Protein AF-0000000080794462 (afdb_homodimer)

Nearest PDB structures (foldseek):
  2qb8-assembly2_B  TM=7.669E-01  e=1.957E-18  Saccharomyces cerevisiae
  2haw-assembly1_B  TM=7.782E-01  e=5.430E-13  Bacillus subtilis
  4rpa-assembly1_A  TM=7.513E-01  e=1.114E-12  Staphylococcus aureus
  1k20-assembly1_B  TM=7.346E-01  e=1.681E-12  Streptococcus gordonii
  2iw4-assembly1_A  TM=7.352E-01  e=3.450E-12  Bacillus subtilis

Sequence (800 aa):
MTLLEERLKSFFQLNKEIILHGELRIAMGNEACDLDSFISSLVVAYAEDAVHVVNMRKEVFMAKGEMMWICSRFGINVDDLIFLVKPTLHFSPKARKVGAYFDVEGKECPISGKKIKLLLTDHNRPVEVFDDCEIELIIDHHTLSDHVFPAKRIYIDLDVGSATTLVSRYLGEDLTRKNHRTAPRSRPPKDEEREALCSAFARLLLVPILIDTGFLRKRTSIFDVVEYKKLKDLAGVRRKELKKVVRALKSARRNDSEHETDLILQKDFKAFHYKKFFFGGSTVKYPFEDWADREGKSISGLPESRTGMALMLQIEAFRKAMGLDFFFVATKNRGVRSIIFASFPFVKQLVRKSKMKSIEYKGLEYYSANKKLTRKILVPEIVKIIDKHTGDPKRDKKGSMTLLEERLKSFFQLNKEIILHGELRIAMGNEACDLDSFISSLVVAYAEDAVHVVNMRKEVFMAKGEMMWICSRFGINVDDLIFLVKPTLHFSPKARKVGAYFDVEGKECPISGKKIKLLLTDHNRPVEVFDDCEIELIIDHHTLSDHVFPAKRIYIDLDVGSATTLVSRYLGEDLTRKNHRTAPRSRPPKDEEREALCSAFARLLLVPILIDTGFLRKRTSIFDVVEYKKLKDLAGVRRKELKKVVRALKSARRNDSEHETDLILQKDFKAFHYKKFFFGGSTVKYPFEDWADREGKSISGLPESRTGMALMLQIEAFRKAMGLDFFFVATKNRGVRSIIFASFPFVKQLVRKSKMKSIEYKGLEYYSANKKLTRKILVPEIVKIIDKHTGDPKRDKKGS

Solvent-accessible surface area (backbone atoms only — not comparable to full-atom values): 41594 Å² total; per-residue (Å²): 127,54,71,57,27,52,52,47,50,53,50,33,54,49,32,66,56,47,68,73,47,54,67,43,47,35,13,25,30,28,69,42,52,46,66,39,16,47,51,34,12,45,53,47,7,63,30,58,73,30,33,51,39,40,44,38,47,64,69,47,52,67,62,33,31,35,53,47,49,50,25,60,75,58,56,48,58,73,66,56,48,32,21,38,41,66,57,59,57,92,54,54,72,69,55,30,32,64,60,17,25,36,35,50,71,84,38,82,41,69,50,63,89,46,48,49,34,35,31,30,18,50,32,72,70,67,56,77,76,45,62,85,45,49,39,48,32,30,32,21,32,68,82,70,89,51,62,39,66,63,46,49,23,35,41,34,36,51,59,39,40,28,33,24,39,54,49,48,58,73,47,50,91,48,63,73,50,57,72,66,65,80,62,80,73,70,78,76,65,55,68,66,57,46,49,51,43,27,15,50,51,23,52,58,41,46,46,32,37,34,63,56,5,61,68,68,71,37,63,54,28,63,61,40,54,53,46,47,54,52,28,36,60,53,36,68,59,55,70,70,59,50,50,52,52,51,51,51,38,57,53,34,50,58,42,41,87,80,50,55,69,74,50,41,50,56,46,39,33,48,76,46,80,55,91,93,43,37,31,38,39,23,52,42,65,52,60,66,67,63,50,13,51,55,42,21,71,73,41,83,88,58,55,78,68,42,13,13,40,43,36,51,49,52,53,48,49,48,32,57,59,56,56,34,64,24,32,36,41,33,30,70,55,97,76,33,19,36,38,34,69,43,72,49,89,57,49,68,60,49,34,61,73,62,64,40,42,80,43,77,50,36,68,26,65,34,28,40,34,60,55,80,66,37,67,85,51,45,51,56,53,51,50,52,52,50,47,71,74,57,57,69,77,72,70,65,58,75,79,104,127,54,69,57,28,51,53,49,53,53,50,33,54,49,31,66,56,48,69,73,47,54,67,41,47,36,13,26,29,28,68,44,51,45,67,39,15,48,50,34,10,44,52,47,7,63,30,60,73,30,33,50,38,41,44,38,45,64,71,46,51,67,62,33,31,37,55,47,49,50,26,60,76,56,56,47,59,74,67,58,46,32,20,37,40,67,57,59,55,87,53,53,71,68,56,29,30,66,60,16,25,36,35,51,71,84,38,82,41,70,50,64,89,45,49,48,35,34,31,29,18,49,34,73,67,68,56,76,77,45,62,86,44,50,39,48,32,30,33,22,31,68,82,70,90,50,62,38,66,62,48,50,25,35,41,34,35,51,57,40,41,28,35,25,38,54,48,47,58,74,47,50,91,51,62,72,50,58,72,67,65,81,63,80,72,69,78,74,66,54,70,65,56,46,48,53,43,27,16,50,50,21,52,59,42,45,49,34,35,34,63,55,5,60,68,67,72,36,63,56,26,63,60,38,53,54,45,49,55,52,28,36,61,53,36,69,59,55,71,70,58,51,51,51,53,52,52,51,38,59,55,33,50,58,42,41,86,79,50,55,68,72,52,42,50,54,47,39,34,48,76,45,79,54,90,93,42,36,31,38,38,22,53,41,66,52,61,66,68,62,49,13,51,55,43,21,71,74,40,85,88,57,54,78,68,41,15,13,40,44,36,49,51,51,53,48,49,49,32,56,57,57,55,34,64,24,32,36,40,33,31,70,56,96,75,33,22,37,36,35,70,42,71,49,90,58,48,68,61,50,32,60,74,63,64,42,42,82,44,77,50,36,68,26,66,33,29,38,34,60,56,79,64,36,67,86,52,46,50,57,53,50,51,51,52,49,47,70,74,61,57,70,76,72,68,66,59,71,77,104

Organism: Encephalitozoon cuniculi (strain GB-M1) (NCBI:txid284813)

pLDDT: mean 89.99, std 12.87, range [20.66, 98.75]

Radius of gyration: 30.21 Å; Cα contacts (8 Å, |Δi|>4): 1453; chains: 2; bounding box: 65×103×69 Å

Foldseek 3Di:
DALLLVLVLVLLVVLLVCLQDQEFEEFFEDQLQDLLGVLLSSLCCQLQVGRYEYNYDLVLQVLQQLSVVLCVVRVNDSLSHKYKDFDLAPDDLVVRLQPIFIQRSNDTHHPPNGQYEYAYFQDQADDSSCNPHAYAYYQHQDDDPDDGDDYVYYHYHVLAQGSLLVSLVVCDLQSNHNVDDPDDDDDDDDPVSSLSNLLSSLLSSLLSLCQRCVHVPRSHDPSSVVSNVSSCVSNVDDPVVSVVSNVVSVVSRQCLVVDDPLSQQSNRKDWDDADPFIEMEGEGADPLQRVLQVQQVVDPPRDSLASQVSSLVVVQVNCVRSVGCKYKYWYDDPQKIKMAIGNLPCVVVLCVVQVWDWDDGSNHIMTIGGSPCDPVNSVVSSNVVCCVVVPDPPVVPVVD/DALLLVLVLVLLVVLLVCLQDQEFEEFFEDQLQDLLGVLLSSLCCQLQVGRYEYNYDLVLQVLQQLSVVLCVVRVNDSLSHKYKDFDLAPDDLVVRLQPIFIQRSNDTHHPPNHQYEYAYFQDQADDSSCNPHAYAYYQHQDDDPDDGDDYVYYHYHVLAQGSLLVSLVVCDLQSNHNVDDPDDDDPDDDPVSSLSNLLSSLLSSLQSLCQRCVHVPRSHDPSSVVSNVSSCVSNVDDPVVSVVSNVVSVVSRQCLVVDDPLSQQSNRKDWDDDDPFIEMEGEGADDLQVVLQVQLVVDPPRDSLASQVSSLVVVQVNCVRSVGCKYKYWYDDPQKIKMAIGNLPCVVVLCVVQVWDWDDGSNHIMTIGGSPCDPVNSVVSSNVVCCVVVPDPPPVPVVD

InterPro domains:
  IPR001667 DDH domain [PF01368] (28-177)
  IPR004097 DHHA2 domain [PF02833] (248-383)
  IPR038763 DHH phosphoesterase superfamily [SSF64182] (23-384)

Structure (mmCIF, N/CA/C/O backbone):
data_AF-0000000080794462-model_v1
#
loop_
_entity.id
_entity.type
_entity.pdbx_description
1 polymer 'DDH domain-containing protein'
#
loop_
_atom_site.group_PDB
_atom_site.id
_atom_site.type_symbol
_atom_site.label_atom_id
_atom_site.label_alt_id
_atom_site.label_comp_id
_atom_site.label_asym_id
_atom_site.label_entity_id
_atom_site.label_seq_id
_atom_site.pdbx_PDB_ins_code
_atom_site.Cartn_x
_atom_site.Cartn_y
_atom_site.Cartn_z
_atom_site.occupancy
_atom_site.B_iso_or_equiv
_atom_site.auth_seq_id
_atom_site.auth_comp_id
_atom_site.auth_asym_id
_atom_site.auth_atom_id
_atom_site.pdbx_PDB_model_num
ATOM 1 N N . MET A 1 1 ? 8.656 -11.586 -35.844 1 71.56 1 MET A N 1
ATOM 2 C CA . MET A 1 1 ? 8.672 -11.25 -34.438 1 71.56 1 MET A CA 1
ATOM 3 C C . MET A 1 1 ? 7.844 -10 -34.156 1 71.56 1 MET A C 1
ATOM 5 O O . MET A 1 1 ? 7.926 -9.016 -34.875 1 71.56 1 MET A O 1
ATOM 9 N N . THR A 1 2 ? 6.898 -10.164 -33.312 1 85.19 2 THR A N 1
ATOM 10 C CA . THR A 1 2 ? 6.102 -9.008 -32.906 1 85.19 2 THR A CA 1
ATOM 11 C C . THR A 1 2 ? 6.957 -7.984 -32.156 1 85.19 2 THR A C 1
ATOM 13 O O . THR A 1 2 ? 8.086 -8.289 -31.766 1 85.19 2 THR A O 1
ATOM 16 N N . LEU A 1 3 ? 6.551 -6.867 -32.125 1 88.19 3 LEU A N 1
ATOM 17 C CA . LEU A 1 3 ? 7.262 -5.812 -31.406 1 88.19 3 LEU A CA 1
ATOM 18 C C . LEU A 1 3 ? 7.523 -6.223 -29.969 1 88.19 3 LEU A C 1
ATOM 20 O O . LEU A 1 3 ? 8.617 -5.984 -29.438 1 88.19 3 LEU A O 1
ATOM 24 N N . LEU A 1 4 ? 6.551 -6.789 -29.328 1 90.38 4 LEU A N 1
ATOM 25 C CA . LEU A 1 4 ? 6.727 -7.234 -27.938 1 90.38 4 LEU A CA 1
ATOM 26 C C . LEU A 1 4 ? 7.844 -8.266 -27.844 1 90.38 4 LEU A C 1
ATOM 28 O O . LEU A 1 4 ? 8.672 -8.203 -26.922 1 90.38 4 LEU A O 1
ATOM 32 N N . GLU A 1 5 ? 7.855 -9.188 -28.797 1 93 5 GLU A N 1
ATOM 33 C CA . GLU A 1 5 ? 8.883 -10.227 -28.812 1 93 5 GLU A CA 1
ATOM 34 C C . GLU A 1 5 ? 10.281 -9.617 -28.891 1 93 5 GLU A C 1
ATOM 36 O O . GLU A 1 5 ? 11.188 -10.031 -28.156 1 93 5 GLU A O 1
ATOM 41 N N . GLU A 1 6 ? 10.328 -8.695 -29.734 1 92.81 6 GLU A N 1
ATOM 42 C CA . GLU A 1 6 ? 11.617 -8.031 -29.906 1 92.81 6 GLU A CA 1
ATOM 43 C C . GLU A 1 6 ? 12.039 -7.293 -28.641 1 92.81 6 GLU A C 1
ATOM 45 O O . GLU A 1 6 ? 13.195 -7.371 -28.219 1 92.81 6 GLU A O 1
ATOM 50 N N . ARG A 1 7 ? 11.148 -6.602 -28.047 1 91.94 7 ARG A N 1
ATOM 51 C CA . ARG A 1 7 ? 11.438 -5.824 -26.844 1 91.94 7 ARG A CA 1
ATOM 52 C C . ARG A 1 7 ? 11.766 -6.73 -25.672 1 91.94 7 ARG A C 1
ATOM 54 O O . ARG A 1 7 ? 12.68 -6.445 -24.891 1 91.94 7 ARG A O 1
ATOM 61 N N . LEU A 1 8 ? 11.047 -7.82 -25.562 1 94.75 8 LEU A N 1
ATOM 62 C CA . LEU A 1 8 ? 11.297 -8.75 -24.469 1 94.75 8 LEU A CA 1
ATOM 63 C C . LEU A 1 8 ? 12.633 -9.461 -24.656 1 94.75 8 LEU A C 1
ATOM 65 O O . LEU A 1 8 ? 13.352 -9.688 -23.672 1 94.75 8 LEU A O 1
ATOM 69 N N . LYS A 1 9 ? 12.914 -9.781 -25.875 1 95.44 9 LYS A N 1
ATOM 70 C CA . LYS A 1 9 ? 14.203 -10.414 -26.141 1 95.44 9 LYS A CA 1
ATOM 71 C C . LYS A 1 9 ? 15.359 -9.516 -25.719 1 95.44 9 LYS A C 1
ATOM 73 O O . LYS A 1 9 ? 16.312 -9.977 -25.078 1 95.44 9 LYS A O 1
ATOM 78 N N . SER A 1 10 ? 15.242 -8.25 -26.125 1 95.81 10 SER A N 1
ATOM 79 C CA . SER A 1 10 ? 16.266 -7.285 -25.734 1 95.81 10 SER A CA 1
ATOM 80 C C . SER A 1 10 ? 16.297 -7.105 -24.219 1 95.81 10 SER A C 1
ATOM 82 O O . SER A 1 10 ? 17.375 -7 -23.625 1 95.81 10 SER A O 1
ATOM 84 N N . PHE A 1 11 ? 15.195 -7.035 -23.656 1 96.5 11 PHE A N 1
ATOM 85 C CA . PHE A 1 11 ? 15.07 -6.887 -22.219 1 96.5 11 PHE A CA 1
ATOM 86 C C . PHE A 1 11 ? 15.727 -8.055 -21.5 1 96.5 11 PHE A C 1
ATOM 88 O O . PHE A 1 11 ? 16.5 -7.855 -20.547 1 96.5 11 PHE A O 1
ATOM 95 N N . PHE A 1 12 ? 15.438 -9.289 -21.938 1 98.06 12 PHE A N 1
ATOM 96 C CA . PHE A 1 12 ? 15.984 -10.477 -21.297 1 98.06 12 PHE A CA 1
ATOM 97 C C . PHE A 1 12 ? 17.5 -10.547 -21.484 1 98.06 12 PHE A C 1
ATOM 99 O O . PHE A 1 12 ? 18.219 -10.992 -20.594 1 98.06 12 PHE A O 1
ATOM 106 N N . GLN A 1 13 ? 17.938 -10.164 -22.641 1 97.25 13 GLN A N 1
ATOM 107 C CA . GLN A 1 13 ? 19.375 -10.141 -22.891 1 97.25 13 GLN A CA 1
ATOM 108 C C . GLN A 1 13 ? 20.078 -9.188 -21.922 1 97.25 13 GLN A C 1
ATOM 110 O O . GLN A 1 13 ? 21.141 -9.523 -21.375 1 97.25 13 GLN A O 1
ATOM 115 N N . LEU A 1 14 ? 19.516 -8.078 -21.766 1 96.94 14 LEU A N 1
ATOM 116 C CA . LEU A 1 14 ? 20.062 -7.125 -20.797 1 96.94 14 LEU A CA 1
ATOM 117 C C . LEU A 1 14 ? 20.031 -7.691 -19.391 1 96.94 14 LEU A C 1
ATOM 119 O O . LEU A 1 14 ? 20.969 -7.48 -18.609 1 96.94 14 LEU A O 1
ATOM 123 N N . ASN A 1 15 ? 18.953 -8.375 -19.016 1 98.12 15 ASN A N 1
ATOM 124 C CA . ASN A 1 15 ? 18.844 -9.008 -17.703 1 98.12 15 ASN A CA 1
ATOM 125 C C . ASN A 1 15 ? 20 -9.969 -17.438 1 98.12 15 ASN A C 1
ATOM 127 O O . ASN A 1 15 ? 20.562 -10.008 -16.344 1 98.12 15 ASN A O 1
ATOM 131 N N . LYS A 1 16 ? 20.344 -10.719 -18.453 1 97.44 16 LYS A N 1
ATOM 132 C CA . LYS A 1 16 ? 21.422 -11.711 -18.312 1 97.44 16 LYS A CA 1
ATOM 133 C C . LYS A 1 16 ? 22.766 -11.031 -18.078 1 97.44 16 LYS A C 1
ATOM 135 O O . LYS A 1 16 ? 23.641 -11.586 -17.406 1 97.44 16 LYS A O 1
ATOM 140 N N . GLU A 1 17 ? 22.875 -9.836 -18.547 1 96.81 17 GLU A N 1
ATOM 141 C CA . GLU A 1 17 ? 24.094 -9.062 -18.328 1 96.81 17 GLU A CA 1
ATOM 142 C C . GLU A 1 17 ? 24.109 -8.453 -16.922 1 96.81 17 GLU A C 1
ATOM 144 O O . GLU A 1 17 ? 25.109 -8.531 -16.219 1 96.81 17 GLU A O 1
ATOM 149 N N . ILE A 1 18 ? 23.031 -7.93 -16.547 1 97.19 18 ILE A N 1
ATOM 150 C CA . ILE A 1 18 ? 22.938 -7.184 -15.297 1 97.19 18 ILE A CA 1
ATOM 151 C C . ILE A 1 18 ? 23.016 -8.148 -14.117 1 97.19 18 ILE A C 1
ATOM 153 O O . ILE A 1 18 ? 23.594 -7.82 -13.078 1 97.19 18 ILE A O 1
ATOM 157 N N . ILE A 1 19 ? 22.5 -9.352 -14.297 1 97.31 19 ILE A N 1
ATOM 158 C CA . ILE A 1 19 ? 22.406 -10.328 -13.211 1 97.31 19 ILE A CA 1
ATOM 159 C C . ILE A 1 19 ? 23.797 -10.68 -12.711 1 97.31 19 ILE A C 1
ATOM 161 O O . ILE A 1 19 ? 23.953 -11.188 -11.594 1 97.31 19 ILE A O 1
ATOM 165 N N . LEU A 1 20 ? 24.812 -10.406 -13.492 1 95.06 20 LEU A N 1
ATOM 166 C CA . LEU A 1 20 ? 26.203 -10.727 -13.148 1 95.06 20 LEU A CA 1
ATOM 167 C C . LEU A 1 20 ? 26.812 -9.633 -12.281 1 95.06 20 LEU A C 1
ATOM 169 O O . LEU A 1 20 ? 27.859 -9.828 -11.672 1 95.06 20 LEU A O 1
ATOM 173 N N . HIS A 1 21 ? 26.141 -8.539 -12.164 1 94.38 21 HIS A N 1
ATOM 174 C CA . HIS A 1 21 ? 26.656 -7.41 -11.391 1 94.38 21 HIS A CA 1
ATOM 175 C C . HIS A 1 21 ? 26.469 -7.641 -9.898 1 94.38 21 HIS A C 1
ATOM 177 O O . HIS A 1 21 ? 25.781 -8.57 -9.484 1 94.38 21 HIS A O 1
ATOM 183 N N . GLY A 1 22 ? 27.141 -6.816 -9.094 1 93.06 22 GLY A N 1
ATOM 184 C CA . GLY A 1 22 ? 27.094 -6.914 -7.645 1 93.06 22 GLY A CA 1
ATOM 185 C C . GLY A 1 22 ? 25.859 -6.27 -7.043 1 93.06 22 GLY A C 1
ATOM 186 O O . GLY A 1 22 ? 25.406 -6.668 -5.969 1 93.06 22 GLY A O 1
ATOM 187 N N . GLU A 1 23 ? 25.438 -5.242 -7.648 1 95.12 23 GLU A N 1
ATOM 188 C CA . GLU A 1 23 ? 24.234 -4.559 -7.207 1 95.12 23 GLU A CA 1
ATOM 189 C C . GLU A 1 23 ? 23.078 -4.793 -8.18 1 95.12 23 GLU A C 1
ATOM 191 O O . GLU A 1 23 ? 23.203 -4.523 -9.375 1 95.12 23 GLU A O 1
ATOM 196 N N . LEU A 1 24 ? 21.953 -5.32 -7.629 1 96.25 24 LEU A N 1
ATOM 197 C CA . LEU A 1 24 ? 20.844 -5.75 -8.477 1 96.25 24 LEU A CA 1
ATOM 198 C C . LEU A 1 24 ? 19.516 -5.223 -7.953 1 96.25 24 LEU A C 1
ATOM 200 O O . LEU A 1 24 ? 19.328 -5.117 -6.742 1 96.25 24 LEU A O 1
ATOM 204 N N . ARG A 1 25 ? 18.672 -4.824 -8.859 1 97.19 25 ARG A N 1
ATOM 205 C CA . ARG A 1 25 ? 17.25 -4.711 -8.617 1 97.19 25 ARG A CA 1
ATOM 206 C C . ARG A 1 25 ? 16.484 -5.852 -9.289 1 97.19 25 ARG A C 1
ATOM 208 O O . ARG A 1 25 ? 16.562 -6.027 -10.508 1 97.19 25 ARG A O 1
ATOM 215 N N . ILE A 1 26 ? 15.766 -6.613 -8.5 1 98.31 26 ILE A N 1
ATOM 216 C CA . ILE A 1 26 ? 15.125 -7.82 -9.016 1 98.31 26 ILE A CA 1
ATOM 217 C C . ILE A 1 26 ? 13.609 -7.73 -8.805 1 98.31 26 ILE A C 1
ATOM 219 O O . ILE A 1 26 ? 13.148 -7.367 -7.723 1 98.31 26 ILE A O 1
ATOM 223 N N . ALA A 1 27 ? 12.898 -7.973 -9.836 1 98.38 27 ALA A N 1
ATOM 224 C CA . ALA A 1 27 ? 11.453 -8.18 -9.727 1 98.38 27 ALA A CA 1
ATOM 225 C C . ALA A 1 27 ? 11.109 -9.664 -9.719 1 98.38 27 ALA A C 1
ATOM 227 O O . ALA A 1 27 ? 11.602 -10.43 -10.547 1 98.38 27 ALA A O 1
ATOM 228 N N . MET A 1 28 ? 10.25 -10.047 -8.758 1 97.81 28 MET A N 1
ATOM 229 C CA . MET A 1 28 ? 9.969 -11.469 -8.594 1 97.81 28 MET A CA 1
ATOM 230 C C . MET A 1 28 ? 8.555 -11.688 -8.086 1 97.81 28 MET A C 1
ATOM 232 O O . MET A 1 28 ? 8.047 -10.898 -7.277 1 97.81 28 MET A O 1
ATOM 236 N N . GLY A 1 29 ? 7.926 -12.742 -8.57 1 96.62 29 GLY A N 1
ATOM 237 C CA . GLY A 1 29 ? 6.641 -13.18 -8.047 1 96.62 29 GLY A CA 1
ATOM 238 C C . GLY A 1 29 ? 6.77 -14.172 -6.906 1 96.62 29 GLY A C 1
ATOM 239 O O . GLY A 1 29 ? 7.816 -14.25 -6.258 1 96.62 29 GLY A O 1
ATOM 240 N N . ASN A 1 30 ? 5.703 -14.852 -6.586 1 91.44 30 ASN A N 1
ATOM 241 C CA . ASN A 1 30 ? 5.707 -15.797 -5.473 1 91.44 30 ASN A CA 1
ATOM 242 C C . ASN A 1 30 ? 6.297 -17.141 -5.883 1 91.44 30 ASN A C 1
ATOM 244 O O . ASN A 1 30 ? 6.633 -17.344 -7.051 1 91.44 30 ASN A O 1
ATOM 248 N N . GLU A 1 31 ? 6.418 -18.047 -5.023 1 88.12 31 GLU A N 1
ATOM 249 C CA . GLU A 1 31 ? 7.121 -19.312 -5.223 1 88.12 31 GLU A CA 1
ATOM 250 C C . GLU A 1 31 ? 6.281 -20.281 -6.043 1 88.12 31 GLU A C 1
ATOM 252 O O . GLU A 1 31 ? 6.816 -21.219 -6.633 1 88.12 31 GLU A O 1
ATOM 257 N N . ALA A 1 32 ? 5.027 -20.078 -6.051 1 87.5 32 ALA A N 1
ATOM 258 C CA . ALA A 1 32 ? 4.16 -20.938 -6.852 1 87.5 32 ALA A CA 1
ATOM 259 C C . ALA A 1 32 ? 4.246 -20.578 -8.336 1 87.5 32 ALA A C 1
ATOM 261 O O . ALA A 1 32 ? 3.941 -21.406 -9.195 1 87.5 32 ALA A O 1
ATOM 262 N N . CYS A 1 33 ? 4.637 -19.312 -8.641 1 93.94 33 CYS A N 1
ATOM 263 C CA . CYS A 1 33 ? 4.824 -18.812 -9.992 1 93.94 33 CYS A CA 1
ATOM 264 C C . CYS A 1 33 ? 3.631 -19.156 -10.875 1 93.94 33 CYS A C 1
ATOM 266 O O . CYS A 1 33 ? 3.791 -19.766 -11.938 1 93.94 33 CYS A O 1
ATOM 268 N N . ASP A 1 34 ? 2.467 -18.875 -10.445 1 93.06 34 ASP A N 1
ATOM 269 C CA . ASP A 1 34 ? 1.302 -19.031 -11.312 1 93.06 34 ASP A CA 1
ATOM 270 C C . ASP A 1 34 ? 1.222 -17.906 -12.336 1 93.06 34 ASP A C 1
ATOM 272 O O . ASP A 1 34 ? 2.141 -17.094 -12.438 1 93.06 34 ASP A O 1
ATOM 276 N N . LEU A 1 35 ? 0.269 -17.922 -13.156 1 96.44 35 LEU A N 1
ATOM 277 C CA . LEU A 1 35 ? 0.152 -16.953 -14.234 1 96.44 35 LEU A CA 1
ATOM 278 C C . LEU A 1 35 ? 0.189 -15.523 -13.695 1 96.44 35 LEU A C 1
ATOM 280 O O . LEU A 1 35 ? 0.878 -14.664 -14.25 1 96.44 35 LEU A O 1
ATOM 284 N N . ASP A 1 36 ? -0.557 -15.297 -12.648 1 96.94 36 ASP A N 1
ATOM 285 C CA . ASP A 1 36 ? -0.611 -13.984 -12.023 1 96.94 36 ASP A CA 1
ATOM 286 C C . ASP A 1 36 ? 0.772 -13.539 -11.547 1 96.94 36 ASP A C 1
ATOM 288 O O . ASP A 1 36 ? 1.208 -12.422 -11.836 1 96.94 36 ASP A O 1
ATOM 292 N N . SER A 1 37 ? 1.452 -14.438 -10.93 1 96.56 37 SER A N 1
ATOM 293 C CA . SER A 1 37 ? 2.787 -14.18 -10.406 1 96.56 37 SER A CA 1
ATOM 294 C C . SER A 1 37 ? 3.789 -13.93 -11.531 1 96.56 37 SER A C 1
ATOM 296 O O . SER A 1 37 ? 4.574 -12.984 -11.469 1 96.56 37 SER A O 1
ATOM 298 N N . PHE A 1 38 ? 3.795 -14.789 -12.531 1 98.31 38 PHE A N 1
ATOM 299 C CA . PHE A 1 38 ? 4.758 -14.703 -13.617 1 98.31 38 PHE A CA 1
ATOM 300 C C . PHE A 1 38 ? 4.559 -13.422 -14.422 1 98.31 38 PHE A C 1
ATOM 302 O O . PHE A 1 38 ? 5.504 -12.664 -14.633 1 98.31 38 PHE A O 1
ATOM 309 N N . ILE A 1 39 ? 3.361 -13.102 -14.812 1 98.38 39 ILE A N 1
ATOM 310 C CA . ILE A 1 39 ? 3.066 -11.984 -15.695 1 98.38 39 ILE A CA 1
ATOM 311 C C . ILE A 1 39 ? 3.225 -10.672 -14.93 1 98.38 39 ILE A C 1
ATOM 313 O O . ILE A 1 39 ? 3.812 -9.711 -15.445 1 98.38 39 ILE A O 1
ATOM 317 N N . SER A 1 40 ? 2.699 -10.594 -13.703 1 98.38 40 SER A N 1
ATOM 318 C CA . SER A 1 40 ? 2.824 -9.359 -12.938 1 98.38 40 SER A CA 1
ATOM 319 C C . SER A 1 40 ? 4.285 -9 -12.695 1 98.38 40 SER A C 1
ATOM 321 O O . SER A 1 40 ? 4.691 -7.852 -12.883 1 98.38 40 SER A O 1
ATOM 323 N N . SER A 1 41 ? 5.102 -9.992 -12.289 1 98.5 41 SER A N 1
ATOM 324 C CA . SER A 1 41 ? 6.508 -9.719 -12.016 1 98.5 41 SER A CA 1
ATOM 325 C C . SER A 1 41 ? 7.258 -9.352 -13.297 1 98.5 41 SER A C 1
ATOM 327 O O . SER A 1 41 ? 8.133 -8.484 -13.273 1 98.5 41 SER A O 1
ATOM 329 N N . LEU A 1 42 ? 6.938 -9.992 -14.414 1 98.06 42 LEU A N 1
ATOM 330 C CA . LEU A 1 42 ? 7.582 -9.688 -15.695 1 98.06 42 LEU A CA 1
ATOM 331 C C . LEU A 1 42 ? 7.289 -8.258 -16.125 1 98.06 42 LEU A C 1
ATOM 333 O O . LEU A 1 42 ? 8.203 -7.516 -16.484 1 98.06 42 LEU A O 1
ATOM 337 N N . VAL A 1 43 ? 6.016 -7.898 -16.078 1 97.38 43 VAL A N 1
ATOM 338 C CA . VAL A 1 43 ? 5.609 -6.574 -16.531 1 97.38 43 VAL A CA 1
ATOM 339 C C . VAL A 1 43 ? 6.207 -5.508 -15.625 1 97.38 43 VAL A C 1
ATOM 341 O O . VAL A 1 43 ? 6.684 -4.473 -16.094 1 97.38 43 VAL A O 1
ATOM 344 N N . VAL A 1 44 ? 6.203 -5.754 -14.32 1 97.25 44 VAL A N 1
ATOM 345 C CA . VAL A 1 44 ? 6.797 -4.812 -13.375 1 97.25 44 VAL A CA 1
ATOM 346 C C . VAL A 1 44 ? 8.297 -4.703 -13.625 1 97.25 44 VAL A C 1
ATOM 348 O O . VAL A 1 44 ? 8.859 -3.607 -13.602 1 97.25 44 VAL A O 1
ATOM 351 N N . ALA A 1 45 ? 8.945 -5.84 -13.82 1 97.31 45 ALA A N 1
ATOM 352 C CA . ALA A 1 45 ? 10.375 -5.82 -14.125 1 97.31 45 ALA A CA 1
ATOM 353 C C . ALA A 1 45 ? 10.664 -4.949 -15.336 1 97.31 45 ALA A C 1
ATOM 355 O O . ALA A 1 45 ? 11.586 -4.125 -15.312 1 97.31 45 ALA A O 1
ATOM 356 N N . TYR A 1 46 ? 9.898 -5.16 -16.375 1 95.5 46 TYR A N 1
ATOM 357 C CA . TYR A 1 46 ? 10.078 -4.395 -17.594 1 95.5 46 TYR A CA 1
ATOM 358 C C . TYR A 1 46 ? 9.852 -2.906 -17.359 1 95.5 46 TYR A C 1
ATOM 360 O O . TYR A 1 46 ? 10.656 -2.074 -17.781 1 95.5 46 TYR A O 1
ATOM 368 N N . ALA A 1 47 ? 8.789 -2.564 -16.672 1 93.31 47 ALA A N 1
ATOM 369 C CA . ALA A 1 47 ? 8.398 -1.175 -16.453 1 93.31 47 ALA A CA 1
ATOM 370 C C . ALA A 1 47 ? 9.406 -0.463 -15.555 1 93.31 47 ALA A C 1
ATOM 372 O O . ALA A 1 47 ? 9.648 0.738 -15.703 1 93.31 47 ALA A O 1
ATOM 373 N N . GLU A 1 48 ? 10.016 -1.19 -14.617 1 94.56 48 GLU A N 1
ATOM 374 C CA . GLU A 1 48 ? 10.891 -0.591 -13.609 1 94.56 48 GLU A CA 1
ATOM 375 C C . GLU A 1 48 ? 12.359 -0.786 -13.969 1 94.56 48 GLU A C 1
ATOM 377 O O . GLU A 1 48 ? 13.25 -0.426 -13.195 1 94.56 48 GLU A O 1
ATOM 382 N N . ASP A 1 49 ? 12.625 -1.426 -15.078 1 93.5 49 ASP A N 1
ATOM 383 C CA . ASP A 1 49 ? 13.984 -1.737 -15.523 1 93.5 49 ASP A CA 1
ATOM 384 C C . ASP A 1 49 ? 14.727 -2.555 -14.469 1 93.5 49 ASP A C 1
ATOM 386 O O . ASP A 1 49 ? 15.859 -2.223 -14.102 1 93.5 49 ASP A O 1
ATOM 390 N N . ALA A 1 50 ? 14.102 -3.473 -13.859 1 97 50 ALA A N 1
ATOM 391 C CA . ALA A 1 50 ? 14.68 -4.445 -12.93 1 97 50 ALA A CA 1
ATOM 392 C C . ALA A 1 50 ? 14.891 -5.793 -13.617 1 97 50 ALA A C 1
ATOM 394 O O . ALA A 1 50 ? 14.305 -6.062 -14.664 1 97 50 ALA A O 1
ATOM 395 N N . VAL A 1 51 ? 15.719 -6.59 -13.078 1 98.44 51 VAL A N 1
ATOM 396 C CA . VAL A 1 51 ? 15.938 -7.934 -13.594 1 98.44 51 VAL A CA 1
ATOM 397 C C . VAL A 1 51 ? 14.773 -8.836 -13.195 1 98.44 51 VAL A C 1
ATOM 399 O O . VAL A 1 51 ? 14.398 -8.906 -12.023 1 98.44 51 VAL A O 1
ATOM 402 N N . HIS A 1 52 ? 14.195 -9.469 -14.203 1 98.62 52 HIS A N 1
ATOM 403 C CA . HIS A 1 52 ? 13.125 -10.422 -13.906 1 98.62 52 HIS A CA 1
ATOM 404 C C . HIS A 1 52 ? 13.695 -11.781 -13.508 1 98.62 52 HIS A C 1
ATOM 406 O O . HIS A 1 52 ? 14.5 -12.359 -14.242 1 98.62 52 HIS A O 1
ATOM 412 N N . VAL A 1 53 ? 13.328 -12.266 -12.383 1 98.69 53 VAL A N 1
ATOM 413 C CA . VAL A 1 53 ? 13.75 -13.578 -11.914 1 98.69 53 VAL A CA 1
ATOM 414 C C . VAL A 1 53 ? 12.523 -14.43 -11.594 1 98.69 53 VAL A C 1
ATOM 416 O O . VAL A 1 53 ? 11.641 -14.008 -10.844 1 98.69 53 VAL A O 1
ATOM 419 N N . VAL A 1 54 ? 12.5 -15.578 -12.203 1 98.25 54 VAL A N 1
ATOM 420 C CA . VAL A 1 54 ? 11.43 -16.531 -11.953 1 98.25 54 VAL A CA 1
ATOM 421 C C . VAL A 1 54 ? 11.719 -17.312 -10.664 1 98.25 54 VAL A C 1
ATOM 423 O O . VAL A 1 54 ? 12.75 -17.984 -10.562 1 98.25 54 VAL A O 1
ATOM 426 N N . ASN A 1 55 ? 10.836 -17.219 -9.719 1 95.25 55 ASN A N 1
ATOM 427 C CA . ASN A 1 55 ? 11.008 -17.812 -8.398 1 95.25 55 ASN A CA 1
ATOM 428 C C . ASN A 1 55 ? 10.648 -19.297 -8.406 1 95.25 55 ASN A C 1
ATOM 430 O O . ASN A 1 55 ? 9.82 -19.75 -7.609 1 95.25 55 ASN A O 1
ATOM 434 N N . MET A 1 56 ? 11.281 -20 -9.289 1 94.62 56 MET A N 1
ATOM 435 C CA . MET A 1 56 ? 11.047 -21.438 -9.492 1 94.62 56 MET A CA 1
ATOM 436 C C . MET A 1 56 ? 12.141 -22.047 -10.352 1 94.62 56 MET A C 1
ATOM 438 O O . MET A 1 56 ? 12.789 -21.359 -11.141 1 94.62 56 MET A O 1
ATOM 442 N N . ARG A 1 57 ? 12.312 -23.359 -10.195 1 94.62 57 ARG A N 1
ATOM 443 C CA . ARG A 1 57 ? 13.25 -24.047 -11.07 1 94.62 57 ARG A CA 1
ATOM 444 C C . ARG A 1 57 ? 12.711 -24.125 -12.492 1 94.62 57 ARG A C 1
ATOM 446 O O . ARG A 1 57 ? 11.5 -24.281 -12.695 1 94.62 57 ARG A O 1
ATOM 453 N N . LYS A 1 58 ? 13.633 -24.125 -13.414 1 97.06 58 LYS A N 1
ATOM 454 C CA . LYS A 1 58 ? 13.281 -24.125 -14.836 1 97.06 58 LYS A CA 1
ATOM 455 C C . LYS A 1 58 ? 12.461 -25.359 -15.188 1 97.06 58 LYS A C 1
ATOM 457 O O . LYS A 1 58 ? 11.469 -25.266 -15.914 1 97.06 58 LYS A O 1
ATOM 462 N N . GLU A 1 59 ? 12.812 -26.469 -14.625 1 95.81 59 GLU A N 1
ATOM 463 C CA . GLU A 1 59 ? 12.133 -27.734 -14.953 1 95.81 59 GLU A CA 1
ATOM 464 C C . GLU A 1 59 ? 10.68 -27.703 -14.5 1 95.81 59 GLU A C 1
ATOM 466 O O . GLU A 1 59 ? 9.797 -28.203 -15.203 1 95.81 59 GLU A O 1
ATOM 471 N N . VAL A 1 60 ? 10.484 -27.188 -13.328 1 95.88 60 VAL A N 1
ATOM 472 C CA . VAL A 1 60 ? 9.125 -27.109 -12.805 1 95.88 60 VAL A CA 1
ATOM 473 C C . VAL A 1 60 ? 8.305 -26.109 -13.625 1 95.88 60 VAL A C 1
ATOM 475 O O . VAL A 1 60 ? 7.148 -26.375 -13.953 1 95.88 60 VAL A O 1
ATOM 478 N N . PHE A 1 61 ? 8.906 -24.984 -13.992 1 97.25 61 PHE A N 1
ATOM 479 C CA . PHE A 1 61 ? 8.273 -23.969 -14.82 1 97.25 61 PHE A CA 1
ATOM 480 C C . PHE A 1 61 ? 7.805 -24.578 -16.141 1 97.25 61 PHE A C 1
ATOM 482 O O . PHE A 1 61 ? 6.668 -24.344 -16.562 1 97.25 61 PHE A O 1
ATOM 489 N N . MET A 1 62 ? 8.672 -25.359 -16.734 1 97.31 62 MET A N 1
ATOM 490 C CA . MET A 1 62 ? 8.391 -25.938 -18.047 1 97.31 62 MET A CA 1
ATOM 491 C C . MET A 1 62 ? 7.305 -27 -17.953 1 97.31 62 MET A C 1
ATOM 493 O O . MET A 1 62 ? 6.66 -27.328 -18.953 1 97.31 62 MET A O 1
ATOM 497 N N . ALA A 1 63 ? 7.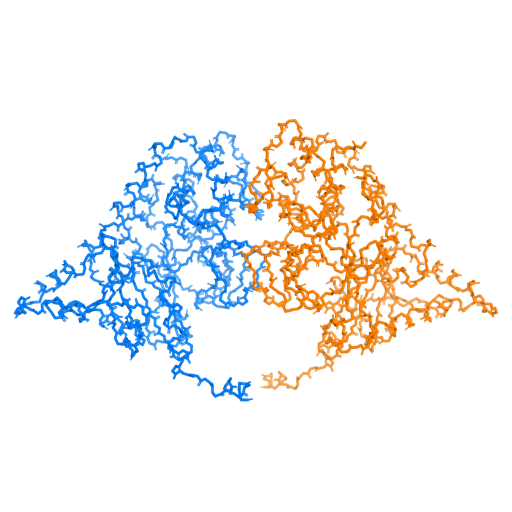09 -27.516 -16.766 1 97.12 63 ALA A N 1
ATOM 498 C CA . ALA A 1 63 ? 6.051 -28.531 -16.562 1 97.12 63 ALA A CA 1
ATOM 499 C C . ALA A 1 63 ? 4.672 -27.891 -16.469 1 97.12 63 ALA A C 1
ATOM 501 O O . ALA A 1 63 ? 3.648 -28.562 -16.578 1 97.12 63 ALA A O 1
ATOM 502 N N . LYS A 1 64 ? 4.625 -26.641 -16.281 1 97 64 LYS A N 1
ATOM 503 C CA . LYS A 1 64 ? 3.354 -25.922 -16.203 1 97 64 LYS A CA 1
ATOM 504 C C . LYS A 1 64 ? 2.846 -25.578 -17.609 1 97 64 LYS A C 1
ATOM 506 O O . LYS A 1 64 ? 3.324 -24.625 -18.219 1 97 64 LYS A O 1
ATOM 511 N N . GLY A 1 65 ? 1.828 -26.281 -18 1 97.25 65 GLY A N 1
ATOM 512 C CA . GLY A 1 65 ? 1.316 -26.125 -19.344 1 97.25 65 GLY A CA 1
ATOM 513 C C . GLY A 1 65 ? 0.845 -24.719 -19.656 1 97.25 65 GLY A C 1
ATOM 514 O O . GLY A 1 65 ? 1.022 -24.234 -20.781 1 97.25 65 GLY A O 1
ATOM 515 N N . GLU A 1 66 ? 0.228 -24.094 -18.703 1 96.56 66 GLU A N 1
ATOM 516 C CA . GLU A 1 66 ? -0.277 -22.734 -18.922 1 96.56 66 GLU A CA 1
ATOM 517 C C . GLU A 1 66 ? 0.867 -21.75 -19.141 1 96.56 66 GLU A C 1
ATOM 519 O O . GLU A 1 66 ? 0.742 -20.797 -19.922 1 96.56 66 GLU A O 1
ATOM 524 N N . MET A 1 67 ? 1.975 -21.969 -18.422 1 97.38 67 MET A N 1
ATOM 525 C CA . MET A 1 67 ? 3.139 -21.109 -18.594 1 97.38 67 MET A CA 1
ATOM 526 C C . MET A 1 67 ? 3.748 -21.281 -19.984 1 97.38 67 MET A C 1
ATOM 528 O O . MET A 1 67 ? 4.109 -20.297 -20.641 1 97.38 67 MET A O 1
ATOM 532 N N . MET A 1 68 ? 3.838 -22.5 -20.359 1 97.5 68 MET A N 1
ATOM 533 C CA . MET A 1 68 ? 4.391 -22.797 -21.688 1 97.5 68 MET A CA 1
ATOM 534 C C . MET A 1 68 ? 3.492 -22.234 -22.781 1 97.5 68 MET A C 1
ATOM 536 O O . MET A 1 68 ? 3.98 -21.766 -23.812 1 97.5 68 MET A O 1
ATOM 540 N N . TRP A 1 69 ? 2.229 -22.328 -22.547 1 97.44 69 TRP A N 1
ATOM 541 C CA . TRP A 1 69 ? 1.29 -21.766 -23.516 1 97.44 69 TRP A CA 1
ATOM 542 C C . TRP A 1 69 ? 1.501 -20.25 -23.641 1 97.44 69 TRP A C 1
ATOM 544 O O . TRP A 1 69 ? 1.561 -19.734 -24.766 1 97.44 69 TRP A O 1
ATOM 554 N N . ILE A 1 70 ? 1.605 -19.531 -22.547 1 97.06 70 ILE A N 1
ATOM 555 C CA . ILE A 1 70 ? 1.799 -18.094 -22.531 1 97.06 70 ILE A CA 1
ATOM 556 C C . ILE A 1 70 ? 3.123 -17.734 -23.219 1 97.06 70 ILE A C 1
ATOM 558 O O . ILE A 1 70 ? 3.193 -16.797 -24 1 97.06 70 ILE A O 1
ATOM 562 N N . CYS A 1 71 ? 4.195 -18.484 -22.844 1 97.44 71 CYS A N 1
ATOM 563 C CA . CYS A 1 71 ? 5.5 -18.234 -23.453 1 97.44 71 CYS A CA 1
ATOM 564 C C . CYS A 1 71 ? 5.438 -18.375 -24.969 1 97.44 71 CYS A C 1
ATOM 566 O O . CYS A 1 71 ? 5.957 -17.531 -25.703 1 97.44 71 CYS A O 1
ATOM 568 N N . SER A 1 72 ? 4.77 -19.375 -25.375 1 96.5 72 SER A N 1
ATOM 569 C CA . SER A 1 72 ? 4.637 -19.594 -26.812 1 96.5 72 SER A CA 1
ATOM 570 C C . SER A 1 72 ? 3.812 -18.5 -27.469 1 96.5 72 SER A C 1
ATOM 572 O O . SER A 1 72 ? 4.203 -17.953 -28.516 1 96.5 72 SER A O 1
ATOM 574 N N . ARG A 1 73 ? 2.74 -18.156 -26.906 1 94.38 73 ARG A N 1
ATOM 575 C CA . ARG A 1 73 ? 1.805 -17.188 -27.469 1 94.38 73 ARG A CA 1
ATOM 576 C C . ARG A 1 73 ? 2.449 -15.805 -27.594 1 94.38 73 ARG A C 1
ATOM 578 O O . ARG A 1 73 ? 2.16 -15.055 -28.516 1 94.38 73 ARG A O 1
ATOM 585 N N . PHE A 1 74 ? 3.309 -15.461 -26.656 1 94.38 74 PHE A N 1
ATOM 586 C CA . PHE A 1 74 ? 3.869 -14.117 -26.625 1 94.38 74 PHE A CA 1
ATOM 587 C C . PHE A 1 74 ? 5.336 -14.125 -27.047 1 94.38 74 PHE A C 1
ATOM 589 O O . PHE A 1 74 ? 6.043 -13.133 -26.875 1 94.38 74 PHE A O 1
ATOM 596 N N . GLY A 1 75 ? 5.773 -15.242 -27.516 1 94.94 75 GLY A N 1
ATOM 597 C CA . GLY A 1 75 ? 7.109 -15.336 -28.078 1 94.94 75 GLY A CA 1
ATOM 598 C C . GLY A 1 75 ? 8.211 -15.234 -27.047 1 94.94 75 GLY A C 1
ATOM 599 O O . GLY A 1 75 ? 9.242 -14.609 -27.297 1 94.94 75 GLY A O 1
ATOM 600 N N . ILE A 1 76 ? 7.996 -15.734 -25.906 1 96.94 76 ILE A N 1
ATOM 601 C CA . ILE A 1 76 ? 9 -15.742 -24.844 1 96.94 76 ILE A CA 1
ATOM 602 C C . ILE A 1 76 ? 9.766 -17.062 -24.875 1 96.94 76 ILE A C 1
ATOM 604 O O . ILE A 1 76 ? 9.18 -18.125 -24.734 1 96.94 76 ILE A O 1
ATOM 608 N N . ASN A 1 77 ? 11.016 -16.938 -25.125 1 96.94 77 ASN A N 1
ATOM 609 C CA . ASN A 1 77 ? 11.867 -18.125 -25.031 1 96.94 77 ASN A CA 1
ATOM 610 C C . ASN A 1 77 ? 12.242 -18.422 -23.578 1 96.94 77 ASN A C 1
ATOM 612 O O . ASN A 1 77 ? 12.867 -17.609 -22.922 1 96.94 77 ASN A O 1
ATOM 616 N N . VAL A 1 78 ? 11.914 -19.609 -23.078 1 97.75 78 VAL A N 1
ATOM 617 C CA . VAL A 1 78 ? 12.133 -20 -21.688 1 97.75 78 VAL A CA 1
ATOM 618 C C . VAL A 1 78 ? 13.625 -19.922 -21.359 1 97.75 78 VAL A C 1
ATOM 620 O O . VAL A 1 78 ? 13.992 -19.562 -20.234 1 97.75 78 VAL A O 1
ATOM 623 N N . ASP A 1 79 ? 14.445 -20.109 -22.359 1 96.75 79 ASP A N 1
ATOM 624 C CA . ASP A 1 79 ? 15.891 -20.078 -22.141 1 96.75 79 ASP A CA 1
ATOM 625 C C . ASP A 1 79 ? 16.375 -18.656 -21.859 1 96.75 79 ASP A C 1
ATOM 627 O O . ASP A 1 79 ? 17.484 -18.469 -21.375 1 96.75 79 ASP A O 1
ATOM 631 N N . ASP A 1 80 ? 15.602 -17.703 -22.203 1 97.44 80 ASP A N 1
ATOM 632 C CA . ASP A 1 80 ? 15.977 -16.312 -21.969 1 97.44 80 ASP A CA 1
ATOM 633 C C . ASP A 1 80 ? 15.656 -15.898 -20.531 1 97.44 80 ASP A C 1
ATOM 635 O O . ASP A 1 80 ? 16.125 -14.859 -20.062 1 97.44 80 ASP A O 1
ATOM 639 N N . LEU A 1 81 ? 14.875 -16.688 -19.844 1 98.44 81 LEU A N 1
ATOM 640 C CA . LEU A 1 81 ? 14.438 -16.344 -18.484 1 98.44 81 LEU A CA 1
ATOM 641 C C . LEU A 1 81 ? 15.5 -16.719 -17.469 1 98.44 81 LEU A C 1
ATOM 643 O O . LEU A 1 81 ? 16.344 -17.578 -17.719 1 98.44 81 LEU A O 1
ATOM 647 N N . ILE A 1 82 ? 15.523 -16.047 -16.391 1 98.75 82 ILE A N 1
ATOM 648 C CA . ILE A 1 82 ? 16.422 -16.328 -15.273 1 98.75 82 ILE A CA 1
ATOM 649 C C . ILE A 1 82 ? 15.625 -16.984 -14.141 1 98.75 82 ILE A C 1
ATOM 651 O O . ILE A 1 82 ? 14.578 -16.469 -13.734 1 98.75 82 ILE A O 1
ATOM 655 N N . PHE A 1 83 ? 16.141 -18.094 -13.641 1 98.31 83 PHE A N 1
ATOM 656 C CA . PHE A 1 83 ? 15.422 -18.875 -12.633 1 98.31 83 PHE A CA 1
ATOM 657 C C . PHE A 1 83 ? 16.188 -18.875 -11.312 1 98.31 83 PHE A C 1
ATOM 659 O O . PHE A 1 83 ? 17.422 -18.875 -11.305 1 98.31 83 PHE A O 1
ATOM 666 N N . LEU A 1 84 ? 15.453 -18.766 -10.242 1 96.88 84 LEU A N 1
ATOM 667 C CA . LEU A 1 84 ? 16.047 -18.891 -8.914 1 96.88 84 LEU A CA 1
ATOM 668 C C . LEU A 1 84 ? 16.078 -20.344 -8.469 1 96.88 84 LEU A C 1
ATOM 670 O O . LEU A 1 84 ? 15.047 -21.031 -8.492 1 96.88 84 LEU A O 1
ATOM 674 N N . VAL A 1 85 ? 17.188 -20.797 -8.102 1 93.88 85 VAL A N 1
ATOM 675 C CA . VAL A 1 85 ? 17.344 -22.156 -7.602 1 93.88 85 VAL A CA 1
ATOM 676 C C . VAL A 1 85 ? 17.75 -22.125 -6.129 1 93.88 85 VAL A C 1
ATOM 678 O O . VAL A 1 85 ? 18.75 -21.5 -5.766 1 93.88 85 VAL A O 1
ATOM 681 N N . LYS A 1 86 ? 16.859 -22.734 -5.316 1 87.44 86 LYS A N 1
ATOM 682 C CA . LYS A 1 86 ? 17.094 -22.844 -3.879 1 87.44 86 LYS A CA 1
ATOM 683 C C . LYS A 1 86 ? 17.391 -24.281 -3.471 1 87.44 86 LYS A C 1
ATOM 685 O O . LYS A 1 86 ? 16.734 -25.219 -3.947 1 87.44 86 LYS A O 1
ATOM 690 N N . PRO A 1 87 ? 18.359 -24.359 -2.635 1 76.06 87 PRO A N 1
ATOM 691 C CA . PRO A 1 87 ? 18.609 -25.734 -2.17 1 76.06 87 PRO A CA 1
ATOM 692 C C . PRO A 1 87 ? 17.484 -26.281 -1.294 1 76.06 87 PRO A C 1
ATOM 694 O O . PRO A 1 87 ? 16.875 -25.531 -0.533 1 76.06 87 PRO A O 1
ATOM 697 N N . THR A 1 88 ? 16.641 -27.172 -1.495 1 63.19 88 THR A N 1
ATOM 698 C CA . THR A 1 88 ? 15.5 -27.766 -0.802 1 63.19 88 THR A CA 1
ATOM 699 C C . THR A 1 88 ? 15.93 -28.359 0.533 1 63.19 88 THR A C 1
ATOM 701 O O . THR A 1 88 ? 15.102 -28.547 1.432 1 63.19 88 THR A O 1
ATOM 704 N N . LEU A 1 89 ? 17.188 -28.719 0.803 1 58.72 89 LEU A N 1
ATOM 705 C CA . LEU A 1 89 ? 17.594 -29.75 1.767 1 58.72 89 LEU A CA 1
ATOM 706 C C . LEU A 1 89 ? 17.422 -29.234 3.195 1 58.72 89 LEU A C 1
ATOM 708 O O . LEU A 1 89 ? 17.172 -28.047 3.412 1 58.72 89 LEU A O 1
ATOM 712 N N . HIS A 1 90 ? 17.469 -30.234 4.121 1 59.5 90 HIS A N 1
ATOM 713 C CA . HIS A 1 90 ? 17.594 -30.25 5.574 1 59.5 90 HIS A CA 1
ATOM 714 C C . HIS A 1 90 ? 18.656 -29.25 6.039 1 59.5 90 HIS A C 1
ATOM 716 O O . HIS A 1 90 ? 19.125 -29.328 7.18 1 59.5 90 HIS A O 1
ATOM 722 N N . PHE A 1 91 ? 18.766 -28.281 5.211 1 61.69 91 PHE A N 1
ATOM 723 C CA . PHE A 1 91 ? 19.859 -27.375 5.559 1 61.69 91 PHE A CA 1
ATOM 724 C C . PHE A 1 91 ? 19.344 -26.188 6.379 1 61.69 91 PHE A C 1
ATOM 726 O O . PHE A 1 91 ? 18.156 -25.859 6.316 1 61.69 91 PHE A O 1
ATOM 733 N N . SER A 1 92 ? 20.297 -25.688 7.168 1 67.81 92 SER A N 1
ATOM 734 C CA . SER A 1 92 ? 20.031 -24.453 7.914 1 67.81 92 SER A CA 1
ATOM 735 C C . SER A 1 92 ? 19.688 -23.312 6.973 1 67.81 92 SER A C 1
ATOM 737 O O . SER A 1 92 ? 20.047 -23.344 5.793 1 67.81 92 SER A O 1
ATOM 739 N N . PRO A 1 93 ? 18.922 -22.422 7.367 1 69.75 93 PRO A N 1
ATOM 740 C CA . PRO A 1 93 ? 18.609 -21.25 6.555 1 69.75 93 PRO A CA 1
ATOM 741 C C . PRO A 1 93 ? 19.859 -20.594 5.961 1 69.75 93 PRO A C 1
ATOM 743 O O . PRO A 1 93 ? 19.844 -20.188 4.793 1 69.75 93 PRO A O 1
ATOM 746 N N . LYS A 1 94 ? 20.875 -20.484 6.758 1 73.31 94 LYS A N 1
ATOM 747 C CA . LYS A 1 94 ? 22.125 -19.891 6.289 1 73.31 94 LYS A CA 1
ATOM 748 C C . LYS A 1 94 ? 22.719 -20.688 5.137 1 73.31 94 LYS A C 1
ATOM 750 O O . LYS A 1 94 ? 23.188 -20.125 4.148 1 73.31 94 LYS A O 1
ATOM 755 N N . ALA A 1 95 ? 22.719 -22 5.297 1 75.06 95 ALA A N 1
ATOM 756 C CA . ALA A 1 95 ? 23.266 -22.875 4.27 1 75.06 95 ALA A CA 1
ATOM 757 C C . ALA A 1 95 ? 22.453 -22.781 2.98 1 75.06 95 ALA A C 1
ATOM 759 O O . ALA A 1 95 ? 23.016 -22.844 1.884 1 75.06 95 ALA A O 1
ATOM 760 N N . ARG A 1 96 ? 21.219 -22.609 3.092 1 76.81 96 ARG A N 1
ATOM 761 C CA . ARG A 1 96 ? 20.359 -22.484 1.921 1 76.81 96 ARG A CA 1
ATOM 762 C C . ARG A 1 96 ? 20.656 -21.188 1.167 1 76.81 96 ARG A C 1
ATOM 764 O O . ARG A 1 96 ? 20.641 -21.172 -0.066 1 76.81 96 ARG A O 1
ATOM 771 N N . LYS A 1 97 ? 20.938 -20.219 1.905 1 80 97 LYS A N 1
ATOM 772 C CA . LYS A 1 97 ? 21.266 -18.938 1.285 1 80 97 LYS A CA 1
ATOM 773 C C . LYS A 1 97 ? 22.578 -19.016 0.503 1 80 97 LYS A C 1
ATOM 775 O O . LYS A 1 97 ? 22.672 -18.5 -0.613 1 80 97 LYS A O 1
ATOM 780 N N . VAL A 1 98 ? 23.547 -19.719 1.078 1 82.75 98 VAL A N 1
ATOM 781 C CA . VAL A 1 98 ? 24.859 -19.844 0.45 1 82.75 98 VAL A CA 1
ATOM 782 C C . VAL A 1 98 ? 24.75 -20.703 -0.803 1 82.75 98 VAL A C 1
ATOM 784 O O . VAL A 1 98 ? 25.438 -20.453 -1.796 1 82.75 98 VAL A O 1
ATOM 787 N N . GLY A 1 99 ? 23.844 -21.594 -0.752 1 87.44 99 GLY A N 1
ATOM 788 C CA . GLY A 1 99 ? 23.75 -22.531 -1.852 1 87.44 99 GLY A CA 1
ATOM 789 C C . GLY A 1 99 ? 22.781 -22.094 -2.932 1 87.44 99 GLY A C 1
ATOM 790 O O . GLY A 1 99 ? 22.703 -22.703 -3.996 1 87.44 99 GLY A O 1
ATOM 791 N N . ALA A 1 100 ? 22.109 -20.984 -2.742 1 92.56 100 ALA A N 1
ATOM 792 C CA . ALA A 1 100 ? 21.141 -20.5 -3.717 1 92.56 100 ALA A CA 1
ATOM 793 C C . ALA A 1 100 ? 21.828 -19.766 -4.867 1 92.56 100 ALA A C 1
ATOM 795 O O . ALA A 1 100 ? 22.859 -19.109 -4.664 1 92.56 100 ALA A O 1
ATOM 796 N N . TYR A 1 101 ? 21.312 -19.922 -6.086 1 95.94 101 TYR A N 1
ATOM 797 C CA . TYR A 1 101 ? 21.922 -19.266 -7.242 1 95.94 101 TYR A CA 1
ATOM 798 C C . TYR A 1 101 ? 20.859 -18.953 -8.297 1 95.94 101 TYR A C 1
ATOM 800 O O . TYR A 1 101 ? 19.766 -19.5 -8.266 1 95.94 101 TYR A O 1
ATOM 808 N N . PHE A 1 102 ? 21.188 -18.031 -9.164 1 97.44 102 PHE A N 1
ATOM 809 C CA . PHE A 1 102 ? 20.406 -17.781 -10.375 1 97.44 102 PHE A CA 1
ATOM 810 C C . PHE A 1 102 ? 20.828 -18.703 -11.5 1 97.44 102 PHE A C 1
ATOM 812 O O . PHE A 1 102 ? 22.016 -18.844 -11.781 1 97.44 102 PHE A O 1
ATOM 819 N N . ASP A 1 103 ? 19.891 -19.391 -12.039 1 97.94 103 ASP A N 1
ATOM 820 C CA . ASP A 1 103 ? 20.141 -20.188 -13.242 1 97.94 103 ASP A CA 1
ATOM 821 C C . ASP A 1 103 ? 19.984 -19.344 -14.5 1 97.94 103 ASP A C 1
ATOM 823 O O . ASP A 1 103 ? 18.875 -18.984 -14.883 1 97.94 103 ASP A O 1
ATOM 827 N N . VAL A 1 104 ? 21.078 -19.031 -15.117 1 97.44 104 VAL A N 1
ATOM 828 C CA . VAL A 1 104 ? 21.125 -18.203 -16.328 1 97.44 104 VAL A CA 1
ATOM 829 C C . VAL A 1 104 ? 21.578 -19.062 -17.5 1 97.44 104 VAL A C 1
ATOM 831 O O . VAL A 1 104 ? 22.781 -19.188 -17.766 1 97.44 104 VAL A O 1
ATOM 834 N N . GLU A 1 105 ? 20.656 -19.531 -18.297 1 94.62 105 GLU A N 1
ATOM 835 C CA . GLU A 1 105 ? 20.938 -20.391 -19.438 1 94.62 105 GLU A CA 1
ATOM 836 C C . GLU A 1 105 ? 21.828 -21.578 -19.047 1 94.62 105 GLU A C 1
ATOM 838 O O . GLU A 1 105 ? 22.828 -21.859 -19.703 1 94.62 105 GLU A O 1
ATOM 843 N N . GLY A 1 106 ? 21.516 -22.094 -17.906 1 94 106 GLY A N 1
ATOM 844 C CA . GLY A 1 106 ? 22.234 -23.281 -17.453 1 94 106 GLY A CA 1
ATOM 845 C C . GLY A 1 106 ? 23.484 -22.953 -16.656 1 94 106 GLY A C 1
ATOM 846 O O . GLY A 1 106 ? 24.141 -23.859 -16.141 1 94 106 GLY A O 1
ATOM 847 N N . LYS A 1 107 ? 23.766 -21.719 -16.562 1 95.94 107 LYS A N 1
ATOM 848 C CA . LYS A 1 107 ? 24.922 -21.297 -15.766 1 95.94 107 LYS A CA 1
ATOM 849 C C . LYS A 1 107 ? 24.484 -20.828 -14.383 1 95.94 107 LYS A C 1
ATOM 851 O O . LYS A 1 107 ? 23.484 -20.109 -14.25 1 95.94 107 LYS A O 1
ATOM 856 N N . GLU A 1 108 ? 25.297 -21.234 -13.398 1 95.81 108 GLU A N 1
ATOM 857 C CA . GLU A 1 108 ? 24.984 -20.875 -12.023 1 95.81 108 GLU A CA 1
ATOM 858 C C . GLU A 1 108 ? 25.609 -19.531 -11.656 1 95.81 108 GLU A C 1
ATOM 860 O O . GLU A 1 108 ? 26.828 -19.359 -11.742 1 95.81 108 GLU A O 1
ATOM 865 N N . CYS A 1 109 ? 24.797 -18.594 -11.305 1 95.75 109 CYS A N 1
ATOM 866 C CA . CYS A 1 109 ? 25.234 -17.297 -10.781 1 95.75 109 CYS A CA 1
ATOM 867 C C . CYS A 1 109 ? 24.906 -17.172 -9.297 1 95.75 109 CYS A C 1
ATOM 869 O O . CYS A 1 109 ? 23.734 -16.984 -8.938 1 95.75 109 CYS A O 1
ATOM 871 N N . PRO A 1 110 ? 25.891 -17.188 -8.484 1 94 110 PRO A N 1
ATOM 872 C CA . PRO A 1 110 ? 25.625 -17.172 -7.047 1 94 110 PRO A CA 1
ATOM 873 C C . PRO A 1 110 ? 24.953 -15.883 -6.586 1 94 110 PRO A C 1
ATOM 875 O O . PRO A 1 110 ? 25.25 -14.805 -7.098 1 94 110 PRO A O 1
ATOM 878 N N . ILE A 1 111 ? 24.109 -15.977 -5.594 1 93.81 111 ILE A N 1
ATOM 879 C CA . ILE A 1 111 ? 23.406 -14.844 -5.012 1 93.81 111 ILE A CA 1
ATOM 880 C C . ILE A 1 111 ? 24.266 -14.203 -3.918 1 93.81 111 ILE A C 1
ATOM 882 O O . ILE A 1 111 ? 24.188 -12.992 -3.691 1 93.81 111 ILE A O 1
ATOM 886 N N . SER A 1 112 ? 25.047 -15.094 -3.25 1 89 112 SER A N 1
ATOM 887 C CA . SER A 1 112 ? 25.875 -14.648 -2.135 1 89 112 SER A CA 1
ATOM 888 C C . SER A 1 112 ? 26.797 -13.492 -2.547 1 89 112 SER A C 1
ATOM 890 O O . SER A 1 112 ? 27.406 -13.539 -3.611 1 89 112 SER A O 1
ATOM 892 N N . GLY A 1 113 ? 26.844 -12.461 -1.688 1 88.88 113 GLY A N 1
ATOM 893 C CA . GLY A 1 113 ? 27.734 -11.336 -1.927 1 88.88 113 GLY A CA 1
ATOM 894 C C . GLY A 1 113 ? 27.094 -10.211 -2.713 1 88.88 113 GLY A C 1
ATOM 895 O O . GLY A 1 113 ? 27.656 -9.133 -2.85 1 88.88 113 GLY A O 1
ATOM 896 N N . LYS A 1 114 ? 25.969 -10.445 -3.289 1 93.81 114 LYS A N 1
ATOM 897 C CA . LYS A 1 114 ? 25.297 -9.414 -4.07 1 93.81 114 LYS A CA 1
ATOM 898 C C . LYS A 1 114 ? 24.422 -8.539 -3.184 1 93.81 114 LYS A C 1
ATOM 900 O O . LYS A 1 114 ? 23.859 -9.008 -2.189 1 93.81 114 LYS A O 1
ATOM 905 N N . LYS A 1 115 ? 24.391 -7.281 -3.486 1 96.38 115 LYS A N 1
ATOM 906 C CA . LYS A 1 115 ? 23.422 -6.359 -2.893 1 96.38 115 LYS A CA 1
ATOM 907 C C . LYS A 1 115 ? 22.156 -6.277 -3.732 1 96.38 115 LYS A C 1
ATOM 909 O O . LYS A 1 115 ? 22.172 -5.734 -4.84 1 96.38 115 LYS A O 1
ATOM 914 N N . ILE A 1 116 ? 21.094 -6.785 -3.188 1 96.88 116 ILE A N 1
ATOM 915 C CA . ILE A 1 116 ? 19.891 -6.957 -3.992 1 96.88 116 ILE A CA 1
ATOM 916 C C . ILE A 1 116 ? 18.75 -6.129 -3.402 1 96.88 116 ILE A C 1
ATOM 918 O O . ILE A 1 116 ? 18.516 -6.145 -2.189 1 96.88 116 ILE A O 1
ATOM 922 N N . LYS A 1 117 ? 18.062 -5.367 -4.242 1 97.5 117 LYS A N 1
ATOM 923 C CA . LYS A 1 117 ? 16.781 -4.734 -3.938 1 97.5 117 LYS A CA 1
ATOM 924 C C . LYS A 1 117 ? 15.633 -5.465 -4.625 1 97.5 117 LYS A C 1
ATOM 926 O O . LYS A 1 117 ? 15.742 -5.852 -5.789 1 97.5 117 LYS A O 1
ATOM 931 N N . LEU A 1 118 ? 14.523 -5.645 -3.891 1 97.75 118 LEU A N 1
ATOM 932 C CA . LEU A 1 118 ? 13.461 -6.512 -4.391 1 97.75 118 LEU A CA 1
ATOM 933 C C . LEU A 1 118 ? 12.227 -5.703 -4.758 1 97.75 118 LEU A C 1
ATOM 935 O O . LEU A 1 118 ? 11.867 -4.754 -4.059 1 97.75 118 LEU A O 1
ATOM 939 N N . LEU A 1 119 ? 11.664 -6.012 -5.879 1 98 119 LEU A N 1
ATOM 940 C CA . LEU A 1 119 ? 10.305 -5.652 -6.262 1 98 119 LEU A CA 1
ATOM 941 C C . LEU A 1 119 ? 9.398 -6.879 -6.273 1 98 119 LEU A C 1
ATOM 943 O O . LEU A 1 119 ? 9.539 -7.75 -7.133 1 98 119 LEU A O 1
ATOM 947 N N . LEU A 1 120 ? 8.469 -6.922 -5.367 1 97.25 120 LEU A N 1
ATOM 948 C CA . LEU A 1 120 ? 7.664 -8.125 -5.172 1 97.25 120 LEU A CA 1
ATOM 949 C C . LEU A 1 120 ? 6.266 -7.934 -5.746 1 97.25 120 LEU A C 1
ATOM 951 O O . LEU A 1 120 ? 5.637 -6.895 -5.535 1 97.25 120 LEU A O 1
ATOM 955 N N . THR A 1 121 ? 5.801 -8.898 -6.469 1 97.56 121 THR A N 1
ATOM 956 C CA . THR A 1 121 ? 4.426 -8.906 -6.961 1 97.56 121 THR A CA 1
ATOM 957 C C . THR A 1 121 ? 3.727 -10.211 -6.59 1 97.56 121 THR A C 1
ATOM 959 O O . THR A 1 121 ? 4.355 -11.273 -6.555 1 97.56 121 THR A O 1
ATOM 962 N N . ASP A 1 122 ? 2.5 -10.117 -6.262 1 95.56 122 ASP A N 1
ATOM 963 C CA . ASP A 1 122 ? 1.651 -11.258 -5.93 1 95.56 122 ASP A CA 1
ATOM 964 C C . ASP A 1 122 ? 2.127 -11.938 -4.645 1 95.56 122 ASP A C 1
ATOM 966 O O . ASP A 1 122 ? 1.828 -13.109 -4.414 1 95.56 122 ASP A O 1
ATOM 970 N N . HIS A 1 123 ? 2.938 -11.312 -3.934 1 91.19 123 HIS A N 1
ATOM 971 C CA . HIS A 1 123 ? 3.34 -11.695 -2.586 1 91.19 123 HIS A CA 1
ATOM 972 C C . HIS A 1 123 ? 3.988 -10.531 -1.848 1 91.19 123 HIS A C 1
ATOM 974 O O . HIS A 1 123 ? 4.418 -9.562 -2.471 1 91.19 123 HIS A O 1
ATOM 980 N N . ASN A 1 124 ? 3.998 -10.586 -0.579 1 90.69 124 ASN A N 1
ATOM 981 C CA . ASN A 1 124 ? 4.41 -9.406 0.169 1 90.69 124 ASN A CA 1
ATOM 982 C C . ASN A 1 124 ? 5.535 -9.719 1.147 1 90.69 124 ASN A C 1
ATOM 984 O O . ASN A 1 124 ? 5.871 -8.898 2 1 90.69 124 ASN A O 1
ATOM 988 N N . ARG A 1 125 ? 6.113 -10.859 1.048 1 87.06 125 ARG A N 1
ATOM 989 C CA . ARG A 1 125 ? 7.258 -11.242 1.864 1 87.06 125 ARG A CA 1
ATOM 990 C C . ARG A 1 125 ? 8.352 -11.883 1.011 1 87.06 125 ARG A C 1
ATOM 992 O O . ARG A 1 125 ? 8.062 -12.734 0.165 1 87.06 125 ARG A O 1
ATOM 999 N N . PRO A 1 126 ? 9.547 -11.445 1.321 1 89 126 PRO A N 1
ATOM 1000 C CA . PRO A 1 126 ? 10.625 -12.102 0.577 1 89 126 PRO A CA 1
ATOM 1001 C C . PRO A 1 126 ? 10.805 -13.57 0.96 1 89 126 PRO A C 1
ATOM 1003 O O . PRO A 1 126 ? 10.516 -13.953 2.096 1 89 126 PRO A O 1
ATOM 1006 N N . VAL A 1 127 ? 11.242 -14.359 0.03 1 86.62 127 VAL A N 1
ATOM 1007 C CA . VAL A 1 127 ? 11.625 -15.734 0.351 1 86.62 127 VAL A CA 1
ATOM 1008 C C . VAL A 1 127 ? 12.844 -15.727 1.272 1 86.62 127 VAL A C 1
ATOM 1010 O O . VAL A 1 127 ? 13.562 -14.719 1.359 1 86.62 127 VAL A O 1
ATOM 1013 N N . GLU A 1 128 ? 13.117 -16.766 1.832 1 82.81 128 GLU A N 1
ATOM 1014 C CA . GLU A 1 128 ? 14.125 -16.875 2.883 1 82.81 128 GLU A CA 1
ATOM 1015 C C . GLU A 1 128 ? 15.492 -16.406 2.391 1 82.81 128 GLU A C 1
ATOM 1017 O O . GLU A 1 128 ? 16.219 -15.719 3.113 1 82.81 128 GLU A O 1
ATOM 1022 N N . VAL A 1 129 ? 15.867 -16.766 1.233 1 88 129 VAL A N 1
ATOM 1023 C CA . VAL A 1 129 ? 17.188 -16.469 0.707 1 88 129 VAL A CA 1
ATOM 1024 C C . VAL A 1 129 ? 17.359 -14.953 0.555 1 88 129 VAL A C 1
ATOM 1026 O O . VAL A 1 129 ? 18.484 -14.453 0.508 1 88 129 VAL A O 1
ATOM 1029 N N . PHE A 1 130 ? 16.188 -14.211 0.493 1 91.94 130 PHE A N 1
ATOM 1030 C CA . PHE A 1 130 ? 16.234 -12.766 0.298 1 91.94 130 PHE A CA 1
ATOM 1031 C C . PHE A 1 130 ? 15.711 -12.039 1.533 1 91.94 130 PHE A C 1
ATOM 1033 O O . PHE A 1 130 ? 15.297 -10.883 1.45 1 91.94 130 PHE A O 1
ATOM 1040 N N . ASP A 1 131 ? 15.703 -12.625 2.699 1 86.25 131 ASP A N 1
ATOM 1041 C CA . ASP A 1 131 ? 15.078 -12.094 3.908 1 86.25 131 ASP A CA 1
ATOM 1042 C C . ASP A 1 131 ? 15.781 -10.82 4.371 1 86.25 131 ASP A C 1
ATOM 1044 O O . ASP A 1 131 ? 15.18 -9.984 5.047 1 86.25 131 ASP A O 1
ATOM 1048 N N . ASP A 1 132 ? 17.031 -10.594 3.994 1 89 132 ASP A N 1
ATOM 1049 C CA . ASP A 1 132 ? 17.781 -9.422 4.445 1 89 132 ASP A CA 1
ATOM 1050 C C . ASP A 1 132 ? 17.828 -8.344 3.367 1 89 132 ASP A C 1
ATOM 1052 O O . ASP A 1 132 ? 18.469 -7.305 3.543 1 89 132 ASP A O 1
ATOM 1056 N N . CYS A 1 133 ? 17.188 -8.578 2.287 1 93 133 CYS A N 1
ATOM 1057 C CA . CYS A 1 133 ? 17.234 -7.633 1.177 1 93 133 CYS A CA 1
ATOM 1058 C C . CYS A 1 133 ? 16.234 -6.492 1.393 1 93 133 CYS A C 1
ATOM 1060 O O . CYS A 1 133 ? 15.219 -6.668 2.061 1 93 133 CYS A O 1
ATOM 1062 N N . GLU A 1 134 ? 16.641 -5.391 0.912 1 93.88 134 GLU A N 1
ATOM 1063 C CA . GLU A 1 134 ? 15.734 -4.246 0.907 1 93.88 134 GLU A CA 1
ATOM 1064 C C . GLU A 1 134 ? 14.609 -4.441 -0.101 1 93.88 134 GLU A C 1
ATOM 1066 O O . GLU A 1 134 ? 14.828 -4.969 -1.193 1 93.88 134 GLU A O 1
ATOM 1071 N N . ILE A 1 135 ? 13.43 -4.055 0.298 1 94.81 135 ILE A N 1
ATOM 1072 C CA . ILE A 1 135 ? 12.281 -4.152 -0.596 1 94.81 135 ILE A CA 1
ATOM 1073 C C . ILE A 1 135 ? 11.922 -2.766 -1.127 1 94.81 135 ILE A C 1
ATOM 1075 O O . ILE A 1 135 ? 11.688 -1.836 -0.35 1 94.81 135 ILE A O 1
ATOM 1079 N N . GLU A 1 136 ? 11.859 -2.641 -2.408 1 95.62 136 GLU A N 1
ATOM 1080 C CA . GLU A 1 136 ? 11.562 -1.364 -3.053 1 95.62 136 GLU A CA 1
ATOM 1081 C C . GLU A 1 136 ? 10.07 -1.242 -3.373 1 95.62 136 GLU A C 1
ATOM 1083 O O . GLU A 1 136 ? 9.516 -0.143 -3.346 1 95.62 136 GLU A O 1
ATOM 1088 N N . LEU A 1 137 ? 9.516 -2.354 -3.711 1 96.38 137 LEU A N 1
ATOM 1089 C CA . LEU A 1 137 ? 8.133 -2.334 -4.18 1 96.38 137 LEU A CA 1
ATOM 1090 C C . LEU A 1 137 ? 7.406 -3.617 -3.787 1 96.38 137 LEU A C 1
ATOM 1092 O O . LEU A 1 137 ? 7.973 -4.711 -3.887 1 96.38 137 LEU A O 1
ATOM 1096 N N . ILE A 1 138 ? 6.211 -3.461 -3.336 1 96.06 138 ILE A N 1
ATOM 1097 C CA . ILE A 1 138 ? 5.305 -4.582 -3.102 1 96.06 138 ILE A CA 1
ATOM 1098 C C . ILE A 1 138 ? 3.969 -4.32 -3.791 1 96.06 138 ILE A C 1
ATOM 1100 O O . ILE A 1 138 ? 3.318 -3.307 -3.533 1 96.06 138 ILE A O 1
ATOM 1104 N N . ILE A 1 139 ? 3.576 -5.148 -4.668 1 97.56 139 ILE A N 1
ATOM 1105 C CA . ILE A 1 139 ? 2.232 -5.176 -5.234 1 97.56 139 ILE A CA 1
ATOM 1106 C C . ILE A 1 139 ? 1.583 -6.527 -4.953 1 97.56 139 ILE A C 1
ATOM 1108 O O . ILE A 1 139 ? 2.047 -7.559 -5.445 1 97.56 139 ILE A O 1
ATOM 1112 N N . ASP A 1 140 ? 0.579 -6.559 -4.207 1 96.12 140 ASP A N 1
ATOM 1113 C CA . ASP A 1 140 ? 0.051 -7.848 -3.764 1 96.12 140 ASP A CA 1
ATOM 1114 C C . ASP A 1 140 ? -1.441 -7.75 -3.453 1 96.12 140 ASP A C 1
ATOM 1116 O O . ASP A 1 140 ? -1.991 -6.652 -3.357 1 96.12 140 ASP A O 1
ATOM 1120 N N . HIS A 1 141 ? -2.105 -8.883 -3.414 1 94.5 141 HIS A N 1
ATOM 1121 C CA . HIS A 1 141 ? -3.527 -8.914 -3.092 1 94.5 141 HIS A CA 1
ATOM 1122 C C . HIS A 1 141 ? -3.836 -10.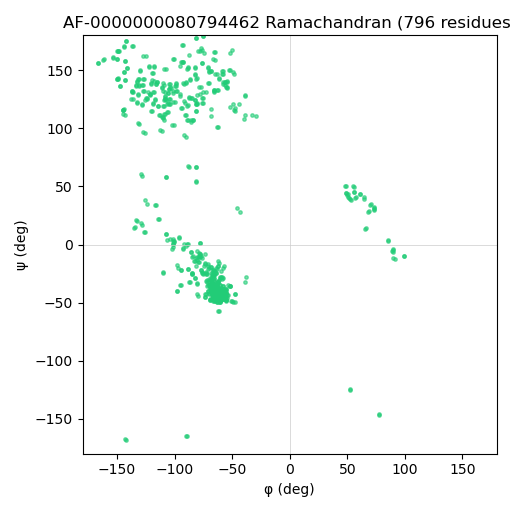023 -2.092 1 94.5 141 HIS A C 1
ATOM 1124 O O . HIS A 1 141 ? -5 -10.391 -1.908 1 94.5 141 HIS A O 1
ATOM 1130 N N . HIS A 1 142 ? -2.773 -10.516 -1.501 1 86 142 HIS A N 1
ATOM 1131 C CA . HIS A 1 142 ? -2.953 -11.578 -0.519 1 86 142 HIS A CA 1
ATOM 1132 C C . HIS A 1 142 ? -3.082 -11.008 0.891 1 86 142 HIS A C 1
ATOM 1134 O O . HIS A 1 142 ? -2.607 -9.906 1.165 1 86 142 HIS A O 1
ATOM 1140 N N . THR A 1 143 ? -3.688 -11.773 1.711 1 77.62 143 THR A N 1
ATOM 1141 C CA . THR A 1 143 ? -3.871 -11.383 3.105 1 77.62 143 THR A CA 1
ATOM 1142 C C . THR A 1 143 ? -2.523 -11.203 3.799 1 77.62 143 THR A C 1
ATOM 1144 O O . THR A 1 143 ? -1.586 -11.961 3.551 1 77.62 143 THR A O 1
ATOM 1147 N N . LEU A 1 144 ? -2.531 -10.203 4.633 1 74.38 144 LEU A N 1
ATOM 1148 C CA . LEU A 1 144 ? -1.331 -9.906 5.406 1 74.38 144 LEU A CA 1
ATOM 1149 C C . LEU A 1 144 ? -1.312 -10.695 6.711 1 74.38 144 LEU A C 1
ATOM 1151 O O . LEU A 1 144 ? -2.305 -10.719 7.441 1 74.38 144 LEU A O 1
ATOM 1155 N N . SER A 1 145 ? -0.465 -11.727 6.852 1 64.75 145 SER A N 1
ATOM 1156 C CA . SER A 1 145 ? -0.378 -12.5 8.086 1 64.75 145 SER A CA 1
ATOM 1157 C C . SER A 1 145 ? 0.167 -11.656 9.234 1 64.75 145 SER A C 1
ATOM 1159 O O . SER A 1 145 ? -0.173 -11.883 10.398 1 64.75 145 SER A O 1
ATOM 1161 N N . ASP A 1 146 ? 0.988 -10.867 8.938 1 72.19 146 ASP A N 1
ATOM 1162 C CA . ASP A 1 146 ? 1.64 -10 9.914 1 72.19 146 ASP A CA 1
ATOM 1163 C C . ASP A 1 146 ? 1.871 -8.602 9.344 1 72.19 146 ASP A C 1
ATOM 1165 O O . ASP A 1 146 ? 1.261 -8.227 8.344 1 72.19 146 ASP A O 1
ATOM 1169 N N . HIS A 1 147 ? 2.627 -7.863 10.031 1 76.19 147 HIS A N 1
ATOM 1170 C CA . HIS A 1 147 ? 3.014 -6.535 9.57 1 76.19 147 HIS A CA 1
ATOM 1171 C C . HIS A 1 147 ? 3.707 -6.602 8.219 1 76.19 147 HIS A C 1
ATOM 1173 O O . HIS A 1 147 ? 4.316 -7.617 7.875 1 76.19 147 HIS A O 1
ATOM 1179 N N . VAL A 1 148 ? 3.322 -5.637 7.406 1 79.44 148 VAL A N 1
ATOM 1180 C CA . VAL A 1 148 ? 3.941 -5.543 6.09 1 79.44 148 VAL A CA 1
ATOM 1181 C C . VAL A 1 148 ? 5.371 -5.027 6.223 1 79.44 148 VAL A C 1
ATOM 1183 O O . VAL A 1 148 ? 5.625 -4.078 6.973 1 79.44 148 VAL A O 1
ATOM 1186 N N . PHE A 1 149 ? 6.25 -5.723 5.57 1 83 149 PHE A N 1
ATOM 1187 C CA . PHE A 1 149 ? 7.633 -5.266 5.512 1 83 149 PHE A CA 1
ATOM 1188 C C . PHE A 1 149 ? 7.711 -3.838 4.984 1 83 149 PHE A C 1
ATOM 1190 O O . PHE A 1 149 ? 6.945 -3.457 4.098 1 83 149 PHE A O 1
ATOM 1197 N N . PRO A 1 150 ? 8.586 -3.084 5.605 1 86.06 150 PRO A N 1
ATOM 1198 C CA . PRO A 1 150 ? 8.766 -1.735 5.059 1 86.06 150 PRO A CA 1
ATOM 1199 C C . PRO A 1 150 ? 9.289 -1.742 3.627 1 86.06 150 PRO A C 1
ATOM 1201 O O . PRO A 1 150 ? 10.141 -2.562 3.283 1 86.06 150 PRO A O 1
ATOM 1204 N N . ALA A 1 151 ? 8.711 -0.991 2.795 1 91.06 151 ALA A N 1
ATOM 1205 C CA . ALA A 1 151 ? 9.109 -0.807 1.401 1 91.06 151 ALA A CA 1
ATOM 1206 C C . ALA A 1 151 ? 8.898 0.638 0.957 1 91.06 151 ALA A C 1
ATOM 1208 O O . ALA A 1 151 ? 8.141 1.381 1.578 1 91.06 151 ALA A O 1
ATOM 1209 N N . LYS A 1 152 ? 9.586 1.014 -0.037 1 92.12 152 LYS A N 1
ATOM 1210 C CA . LYS A 1 152 ? 9.453 2.371 -0.56 1 92.12 152 LYS A CA 1
ATOM 1211 C C . LYS A 1 152 ? 8.07 2.598 -1.156 1 92.12 152 LYS A C 1
ATOM 1213 O O . LYS A 1 152 ? 7.508 3.688 -1.033 1 92.12 152 LYS A O 1
ATOM 1218 N N . ARG A 1 153 ? 7.613 1.579 -1.847 1 94.88 153 ARG A N 1
ATOM 1219 C CA . ARG A 1 153 ? 6.293 1.622 -2.467 1 94.88 153 ARG A CA 1
ATOM 1220 C C . ARG A 1 153 ? 5.5 0.358 -2.15 1 94.88 153 ARG A C 1
ATOM 1222 O O . ARG A 1 153 ? 6 -0.755 -2.32 1 94.88 153 ARG A O 1
ATOM 1229 N N . ILE A 1 154 ? 4.309 0.511 -1.7 1 95.19 154 ILE A N 1
ATOM 1230 C CA . ILE A 1 154 ? 3.445 -0.604 -1.327 1 95.19 154 ILE A CA 1
ATOM 1231 C C . ILE A 1 154 ? 2.057 -0.402 -1.929 1 95.19 154 ILE A C 1
ATOM 1233 O O . ILE A 1 154 ? 1.412 0.622 -1.692 1 95.19 154 ILE A O 1
ATOM 1237 N N . TYR A 1 155 ? 1.608 -1.319 -2.699 1 96.25 155 TYR A N 1
ATOM 1238 C CA . TYR A 1 155 ? 0.265 -1.362 -3.266 1 96.25 155 TYR A CA 1
ATOM 1239 C C . TYR A 1 155 ? -0.406 -2.699 -2.977 1 96.25 155 TYR A C 1
ATOM 1241 O O . TYR A 1 155 ? -0.209 -3.672 -3.709 1 96.25 155 TYR A O 1
ATOM 1249 N N . ILE A 1 156 ? -1.184 -2.709 -1.971 1 95.75 156 ILE A N 1
ATOM 1250 C CA . ILE A 1 156 ? -1.868 -3.926 -1.548 1 95.75 156 ILE A CA 1
ATOM 1251 C C . ILE A 1 156 ? -3.377 -3.691 -1.532 1 95.75 156 ILE A C 1
ATOM 1253 O O . ILE A 1 156 ? -3.846 -2.662 -1.04 1 95.75 156 ILE A O 1
ATOM 1257 N N . ASP A 1 157 ? -4.113 -4.547 -2.107 1 95.56 157 ASP A N 1
ATOM 1258 C CA . ASP A 1 157 ? -5.574 -4.531 -2.113 1 95.56 157 ASP A CA 1
ATOM 1259 C C . ASP A 1 157 ? -6.137 -5.949 -2.072 1 95.56 157 ASP A C 1
ATOM 1261 O O . ASP A 1 157 ? -6.082 -6.676 -3.068 1 95.56 157 ASP A O 1
ATOM 1265 N N . LEU A 1 158 ? -6.758 -6.324 -1.017 1 92.5 158 LEU A N 1
ATOM 1266 C CA . LEU A 1 158 ? -7.195 -7.695 -0.788 1 92.5 158 LEU A CA 1
ATOM 1267 C C . LEU A 1 158 ? -8.469 -7.996 -1.572 1 92.5 158 LEU A C 1
ATOM 1269 O O . LEU A 1 158 ? -8.844 -9.156 -1.73 1 92.5 158 LEU A O 1
ATOM 1273 N N . ASP A 1 159 ? -9.078 -6.98 -2.125 1 90.88 159 ASP A N 1
ATOM 1274 C CA . ASP A 1 159 ? -10.375 -7.164 -2.775 1 90.88 159 ASP A CA 1
ATOM 1275 C C . ASP A 1 159 ? -10.203 -7.555 -4.242 1 90.88 159 ASP A C 1
ATOM 1277 O O . ASP A 1 159 ? -11.117 -8.102 -4.855 1 90.88 159 ASP A O 1
ATOM 1281 N N . VAL A 1 160 ? -9.039 -7.238 -4.777 1 95.25 160 VAL A N 1
ATOM 1282 C CA . VAL A 1 160 ? -8.875 -7.5 -6.207 1 95.25 160 VAL A CA 1
ATOM 1283 C C . VAL A 1 160 ? -8.648 -8.992 -6.438 1 95.25 160 VAL A C 1
ATOM 1285 O O . VAL A 1 160 ? -8.141 -9.695 -5.559 1 95.25 160 VAL A O 1
ATOM 1288 N N . GLY A 1 161 ? -8.961 -9.406 -7.605 1 95 161 GLY A N 1
ATOM 1289 C CA . GLY A 1 161 ? -8.852 -10.82 -7.945 1 95 161 GLY A CA 1
ATOM 1290 C C . GLY A 1 161 ? -7.461 -11.227 -8.391 1 95 161 GLY A C 1
ATOM 1291 O O . GLY A 1 161 ? -7.09 -12.398 -8.289 1 95 161 GLY A O 1
ATOM 1292 N N . SER A 1 162 ? -6.766 -10.297 -8.859 1 96.5 162 SER A N 1
ATOM 1293 C CA . SER A 1 162 ? -5.449 -10.609 -9.414 1 96.5 162 SER A CA 1
ATOM 1294 C C . SER A 1 162 ? -4.449 -9.492 -9.117 1 96.5 162 SER A C 1
ATOM 1296 O O . SER A 1 162 ? -4.82 -8.32 -9.062 1 96.5 162 SER A O 1
ATOM 1298 N N . ALA A 1 163 ? -3.209 -9.828 -8.961 1 97.69 163 ALA A N 1
ATOM 1299 C CA . ALA A 1 163 ? -2.148 -8.836 -8.797 1 97.69 163 ALA A CA 1
ATOM 1300 C C . ALA A 1 163 ? -1.972 -8 -10.062 1 97.69 163 ALA A C 1
ATOM 1302 O O . ALA A 1 163 ? -1.596 -6.828 -9.992 1 97.69 163 ALA A O 1
ATOM 1303 N N . THR A 1 164 ? -2.277 -8.602 -11.242 1 98.25 164 THR A N 1
ATOM 1304 C CA . THR A 1 164 ? -2.113 -7.875 -12.492 1 98.25 164 THR A CA 1
ATOM 1305 C C . THR A 1 164 ? -3.117 -6.73 -12.586 1 98.25 164 THR A C 1
ATOM 1307 O O . THR A 1 164 ? -2.891 -5.754 -13.305 1 98.25 164 THR A O 1
ATOM 1310 N N . THR A 1 165 ? -4.262 -6.871 -11.859 1 97.94 165 THR A N 1
ATOM 1311 C CA . THR A 1 165 ? -5.156 -5.723 -11.75 1 97.94 165 THR A CA 1
ATOM 1312 C C . THR A 1 165 ? -4.43 -4.527 -11.141 1 97.94 165 THR A C 1
ATOM 1314 O O . THR A 1 165 ? -4.508 -3.414 -11.664 1 97.94 165 THR A O 1
ATOM 1317 N N . LEU A 1 166 ? -3.727 -4.762 -10.086 1 97.69 166 LEU A N 1
ATOM 1318 C CA . LEU A 1 166 ? -2.998 -3.711 -9.383 1 97.69 166 LEU A CA 1
ATOM 1319 C C . LEU A 1 166 ? -1.825 -3.211 -10.219 1 97.69 166 LEU A C 1
ATOM 1321 O O . LEU A 1 166 ? -1.491 -2.025 -10.188 1 97.69 166 LEU A O 1
ATOM 1325 N N . VAL A 1 167 ? -1.173 -4.137 -10.945 1 97.81 167 VAL A N 1
ATOM 1326 C CA . VAL A 1 167 ? -0.081 -3.736 -11.828 1 97.81 167 VAL A CA 1
ATOM 1327 C C . VAL A 1 167 ? -0.607 -2.793 -12.906 1 97.81 167 VAL A C 1
ATOM 1329 O O . VAL A 1 167 ? 0.024 -1.779 -13.219 1 97.81 167 VAL A O 1
ATOM 1332 N N . SER A 1 168 ? -1.734 -3.172 -13.492 1 96.69 168 SER A N 1
ATOM 1333 C CA . SER A 1 168 ? -2.369 -2.311 -14.484 1 96.69 168 SER A CA 1
ATOM 1334 C C . SER A 1 168 ? -2.648 -0.923 -13.914 1 96.69 168 SER A C 1
ATOM 1336 O O . SER A 1 168 ? -2.367 0.087 -14.562 1 96.69 168 SER A O 1
ATOM 1338 N N . ARG A 1 169 ? -3.164 -0.908 -12.742 1 93.69 169 ARG A N 1
ATOM 1339 C CA . ARG A 1 169 ? -3.449 0.362 -12.086 1 93.69 169 ARG A CA 1
ATOM 1340 C C . ARG A 1 169 ? -2.164 1.135 -11.805 1 93.69 169 ARG A C 1
ATOM 1342 O O . ARG A 1 169 ? -2.109 2.35 -12.008 1 93.69 169 ARG A O 1
ATOM 1349 N N . TYR A 1 170 ? -1.215 0.482 -11.305 1 93.44 170 TYR A N 1
ATOM 1350 C CA . TYR A 1 170 ? 0.084 1.069 -10.992 1 93.44 170 TYR A CA 1
ATOM 1351 C C . TYR A 1 170 ? 0.689 1.74 -12.219 1 93.44 170 TYR A C 1
ATOM 1353 O O . TYR A 1 170 ? 1.244 2.838 -12.125 1 93.44 170 TYR A O 1
ATOM 1361 N N . LEU A 1 171 ? 0.528 1.147 -13.391 1 92.44 171 LEU A N 1
ATOM 1362 C CA . LEU A 1 171 ? 1.159 1.629 -14.617 1 92.44 171 LEU A CA 1
ATOM 1363 C C . LEU A 1 171 ? 0.319 2.723 -15.266 1 92.44 171 LEU A C 1
ATOM 1365 O O . LEU A 1 171 ? 0.83 3.512 -16.062 1 92.44 171 LEU A O 1
ATOM 1369 N N . GLY A 1 172 ? -0.975 2.715 -15.008 1 88.38 172 GLY A N 1
ATOM 1370 C CA . GLY A 1 172 ? -1.838 3.738 -15.578 1 88.38 172 GLY A CA 1
ATOM 1371 C C . GLY A 1 172 ? -2.17 3.496 -17.031 1 88.38 172 GLY A C 1
ATOM 1372 O O . GLY A 1 172 ? -2.307 2.35 -17.469 1 88.38 172 GLY A O 1
ATOM 1373 N N . GLU A 1 173 ? -2.311 4.562 -17.781 1 83.5 173 GLU A N 1
ATOM 1374 C CA . GLU A 1 173 ? -2.797 4.477 -19.156 1 83.5 173 GLU A CA 1
ATOM 1375 C C . GLU A 1 173 ? -1.67 4.113 -20.125 1 83.5 173 GLU A C 1
ATOM 1377 O O . GLU A 1 173 ? -1.916 3.549 -21.188 1 83.5 173 GLU A O 1
ATOM 1382 N N . ASP A 1 174 ? -0.517 4.492 -19.766 1 85.44 174 ASP A N 1
ATOM 1383 C CA . ASP A 1 174 ? 0.641 4.125 -20.578 1 85.44 174 ASP A CA 1
ATOM 1384 C C . ASP A 1 174 ? 1.406 2.961 -19.953 1 85.44 174 ASP A C 1
ATOM 1386 O O . ASP A 1 174 ? 2.293 3.174 -19.125 1 85.44 174 ASP A O 1
ATOM 1390 N N . LEU A 1 175 ? 1.219 1.812 -20.484 1 89.5 175 LEU A N 1
ATOM 1391 C CA . LEU A 1 175 ? 1.771 0.587 -19.922 1 89.5 175 LEU A CA 1
ATOM 1392 C C . LEU A 1 175 ? 3.254 0.456 -20.25 1 89.5 175 LEU A C 1
ATOM 1394 O O . LEU A 1 175 ? 3.938 -0.421 -19.719 1 89.5 175 LEU A O 1
ATOM 1398 N N . THR A 1 176 ? 3.703 1.358 -21.094 1 82.62 176 THR A N 1
ATOM 1399 C CA . THR A 1 176 ? 5.082 1.251 -21.562 1 82.62 176 THR A CA 1
ATOM 1400 C C . THR A 1 176 ? 5.977 2.252 -20.828 1 82.62 176 THR A C 1
ATOM 1402 O O . THR A 1 176 ? 7.188 2.283 -21.047 1 82.62 176 THR A O 1
ATOM 1405 N N . ARG A 1 177 ? 5.305 3.037 -20.016 1 75.88 177 ARG A N 1
ATOM 1406 C CA . ARG A 1 177 ? 6.055 4.09 -19.328 1 75.88 177 ARG A CA 1
ATOM 1407 C C . ARG A 1 177 ? 7.066 3.504 -18.359 1 75.88 177 ARG A C 1
ATOM 1409 O O . ARG A 1 177 ? 6.762 2.545 -17.641 1 75.88 177 ARG A O 1
ATOM 1416 N N . LYS A 1 178 ? 8.219 4.027 -18.484 1 77.44 178 LYS A N 1
ATOM 1417 C CA . LYS A 1 178 ? 9.258 3.654 -17.531 1 77.44 178 LYS A CA 1
ATOM 1418 C C . LYS A 1 178 ? 9.258 4.582 -16.328 1 77.44 178 LYS A C 1
ATOM 1420 O O . LYS A 1 178 ? 9.414 5.797 -16.469 1 77.44 178 LYS A O 1
ATOM 1425 N N . ASN A 1 179 ? 8.578 4.277 -15.266 1 61.53 179 ASN A N 1
ATOM 1426 C CA . ASN A 1 179 ? 8.266 5.105 -14.109 1 61.53 179 ASN A CA 1
ATOM 1427 C C . ASN A 1 179 ? 9.531 5.602 -13.414 1 61.53 179 ASN A C 1
ATOM 1429 O O . ASN A 1 179 ? 9.516 6.652 -12.773 1 61.53 179 ASN A O 1
ATOM 1433 N N . HIS A 1 180 ? 10.578 4.871 -13.281 1 57.09 180 HIS A N 1
ATOM 1434 C CA . HIS A 1 180 ? 11.688 5.352 -12.469 1 57.09 180 HIS A CA 1
ATOM 1435 C C . HIS A 1 180 ? 12.992 5.34 -13.258 1 57.09 180 HIS A C 1
ATOM 1437 O O . HIS A 1 180 ? 14.023 4.887 -12.75 1 57.09 180 HIS A O 1
ATOM 1443 N N . ARG A 1 181 ? 12.836 5.711 -14.539 1 49.25 181 ARG A N 1
ATOM 1444 C CA . ARG A 1 181 ? 14.062 5.602 -15.32 1 49.25 181 ARG A CA 1
ATOM 1445 C C . ARG A 1 181 ? 15.141 6.527 -14.773 1 49.25 181 ARG A C 1
ATOM 1447 O O . ARG A 1 181 ? 14.891 7.711 -14.539 1 49.25 181 ARG A O 1
ATOM 1454 N N . THR A 1 182 ? 16.047 5.961 -14.047 1 43.06 182 THR A N 1
ATOM 1455 C CA . THR A 1 182 ? 17.328 6.617 -13.836 1 43.06 182 THR A CA 1
ATOM 1456 C C . THR A 1 182 ? 17.922 7.082 -15.164 1 43.06 182 THR A C 1
ATOM 1458 O O . THR A 1 182 ? 18.766 7.977 -15.195 1 43.06 182 THR A O 1
ATOM 1461 N N . ALA A 1 183 ? 17.922 6.082 -16.156 1 41.16 183 ALA A N 1
ATOM 1462 C CA . ALA A 1 183 ? 18.734 6.344 -17.328 1 41.16 183 ALA A CA 1
ATOM 1463 C C . ALA A 1 183 ? 18.016 7.27 -18.297 1 41.16 183 ALA A C 1
ATOM 1465 O O . ALA A 1 183 ? 16.797 7.238 -18.406 1 41.16 183 ALA A O 1
ATOM 1466 N N . PRO A 1 184 ? 18.719 8.305 -18.688 1 42 184 PRO A N 1
ATOM 1467 C CA . PRO A 1 184 ? 18.219 9.203 -19.75 1 42 184 PRO A CA 1
ATOM 1468 C C . PRO A 1 184 ? 17.531 8.461 -20.875 1 42 184 PRO A C 1
ATOM 1470 O O . PRO A 1 184 ? 18 7.41 -21.312 1 42 184 PRO A O 1
ATOM 1473 N N . ARG A 1 185 ? 16.344 8.531 -20.984 1 44.34 185 ARG A N 1
ATOM 1474 C CA . ARG A 1 185 ? 15.531 7.871 -22.016 1 44.34 185 ARG A CA 1
ATOM 1475 C C . ARG A 1 185 ? 16.109 8.109 -23.406 1 44.34 185 ARG A C 1
ATOM 1477 O O . ARG A 1 185 ? 16.547 9.219 -23.719 1 44.34 185 ARG A O 1
ATOM 1484 N N . SER A 1 186 ? 16.406 6.969 -24 1 45.75 186 SER A N 1
ATOM 1485 C CA . SER A 1 186 ? 16.328 7.109 -25.438 1 45.75 186 SER A CA 1
ATOM 1486 C C . SER A 1 186 ? 15.016 7.746 -25.875 1 45.75 186 SER A C 1
ATOM 1488 O O . SER A 1 186 ? 14.055 7.773 -25.109 1 45.75 186 SER A O 1
ATOM 1490 N N . ARG A 1 187 ? 14.859 8.172 -27.062 1 51.72 187 ARG A N 1
ATOM 1491 C CA . ARG A 1 187 ? 13.719 8.828 -27.703 1 51.72 187 ARG A CA 1
ATOM 1492 C C . ARG A 1 187 ? 12.43 8.062 -27.422 1 51.72 187 ARG A C 1
ATOM 1494 O O . ARG A 1 187 ? 12.375 6.844 -27.578 1 51.72 187 ARG A O 1
ATOM 1501 N N . PRO A 1 188 ? 11.523 8.781 -26.672 1 59.69 188 PRO A N 1
ATOM 1502 C CA . PRO A 1 188 ? 10.219 8.133 -26.547 1 59.69 188 PRO A CA 1
ATOM 1503 C C . PRO A 1 188 ? 9.773 7.445 -27.844 1 59.69 188 PRO A C 1
ATOM 1505 O O . PRO A 1 188 ? 10.023 7.965 -28.938 1 59.69 188 PRO A O 1
ATOM 1508 N N . PRO A 1 189 ? 9.406 6.172 -27.734 1 61.47 189 PRO A N 1
ATOM 1509 C CA . PRO A 1 189 ? 8.945 5.535 -28.969 1 61.47 189 PRO A CA 1
ATOM 1510 C C . PRO A 1 189 ? 7.914 6.375 -29.719 1 61.47 189 PRO A C 1
ATOM 1512 O O . PRO A 1 189 ? 7.211 7.188 -29.109 1 61.47 189 PRO A O 1
ATOM 1515 N N . LYS A 1 190 ? 8.016 6.223 -31 1 70.12 190 LYS A N 1
ATOM 1516 C CA . LYS A 1 190 ? 6.973 6.828 -31.828 1 70.12 190 LYS A CA 1
ATOM 1517 C C . LYS A 1 190 ? 5.586 6.406 -31.344 1 70.12 190 LYS A C 1
ATOM 1519 O O . LYS A 1 190 ? 5.418 5.32 -30.781 1 70.12 190 LYS A O 1
ATOM 1524 N N . ASP A 1 191 ? 4.629 7.094 -31.469 1 79.5 191 ASP A N 1
ATOM 1525 C CA . ASP A 1 191 ? 3.26 6.914 -31 1 79.5 191 ASP A CA 1
ATOM 1526 C C . ASP A 1 191 ? 2.717 5.543 -31.406 1 79.5 191 ASP A C 1
ATOM 1528 O O . ASP A 1 191 ? 2.109 4.848 -30.594 1 79.5 191 ASP A O 1
ATOM 1532 N N . GLU A 1 192 ? 3.129 5.16 -32.562 1 84 192 GLU A N 1
ATOM 1533 C CA . GLU A 1 192 ? 2.609 3.887 -33.062 1 84 192 GLU A CA 1
ATOM 1534 C C . GLU A 1 192 ? 3.238 2.713 -32.312 1 84 192 GLU A C 1
ATOM 1536 O O . GLU A 1 192 ? 2.555 1.741 -31.984 1 84 192 GLU A O 1
ATOM 1541 N N . GLU A 1 193 ? 4.461 2.775 -32.094 1 86.62 193 GLU A N 1
ATOM 1542 C CA . GLU A 1 193 ? 5.164 1.729 -31.359 1 86.62 193 GLU A CA 1
ATOM 1543 C C . GLU A 1 193 ? 4.676 1.645 -29.922 1 86.62 193 GLU A C 1
ATOM 1545 O O . GLU A 1 193 ? 4.508 0.55 -29.375 1 86.62 193 GLU A O 1
ATOM 1550 N N . ARG A 1 194 ? 4.484 2.766 -29.422 1 88.5 194 ARG A N 1
ATOM 1551 C CA . ARG A 1 194 ? 3.965 2.828 -28.062 1 88.5 194 ARG A CA 1
ATOM 1552 C C . ARG A 1 194 ? 2.598 2.16 -27.969 1 88.5 194 ARG A C 1
ATOM 1554 O O . ARG A 1 194 ? 2.344 1.385 -27.031 1 88.5 194 ARG A O 1
ATOM 1561 N N . GLU A 1 195 ? 1.807 2.467 -28.906 1 90.69 195 GLU A N 1
ATOM 1562 C CA . GLU A 1 195 ? 0.46 1.904 -28.922 1 90.69 195 GLU A CA 1
ATOM 1563 C C . GLU A 1 195 ? 0.498 0.387 -29.078 1 90.69 195 GLU A C 1
ATOM 1565 O O . GLU A 1 195 ? -0.267 -0.33 -28.438 1 90.69 195 GLU A O 1
ATOM 1570 N N . ALA A 1 196 ? 1.381 -0.045 -29.938 1 91.69 196 ALA A N 1
ATOM 1571 C CA . ALA A 1 196 ? 1.505 -1.481 -30.172 1 91.69 196 ALA A CA 1
ATOM 1572 C C . ALA A 1 196 ? 2.01 -2.201 -28.922 1 91.69 196 ALA A C 1
ATOM 1574 O O . ALA A 1 196 ? 1.529 -3.285 -28.578 1 91.69 196 ALA A O 1
ATOM 1575 N N . LEU A 1 197 ? 2.951 -1.646 -28.328 1 92.44 197 LEU A N 1
ATOM 1576 C CA . LEU A 1 197 ? 3.506 -2.246 -27.125 1 92.44 197 LEU A CA 1
ATOM 1577 C C . LEU A 1 197 ? 2.488 -2.227 -25.984 1 92.44 197 LEU A C 1
ATOM 1579 O O . LEU A 1 197 ? 2.389 -3.186 -25.219 1 92.44 197 LEU A O 1
ATOM 1583 N N . CYS A 1 198 ? 1.758 -1.131 -25.891 1 93.75 198 CYS A N 1
ATOM 1584 C CA . CYS A 1 198 ? 0.689 -1.045 -24.906 1 93.75 198 CYS A CA 1
ATOM 1585 C C . CYS A 1 198 ? -0.356 -2.129 -25.141 1 93.75 198 CYS A C 1
ATOM 1587 O O . CYS A 1 198 ? -0.831 -2.752 -24.188 1 93.75 198 CYS A O 1
ATOM 1589 N N . SER A 1 199 ? -0.647 -2.287 -26.375 1 95.25 199 SER A N 1
ATOM 1590 C CA . SER A 1 199 ? -1.628 -3.309 -26.719 1 95.25 199 SER A CA 1
ATOM 1591 C C . SER A 1 199 ? -1.153 -4.699 -26.312 1 95.25 199 SER A C 1
ATOM 1593 O O . SER A 1 199 ? -1.928 -5.488 -25.766 1 95.25 199 SER A O 1
ATOM 1595 N N . ALA A 1 200 ? 0.071 -4.973 -26.547 1 94.81 200 ALA A N 1
ATOM 1596 C CA . ALA A 1 200 ? 0.636 -6.281 -26.234 1 94.81 200 ALA A CA 1
ATOM 1597 C C . ALA A 1 200 ? 0.666 -6.512 -24.719 1 94.81 200 ALA A C 1
ATOM 1599 O O . ALA A 1 200 ? 0.294 -7.59 -24.25 1 94.81 200 ALA A O 1
ATOM 1600 N N . PHE A 1 201 ? 1.095 -5.516 -24 1 96.44 201 PHE A N 1
ATOM 1601 C CA . PHE A 1 201 ? 1.121 -5.625 -22.547 1 96.44 201 PHE A CA 1
ATOM 1602 C C . PHE A 1 201 ? -0.291 -5.758 -21.984 1 96.44 201 PHE A C 1
ATOM 1604 O O . PHE A 1 201 ? -0.511 -6.473 -21 1 96.44 201 PHE A O 1
ATOM 1611 N N . ALA A 1 202 ? -1.197 -5.035 -22.594 1 97.69 202 ALA A N 1
ATOM 1612 C CA . ALA A 1 202 ? -2.59 -5.129 -22.156 1 97.69 202 ALA A CA 1
ATOM 1613 C C . ALA A 1 202 ? -3.115 -6.555 -22.297 1 97.69 202 ALA A C 1
ATOM 1615 O O . ALA A 1 202 ? -3.785 -7.066 -21.406 1 97.69 202 ALA A O 1
ATOM 1616 N N . ARG A 1 203 ? -2.824 -7.176 -23.406 1 96.62 203 ARG A N 1
ATOM 1617 C CA . ARG A 1 203 ? -3.234 -8.555 -23.641 1 96.62 203 ARG A CA 1
ATOM 1618 C C . ARG A 1 203 ? -2.641 -9.484 -22.578 1 96.62 203 ARG A C 1
ATOM 1620 O O . ARG A 1 203 ? -3.316 -10.391 -22.094 1 96.62 203 ARG A O 1
ATOM 1627 N N . LEU A 1 204 ? -1.429 -9.242 -22.281 1 96.56 204 LEU A N 1
ATOM 1628 C CA . LEU A 1 204 ? -0.729 -10.047 -21.297 1 96.56 204 LEU A CA 1
ATOM 1629 C C . LEU A 1 204 ? -1.363 -9.891 -19.922 1 96.56 204 LEU A C 1
ATOM 1631 O O . LEU A 1 204 ? -1.6 -10.875 -19.219 1 96.56 204 LEU A O 1
ATOM 1635 N N . LEU A 1 205 ? -1.68 -8.656 -19.531 1 98 205 LEU A N 1
ATOM 1636 C CA . LEU A 1 205 ? -2.199 -8.344 -18.203 1 98 205 LEU A CA 1
ATOM 1637 C C . LEU A 1 205 ? -3.635 -8.836 -18.047 1 98 205 LEU A C 1
ATOM 1639 O O . LEU A 1 205 ? -4.074 -9.148 -16.938 1 98 205 LEU A O 1
ATOM 1643 N N . LEU A 1 206 ? -4.355 -8.969 -19.156 1 98.19 206 LEU A N 1
ATOM 1644 C CA . LEU A 1 206 ? -5.75 -9.391 -19.141 1 98.19 206 LEU A CA 1
ATOM 1645 C C . LEU A 1 206 ? -5.867 -10.852 -18.703 1 98.19 206 LEU A C 1
ATOM 1647 O O . LEU A 1 206 ? -6.852 -11.242 -18.078 1 98.19 206 LEU A O 1
ATOM 1651 N N . VAL A 1 207 ? -4.879 -11.586 -19.016 1 97.31 207 VAL A N 1
ATOM 1652 C CA . VAL A 1 207 ? -4.949 -13.039 -18.891 1 97.31 207 VAL A CA 1
ATOM 1653 C C . VAL A 1 207 ? -5.176 -13.438 -17.438 1 97.31 207 VAL A C 1
ATOM 1655 O O . VAL A 1 207 ? -6.184 -14.062 -17.109 1 97.31 207 VAL A O 1
ATOM 1658 N N . PRO A 1 208 ? -4.281 -13.023 -16.5 1 97.44 208 PRO A N 1
ATOM 1659 C CA . PRO A 1 208 ? -4.508 -13.43 -15.117 1 97.44 208 PRO A CA 1
ATOM 1660 C C . PRO A 1 208 ? -5.793 -12.844 -14.531 1 97.44 208 PRO A C 1
ATOM 1662 O O . PRO A 1 208 ? -6.457 -13.492 -13.727 1 97.44 208 PRO A O 1
ATOM 1665 N N . ILE A 1 209 ? -6.172 -11.602 -14.906 1 97.88 209 ILE A N 1
ATOM 1666 C CA . ILE A 1 209 ? -7.398 -10.992 -14.398 1 97.88 209 ILE A CA 1
ATOM 1667 C C . ILE A 1 209 ? -8.586 -11.898 -14.719 1 97.88 209 ILE A C 1
ATOM 1669 O O . ILE A 1 209 ? -9.391 -12.211 -13.836 1 97.88 209 ILE A O 1
ATOM 1673 N N . LEU A 1 210 ? -8.641 -12.367 -15.953 1 97.31 210 LEU A N 1
ATOM 1674 C CA . LEU A 1 210 ? -9.766 -13.172 -16.406 1 97.31 210 LEU A CA 1
ATOM 1675 C C . LEU A 1 210 ? -9.742 -14.555 -15.758 1 97.31 210 LEU A C 1
ATOM 1677 O O . LEU A 1 210 ? -10.781 -15.07 -15.352 1 97.31 210 LEU A O 1
ATOM 1681 N N . ILE A 1 211 ? -8.57 -15.109 -15.648 1 95.25 211 ILE A N 1
ATOM 1682 C CA . ILE A 1 211 ? -8.438 -16.453 -15.094 1 95.25 211 ILE A CA 1
ATOM 1683 C C . ILE A 1 211 ? -8.773 -16.422 -13.602 1 95.25 211 ILE A C 1
ATOM 1685 O O . ILE A 1 211 ? -9.562 -17.25 -13.125 1 95.25 211 ILE A O 1
ATOM 1689 N N . ASP A 1 212 ? -8.266 -15.539 -12.867 1 93.12 212 ASP A N 1
ATOM 1690 C CA . ASP A 1 212 ? -8.391 -15.508 -11.414 1 93.12 212 ASP A CA 1
ATOM 1691 C C . ASP A 1 212 ? -9.781 -15.047 -10.992 1 93.12 212 ASP A C 1
ATOM 1693 O O . ASP A 1 212 ? -10.258 -15.414 -9.914 1 93.12 212 ASP A O 1
ATOM 1697 N N . THR A 1 213 ? -10.477 -14.281 -11.852 1 95.25 213 THR A N 1
ATOM 1698 C CA . THR A 1 213 ? -11.805 -13.781 -11.5 1 95.25 213 THR A CA 1
ATOM 1699 C C . THR A 1 213 ? -12.883 -14.617 -12.172 1 95.25 213 THR A C 1
ATOM 1701 O O . THR A 1 213 ? -14.07 -14.273 -12.125 1 95.25 213 THR A O 1
ATOM 1704 N N . GLY A 1 214 ? -12.5 -15.672 -12.859 1 92.38 214 GLY A N 1
ATOM 1705 C CA . GLY A 1 214 ? -13.492 -16.422 -13.617 1 92.38 214 GLY A CA 1
ATOM 1706 C C . GLY A 1 214 ? -14.258 -15.562 -14.602 1 92.38 214 GLY A C 1
ATOM 1707 O O . GLY A 1 214 ? -15.492 -15.594 -14.633 1 92.38 214 GLY A O 1
ATOM 1708 N N . PHE A 1 215 ? -13.508 -14.758 -15.305 1 94.44 215 PHE A N 1
ATOM 1709 C CA . PHE A 1 215 ? -14.086 -13.82 -16.266 1 94.44 215 PHE A CA 1
ATOM 1710 C C . PHE A 1 215 ? -15.016 -12.844 -15.555 1 94.44 215 PHE A C 1
ATOM 1712 O O . PHE A 1 215 ? -16.156 -12.633 -15.984 1 94.44 215 PHE A O 1
ATOM 1719 N N . LEU A 1 216 ? -14.578 -12.312 -14.375 1 93.81 216 LEU A N 1
ATOM 1720 C CA . LEU A 1 216 ? -15.18 -11.242 -13.586 1 93.81 216 LEU A CA 1
ATOM 1721 C C . LEU A 1 216 ? -16.438 -11.727 -12.883 1 93.81 216 LEU A C 1
ATOM 1723 O O . LEU A 1 216 ? -17.359 -10.93 -12.617 1 93.81 216 LEU A O 1
ATOM 1727 N N . ARG A 1 217 ? -16.469 -12.984 -12.57 1 90.38 217 ARG A N 1
ATOM 1728 C CA . ARG A 1 217 ? -17.641 -13.555 -11.938 1 90.38 217 ARG A CA 1
ATOM 1729 C C . ARG A 1 217 ? -17.359 -13.914 -10.477 1 90.38 217 ARG A C 1
ATOM 1731 O O . ARG A 1 217 ? -18.281 -14.008 -9.664 1 90.38 217 ARG A O 1
ATOM 1738 N N . LYS A 1 218 ? -16.141 -14.148 -10.148 1 86.81 218 LYS A N 1
ATOM 1739 C CA . LYS A 1 218 ? -15.75 -14.547 -8.797 1 86.81 218 LYS A CA 1
ATOM 1740 C C . LYS A 1 218 ? -14.586 -13.711 -8.281 1 86.81 218 LYS A C 1
ATOM 1742 O O . LYS A 1 218 ? -13.664 -13.383 -9.039 1 86.81 218 LYS A O 1
ATOM 1747 N N . ARG A 1 219 ? -14.664 -13.406 -6.965 1 84.31 219 ARG A N 1
ATOM 1748 C CA . ARG A 1 219 ? -13.586 -12.648 -6.34 1 84.31 219 ARG A CA 1
ATOM 1749 C C . ARG A 1 219 ? -13.234 -11.414 -7.168 1 84.31 219 ARG A C 1
ATOM 1751 O O . ARG A 1 219 ? -12.07 -11.211 -7.516 1 84.31 219 ARG A O 1
ATOM 1758 N N . THR A 1 220 ? -14.227 -10.711 -7.629 1 91.31 220 THR A N 1
ATOM 1759 C CA . THR A 1 220 ? -14.07 -9.578 -8.531 1 91.31 220 THR A CA 1
ATOM 1760 C C . THR A 1 220 ? -14.375 -8.266 -7.816 1 91.31 220 THR A C 1
ATOM 1762 O O . THR A 1 220 ? -15.469 -8.078 -7.289 1 91.31 220 THR A O 1
ATOM 1765 N N . SER A 1 221 ? -13.43 -7.445 -7.773 1 91.19 221 SER A N 1
ATOM 1766 C CA . SER A 1 221 ? -13.664 -6.102 -7.262 1 91.19 221 SER A CA 1
ATOM 1767 C C . SER A 1 221 ? -14.008 -5.129 -8.383 1 91.19 221 SER A C 1
ATOM 1769 O O . SER A 1 221 ? -13.898 -5.477 -9.562 1 91.19 221 SER A O 1
ATOM 1771 N N . ILE A 1 222 ? -14.391 -3.947 -8.016 1 88.81 222 ILE A N 1
ATOM 1772 C CA . ILE A 1 222 ? -14.695 -2.904 -8.992 1 88.81 222 ILE A CA 1
ATOM 1773 C C . ILE A 1 222 ? -13.445 -2.57 -9.797 1 88.81 222 ILE A C 1
ATOM 1775 O O . ILE A 1 222 ? -13.523 -2.27 -10.992 1 88.81 222 ILE A O 1
ATOM 1779 N N . PHE A 1 223 ? -12.297 -2.691 -9.156 1 92.69 223 PHE A N 1
ATOM 1780 C CA . PHE A 1 223 ? -11.047 -2.367 -9.844 1 92.69 223 PHE A CA 1
ATOM 1781 C C . PHE A 1 223 ? -10.742 -3.4 -10.914 1 92.69 223 PHE A C 1
ATOM 1783 O O . PHE A 1 223 ? -10.18 -3.068 -11.961 1 92.69 223 PHE A O 1
ATOM 1790 N N . ASP A 1 224 ? -11.094 -4.688 -10.656 1 96 224 ASP A N 1
ATOM 1791 C CA . ASP A 1 224 ? -10.93 -5.707 -11.688 1 96 224 ASP A CA 1
ATOM 1792 C C . ASP A 1 224 ? -11.758 -5.371 -12.93 1 96 224 ASP A C 1
ATOM 1794 O O . ASP A 1 224 ? -11.289 -5.52 -14.055 1 96 224 ASP A O 1
ATOM 1798 N N . VAL A 1 225 ? -12.953 -4.859 -12.672 1 94.31 225 VAL A N 1
ATOM 1799 C CA . VAL A 1 225 ? -13.875 -4.543 -13.758 1 94.31 225 VAL A CA 1
ATOM 1800 C C . VAL A 1 225 ? -13.352 -3.346 -14.555 1 94.31 225 VAL A C 1
ATOM 1802 O O . VAL A 1 225 ? -13.312 -3.377 -15.781 1 94.31 225 VAL A O 1
ATOM 1805 N N . VAL A 1 226 ? -12.945 -2.299 -13.844 1 92.75 226 VAL A N 1
ATOM 1806 C CA . VAL A 1 226 ? -12.477 -1.063 -14.469 1 92.75 226 VAL A CA 1
ATOM 1807 C C . VAL A 1 226 ? -11.203 -1.339 -15.273 1 92.75 226 VAL A C 1
ATOM 1809 O O . VAL A 1 226 ? -11.078 -0.895 -16.422 1 92.75 226 VAL A O 1
ATOM 1812 N N . GLU A 1 227 ? -10.273 -2.053 -14.656 1 95.81 227 GLU A N 1
ATOM 1813 C CA . GLU A 1 227 ? -9.023 -2.342 -15.344 1 95.81 227 GLU A CA 1
ATOM 1814 C C . GLU A 1 227 ? -9.234 -3.301 -16.516 1 95.81 227 GLU A C 1
ATOM 1816 O O . GLU A 1 227 ? -8.555 -3.209 -17.531 1 95.81 227 GLU A O 1
ATOM 1821 N N . TYR A 1 228 ? -10.188 -4.289 -16.375 1 97.19 228 TYR A N 1
ATOM 1822 C CA . TYR A 1 228 ? -10.547 -5.152 -17.5 1 97.19 228 TYR A CA 1
ATOM 1823 C C . TYR A 1 228 ? -10.992 -4.332 -18.703 1 97.19 228 TYR A C 1
ATOM 1825 O O . TYR A 1 228 ? -10.531 -4.555 -19.828 1 97.19 228 TYR A O 1
ATOM 1833 N N . LYS A 1 229 ? -11.883 -3.375 -18.484 1 96 229 LYS A N 1
ATOM 1834 C CA . LYS A 1 229 ? -12.398 -2.545 -19.562 1 96 229 LYS A CA 1
ATOM 1835 C C . LYS A 1 229 ? -11.281 -1.73 -20.219 1 96 229 LYS A C 1
ATOM 1837 O O . LYS A 1 229 ? -11.18 -1.678 -21.438 1 96 229 LYS A O 1
ATOM 1842 N N . LYS A 1 230 ? -10.453 -1.142 -19.375 1 95 230 LYS A N 1
ATOM 1843 C CA . LYS A 1 230 ? -9.328 -0.347 -19.859 1 95 230 LYS A CA 1
ATOM 1844 C C . LYS A 1 230 ? -8.375 -1.195 -20.703 1 95 230 LYS A C 1
ATOM 1846 O O . LYS A 1 230 ? -8.031 -0.822 -21.828 1 95 230 LYS A O 1
ATOM 1851 N N . LEU A 1 231 ? -7.996 -2.33 -20.188 1 97.75 231 LEU A N 1
ATOM 1852 C CA . LEU A 1 231 ? -7.027 -3.195 -20.859 1 97.75 231 LEU A CA 1
ATOM 1853 C C . LEU A 1 231 ? -7.605 -3.779 -22.141 1 97.75 231 LEU A C 1
ATOM 1855 O O . LEU A 1 231 ? -6.891 -3.934 -23.125 1 97.75 231 LEU A O 1
ATOM 1859 N N . LYS A 1 232 ? -8.852 -4.141 -22.078 1 97.62 232 LYS A N 1
ATOM 1860 C CA . LYS A 1 232 ? -9.508 -4.656 -23.281 1 97.62 232 LYS A CA 1
ATOM 1861 C C . LYS A 1 232 ? -9.492 -3.627 -24.406 1 97.62 232 LYS A C 1
ATOM 1863 O O . LYS A 1 232 ? -9.219 -3.965 -25.547 1 97.62 232 LYS A O 1
ATOM 1868 N N . ASP A 1 233 ? -9.781 -2.422 -24.047 1 96.62 233 ASP A N 1
ATOM 1869 C CA . ASP A 1 233 ? -9.766 -1.337 -25.016 1 96.62 233 ASP A CA 1
ATOM 1870 C C . ASP A 1 233 ? -8.359 -1.114 -25.562 1 96.62 233 ASP A C 1
ATOM 1872 O O . ASP A 1 233 ? -8.172 -0.954 -26.781 1 96.62 233 ASP A O 1
ATOM 1876 N N . LEU A 1 234 ? -7.336 -1.077 -24.719 1 95.81 234 LEU A N 1
ATOM 1877 C CA . LEU A 1 234 ? -5.949 -0.9 -25.125 1 95.81 234 LEU A CA 1
ATOM 1878 C C . LEU A 1 234 ? -5.496 -2.047 -26.016 1 95.81 234 LEU A C 1
ATOM 1880 O O . LEU A 1 234 ? -4.746 -1.835 -26.984 1 95.81 234 LEU A O 1
ATOM 1884 N N . ALA A 1 235 ? -5.922 -3.266 -25.672 1 96.44 235 ALA A N 1
ATOM 1885 C CA . ALA A 1 235 ? -5.523 -4.465 -26.422 1 96.44 235 ALA A CA 1
ATOM 1886 C C . ALA A 1 235 ? -6.227 -4.535 -27.766 1 96.44 235 ALA A C 1
ATOM 1888 O O . ALA A 1 235 ? -5.738 -5.191 -28.688 1 96.44 235 ALA A O 1
ATOM 1889 N N . GLY A 1 236 ? -7.387 -3.865 -27.891 1 96.06 236 GLY A N 1
ATOM 1890 C CA . GLY A 1 236 ? -8.18 -3.938 -29.109 1 96.06 236 GLY A CA 1
ATOM 1891 C C . GLY A 1 236 ? -8.719 -5.332 -29.375 1 96.06 236 GLY A C 1
ATOM 1892 O O . GLY A 1 236 ? -8.664 -5.801 -30.516 1 96.06 236 GLY A O 1
ATOM 1893 N N . VAL A 1 237 ? -9.117 -5.977 -28.375 1 96.19 237 VAL A N 1
ATOM 1894 C CA . VAL A 1 237 ? -9.586 -7.352 -28.531 1 96.19 237 VAL A CA 1
ATOM 1895 C C . VAL A 1 237 ? -11.055 -7.438 -28.125 1 96.19 237 VAL A C 1
ATOM 1897 O O . VAL A 1 237 ? -11.531 -6.633 -27.312 1 96.19 237 VAL A O 1
ATOM 1900 N N . ARG A 1 238 ? -11.758 -8.414 -28.703 1 94.31 238 ARG A N 1
ATOM 1901 C CA . ARG A 1 238 ? -13.164 -8.656 -28.375 1 94.31 238 ARG A CA 1
ATOM 1902 C C . ARG A 1 238 ? -13.297 -9.711 -27.281 1 94.31 238 ARG A C 1
ATOM 1904 O O . ARG A 1 238 ? -12.398 -10.539 -27.109 1 94.31 238 ARG A O 1
ATOM 1911 N N . ARG A 1 239 ? -14.352 -9.695 -26.609 1 94.94 239 ARG A N 1
ATOM 1912 C CA . ARG A 1 239 ? -14.641 -10.609 -25.516 1 94.94 239 ARG A CA 1
ATOM 1913 C C . ARG A 1 239 ? -14.531 -12.062 -25.953 1 94.94 239 ARG A C 1
ATOM 1915 O O . ARG A 1 239 ? -14.039 -12.906 -25.203 1 94.94 239 ARG A O 1
ATOM 1922 N N . LYS A 1 240 ? -15 -12.352 -27.125 1 95.25 240 LYS A N 1
ATOM 1923 C CA . LYS A 1 240 ? -14.992 -13.711 -27.656 1 95.25 240 LYS A CA 1
ATOM 1924 C C . LYS A 1 240 ? -13.562 -14.242 -27.781 1 95.25 240 LYS A C 1
ATOM 1926 O O . LYS A 1 240 ? -13.312 -15.422 -27.531 1 95.25 240 LYS A O 1
ATOM 1931 N N . GLU A 1 241 ? -12.695 -13.438 -28.203 1 95.94 241 GLU A N 1
ATOM 1932 C CA . GLU A 1 241 ? -11.297 -13.82 -28.328 1 95.94 241 GLU A CA 1
ATOM 1933 C C . GLU A 1 241 ? -10.68 -14.125 -26.969 1 95.94 241 GLU A C 1
ATOM 1935 O O . GLU A 1 241 ? -9.891 -15.062 -26.828 1 95.94 241 GLU A O 1
ATOM 1940 N N . LEU A 1 242 ? -11.008 -13.375 -26.031 1 96.31 242 LEU A N 1
ATOM 1941 C CA . LEU A 1 242 ? -10.5 -13.57 -24.672 1 96.31 242 LEU A CA 1
ATOM 1942 C C . LEU A 1 242 ? -11.008 -14.883 -24.094 1 96.31 242 LEU A C 1
ATOM 1944 O O . LEU A 1 242 ? -10.273 -15.57 -23.375 1 96.31 242 LEU A O 1
ATOM 1948 N N . LYS A 1 243 ? -12.211 -15.195 -24.375 1 95.56 243 LYS A N 1
ATOM 1949 C CA . LYS A 1 243 ? -12.781 -16.469 -23.922 1 95.56 243 LYS A CA 1
ATOM 1950 C C . LYS A 1 243 ? -12.008 -17.656 -24.484 1 95.56 243 LYS A C 1
ATOM 1952 O O . LYS A 1 243 ? -11.797 -18.641 -23.781 1 95.56 243 LYS A O 1
ATOM 1957 N N . LYS A 1 244 ? -11.656 -17.531 -25.672 1 95.88 244 LYS A N 1
ATOM 1958 C CA . LYS A 1 244 ? -10.859 -18.578 -26.312 1 95.88 244 LYS A CA 1
ATOM 1959 C C . LYS A 1 244 ? -9.508 -18.75 -25.609 1 95.88 244 LYS A C 1
ATOM 1961 O O . LYS A 1 244 ? -9.039 -19.875 -25.422 1 95.88 244 LYS A O 1
ATOM 1966 N N . VAL A 1 245 ? -8.906 -17.656 -25.328 1 95.38 245 VAL A N 1
ATOM 1967 C CA . VAL A 1 245 ? -7.617 -17.672 -24.656 1 95.38 245 VAL A CA 1
ATOM 1968 C C . VAL A 1 245 ? -7.758 -18.359 -23.297 1 95.38 245 VAL A C 1
ATOM 1970 O O . VAL A 1 245 ? -6.949 -19.219 -22.938 1 95.38 245 VAL A O 1
ATOM 1973 N N . VAL A 1 246 ? -8.75 -18.031 -22.562 1 95.06 246 VAL A N 1
ATOM 1974 C CA . VAL A 1 246 ? -8.984 -18.578 -21.234 1 95.06 246 VAL A CA 1
ATOM 1975 C C . VAL A 1 246 ? -9.211 -20.094 -21.328 1 95.06 246 VAL A C 1
ATOM 1977 O O . VAL A 1 246 ? -8.672 -20.859 -20.531 1 95.06 246 VAL A O 1
ATOM 1980 N N . ARG A 1 247 ? -9.953 -20.484 -22.312 1 95.19 247 ARG A N 1
ATOM 1981 C CA . ARG A 1 247 ? -10.219 -21.906 -22.5 1 95.19 247 ARG A CA 1
ATOM 1982 C C . ARG A 1 247 ? -8.938 -22.656 -22.844 1 95.19 247 ARG A C 1
ATOM 1984 O O . ARG A 1 247 ? -8.703 -23.75 -22.328 1 95.19 247 ARG A O 1
ATOM 1991 N N . ALA A 1 248 ? -8.188 -22.078 -23.672 1 96.19 248 ALA A N 1
ATOM 1992 C CA . ALA A 1 248 ? -6.922 -22.703 -24.062 1 96.19 248 ALA A CA 1
ATOM 1993 C C . ALA A 1 248 ? -5.992 -22.844 -22.859 1 96.19 248 ALA A C 1
ATOM 1995 O O . ALA A 1 248 ? -5.32 -23.859 -22.719 1 96.19 248 ALA A O 1
ATOM 1996 N N . LEU A 1 249 ? -5.949 -21.859 -22.078 1 95.88 249 LEU A N 1
ATOM 1997 C CA . LEU A 1 249 ? -5.082 -21.875 -20.906 1 95.88 249 LEU A CA 1
ATOM 1998 C C . LEU A 1 249 ? -5.562 -22.922 -19.891 1 95.88 249 LEU A C 1
ATOM 2000 O O . LEU A 1 249 ? -4.75 -23.625 -19.297 1 95.88 249 LEU A O 1
ATOM 2004 N N . LYS A 1 250 ? -6.84 -22.984 -19.688 1 92 250 LYS A N 1
ATOM 2005 C CA . LYS A 1 250 ? -7.402 -23.969 -18.781 1 92 250 LYS A CA 1
ATOM 2006 C C . LYS A 1 250 ? -7.07 -25.391 -19.234 1 92 250 LYS A C 1
ATOM 2008 O O . LYS A 1 250 ? -6.773 -26.266 -18.422 1 92 250 LYS A O 1
ATOM 2013 N N . SER A 1 251 ? -7.164 -25.578 -20.484 1 94.56 251 SER A N 1
ATOM 2014 C CA . SER A 1 251 ? -6.824 -26.875 -21.047 1 94.56 251 SER A CA 1
ATOM 2015 C C . SER A 1 251 ? -5.34 -27.172 -20.906 1 94.56 251 SER A C 1
ATOM 2017 O O . SER A 1 251 ? -4.961 -28.281 -20.516 1 94.56 251 SER A O 1
ATOM 2019 N N . ALA A 1 252 ? -4.527 -26.203 -21.141 1 95.88 252 ALA A N 1
ATOM 2020 C CA . ALA A 1 252 ? -3.078 -26.359 -21.078 1 95.88 252 ALA A CA 1
ATOM 2021 C C . ALA A 1 252 ? -2.629 -26.688 -19.656 1 95.88 252 ALA A C 1
ATOM 2023 O O . ALA A 1 252 ? -1.649 -27.406 -19.453 1 95.88 252 ALA A O 1
ATOM 2024 N N . ARG A 1 253 ? -3.301 -26.172 -18.734 1 93.31 253 ARG A N 1
ATOM 2025 C CA . ARG A 1 253 ? -2.963 -26.359 -17.328 1 93.31 253 ARG A CA 1
ATOM 2026 C C . ARG A 1 253 ? -3.152 -27.812 -16.906 1 93.31 253 ARG A C 1
ATOM 2028 O O . ARG A 1 253 ? -2.543 -28.266 -15.938 1 93.31 253 ARG A O 1
ATOM 2035 N N . ARG A 1 254 ? -4.027 -28.531 -17.594 1 93.19 254 ARG A N 1
ATOM 2036 C CA . ARG A 1 254 ? -4.352 -29.922 -17.25 1 93.19 254 ARG A CA 1
ATOM 2037 C C . ARG A 1 254 ? -3.408 -30.891 -17.953 1 93.19 254 ARG A C 1
ATOM 2039 O O . ARG A 1 254 ? -3.838 -31.688 -18.781 1 93.19 254 ARG A O 1
ATOM 2046 N N . ASN A 1 255 ? -2.184 -30.859 -17.562 1 96.25 255 ASN A N 1
ATOM 2047 C CA . ASN A 1 255 ? -1.206 -31.719 -18.234 1 96.25 255 ASN A CA 1
ATOM 2048 C C . ASN A 1 255 ? -0.397 -32.531 -17.219 1 96.25 255 ASN A C 1
ATOM 2050 O O . ASN A 1 255 ? 0.712 -32.969 -17.516 1 96.25 255 ASN A O 1
ATOM 2054 N N . ASP A 1 256 ? -0.941 -32.625 -15.984 1 96.19 256 ASP A N 1
ATOM 2055 C CA . ASP A 1 256 ? -0.198 -33.312 -14.93 1 96.19 256 ASP A CA 1
ATOM 2056 C C . ASP A 1 256 ? 0.127 -34.75 -15.32 1 96.19 256 ASP A C 1
ATOM 2058 O O . ASP A 1 256 ? 1.196 -35.25 -14.984 1 96.19 256 ASP A O 1
ATOM 2062 N N . SER A 1 257 ? -0.759 -35.406 -16.016 1 94.81 257 SER A N 1
ATOM 2063 C CA . SER A 1 257 ? -0.576 -36.781 -16.375 1 94.81 257 SER A CA 1
ATOM 2064 C C . SER A 1 257 ? 0.65 -36.969 -17.266 1 94.81 257 SER A C 1
ATOM 2066 O O . SER A 1 257 ? 1.14 -38.094 -17.438 1 94.81 257 SER A O 1
ATOM 2068 N N . GLU A 1 258 ? 1.154 -35.875 -17.797 1 96 258 GLU A N 1
ATOM 2069 C CA . GLU A 1 258 ? 2.277 -35.938 -18.719 1 96 258 GLU A CA 1
ATOM 2070 C C . GLU A 1 258 ? 3.609 -35.812 -17.984 1 96 258 GLU A C 1
ATOM 2072 O O . GLU A 1 258 ? 4.676 -35.938 -18.594 1 96 258 GLU A O 1
ATOM 2077 N N . HIS A 1 259 ? 3.561 -35.688 -16.719 1 97 259 HIS A N 1
ATOM 2078 C CA . HIS A 1 259 ? 4.781 -35.406 -15.969 1 97 259 HIS A CA 1
ATOM 2079 C C . HIS A 1 259 ? 4.98 -36.406 -14.844 1 97 259 HIS A C 1
ATOM 2081 O O . HIS A 1 259 ? 4.035 -37.094 -14.438 1 97 259 HIS A O 1
ATOM 2087 N N . GLU A 1 260 ? 6.234 -36.438 -14.375 1 95.62 260 GLU A N 1
ATOM 2088 C CA . GLU A 1 260 ? 6.543 -37.281 -13.234 1 95.62 260 GLU A CA 1
ATOM 2089 C C . GLU A 1 260 ? 5.934 -36.719 -11.953 1 95.62 260 GLU A C 1
ATOM 2091 O O . GLU A 1 260 ? 5.758 -35.531 -11.812 1 95.62 260 GLU A O 1
ATOM 2096 N N . THR A 1 261 ? 5.668 -37.688 -11.047 1 96.44 261 THR A N 1
ATOM 2097 C CA . THR A 1 261 ? 4.957 -37.344 -9.82 1 96.44 261 THR A CA 1
ATOM 2098 C C . THR A 1 261 ? 5.684 -36.219 -9.062 1 96.44 261 THR A C 1
ATOM 2100 O O . THR A 1 261 ? 5.055 -35.312 -8.547 1 96.44 261 THR A O 1
ATOM 2103 N N . ASP A 1 262 ? 6.949 -36.312 -9.016 1 94.81 262 ASP A N 1
ATOM 2104 C CA . ASP A 1 262 ? 7.727 -35.312 -8.305 1 94.81 262 ASP A CA 1
ATOM 2105 C C . ASP A 1 262 ? 7.473 -33.906 -8.875 1 94.81 262 ASP A C 1
ATOM 2107 O O . ASP A 1 262 ? 7.297 -32.938 -8.125 1 94.81 262 ASP A O 1
ATOM 2111 N N . LEU A 1 263 ? 7.449 -33.812 -10.148 1 94.81 263 LEU A N 1
ATOM 2112 C CA . LEU A 1 263 ? 7.203 -32.531 -10.82 1 94.81 263 LEU A CA 1
ATOM 2113 C C . LEU A 1 263 ? 5.77 -32.094 -10.594 1 94.81 263 LEU A C 1
ATOM 2115 O O . LEU A 1 263 ? 5.523 -30.891 -10.383 1 94.81 263 LEU A O 1
ATOM 2119 N N . ILE A 1 264 ? 4.852 -33.031 -10.617 1 96.75 264 ILE A N 1
ATOM 2120 C CA . ILE A 1 264 ? 3.445 -32.719 -10.391 1 96.75 264 ILE A CA 1
ATOM 2121 C C . ILE A 1 264 ? 3.275 -32.031 -9.031 1 96.75 264 ILE A C 1
ATOM 2123 O O . ILE A 1 264 ? 2.594 -31.016 -8.914 1 96.75 264 ILE A O 1
ATOM 2127 N N . LEU A 1 265 ? 3.953 -32.562 -8.086 1 96.38 265 LEU A N 1
ATOM 2128 C CA . LEU A 1 265 ? 3.793 -32.094 -6.703 1 96.38 265 LEU A CA 1
ATOM 2129 C C . LEU A 1 265 ? 4.445 -30.734 -6.492 1 96.38 265 LEU A C 1
ATOM 2131 O O . LEU A 1 265 ? 4.113 -30.031 -5.543 1 96.38 265 LEU A O 1
ATOM 2135 N N . GLN A 1 266 ? 5.273 -30.359 -7.379 1 94.12 266 GLN A N 1
ATOM 2136 C CA . GLN A 1 266 ? 6.016 -29.109 -7.227 1 94.12 266 GLN A CA 1
ATOM 2137 C C . GLN A 1 266 ? 5.316 -27.953 -7.941 1 94.12 266 GLN A C 1
ATOM 2139 O O . GLN A 1 266 ? 5.539 -26.781 -7.613 1 94.12 266 GLN A O 1
ATOM 2144 N N . LYS A 1 267 ? 4.48 -28.25 -8.898 1 94.25 267 LYS A N 1
ATOM 2145 C CA . LYS A 1 267 ? 3.902 -27.25 -9.797 1 94.25 267 LYS A CA 1
ATOM 2146 C C . LYS A 1 267 ? 3.123 -26.203 -9.008 1 94.25 267 LYS A C 1
ATOM 2148 O O . LYS A 1 267 ? 3.234 -25 -9.281 1 94.25 267 LYS A O 1
ATOM 2153 N N . ASP A 1 268 ? 2.314 -26.641 -8.078 1 91.19 268 ASP A N 1
ATOM 2154 C CA . ASP A 1 268 ? 1.54 -25.75 -7.211 1 91.19 268 ASP A CA 1
ATOM 2155 C C . ASP A 1 268 ? 1.74 -26.125 -5.742 1 91.19 268 ASP A C 1
ATOM 2157 O O . ASP A 1 268 ? 0.773 -26.391 -5.023 1 91.19 268 ASP A O 1
ATOM 2161 N N . PHE A 1 269 ? 2.949 -26.031 -5.352 1 91.69 269 PHE A N 1
ATOM 2162 C CA . PHE A 1 269 ? 3.367 -26.344 -3.992 1 91.69 269 PHE A CA 1
ATOM 2163 C C . PHE A 1 269 ? 3.523 -25.078 -3.162 1 91.69 269 PHE A C 1
ATOM 2165 O O . PHE A 1 269 ? 4.027 -24.078 -3.652 1 91.69 269 PHE A O 1
ATOM 2172 N N . LYS A 1 270 ? 3.074 -25.031 -1.976 1 85.19 270 LYS A N 1
ATOM 2173 C CA . LYS A 1 270 ? 3.281 -23.969 -0.998 1 85.19 270 LYS A CA 1
ATOM 2174 C C . LYS A 1 270 ? 3.725 -24.531 0.347 1 85.19 270 LYS A C 1
ATOM 2176 O O . LYS A 1 270 ? 3.23 -25.578 0.781 1 85.19 270 LYS A O 1
ATOM 2181 N N . ALA A 1 271 ? 4.641 -23.891 0.898 1 86.12 271 ALA A N 1
ATOM 2182 C CA . ALA A 1 271 ? 5.129 -24.312 2.213 1 86.12 271 ALA A CA 1
ATOM 2183 C C . ALA A 1 271 ? 4.699 -23.312 3.289 1 86.12 271 ALA A C 1
ATOM 2185 O O . ALA A 1 271 ? 4.559 -22.125 3.021 1 86.12 271 ALA A O 1
ATOM 2186 N N . PHE A 1 272 ? 4.531 -23.797 4.484 1 84.81 272 PHE A N 1
ATOM 2187 C CA . PHE A 1 272 ? 4.066 -23 5.613 1 84.81 272 PHE A CA 1
ATOM 2188 C C . PHE A 1 272 ? 4.863 -23.312 6.871 1 84.81 272 PHE A C 1
ATOM 2190 O O . PHE A 1 272 ? 5.188 -24.484 7.125 1 84.81 272 PHE A O 1
ATOM 2197 N N . HIS A 1 273 ? 5.277 -22.266 7.5 1 83.12 273 HIS A N 1
ATOM 2198 C CA . HIS A 1 273 ? 5.848 -22.391 8.836 1 83.12 273 HIS A CA 1
ATOM 2199 C C . HIS A 1 273 ? 4.879 -21.891 9.898 1 83.12 273 HIS A C 1
ATOM 2201 O O . HIS A 1 273 ? 4.43 -20.734 9.844 1 83.12 273 HIS A O 1
ATOM 2207 N N . TYR A 1 274 ? 4.547 -22.734 10.789 1 87.38 274 TYR A N 1
ATOM 2208 C CA . TYR A 1 274 ? 3.664 -22.344 11.883 1 87.38 274 TYR A CA 1
ATOM 2209 C C . TYR A 1 274 ? 4.043 -23.047 13.172 1 87.38 274 TYR A C 1
ATOM 2211 O O . TYR A 1 274 ? 3.971 -24.281 13.25 1 87.38 274 TYR A O 1
ATOM 2219 N N . LYS A 1 275 ? 4.473 -22.203 14.195 1 89.38 275 LYS A N 1
ATOM 2220 C CA . LYS A 1 275 ? 4.984 -22.75 15.445 1 89.38 275 LYS A CA 1
ATOM 2221 C C . LYS A 1 275 ? 6.086 -23.766 15.188 1 89.38 275 LYS A C 1
ATOM 2223 O O . LYS A 1 275 ? 7.062 -23.484 14.5 1 89.38 275 LYS A O 1
ATOM 2228 N N . LYS A 1 276 ? 6.02 -24.984 15.648 1 89.62 276 LYS A N 1
ATOM 2229 C CA . LYS A 1 276 ? 7.102 -25.953 15.484 1 89.62 276 LYS A CA 1
ATOM 2230 C C . LYS A 1 276 ? 6.945 -26.75 14.188 1 89.62 276 LYS A C 1
ATOM 2232 O O . LYS A 1 276 ? 7.805 -27.562 13.844 1 89.62 276 LYS A O 1
ATOM 2237 N N . PHE A 1 277 ? 5.961 -26.469 13.469 1 92.06 277 PHE A N 1
ATOM 2238 C CA . PHE A 1 277 ? 5.672 -27.281 12.305 1 92.06 277 PHE A CA 1
ATOM 2239 C C . PHE A 1 277 ? 6.102 -26.578 11.023 1 92.06 277 PHE A C 1
ATOM 2241 O O . PHE A 1 277 ? 5.914 -25.375 10.883 1 92.06 277 PHE A O 1
ATOM 2248 N N . PHE A 1 278 ? 6.742 -27.344 10.18 1 89.88 278 PHE A N 1
ATOM 2249 C CA . PHE A 1 278 ? 6.988 -27.016 8.789 1 89.88 278 PHE A CA 1
ATOM 2250 C C . PHE A 1 278 ? 6.215 -27.938 7.859 1 89.88 278 PHE A C 1
ATOM 2252 O O . PHE A 1 278 ? 6.48 -29.141 7.809 1 89.88 278 PHE A O 1
ATOM 2259 N N . PHE A 1 279 ? 5.258 -27.375 7.191 1 93.81 279 PHE A N 1
ATOM 2260 C CA . PHE A 1 279 ? 4.41 -28.234 6.383 1 93.81 279 PHE A CA 1
ATOM 2261 C C . PHE A 1 279 ? 4.137 -27.609 5.02 1 93.81 279 PHE A C 1
ATOM 2263 O O . PHE A 1 279 ? 4.555 -26.484 4.754 1 93.81 279 PHE A O 1
ATOM 2270 N N . GLY A 1 280 ? 3.5 -28.422 4.074 1 93.94 280 GLY A N 1
ATOM 2271 C CA . GLY A 1 280 ? 3.246 -27.938 2.732 1 93.94 280 GLY A CA 1
ATOM 2272 C C . GLY A 1 280 ? 1.994 -28.516 2.107 1 93.94 280 GLY A C 1
ATOM 2273 O O . GLY A 1 280 ? 1.366 -29.406 2.686 1 93.94 280 GLY A O 1
ATOM 2274 N N . GLY A 1 281 ? 1.636 -27.953 1.13 1 95.5 281 GLY A N 1
ATOM 2275 C CA . GLY A 1 281 ? 0.489 -28.422 0.362 1 95.5 281 GLY A CA 1
ATOM 2276 C C . GLY A 1 281 ? 0.667 -28.25 -1.136 1 95.5 281 GLY A C 1
ATOM 2277 O O . GLY A 1 281 ? 1.255 -27.266 -1.588 1 95.5 281 GLY A O 1
ATOM 2278 N N . SER A 1 282 ? 0.182 -29.25 -1.871 1 96.12 282 SER A N 1
ATOM 2279 C CA . SER A 1 282 ? 0.173 -29.188 -3.328 1 96.12 282 SER A CA 1
ATOM 2280 C C . SER A 1 282 ? -1.246 -29.312 -3.877 1 96.12 282 SER A C 1
ATOM 2282 O O . SER A 1 282 ? -2.068 -30.047 -3.338 1 96.12 282 SER A O 1
ATOM 2284 N N . THR A 1 283 ? -1.498 -28.562 -4.816 1 94.56 283 THR A N 1
ATOM 2285 C CA . THR A 1 283 ? -2.736 -28.719 -5.57 1 94.56 283 THR A CA 1
ATOM 2286 C C . THR A 1 283 ? -2.457 -29.281 -6.961 1 94.56 283 THR A C 1
ATOM 2288 O O . THR A 1 283 ? -1.663 -28.703 -7.715 1 94.56 283 THR A O 1
ATOM 2291 N N . VAL A 1 284 ? -3.146 -30.391 -7.258 1 96.19 284 VAL A N 1
ATOM 2292 C CA . VAL A 1 284 ? -2.848 -31.078 -8.516 1 96.19 284 VAL A CA 1
ATOM 2293 C C . VAL A 1 284 ? -4.113 -31.172 -9.367 1 96.19 284 VAL A C 1
ATOM 2295 O O . VAL A 1 284 ? -5.227 -31.047 -8.844 1 96.19 284 VAL A O 1
ATOM 2298 N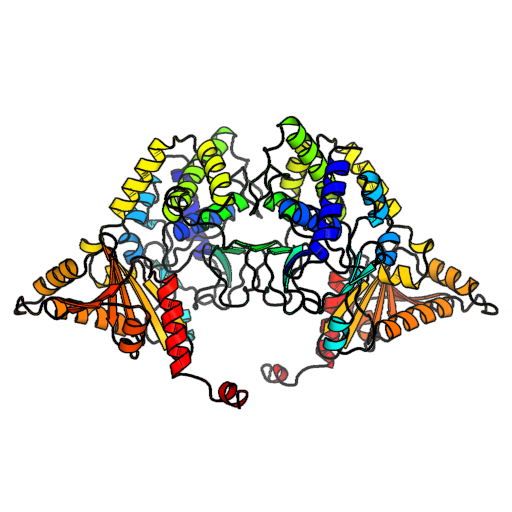 N . LYS A 1 285 ? -3.871 -31.234 -10.656 1 93.38 285 LYS A N 1
ATOM 2299 C CA . LYS A 1 285 ? -4.953 -31.469 -11.609 1 93.38 285 LYS A CA 1
ATOM 2300 C C . LYS A 1 285 ? -4.891 -32.875 -12.195 1 93.38 285 LYS A C 1
ATOM 2302 O O . LYS A 1 285 ? -4.785 -33.031 -13.414 1 93.38 285 LYS A O 1
ATOM 2307 N N . TYR A 1 286 ? -4.941 -33.75 -11.359 1 94.56 286 TYR A N 1
ATOM 2308 C CA . TYR A 1 286 ? -4.859 -35.156 -11.672 1 94.56 286 TYR A CA 1
ATOM 2309 C C . TYR A 1 286 ? -5.754 -35.969 -10.742 1 94.56 286 TYR A C 1
ATOM 2311 O O . TYR A 1 286 ? -5.52 -36.031 -9.531 1 94.56 286 TYR A O 1
ATOM 2319 N N . PRO A 1 287 ? -6.785 -36.625 -11.328 1 95.12 287 PRO A N 1
ATOM 2320 C CA . PRO A 1 287 ? -7.602 -37.438 -10.438 1 95.12 287 PRO A CA 1
ATOM 2321 C C . PRO A 1 287 ? -6.777 -38.469 -9.688 1 95.12 287 PRO A C 1
ATOM 2323 O O . PRO A 1 287 ? -5.945 -39.156 -10.289 1 95.12 287 PRO A O 1
ATOM 2326 N N . PHE A 1 288 ? -7.055 -38.625 -8.422 1 96.62 288 PHE A N 1
ATOM 2327 C CA . PHE A 1 288 ? -6.215 -39.438 -7.543 1 96.62 288 PHE A CA 1
ATOM 2328 C C . PHE A 1 288 ? -6.203 -40.906 -7.996 1 96.62 288 PHE A C 1
ATOM 2330 O O . PHE A 1 288 ? -5.16 -41.562 -7.965 1 96.62 288 PHE A O 1
ATOM 2337 N N . GLU A 1 289 ? -7.305 -41.406 -8.453 1 95.75 289 GLU A N 1
ATOM 2338 C CA . GLU A 1 289 ? -7.395 -42.812 -8.836 1 95.75 289 GLU A CA 1
ATOM 2339 C C . GLU A 1 289 ? -6.594 -43.094 -10.102 1 95.75 289 GLU A C 1
ATOM 2341 O O . GLU A 1 289 ? -5.867 -44.062 -10.172 1 95.75 289 GLU A O 1
ATOM 2346 N N . ASP A 1 290 ? -6.734 -42.156 -11.008 1 95.5 290 ASP A N 1
ATOM 2347 C CA . ASP A 1 290 ? -5.934 -42.281 -12.227 1 95.5 290 ASP A CA 1
ATOM 2348 C C . ASP A 1 290 ? -4.445 -42.188 -11.914 1 95.5 290 ASP A C 1
ATOM 2350 O O . ASP A 1 290 ? -3.633 -42.906 -12.5 1 95.5 290 ASP A O 1
ATOM 2354 N N . TRP A 1 291 ? -4.121 -41.281 -11.047 1 96.69 291 TRP A N 1
ATOM 2355 C CA . TRP A 1 291 ? -2.738 -41.062 -10.633 1 96.69 291 TRP A CA 1
ATOM 2356 C C . TRP A 1 291 ? -2.17 -42.281 -9.945 1 96.69 291 TRP A C 1
ATOM 2358 O O . TRP A 1 291 ? -1.054 -42.719 -10.25 1 96.69 291 TRP A O 1
ATOM 2368 N N . ALA A 1 292 ? -2.953 -42.906 -9.094 1 96.06 292 ALA A N 1
ATOM 2369 C CA . ALA A 1 292 ? -2.564 -44.125 -8.391 1 96.06 292 ALA A CA 1
ATOM 2370 C C . ALA A 1 292 ? -2.324 -45.25 -9.375 1 96.06 292 ALA A C 1
ATOM 2372 O O . ALA A 1 292 ? -1.326 -45.969 -9.266 1 96.06 292 ALA A O 1
ATOM 2373 N N . ASP A 1 293 ? -3.238 -45.375 -10.258 1 95.38 293 ASP A N 1
ATOM 2374 C CA . ASP A 1 293 ? -3.123 -46.469 -11.242 1 95.38 293 ASP A CA 1
ATOM 2375 C C . ASP A 1 293 ? -1.861 -46.312 -12.086 1 95.38 293 ASP A C 1
ATOM 2377 O O . ASP A 1 293 ? -1.181 -47.281 -12.391 1 95.38 293 ASP A O 1
ATOM 2381 N N . ARG A 1 294 ? -1.581 -45.094 -12.422 1 94.88 294 ARG A N 1
ATOM 2382 C CA . ARG A 1 294 ? -0.382 -44.844 -13.203 1 94.88 294 ARG A CA 1
ATOM 2383 C C . ARG A 1 294 ? 0.876 -45.219 -12.43 1 94.88 294 ARG A C 1
ATOM 2385 O O . ARG A 1 294 ? 1.758 -45.875 -12.961 1 94.88 294 ARG A O 1
ATOM 2392 N N . GLU A 1 295 ? 0.948 -44.812 -11.195 1 94.12 295 GLU A N 1
ATOM 2393 C CA . GLU A 1 295 ? 2.135 -45.062 -10.383 1 94.12 295 GLU A CA 1
ATOM 2394 C C . GLU A 1 295 ? 2.279 -46.562 -10.078 1 94.12 295 GLU A C 1
ATOM 2396 O O . GLU A 1 295 ? 3.395 -47.062 -9.945 1 94.12 295 GLU A O 1
ATOM 2401 N N . GLY A 1 296 ? 1.18 -47.188 -9.953 1 91.62 296 GLY A N 1
ATOM 2402 C CA . GLY A 1 296 ? 1.197 -48.625 -9.719 1 91.62 296 GLY A CA 1
ATOM 2403 C C . GLY A 1 296 ? 1.803 -49.406 -10.867 1 91.62 296 GLY A C 1
ATOM 2404 O O . GLY A 1 296 ? 2.49 -50.406 -10.648 1 91.62 296 GLY A O 1
ATOM 2405 N N . LYS A 1 297 ? 1.567 -49 -12.039 1 89.38 297 LYS A N 1
ATOM 2406 C CA . LYS A 1 297 ? 2.064 -49.688 -13.234 1 89.38 297 LYS A CA 1
ATOM 2407 C C . LYS A 1 297 ? 3.586 -49.594 -13.32 1 89.38 297 LYS A C 1
ATOM 2409 O O . LYS A 1 297 ? 4.227 -50.438 -13.961 1 89.38 297 LYS A O 1
ATOM 2414 N N . SER A 1 298 ? 4.125 -48.625 -12.664 1 83.75 298 SER A N 1
ATOM 2415 C CA . SER A 1 298 ? 5.566 -48.406 -12.75 1 83.75 298 SER A CA 1
ATOM 2416 C C . SER A 1 298 ? 6.328 -49.344 -11.812 1 83.75 298 SER A C 1
ATOM 2418 O O . SER A 1 298 ? 7.547 -49.469 -11.922 1 83.75 298 SER A O 1
ATOM 2420 N N . ILE A 1 299 ? 5.598 -50 -10.922 1 86.75 299 ILE A N 1
ATOM 2421 C CA . ILE A 1 299 ? 6.246 -50.906 -9.969 1 86.75 299 ILE A CA 1
ATOM 2422 C C . ILE A 1 299 ? 5.977 -52.344 -10.352 1 86.75 299 ILE A C 1
ATOM 2424 O O . ILE A 1 299 ? 4.844 -52.844 -10.242 1 86.75 299 ILE A O 1
ATOM 2428 N N . SER A 1 300 ? 7.055 -53 -10.719 1 85.38 300 SER A N 1
ATOM 2429 C CA . SER A 1 300 ? 6.926 -54.375 -11.109 1 85.38 300 SER A CA 1
ATOM 2430 C C . SER A 1 300 ? 6.504 -55.25 -9.922 1 85.38 300 SER A C 1
ATOM 2432 O O . SER A 1 300 ? 7.059 -55.125 -8.828 1 85.38 300 SER A O 1
ATOM 2434 N N . GLY A 1 301 ? 5.523 -56.094 -10.133 1 85.69 301 GLY A N 1
ATOM 2435 C CA . GLY A 1 301 ? 5.137 -57.062 -9.141 1 85.69 301 GLY A CA 1
ATOM 2436 C C . GLY A 1 301 ? 4.098 -56.562 -8.164 1 85.69 301 GLY A C 1
ATOM 2437 O O . GLY A 1 301 ? 3.602 -57.312 -7.316 1 85.69 301 GLY A O 1
ATOM 2438 N N . LEU A 1 302 ? 3.762 -55.344 -8.25 1 85.88 302 LEU A N 1
ATOM 2439 C CA . LEU A 1 302 ? 2.76 -54.781 -7.34 1 85.88 302 LEU A CA 1
ATOM 2440 C C . LEU A 1 302 ? 1.357 -55.219 -7.758 1 85.88 302 LEU A C 1
ATOM 2442 O O . LEU A 1 302 ? 0.958 -55.031 -8.906 1 85.88 302 LEU A O 1
ATOM 2446 N N . PRO A 1 303 ? 0.68 -55.875 -6.82 1 89.62 303 PRO A N 1
ATOM 2447 C CA . PRO A 1 303 ? -0.694 -56.281 -7.145 1 89.62 303 PRO A CA 1
ATOM 2448 C C . PRO A 1 303 ? -1.579 -55.094 -7.492 1 89.62 303 PRO A C 1
ATOM 2450 O O . PRO A 1 303 ? -1.427 -54 -6.91 1 89.62 303 PRO A O 1
ATOM 2453 N N . GLU A 1 304 ? -2.439 -55.312 -8.328 1 87.81 304 GLU A N 1
ATOM 2454 C CA . GLU A 1 304 ? -3.342 -54.25 -8.797 1 87.81 304 GLU A CA 1
ATOM 2455 C C . GLU A 1 304 ? -4.133 -53.656 -7.641 1 87.81 304 GLU A C 1
ATOM 2457 O O . GLU A 1 304 ? -4.461 -52.469 -7.656 1 87.81 304 GLU A O 1
ATOM 2462 N N . SER A 1 305 ? -4.352 -54.406 -6.676 1 89.94 305 SER A N 1
ATOM 2463 C CA . SER A 1 305 ? -5.16 -54 -5.535 1 89.94 305 SER A CA 1
ATOM 2464 C C . SER A 1 305 ? -4.363 -53.094 -4.598 1 89.94 305 SER A C 1
ATOM 2466 O O . SER A 1 305 ? -4.926 -52.5 -3.672 1 89.94 305 SER A O 1
ATOM 2468 N N . ARG A 1 306 ? -3.141 -52.812 -4.949 1 91.06 306 ARG A N 1
ATOM 2469 C CA . ARG A 1 306 ? -2.299 -52.062 -4.02 1 91.06 306 ARG A CA 1
ATOM 2470 C C . ARG A 1 306 ? -1.587 -50.906 -4.727 1 91.06 306 ARG A C 1
ATOM 2472 O O . ARG A 1 306 ? -0.555 -50.438 -4.254 1 91.06 306 ARG A O 1
ATOM 2479 N N . THR A 1 307 ? -2.121 -50.5 -5.863 1 90.5 307 THR A N 1
ATOM 2480 C CA . THR A 1 307 ? -1.466 -49.469 -6.656 1 90.5 307 THR A CA 1
ATOM 2481 C C . THR A 1 307 ? -1.499 -48.125 -5.926 1 90.5 307 THR A C 1
ATOM 2483 O O . THR A 1 307 ? -0.634 -47.281 -6.141 1 90.5 307 THR A O 1
ATOM 2486 N N . GLY A 1 308 ? -2.471 -47.938 -5.125 1 94.25 308 GLY A N 1
ATOM 2487 C CA . GLY A 1 308 ? -2.564 -46.719 -4.328 1 94.25 308 GLY A CA 1
ATOM 2488 C C . GLY A 1 308 ? -1.386 -46.531 -3.396 1 94.25 308 GLY A C 1
ATOM 2489 O O . GLY A 1 308 ? -0.994 -45.406 -3.111 1 94.25 308 GLY A O 1
ATOM 2490 N N . MET A 1 309 ? -0.838 -47.594 -3.018 1 92.12 309 MET A N 1
ATOM 2491 C CA . MET A 1 309 ? 0.313 -47.562 -2.121 1 92.12 309 MET A CA 1
ATOM 2492 C C . MET A 1 309 ? 1.529 -46.969 -2.824 1 92.12 309 MET A C 1
ATOM 2494 O O . MET A 1 309 ? 2.357 -46.312 -2.191 1 92.12 309 MET A O 1
ATOM 2498 N N . ALA A 1 310 ? 1.574 -47.25 -4.07 1 94.5 310 ALA A N 1
ATOM 2499 C CA . ALA A 1 310 ? 2.682 -46.688 -4.852 1 94.5 310 ALA A CA 1
ATOM 2500 C C . ALA A 1 310 ? 2.654 -45.156 -4.852 1 94.5 310 ALA A C 1
ATOM 2502 O O . ALA A 1 310 ? 3.691 -44.531 -4.691 1 94.5 310 ALA A O 1
ATOM 2503 N N . LEU A 1 311 ? 1.512 -44.656 -5.047 1 96.06 311 LEU A N 1
ATOM 2504 C CA . LEU A 1 311 ? 1.368 -43.219 -5.043 1 96.06 311 LEU A CA 1
ATOM 2505 C C . LEU A 1 311 ? 1.692 -42.625 -3.668 1 96.06 311 LEU A C 1
ATOM 2507 O O . LEU A 1 311 ? 2.387 -41.625 -3.562 1 96.06 311 LEU A O 1
ATOM 2511 N N . MET A 1 312 ? 1.241 -43.25 -2.656 1 95.94 312 MET A N 1
ATOM 2512 C CA . MET A 1 312 ? 1.487 -42.781 -1.296 1 95.94 312 MET A CA 1
ATOM 2513 C C . MET A 1 312 ? 2.98 -42.781 -0.983 1 95.94 312 MET A C 1
ATOM 2515 O O . MET A 1 312 ? 3.473 -41.875 -0.292 1 95.94 312 MET A O 1
ATOM 2519 N N . LEU A 1 313 ? 3.604 -43.75 -1.482 1 94.75 313 LEU A N 1
ATOM 2520 C CA . LEU A 1 313 ? 5.047 -43.812 -1.278 1 94.75 313 LEU A CA 1
ATOM 2521 C C . LEU A 1 313 ? 5.75 -42.625 -1.913 1 94.75 313 LEU A C 1
ATOM 2523 O O . LEU A 1 313 ? 6.688 -42.062 -1.332 1 94.75 313 LEU A O 1
ATOM 2527 N N . GLN A 1 314 ? 5.348 -42.281 -3.053 1 95.75 314 GLN A N 1
ATOM 2528 C CA . GLN A 1 314 ? 5.938 -41.156 -3.746 1 95.75 314 GLN A CA 1
ATOM 2529 C C . GLN A 1 314 ? 5.629 -39.844 -3.016 1 95.75 314 GLN A C 1
ATOM 2531 O O . GLN A 1 314 ? 6.492 -38.969 -2.912 1 95.75 314 GLN A O 1
ATOM 2536 N N . ILE A 1 315 ? 4.453 -39.688 -2.535 1 97.44 315 ILE A N 1
ATOM 2537 C CA . ILE A 1 315 ? 4.039 -38.5 -1.799 1 97.44 315 ILE A CA 1
ATOM 2538 C C . ILE A 1 315 ? 4.855 -38.406 -0.514 1 97.44 315 ILE A C 1
ATOM 2540 O O . ILE A 1 315 ? 5.348 -37.312 -0.181 1 97.44 315 ILE A O 1
ATOM 2544 N N . GLU A 1 316 ? 5.066 -39.469 0.116 1 96.44 316 GLU A N 1
ATOM 2545 C CA . GLU A 1 316 ? 5.875 -39.5 1.333 1 96.44 316 GLU A CA 1
ATOM 2546 C C . GLU A 1 316 ? 7.336 -39.156 1.032 1 96.44 316 GLU A C 1
ATOM 2548 O O . GLU A 1 316 ? 8 -38.5 1.817 1 96.44 316 GLU A O 1
ATOM 2553 N N . ALA A 1 317 ? 7.754 -39.75 -0.022 1 95.25 317 ALA A N 1
ATOM 2554 C CA . ALA A 1 317 ? 9.125 -39.438 -0.43 1 95.25 317 ALA A CA 1
ATOM 2555 C C . ALA A 1 317 ? 9.312 -37.969 -0.683 1 95.25 317 ALA A C 1
ATOM 2557 O O . ALA A 1 317 ? 10.336 -37.375 -0.311 1 95.25 317 ALA A O 1
ATOM 2558 N N . PHE A 1 318 ? 8.375 -37.375 -1.341 1 94.62 318 PHE A N 1
ATOM 2559 C CA . PHE A 1 318 ? 8.406 -35.938 -1.6 1 94.62 318 PHE A CA 1
ATOM 2560 C C . PHE A 1 318 ? 8.406 -35.156 -0.294 1 94.62 318 PHE A C 1
ATOM 2562 O O . PHE A 1 318 ? 9.195 -34.219 -0.121 1 94.62 318 PHE A O 1
ATOM 2569 N N . ARG A 1 319 ? 7.555 -35.469 0.559 1 95.06 319 ARG A N 1
ATOM 2570 C CA . ARG A 1 319 ? 7.469 -34.844 1.869 1 95.06 319 ARG A CA 1
ATOM 2571 C C . ARG A 1 319 ? 8.82 -34.844 2.572 1 95.06 319 ARG A C 1
ATOM 2573 O O . ARG A 1 319 ? 9.273 -33.812 3.076 1 95.06 319 ARG A O 1
ATOM 2580 N N . LYS A 1 320 ? 9.438 -36 2.574 1 93.19 320 LYS A N 1
ATOM 2581 C CA . LYS A 1 320 ? 10.727 -36.156 3.238 1 93.19 320 LYS A CA 1
ATOM 2582 C C . LYS A 1 320 ? 11.812 -35.344 2.547 1 93.19 320 LYS A C 1
ATOM 2584 O O . LYS A 1 320 ? 12.641 -34.719 3.209 1 93.19 320 LYS A O 1
ATOM 2589 N N . ALA A 1 321 ? 11.766 -35.438 1.3 1 88.44 321 ALA A N 1
ATOM 2590 C CA . ALA A 1 321 ? 12.766 -34.688 0.522 1 88.44 321 ALA A CA 1
ATOM 2591 C C . ALA A 1 321 ? 12.664 -33.188 0.773 1 88.44 321 ALA A C 1
ATOM 2593 O O . ALA A 1 321 ? 13.68 -32.5 0.772 1 88.44 321 ALA A O 1
ATOM 2594 N N . MET A 1 322 ? 11.445 -32.719 0.965 1 87.75 322 MET A N 1
ATOM 2595 C CA . MET A 1 322 ? 11.219 -31.281 1.172 1 87.75 322 MET A CA 1
ATOM 2596 C C . MET A 1 322 ? 11.398 -30.906 2.639 1 87.75 322 MET A C 1
ATOM 2598 O O . MET A 1 322 ? 11.336 -29.734 2.996 1 87.75 322 MET A O 1
ATOM 2602 N N . GLY A 1 323 ? 11.586 -31.859 3.459 1 86.56 323 GLY A N 1
ATOM 2603 C CA . GLY A 1 323 ? 11.805 -31.609 4.875 1 86.56 323 GLY A CA 1
ATOM 2604 C C . GLY A 1 323 ? 10.539 -31.188 5.602 1 86.56 323 GLY A C 1
ATOM 2605 O O . GLY A 1 323 ? 10.602 -30.391 6.551 1 86.56 323 GLY A O 1
ATOM 2606 N N . LEU A 1 324 ? 9.43 -31.672 5.16 1 92.69 324 LEU A N 1
ATOM 2607 C CA . LEU A 1 324 ? 8.156 -31.25 5.734 1 92.69 324 LEU A CA 1
ATOM 2608 C C . LEU A 1 324 ? 7.73 -32.188 6.859 1 92.69 324 LEU A C 1
ATOM 2610 O O . LEU A 1 324 ? 7.906 -33.406 6.758 1 92.69 324 LEU A O 1
ATOM 2614 N N . ASP A 1 325 ? 7.219 -31.609 7.91 1 94.62 325 ASP A N 1
ATOM 2615 C CA . ASP A 1 325 ? 6.645 -32.406 8.977 1 94.62 325 ASP A CA 1
ATOM 2616 C C . ASP A 1 325 ? 5.402 -33.156 8.5 1 94.62 325 ASP A C 1
ATOM 2618 O O . ASP A 1 325 ? 5.188 -34.312 8.859 1 94.62 325 ASP A O 1
ATOM 2622 N N . PHE A 1 326 ? 4.625 -32.562 7.805 1 97 326 PHE A N 1
ATOM 2623 C CA . PHE A 1 326 ? 3.479 -33.188 7.148 1 97 326 PHE A CA 1
ATOM 2624 C C . PHE A 1 326 ? 3.154 -32.469 5.84 1 97 326 PHE A C 1
ATOM 2626 O O . PHE A 1 326 ? 3.693 -31.391 5.562 1 97 326 PHE A O 1
ATOM 2633 N N . PHE A 1 327 ? 2.295 -33.156 5.043 1 97.31 327 PHE A N 1
ATOM 2634 C CA . PHE A 1 327 ? 2.049 -32.719 3.676 1 97.31 327 PHE A CA 1
ATOM 2635 C C . PHE A 1 327 ? 0.64 -33.094 3.23 1 97.31 327 PHE A C 1
ATOM 2637 O O . PHE A 1 327 ? 0.088 -34.094 3.684 1 97.31 327 PHE A O 1
ATOM 2644 N N . PHE A 1 328 ? 0.067 -32.25 2.51 1 98.12 328 PHE A N 1
ATOM 2645 C CA . PHE A 1 328 ? -1.221 -32.594 1.937 1 98.12 328 PHE A CA 1
ATOM 2646 C C . PHE A 1 328 ? -1.249 -32.312 0.438 1 98.12 328 PHE A C 1
ATOM 2648 O O . PHE A 1 328 ? -0.551 -31.438 -0.044 1 98.12 328 PHE A O 1
ATOM 2655 N N . VAL A 1 329 ? -2.037 -33.125 -0.262 1 98.12 329 VAL A N 1
ATOM 2656 C CA . VAL A 1 329 ? -2.248 -33 -1.699 1 98.12 329 VAL A CA 1
ATOM 2657 C C . VAL A 1 329 ? -3.744 -32.906 -1.993 1 98.12 329 VAL A C 1
ATOM 2659 O O . VAL A 1 329 ? -4.527 -33.75 -1.574 1 98.12 329 VAL A O 1
ATOM 2662 N N . ALA A 1 330 ? -4.055 -31.859 -2.664 1 97.25 330 ALA A N 1
ATOM 2663 C CA . ALA A 1 330 ? -5.473 -31.641 -2.953 1 97.25 330 ALA A CA 1
ATOM 2664 C C . ALA A 1 330 ? -5.73 -31.625 -4.457 1 97.25 330 ALA A C 1
ATOM 2666 O O . ALA A 1 330 ? -4.859 -31.234 -5.238 1 97.25 330 ALA A O 1
ATOM 2667 N N . THR A 1 331 ? -6.891 -32.094 -4.848 1 95.75 331 THR A N 1
ATOM 2668 C CA . THR A 1 331 ? -7.355 -32 -6.227 1 95.75 331 THR A CA 1
ATOM 2669 C C . THR A 1 331 ? -8.852 -31.703 -6.277 1 95.75 331 THR A C 1
ATOM 2671 O O . THR A 1 331 ? -9.555 -31.859 -5.273 1 95.75 331 THR A O 1
ATOM 2674 N N . LYS A 1 332 ? -9.227 -31.078 -7.297 1 90.5 332 LYS A N 1
ATOM 2675 C CA . LYS A 1 332 ? -10.641 -30.828 -7.547 1 90.5 332 LYS A CA 1
ATOM 2676 C C . LYS A 1 332 ? -11.094 -31.484 -8.844 1 90.5 332 LYS A C 1
ATOM 2678 O O . LYS A 1 332 ? -10.492 -31.281 -9.898 1 90.5 332 LYS A O 1
ATOM 2683 N N . ASN A 1 333 ? -12.031 -32.312 -8.766 1 83.69 333 ASN A N 1
ATOM 2684 C CA . ASN A 1 333 ? -12.602 -33 -9.922 1 83.69 333 ASN A CA 1
ATOM 2685 C C . ASN A 1 333 ? -14.125 -33.062 -9.844 1 83.69 333 ASN A C 1
ATOM 2687 O O . ASN A 1 333 ? -14.688 -33.562 -8.875 1 83.69 333 ASN A O 1
ATOM 2691 N N . ARG A 1 334 ? -14.75 -32.562 -10.898 1 81.94 334 ARG A N 1
ATOM 2692 C CA . ARG A 1 334 ? -16.203 -32.625 -11.062 1 81.94 334 ARG A CA 1
ATOM 2693 C C . ARG A 1 334 ? -16.906 -32.125 -9.812 1 81.94 334 ARG A C 1
ATOM 2695 O O . ARG A 1 334 ? -17.781 -32.781 -9.266 1 81.94 334 ARG A O 1
ATOM 2702 N N . GLY A 1 335 ? -16.438 -31.016 -9.227 1 82.94 335 GLY A N 1
ATOM 2703 C CA . GLY A 1 335 ? -17.125 -30.344 -8.141 1 82.94 335 GLY A CA 1
ATOM 2704 C C . GLY A 1 335 ? -16.812 -30.922 -6.773 1 82.94 335 GLY A C 1
ATOM 2705 O O . GLY A 1 335 ? -17.453 -30.547 -5.781 1 82.94 335 GLY A O 1
ATOM 2706 N N . VAL A 1 336 ? -15.953 -31.875 -6.762 1 89.81 336 VAL A N 1
ATOM 2707 C CA . VAL A 1 336 ? -15.586 -32.469 -5.488 1 89.81 336 VAL A CA 1
ATOM 2708 C C . VAL A 1 336 ? -14.109 -32.219 -5.199 1 89.81 336 VAL A C 1
ATOM 2710 O O . VAL A 1 336 ? -13.273 -32.312 -6.102 1 89.81 336 VAL A O 1
ATOM 2713 N N . ARG A 1 337 ? -13.852 -31.891 -3.957 1 94.75 337 ARG A N 1
ATOM 2714 C CA . ARG A 1 337 ? -12.477 -31.766 -3.488 1 94.75 337 ARG A CA 1
ATOM 2715 C C . ARG A 1 337 ? -12 -33.062 -2.832 1 94.75 337 ARG A C 1
ATOM 2717 O O . ARG A 1 337 ? -12.75 -33.688 -2.09 1 94.75 337 ARG A O 1
ATOM 2724 N N . SER A 1 338 ? -10.883 -33.5 -3.248 1 96.56 338 SER A N 1
ATOM 2725 C CA . SER A 1 338 ? -10.242 -34.656 -2.623 1 96.56 338 SER A CA 1
ATOM 2726 C C . SER A 1 338 ? -8.875 -34.281 -2.045 1 96.56 338 SER A C 1
ATOM 2728 O O . SER A 1 338 ? -8.141 -33.5 -2.637 1 96.56 338 SER A O 1
ATOM 2730 N N . ILE A 1 339 ? -8.547 -34.844 -0.882 1 97.88 339 ILE A N 1
ATOM 2731 C CA . ILE A 1 339 ? -7.316 -34.469 -0.207 1 97.88 339 ILE A CA 1
ATOM 2732 C C . ILE A 1 339 ? -6.613 -35.719 0.332 1 97.88 339 ILE A C 1
ATOM 2734 O O . ILE A 1 339 ? -7.246 -36.562 0.963 1 97.88 339 ILE A O 1
ATOM 2738 N N . ILE A 1 340 ? -5.359 -35.844 0.064 1 98 340 ILE A N 1
ATOM 2739 C CA . ILE A 1 340 ? -4.477 -36.844 0.676 1 98 340 ILE A CA 1
ATOM 2740 C C . ILE A 1 340 ? -3.648 -36.156 1.776 1 98 340 ILE A C 1
ATOM 2742 O O . ILE A 1 340 ? -3.105 -35.094 1.584 1 98 340 ILE A O 1
ATOM 2746 N N . PHE A 1 341 ? -3.613 -36.781 2.939 1 97.56 341 PHE A N 1
ATOM 2747 C CA . PHE A 1 341 ? -2.746 -36.312 4.012 1 97.56 341 PHE A CA 1
ATOM 2748 C C . PHE A 1 341 ? -1.585 -37.25 4.234 1 97.56 341 PHE A C 1
ATOM 2750 O O . PHE A 1 341 ? -1.787 -38.469 4.332 1 97.56 341 PHE A O 1
ATOM 2757 N N . ALA A 1 342 ? -0.451 -36.719 4.219 1 97.25 342 ALA A N 1
ATOM 2758 C CA . ALA A 1 342 ? 0.75 -37.469 4.523 1 97.25 342 ALA A CA 1
ATOM 2759 C C . ALA A 1 342 ? 1.341 -37.062 5.871 1 97.25 342 ALA A C 1
ATOM 2761 O O . ALA A 1 342 ? 1.845 -35.938 6.016 1 97.25 342 ALA A O 1
ATOM 2762 N N . SER A 1 343 ? 1.226 -37.875 6.871 1 95.94 343 SER A N 1
ATOM 2763 C CA . SER A 1 343 ? 1.85 -37.781 8.188 1 95.94 343 SER A CA 1
ATOM 2764 C C . SER A 1 343 ? 1.266 -36.594 8.977 1 95.94 343 SER A C 1
ATOM 2766 O O . SER A 1 343 ? 1.985 -35.906 9.703 1 95.94 343 SER A O 1
ATOM 2768 N N . PHE A 1 344 ? 0.017 -36.25 8.703 1 95.44 344 PHE A N 1
ATOM 2769 C CA . PHE A 1 344 ? -0.628 -35.219 9.492 1 95.44 344 PHE A CA 1
ATOM 2770 C C . PHE A 1 344 ? -1.156 -35.781 10.805 1 95.44 344 PHE A C 1
ATOM 2772 O O . PHE A 1 344 ? -2.086 -36.594 10.812 1 95.44 344 PHE A O 1
ATOM 2779 N N . PRO A 1 345 ? -0.595 -35.312 11.883 1 93.5 345 PRO A N 1
ATOM 2780 C CA . PRO A 1 345 ? -0.905 -35.969 13.156 1 93.5 345 PRO A CA 1
ATOM 2781 C C . PRO A 1 345 ? -2.346 -35.75 13.602 1 93.5 345 PRO A C 1
ATOM 2783 O O . PRO A 1 345 ? -2.879 -36.5 14.406 1 93.5 345 PRO A O 1
ATOM 2786 N N . PHE A 1 346 ? -2.98 -34.812 13.109 1 94.5 346 PHE A N 1
ATOM 2787 C CA . PHE A 1 346 ? -4.309 -34.469 13.602 1 94.5 346 PHE A CA 1
ATOM 2788 C C . PHE A 1 346 ? -5.359 -34.656 12.523 1 94.5 346 PHE A C 1
ATOM 2790 O O . PHE A 1 346 ? -6.32 -33.875 12.438 1 94.5 346 PHE A O 1
ATOM 2797 N N . VAL A 1 347 ? -5.172 -35.625 11.688 1 94.94 347 VAL A N 1
ATOM 2798 C CA . VAL A 1 347 ? -6.016 -35.812 10.516 1 94.94 347 VAL A CA 1
ATOM 2799 C C . VAL A 1 347 ? -7.445 -36.125 10.945 1 94.94 347 VAL A C 1
ATOM 2801 O O . VAL A 1 347 ? -8.406 -35.625 10.359 1 94.94 347 VAL A O 1
ATOM 2804 N N . LYS A 1 348 ? -7.617 -36.906 11.953 1 93.75 348 LYS A N 1
ATOM 2805 C CA . LYS A 1 348 ? -8.945 -37.312 12.406 1 93.75 348 LYS A CA 1
ATOM 2806 C C . LYS A 1 348 ? -9.766 -36.125 12.852 1 93.75 348 LYS A C 1
ATOM 2808 O O . LYS A 1 348 ? -10.953 -36.031 12.531 1 93.75 348 LYS A O 1
ATOM 2813 N N . GLN A 1 349 ? -9.133 -35.312 13.547 1 94.69 349 GLN A N 1
ATOM 2814 C CA . GLN A 1 349 ? -9.812 -34.094 14.023 1 94.69 349 GLN A CA 1
ATOM 2815 C C . GLN A 1 349 ? -10.203 -33.188 12.859 1 94.69 349 GLN A C 1
ATOM 2817 O O . GLN A 1 349 ? -11.297 -32.625 12.844 1 94.69 349 GLN A O 1
ATOM 2822 N N . LEU A 1 350 ? -9.289 -33.031 11.938 1 94.38 350 LEU A N 1
ATOM 2823 C CA . LEU A 1 350 ? -9.555 -32.188 10.789 1 94.38 350 LEU A CA 1
ATOM 2824 C C . LEU A 1 350 ? -10.695 -32.75 9.945 1 94.38 350 LEU A C 1
ATOM 2826 O O . LEU A 1 350 ? -11.547 -31.984 9.469 1 94.38 350 LEU A O 1
ATOM 2830 N N . VAL A 1 351 ? -10.719 -34.031 9.758 1 94 351 VAL A N 1
ATOM 2831 C CA . VAL A 1 351 ? -11.719 -34.719 8.945 1 94 351 VAL A CA 1
ATOM 2832 C C . VAL A 1 351 ? -13.102 -34.531 9.57 1 94 351 VAL A C 1
ATOM 2834 O O . VAL A 1 351 ? -14.086 -34.281 8.867 1 94 351 VAL A O 1
ATOM 2837 N N . ARG A 1 352 ? -13.156 -34.656 10.844 1 93.19 352 ARG A N 1
ATOM 2838 C CA . ARG A 1 352 ? -14.414 -34.469 11.562 1 93.19 352 ARG A CA 1
ATOM 2839 C C . ARG A 1 352 ? -14.898 -33.031 11.461 1 93.19 352 ARG A C 1
ATOM 2841 O O . ARG A 1 352 ? -16.062 -32.781 11.141 1 93.19 352 ARG A O 1
ATOM 2848 N N . LYS A 1 353 ? -14.031 -32.156 11.664 1 92.12 353 LYS A N 1
ATOM 2849 C CA . LYS A 1 353 ? -14.367 -30.734 11.688 1 92.12 353 LYS A CA 1
ATOM 2850 C C . LYS A 1 353 ? -14.828 -30.25 10.312 1 92.12 353 LYS A C 1
ATOM 2852 O O . LYS A 1 353 ? -15.734 -29.438 10.203 1 92.12 353 LYS A O 1
ATOM 2857 N N . SER A 1 354 ? -14.156 -30.75 9.328 1 92.31 354 SER A N 1
ATOM 2858 C CA . SER A 1 354 ? -14.43 -30.266 7.98 1 92.31 354 SER A CA 1
ATOM 2859 C C . SER A 1 354 ? -15.406 -31.188 7.258 1 92.31 354 SER A C 1
ATOM 2861 O O . SER A 1 354 ? -15.617 -31.047 6.051 1 92.31 354 SER A O 1
ATOM 2863 N N . LYS A 1 355 ? -15.953 -32.188 7.953 1 91.94 355 LYS A N 1
ATOM 2864 C CA . LYS A 1 355 ? -16.969 -33.125 7.449 1 91.94 355 LYS A CA 1
ATOM 2865 C C . LYS A 1 355 ? -16.5 -33.812 6.18 1 91.94 355 LYS A C 1
ATOM 2867 O O . LYS A 1 355 ? -17.188 -33.812 5.16 1 91.94 355 LYS A O 1
ATOM 2872 N N . MET A 1 356 ? -15.289 -34.344 6.262 1 95.12 356 MET A N 1
ATOM 2873 C CA . MET A 1 356 ? -14.727 -35.062 5.129 1 95.12 356 MET A CA 1
ATOM 2874 C C . MET A 1 356 ? -15.125 -36.531 5.176 1 95.12 356 MET A C 1
ATOM 2876 O O . MET A 1 356 ? -15.469 -37.062 6.242 1 95.12 356 MET A O 1
ATOM 2880 N N . LYS A 1 357 ? -15.188 -37.094 4.016 1 95.81 357 LYS A N 1
ATOM 2881 C CA . LYS A 1 357 ? -15.469 -38.531 3.916 1 95.81 357 LYS A CA 1
ATOM 2882 C C . LYS A 1 357 ? -14.234 -39.281 3.457 1 95.81 357 LYS A C 1
ATOM 2884 O O . LYS A 1 357 ? -13.594 -38.906 2.475 1 95.81 357 LYS A O 1
ATOM 2889 N N . SER A 1 358 ? -13.961 -40.312 4.16 1 95.81 358 SER A N 1
ATOM 2890 C CA . SER A 1 358 ? -12.805 -41.125 3.822 1 95.81 358 SER A CA 1
ATOM 2891 C C . SER A 1 358 ? -13.094 -42.062 2.635 1 95.81 358 SER A C 1
ATOM 2893 O O . SER A 1 358 ? -14.188 -42.625 2.533 1 95.81 358 SER A O 1
ATOM 2895 N N . ILE A 1 359 ? -12.148 -42.094 1.755 1 96.12 359 ILE A N 1
ATOM 2896 C CA . ILE A 1 359 ? -12.227 -42.969 0.587 1 96.12 359 ILE A CA 1
ATOM 2897 C C . ILE A 1 359 ? -10.953 -43.812 0.492 1 96.12 359 ILE A C 1
ATOM 2899 O O . ILE A 1 359 ? -9.852 -43.312 0.752 1 96.12 359 ILE A O 1
ATOM 2903 N N . GLU A 1 360 ? -11.125 -45.031 0.195 1 95.5 360 GLU A N 1
ATOM 2904 C CA . GLU A 1 360 ? -10 -45.938 -0.025 1 95.5 360 GLU A CA 1
ATOM 2905 C C . GLU A 1 360 ? -9.992 -46.469 -1.454 1 95.5 360 GLU A C 1
ATOM 2907 O O . GLU A 1 360 ? -11.008 -46.969 -1.941 1 95.5 360 GLU A O 1
ATOM 2912 N N . TYR A 1 361 ? -8.93 -46.281 -2.119 1 96.31 361 TYR A N 1
ATOM 2913 C CA . TYR A 1 361 ? -8.773 -46.781 -3.48 1 96.31 361 TYR A CA 1
ATOM 2914 C C . TYR A 1 361 ? -7.449 -47.531 -3.637 1 96.31 361 TYR A C 1
ATOM 2916 O O . TYR A 1 361 ? -6.391 -46.906 -3.771 1 96.31 361 TYR A O 1
ATOM 2924 N N . LYS A 1 362 ? -7.477 -48.875 -3.678 1 95.69 362 LYS A N 1
ATOM 2925 C CA . LYS A 1 362 ? -6.336 -49.75 -3.947 1 95.69 362 LYS A CA 1
ATOM 2926 C C . LYS A 1 362 ? -5.164 -49.406 -3.025 1 95.69 362 LYS A C 1
ATOM 2928 O O . LYS A 1 362 ? -4.027 -49.281 -3.482 1 95.69 362 LYS A O 1
ATOM 2933 N N . GLY A 1 363 ? -5.484 -49.094 -1.748 1 93.12 363 GLY A N 1
ATOM 2934 C CA . GLY A 1 363 ? -4.457 -48.844 -0.748 1 93.12 363 GLY A CA 1
ATOM 2935 C C . GLY A 1 363 ? -4.199 -47.375 -0.503 1 93.12 363 GLY A C 1
ATOM 2936 O O . GLY A 1 363 ? -3.453 -47.031 0.409 1 93.12 363 GLY A O 1
ATOM 2937 N N . LEU A 1 364 ? -4.75 -46.562 -1.319 1 95.5 364 LEU A N 1
ATOM 2938 C CA . LEU A 1 364 ? -4.648 -45.094 -1.123 1 95.5 364 LEU A CA 1
ATOM 2939 C C . LEU A 1 364 ? -5.824 -44.594 -0.305 1 95.5 364 LEU A C 1
ATOM 2941 O O . LEU A 1 364 ? -6.984 -44.812 -0.666 1 95.5 364 LEU A O 1
ATOM 2945 N N . GLU A 1 365 ? -5.477 -43.969 0.768 1 95.38 365 GLU A N 1
ATOM 2946 C CA . GLU A 1 365 ? -6.508 -43.312 1.563 1 95.38 365 GLU A CA 1
ATOM 2947 C C . GLU A 1 365 ? -6.523 -41.812 1.308 1 95.38 365 GLU A C 1
ATOM 2949 O O . GLU A 1 365 ? -5.48 -41.156 1.369 1 95.38 365 GLU A O 1
ATOM 2954 N N . TYR A 1 366 ? -7.656 -41.375 0.904 1 96.94 366 TYR A N 1
ATOM 2955 C CA . TYR A 1 366 ? -7.828 -39.938 0.753 1 96.94 366 TYR A CA 1
ATOM 2956 C C . TYR A 1 366 ? -9.227 -39.5 1.19 1 96.94 366 TYR A C 1
ATOM 2958 O O . TYR A 1 366 ? -10.016 -40.312 1.656 1 96.94 366 TYR A O 1
ATOM 2966 N N . TYR A 1 367 ? -9.477 -38.188 1.188 1 97.31 367 TYR A N 1
ATOM 2967 C CA . TYR A 1 367 ? -10.719 -37.656 1.758 1 97.31 367 TYR A CA 1
ATOM 2968 C C . TYR A 1 367 ? -11.438 -36.781 0.76 1 97.31 367 TYR A C 1
ATOM 2970 O O . TYR A 1 367 ? -10.805 -35.969 0.052 1 97.31 367 TYR A O 1
ATOM 2978 N N . SER A 1 368 ? -12.703 -37.062 0.651 1 95.88 368 SER A N 1
ATOM 2979 C CA . SER A 1 368 ? -13.539 -36.156 -0.146 1 95.88 368 SER A CA 1
ATOM 2980 C C . SER A 1 368 ? -14.133 -35.031 0.711 1 95.88 368 SER A C 1
ATOM 2982 O O . SER A 1 368 ? -14.516 -35.281 1.859 1 95.88 368 SER A O 1
ATOM 2984 N N . ALA A 1 369 ? -14.148 -33.844 0.164 1 94.44 369 ALA A N 1
ATOM 2985 C CA . ALA A 1 369 ? -14.664 -32.688 0.875 1 94.44 369 ALA A CA 1
ATOM 2986 C C . ALA A 1 369 ? -15.391 -31.734 -0.076 1 94.44 369 ALA A C 1
ATOM 2988 O O . ALA A 1 369 ? -15.492 -32 -1.274 1 94.44 369 ALA A O 1
ATOM 2989 N N . ASN A 1 370 ? -16.078 -30.734 0.508 1 91.38 370 ASN A N 1
ATOM 2990 C CA . ASN A 1 370 ? -16.719 -29.688 -0.279 1 91.38 370 ASN A CA 1
ATOM 2991 C C . ASN A 1 370 ? -15.719 -28.984 -1.192 1 91.38 370 ASN A C 1
ATOM 2993 O O . ASN A 1 370 ? -14.578 -28.734 -0.797 1 91.38 370 ASN A O 1
ATOM 2997 N N . LYS A 1 371 ? -16.203 -28.719 -2.357 1 88.69 371 LYS A N 1
ATOM 2998 C CA . LYS A 1 371 ? -15.359 -28.062 -3.35 1 88.69 371 LYS A CA 1
ATOM 2999 C C . LYS A 1 371 ? -14.836 -26.734 -2.834 1 88.69 371 LYS A C 1
ATOM 3001 O O . LYS A 1 371 ? -13.781 -26.25 -3.271 1 88.69 371 LYS A O 1
ATOM 3006 N N . LYS A 1 372 ? -15.406 -26.094 -1.844 1 86.25 372 LYS A N 1
ATOM 3007 C CA . LYS A 1 372 ? -15.047 -24.797 -1.31 1 86.25 372 LYS A CA 1
ATOM 3008 C C . LYS A 1 372 ? -13.836 -24.891 -0.386 1 86.25 372 LYS A C 1
ATOM 3010 O O . LYS A 1 372 ? -13.203 -23.875 -0.067 1 86.25 372 LYS A O 1
ATOM 3015 N N . LEU A 1 373 ? -13.445 -26.062 -0.059 1 91 373 LEU A N 1
ATOM 3016 C CA . LEU A 1 373 ? -12.336 -26.266 0.867 1 91 373 LEU A CA 1
ATOM 3017 C C . LEU A 1 373 ? -11 -26.125 0.147 1 91 373 LEU A C 1
ATOM 3019 O O . LEU A 1 373 ? -10.234 -27.094 0.054 1 91 373 LEU A O 1
ATOM 3023 N N . THR A 1 374 ? -10.766 -24.922 -0.267 1 87.69 374 THR A N 1
ATOM 3024 C CA . THR A 1 374 ? -9.492 -24.594 -0.914 1 87.69 374 THR A CA 1
ATOM 3025 C C . THR A 1 374 ? -8.375 -24.469 0.118 1 87.69 374 THR A C 1
ATOM 3027 O O . THR A 1 374 ? -8.633 -24.531 1.324 1 87.69 374 THR A O 1
ATOM 3030 N N . ARG A 1 375 ? -7.215 -24.438 -0.383 1 88.44 375 ARG A N 1
ATOM 3031 C CA . ARG A 1 375 ? -6.062 -24.25 0.494 1 88.44 375 ARG A CA 1
ATOM 3032 C C . ARG A 1 375 ? -6.238 -23.047 1.399 1 88.44 375 ARG A C 1
ATOM 3034 O O . ARG A 1 375 ? -5.82 -23.062 2.559 1 88.44 375 ARG A O 1
ATOM 3041 N N . LYS A 1 376 ? -6.863 -22.016 0.898 1 78.88 376 LYS A N 1
ATOM 3042 C CA . LYS A 1 376 ? -7.059 -20.766 1.636 1 78.88 376 LYS A CA 1
ATOM 3043 C C . LYS A 1 376 ? -7.945 -20.984 2.861 1 78.88 376 LYS A C 1
ATOM 3045 O O . LYS A 1 376 ? -7.871 -20.234 3.83 1 78.88 376 LYS A O 1
ATOM 3050 N N . ILE A 1 377 ? -8.75 -22.016 2.787 1 87.06 377 ILE A N 1
ATOM 3051 C CA . ILE A 1 377 ? -9.633 -22.359 3.898 1 87.06 377 ILE A CA 1
ATOM 3052 C C . ILE A 1 377 ? -9.008 -23.469 4.73 1 87.06 377 ILE A C 1
ATOM 3054 O O . ILE A 1 377 ? -9.062 -23.453 5.961 1 87.06 377 ILE A O 1
ATOM 3058 N N . LEU A 1 378 ? -8.422 -24.391 4.078 1 93.38 378 LEU A N 1
ATOM 3059 C CA . LEU A 1 378 ? -7.867 -25.578 4.707 1 93.38 378 LEU A CA 1
ATOM 3060 C C . LEU A 1 378 ? -6.699 -25.219 5.617 1 93.38 378 LEU A C 1
ATOM 3062 O O . LEU A 1 378 ? -6.605 -25.719 6.742 1 93.38 378 LEU A O 1
ATOM 3066 N N . VAL A 1 379 ? -5.785 -24.422 5.168 1 92.69 379 VAL A N 1
ATOM 3067 C CA . VAL A 1 379 ? -4.566 -24.109 5.906 1 92.69 379 VAL A CA 1
ATOM 3068 C C . VAL A 1 379 ? -4.914 -23.422 7.219 1 92.69 379 VAL A C 1
ATOM 3070 O O . VAL A 1 379 ? -4.402 -23.781 8.281 1 92.69 379 VAL A O 1
ATOM 3073 N N . PRO A 1 380 ? -5.812 -22.422 7.172 1 89.44 380 PRO A N 1
ATOM 3074 C CA . PRO A 1 380 ? -6.234 -21.828 8.445 1 89.44 380 PRO A CA 1
ATOM 3075 C C . PRO A 1 380 ? -6.836 -22.859 9.398 1 89.44 380 PRO A C 1
ATOM 3077 O O . PRO A 1 380 ? -6.637 -22.781 10.617 1 89.44 380 PRO A O 1
ATOM 3080 N N . GLU A 1 381 ? -7.586 -23.797 8.883 1 93.31 381 GLU A N 1
ATOM 3081 C CA . GLU A 1 381 ? -8.156 -24.844 9.719 1 93.31 381 GLU A CA 1
ATOM 3082 C C . GLU A 1 381 ? -7.066 -25.719 10.336 1 93.31 381 GLU A C 1
ATOM 3084 O O . GLU A 1 381 ? -7.176 -26.125 11.492 1 93.31 381 GLU A O 1
ATOM 3089 N N . ILE A 1 382 ? -6.062 -25.984 9.586 1 95.12 382 ILE A N 1
ATOM 3090 C CA . ILE A 1 382 ? -4.922 -26.75 10.07 1 95.12 382 ILE A CA 1
ATOM 3091 C C . ILE A 1 382 ? -4.219 -25.969 11.18 1 95.12 382 ILE A C 1
ATOM 3093 O O . ILE A 1 382 ? -3.877 -26.547 12.219 1 95.12 382 ILE A O 1
ATOM 3097 N N . VAL A 1 383 ? -4.016 -24.734 10.938 1 92.31 383 VAL A N 1
ATOM 3098 C CA . VAL A 1 383 ? -3.355 -23.859 11.898 1 92.31 383 VAL A CA 1
ATOM 3099 C C . VAL A 1 383 ? -4.145 -23.844 13.211 1 92.31 383 VAL A C 1
ATOM 3101 O O . VAL A 1 383 ? -3.566 -23.922 14.289 1 92.31 383 VAL A O 1
ATOM 3104 N N . LYS A 1 384 ? -5.43 -23.734 13.148 1 92.5 384 LYS A N 1
ATOM 3105 C CA . LYS A 1 384 ? -6.293 -23.734 14.328 1 92.5 384 LYS A CA 1
ATOM 3106 C C . LYS A 1 384 ? -6.145 -25.031 15.117 1 92.5 384 LYS A C 1
ATOM 3108 O O . LYS A 1 384 ? -6.137 -25.016 16.344 1 92.5 384 LYS A O 1
ATOM 3113 N N . ILE A 1 385 ? -6.086 -26.062 14.438 1 94.19 385 ILE A N 1
ATOM 3114 C CA . ILE A 1 385 ? -5.957 -27.375 15.078 1 94.19 385 ILE A CA 1
ATOM 3115 C C . ILE A 1 385 ? -4.605 -27.469 15.781 1 94.19 385 ILE A C 1
ATOM 3117 O O . ILE A 1 385 ? -4.512 -28 16.891 1 94.19 385 ILE A O 1
ATOM 3121 N N . ILE A 1 386 ? -3.594 -27 15.109 1 93.06 386 ILE A N 1
ATOM 3122 C CA . ILE A 1 386 ? -2.262 -26.984 15.703 1 93.06 386 ILE A CA 1
ATOM 3123 C C . ILE A 1 386 ? -2.271 -26.141 16.984 1 93.06 386 ILE A C 1
ATOM 3125 O O . ILE A 1 386 ? -1.679 -26.516 17.984 1 93.06 386 ILE A O 1
ATOM 3129 N N . ASP A 1 387 ? -2.918 -25 16.891 1 92.19 387 ASP A N 1
ATOM 3130 C CA . ASP A 1 387 ? -3.02 -24.109 18.047 1 92.19 387 ASP A CA 1
ATOM 3131 C C . ASP A 1 387 ? -3.68 -24.812 19.234 1 92.19 387 ASP A C 1
ATOM 3133 O O . ASP A 1 387 ? -3.277 -24.625 20.375 1 92.19 387 ASP A O 1
ATOM 3137 N N . LYS A 1 388 ? -4.711 -25.547 18.984 1 90.5 388 LYS A N 1
ATOM 3138 C CA . LYS A 1 388 ? -5.449 -26.266 20.016 1 90.5 388 LYS A CA 1
ATOM 3139 C C . LYS A 1 388 ? -4.566 -27.312 20.703 1 90.5 388 LYS A C 1
ATOM 3141 O O . LYS A 1 388 ? -4.73 -27.594 21.891 1 90.5 388 LYS A O 1
ATOM 3146 N N . HIS A 1 389 ? -3.732 -27.797 19.969 1 89.56 389 HIS A N 1
ATOM 3147 C CA . HIS A 1 389 ? -2.936 -28.906 20.5 1 89.56 389 HIS A CA 1
ATOM 3148 C C . HIS A 1 389 ? -1.581 -28.422 21 1 89.56 389 HIS A C 1
ATOM 3150 O O . HIS A 1 389 ? -0.836 -29.172 21.625 1 89.56 389 HIS A O 1
ATOM 3156 N N . THR A 1 390 ? -1.21 -27.203 20.547 1 79.94 390 THR A N 1
ATOM 3157 C CA . THR A 1 390 ? 0.064 -26.656 21.016 1 79.94 390 THR A CA 1
ATOM 3158 C C . THR A 1 390 ? -0.158 -25.531 22.031 1 79.94 390 THR A C 1
ATOM 3160 O O . THR A 1 390 ? 0.798 -24.906 22.469 1 79.94 390 THR A O 1
ATOM 3163 N N . GLY A 1 391 ? -1.308 -25.172 22.469 1 59.88 391 GLY A N 1
ATOM 3164 C CA . GLY A 1 391 ? -1.699 -24.094 23.359 1 59.88 391 GLY A CA 1
ATOM 3165 C C . GLY A 1 391 ? -0.622 -23.719 24.359 1 59.88 391 GLY A C 1
ATOM 3166 O O . GLY A 1 391 ? 0.032 -24.609 24.938 1 59.88 391 GLY A O 1
ATOM 3167 N N . ASP A 1 392 ? -0.147 -22.641 24.141 1 49.66 392 ASP A N 1
ATOM 3168 C CA . ASP A 1 392 ? 0.507 -21.906 25.203 1 49.66 392 ASP A CA 1
ATOM 3169 C C . ASP A 1 392 ? -0.4 -21.797 26.438 1 49.66 392 ASP A C 1
ATOM 3171 O O . ASP A 1 392 ? -1.608 -21.594 26.297 1 49.66 392 ASP A O 1
ATOM 3175 N N . PRO A 1 393 ? -0.165 -22.281 27.703 1 40 393 PRO A N 1
ATOM 3176 C CA . PRO A 1 393 ? -0.899 -22.109 28.969 1 40 393 PRO A CA 1
ATOM 3177 C C . PRO A 1 393 ? -1.453 -20.703 29.125 1 40 393 PRO A C 1
ATOM 3179 O O . PRO A 1 393 ? -2.377 -20.484 29.906 1 40 393 PRO A O 1
ATOM 3182 N N . LYS A 1 394 ? -1.041 -19.688 28.672 1 36.25 394 LYS A N 1
ATOM 3183 C CA . LYS A 1 394 ? -1.422 -18.391 29.219 1 36.25 394 LYS A CA 1
ATOM 3184 C C . LYS A 1 394 ? -2.867 -18.047 28.875 1 36.25 394 LYS A C 1
ATOM 3186 O O . LYS A 1 394 ? -3.461 -17.156 29.484 1 36.25 394 LYS A O 1
ATOM 3191 N N . ARG A 1 395 ? -3.529 -18.344 27.734 1 38.91 395 ARG A N 1
ATOM 3192 C CA . ARG A 1 395 ? -4.859 -17.75 27.625 1 38.91 395 ARG A CA 1
ATOM 3193 C C . ARG A 1 395 ? -5.875 -18.531 28.453 1 38.91 395 ARG A C 1
ATOM 3195 O O . ARG A 1 395 ? -7.066 -18.234 28.438 1 38.91 395 ARG A O 1
ATOM 3202 N N . ASP A 1 396 ? -5.625 -19.578 29 1 31.92 396 ASP A N 1
ATOM 3203 C CA . ASP A 1 396 ? -6.715 -20.109 29.797 1 31.92 396 ASP A CA 1
ATOM 3204 C C . ASP A 1 396 ? -7.004 -19.234 31 1 31.92 396 ASP A C 1
ATOM 3206 O O . ASP A 1 396 ? -7.906 -19.531 31.797 1 31.92 396 ASP A O 1
ATOM 3210 N N . LYS A 1 397 ? -6.188 -18.391 31.609 1 31.73 397 LYS A N 1
ATOM 3211 C CA . LYS A 1 397 ? -6.648 -17.797 32.844 1 31.73 397 LYS A CA 1
ATOM 3212 C C . LYS A 1 397 ? -7.742 -16.766 32.594 1 31.73 397 LYS A C 1
ATOM 3214 O O . LYS A 1 397 ? -8.305 -16.188 33.531 1 31.73 397 LYS A O 1
ATOM 3219 N N . LYS A 1 398 ? -7.867 -16.016 31.5 1 29.28 398 LYS A N 1
ATOM 3220 C CA . LYS A 1 398 ? -8.875 -14.977 31.688 1 29.28 398 LYS A CA 1
ATOM 3221 C C . LYS A 1 398 ? -10.281 -15.562 31.641 1 29.28 398 LYS A C 1
ATOM 3223 O O . LYS A 1 398 ? -11.266 -14.828 31.781 1 29.28 398 LYS A O 1
ATOM 3228 N N . GLY A 1 399 ? -10.531 -16.797 31.078 1 23.53 399 GLY A N 1
ATOM 3229 C CA . GLY A 1 399 ? -11.93 -17.109 31.328 1 23.53 399 GLY A CA 1
ATOM 3230 C C . GLY A 1 399 ? -12.188 -17.656 32.719 1 23.53 399 GLY A C 1
ATOM 3231 O O . GLY A 1 399 ? -13.305 -18.078 33.031 1 23.53 399 GLY A O 1
ATOM 3232 N N . SER A 1 400 ? -11.133 -17.938 33.594 1 20.66 400 SER A N 1
ATOM 3233 C CA . SER A 1 400 ? -11.812 -18.141 34.875 1 20.66 400 SER A CA 1
ATOM 3234 C C . SER A 1 400 ? -12.109 -16.828 35.562 1 20.66 400 SER A C 1
ATOM 3236 O O . SER A 1 400 ? -11.344 -15.867 35.469 1 20.66 400 SER A O 1
ATOM 3238 N N . MET B 1 1 ? -25.156 27.984 -5.188 1 71.94 1 MET B N 1
ATOM 3239 C CA . MET B 1 1 ? -24.359 26.859 -4.703 1 71.94 1 MET B CA 1
ATOM 3240 C C . MET B 1 1 ? -23.906 25.984 -5.859 1 71.94 1 MET B C 1
ATOM 3242 O O . MET B 1 1 ? -24.688 25.672 -6.762 1 71.94 1 MET B O 1
ATOM 3246 N N . THR B 1 2 ? -22.641 25.812 -5.934 1 85 2 THR B N 1
ATOM 3247 C CA . THR B 1 2 ? -22.109 24.922 -6.957 1 85 2 THR B CA 1
ATOM 3248 C C . THR B 1 2 ? -22.531 23.484 -6.691 1 85 2 THR B C 1
ATOM 3250 O O . THR B 1 2 ? -23.047 23.172 -5.609 1 85 2 THR B O 1
ATOM 3253 N N . LEU B 1 3 ? -22.5 22.719 -7.605 1 88.25 3 LEU B N 1
ATOM 3254 C CA . LEU B 1 3 ? -22.859 21.312 -7.465 1 88.25 3 LEU B CA 1
ATOM 3255 C C . LEU B 1 3 ? -22.031 20.656 -6.355 1 88.25 3 LEU B C 1
ATOM 3257 O O . LEU B 1 3 ? -22.562 19.875 -5.566 1 88.25 3 LEU B O 1
ATOM 3261 N N . LEU B 1 4 ? -20.781 20.938 -6.309 1 90.25 4 LEU B N 1
ATOM 3262 C CA . LEU B 1 4 ? -19.938 20.375 -5.266 1 90.25 4 LEU B CA 1
ATOM 3263 C C . LEU B 1 4 ? -20.422 20.797 -3.881 1 90.25 4 LEU B C 1
ATOM 3265 O O . LEU B 1 4 ? -20.469 19.969 -2.963 1 90.25 4 LEU B O 1
ATOM 3269 N N . GLU B 1 5 ? -20.797 22.078 -3.766 1 92.75 5 GLU B N 1
ATOM 3270 C CA . GLU B 1 5 ? -21.281 22.594 -2.488 1 92.75 5 GLU B CA 1
ATOM 3271 C C . GLU B 1 5 ? -22.516 21.828 -2.027 1 92.75 5 GLU B C 1
ATOM 3273 O O . GLU B 1 5 ? -22.625 21.453 -0.857 1 92.75 5 GLU B O 1
ATOM 3278 N N . GLU B 1 6 ? -23.312 21.641 -2.971 1 92.81 6 GLU B N 1
ATOM 3279 C CA . GLU B 1 6 ? -24.547 20.922 -2.658 1 92.81 6 GLU B CA 1
ATOM 3280 C C . GLU B 1 6 ? -24.25 19.484 -2.244 1 92.81 6 GLU B C 1
ATOM 3282 O O . GLU B 1 6 ? -24.828 18.984 -1.274 1 92.81 6 GLU B O 1
ATOM 3287 N N . ARG B 1 7 ? -23.406 18.844 -2.93 1 92.06 7 ARG B N 1
ATOM 3288 C CA . ARG B 1 7 ? -23.078 17.438 -2.654 1 92.06 7 ARG B CA 1
ATOM 3289 C C . ARG B 1 7 ? -22.344 17.312 -1.323 1 92.06 7 ARG B C 1
ATOM 3291 O O . ARG B 1 7 ? -22.609 16.375 -0.557 1 92.06 7 ARG B O 1
ATOM 3298 N N . LEU B 1 8 ? -21.453 18.234 -1.059 1 94.69 8 LEU B N 1
ATOM 3299 C CA . LEU B 1 8 ? -20.719 18.188 0.197 1 94.69 8 LEU B CA 1
ATOM 3300 C C . LEU B 1 8 ? -21.641 18.484 1.38 1 94.69 8 LEU B C 1
ATOM 3302 O O 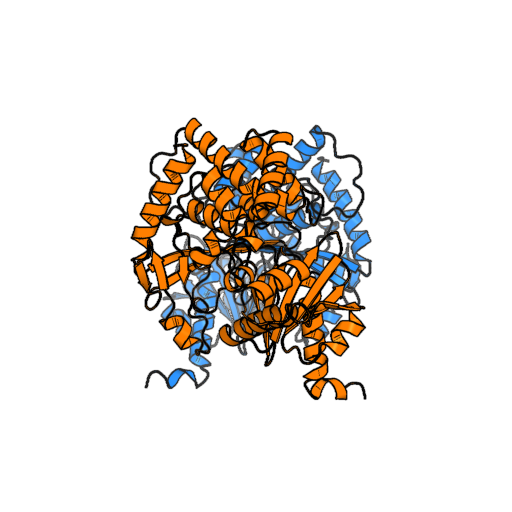. LEU B 1 8 ? -21.5 17.875 2.445 1 94.69 8 LEU B O 1
ATOM 3306 N N . LYS B 1 9 ? -22.531 19.406 1.171 1 95.38 9 LYS B N 1
ATOM 3307 C CA . LYS B 1 9 ? -23.484 19.719 2.238 1 95.38 9 LYS B CA 1
ATOM 3308 C C . LYS B 1 9 ? -24.312 18.484 2.611 1 95.38 9 LYS B C 1
ATOM 3310 O O . LYS B 1 9 ? -24.484 18.188 3.795 1 95.38 9 LYS B O 1
ATOM 3315 N N . SER B 1 10 ? -24.781 17.812 1.566 1 95.88 10 SER B N 1
ATOM 3316 C CA . SER B 1 10 ? -25.547 16.594 1.797 1 95.88 10 SER B CA 1
ATOM 3317 C C . SER B 1 10 ? -24.672 15.516 2.438 1 95.88 10 SER B C 1
ATOM 3319 O O . SER B 1 10 ? -25.125 14.789 3.328 1 95.88 10 SER B O 1
ATOM 3321 N N . PHE B 1 11 ? -23.531 15.422 1.979 1 96.44 11 PHE B N 1
ATOM 3322 C CA . PHE B 1 11 ? -22.562 14.461 2.504 1 96.44 11 PHE B CA 1
ATOM 3323 C C . PHE B 1 11 ? -22.297 14.711 3.98 1 96.44 11 PHE B C 1
ATOM 3325 O O . PHE B 1 11 ? -22.328 13.789 4.793 1 96.44 11 PHE B O 1
ATOM 3332 N N . PHE B 1 12 ? -22.047 15.961 4.332 1 98.06 12 PHE B N 1
ATOM 3333 C CA . PHE B 1 12 ? -21.75 16.312 5.715 1 98.06 12 PHE B CA 1
ATOM 3334 C C . PHE B 1 12 ? -22.969 16.094 6.609 1 98.06 12 PHE B C 1
ATOM 3336 O O . PHE B 1 12 ? -22.828 15.703 7.766 1 98.06 12 PHE B O 1
ATOM 3343 N N . GLN B 1 13 ? -24.125 16.391 6.094 1 97.19 13 GLN B N 1
ATOM 3344 C CA . GLN B 1 13 ? -25.344 16.156 6.855 1 97.19 13 GLN B CA 1
ATOM 3345 C C . GLN B 1 13 ? -25.5 14.672 7.176 1 97.19 13 GLN B C 1
ATOM 3347 O O . GLN B 1 13 ? -25.859 14.312 8.305 1 97.19 13 GLN B O 1
ATOM 3352 N N . LEU B 1 14 ? -25.25 13.891 6.23 1 97 14 LEU B N 1
ATOM 3353 C CA . LEU B 1 14 ? -25.297 12.445 6.438 1 97 14 LEU B CA 1
ATOM 3354 C C . LEU B 1 14 ? -24.25 12 7.449 1 97 14 LEU B C 1
ATOM 3356 O O . LEU B 1 14 ? -24.516 11.125 8.273 1 97 14 LEU B O 1
ATOM 3360 N N . ASN B 1 15 ? -23.031 12.555 7.371 1 98.19 15 ASN B N 1
ATOM 3361 C CA . ASN B 1 15 ? -21.984 12.25 8.328 1 98.19 15 ASN B CA 1
ATOM 3362 C C . ASN B 1 15 ? -22.438 12.508 9.766 1 98.19 15 ASN B C 1
ATOM 3364 O O . ASN B 1 15 ? -22.141 11.711 10.656 1 98.19 15 ASN B O 1
ATOM 3368 N N . LYS B 1 16 ? -23.125 13.602 9.977 1 97.44 16 LYS B N 1
ATOM 3369 C CA . LYS B 1 16 ? -23.578 13.977 11.312 1 97.44 16 LYS B CA 1
ATOM 3370 C C . LYS B 1 16 ? -24.609 12.984 11.844 1 97.44 16 LYS B C 1
ATOM 3372 O O . LYS B 1 16 ? -24.688 12.75 13.047 1 97.44 16 LYS B O 1
ATOM 3377 N N . GLU B 1 17 ? -25.281 12.359 10.945 1 96.81 17 GLU B N 1
ATOM 3378 C CA . GLU B 1 17 ? -26.234 11.328 11.336 1 96.81 17 GLU B CA 1
ATOM 3379 C C . GLU B 1 17 ? -25.531 10.008 11.633 1 96.81 17 GLU B C 1
ATOM 3381 O O . GLU B 1 17 ? -25.812 9.375 12.656 1 96.81 17 GLU B O 1
ATOM 3386 N N . ILE B 1 18 ? -24.625 9.672 10.828 1 97.19 18 ILE B N 1
ATOM 3387 C CA . ILE B 1 18 ? -23.984 8.375 10.914 1 97.19 18 ILE B CA 1
ATOM 3388 C C . ILE B 1 18 ? -23.047 8.336 12.125 1 97.19 18 ILE B C 1
ATOM 3390 O O . ILE B 1 18 ? -22.922 7.301 12.781 1 97.19 18 ILE B O 1
ATOM 3394 N N . ILE B 1 19 ? -22.469 9.477 12.461 1 97.25 19 ILE B N 1
ATOM 3395 C CA . ILE B 1 19 ? -21.469 9.562 13.523 1 97.25 19 ILE B CA 1
ATOM 3396 C C . ILE B 1 19 ? -22.094 9.148 14.852 1 97.25 19 ILE B C 1
ATOM 3398 O O . ILE B 1 19 ? -21.391 8.805 15.797 1 97.25 19 ILE B O 1
ATOM 3402 N N . LEU B 1 20 ? -23.406 9.164 14.945 1 94.94 20 LEU B N 1
ATOM 3403 C CA . LEU B 1 20 ? -24.141 8.828 16.172 1 94.94 20 LEU B CA 1
ATOM 3404 C C . LEU B 1 20 ? -24.328 7.324 16.297 1 94.94 20 LEU B C 1
ATOM 3406 O O . LEU B 1 20 ? -24.672 6.824 17.359 1 94.94 20 LEU B O 1
ATOM 3410 N N . HIS B 1 21 ? -24.016 6.602 15.266 1 94.38 21 HIS B N 1
ATOM 3411 C CA . HIS B 1 21 ? -24.219 5.156 15.266 1 94.38 21 HIS B CA 1
ATOM 3412 C C . HIS B 1 21 ? -23.094 4.449 16.016 1 94.38 21 HIS B C 1
ATOM 3414 O O . HIS B 1 21 ? -22.078 5.066 16.359 1 94.38 21 HIS B O 1
ATOM 3420 N N . GLY B 1 22 ? -23.312 3.172 16.312 1 92.81 22 GLY B N 1
ATOM 3421 C CA . GLY B 1 22 ? -22.344 2.361 17.047 1 92.81 22 GLY B CA 1
ATOM 3422 C C . GLY B 1 22 ? -21.234 1.833 16.172 1 92.81 22 GLY B C 1
ATOM 3423 O O . GLY B 1 22 ? -20.125 1.578 16.656 1 92.81 22 GLY B O 1
ATOM 3424 N N . GLU B 1 23 ? -21.562 1.562 14.977 1 95.19 23 GLU B N 1
ATOM 3425 C CA . GLU B 1 23 ? -20.562 1.1 14.016 1 95.19 23 GLU B CA 1
ATOM 3426 C C . GLU B 1 23 ? -20.266 2.174 12.969 1 95.19 23 GLU B C 1
ATOM 3428 O O . GLU B 1 23 ? -21.172 2.68 12.312 1 95.19 23 GLU B O 1
ATOM 3433 N N . LEU B 1 24 ? -18.953 2.52 12.859 1 96.19 24 LEU B N 1
ATOM 3434 C CA . LEU B 1 24 ? -18.562 3.65 12.031 1 96.19 24 LEU B CA 1
ATOM 3435 C C . LEU B 1 24 ? -17.391 3.277 11.125 1 96.19 24 LEU B C 1
ATOM 3437 O O . LEU B 1 24 ? -16.516 2.506 11.523 1 96.19 24 LEU B O 1
ATOM 3441 N N . ARG B 1 25 ? -17.438 3.744 9.922 1 97.25 25 ARG B N 1
ATOM 3442 C CA . ARG B 1 25 ? -16.266 3.885 9.07 1 97.25 25 ARG B CA 1
ATOM 3443 C C . ARG B 1 25 ? -15.82 5.34 8.977 1 97.25 25 ARG B C 1
ATOM 3445 O O . ARG B 1 25 ? -16.594 6.203 8.555 1 97.25 25 ARG B O 1
ATOM 3452 N N . ILE B 1 26 ? -14.602 5.609 9.367 1 98.31 26 ILE B N 1
ATOM 3453 C CA . ILE B 1 26 ? -14.133 6.988 9.461 1 98.31 26 ILE B CA 1
ATOM 3454 C C . ILE B 1 26 ? -12.914 7.184 8.562 1 98.31 26 ILE B C 1
ATOM 3456 O O . ILE B 1 26 ? -11.992 6.367 8.578 1 98.31 26 ILE B O 1
ATOM 3460 N N . ALA B 1 27 ? -12.961 8.172 7.762 1 98.38 27 ALA B N 1
ATOM 3461 C CA . ALA B 1 27 ? -11.781 8.633 7.039 1 98.38 27 ALA B CA 1
ATOM 3462 C C . ALA B 1 27 ? -11.133 9.82 7.746 1 98.38 27 ALA B C 1
ATOM 3464 O O . ALA B 1 27 ? -11.82 10.766 8.133 1 98.38 27 ALA B O 1
ATOM 3465 N N . MET B 1 28 ? -9.812 9.742 7.91 1 97.81 28 MET B N 1
ATOM 3466 C CA . MET B 1 28 ? -9.133 10.773 8.688 1 97.81 28 MET B CA 1
ATOM 3467 C C . MET B 1 28 ? -7.707 10.992 8.188 1 97.81 28 MET B C 1
ATOM 3469 O O . MET B 1 28 ? -7.039 10.039 7.781 1 97.81 28 MET B O 1
ATOM 3473 N N . GLY B 1 29 ? -7.277 12.242 8.203 1 96.69 29 GLY B N 1
ATOM 3474 C CA . GLY B 1 29 ? -5.891 12.578 7.922 1 96.69 29 GLY B CA 1
ATOM 3475 C C . GLY B 1 29 ? -5.016 12.578 9.164 1 96.69 29 GLY B C 1
ATOM 3476 O O . GLY B 1 29 ? -5.367 11.969 10.18 1 96.69 29 GLY B O 1
ATOM 3477 N N . ASN B 1 30 ? -3.861 13.156 9.062 1 91.56 30 ASN B N 1
ATOM 3478 C CA . ASN B 1 30 ? -2.926 13.172 10.188 1 91.56 30 ASN B CA 1
ATOM 3479 C C . ASN B 1 30 ? -3.27 14.273 11.188 1 91.56 30 ASN B C 1
ATOM 3481 O O . ASN B 1 30 ? -4.191 15.055 10.961 1 91.56 30 ASN B O 1
ATOM 3485 N N . GLU B 1 31 ? -2.586 14.383 12.227 1 88.38 31 GLU B N 1
ATOM 3486 C CA . GLU B 1 31 ? -2.904 15.266 13.344 1 88.38 31 GLU B CA 1
ATOM 3487 C C . GLU B 1 31 ? -2.549 16.719 13.023 1 88.38 31 GLU B C 1
ATOM 3489 O O . GLU B 1 31 ? -3.07 17.641 13.648 1 88.38 31 GLU B O 1
ATOM 3494 N N . ALA B 1 32 ? -1.678 16.891 12.109 1 87.69 32 ALA B N 1
ATOM 3495 C CA . ALA B 1 32 ? -1.316 18.25 11.719 1 87.69 32 ALA B CA 1
ATOM 3496 C C . ALA B 1 32 ? -2.395 18.875 10.836 1 87.69 32 ALA B C 1
ATOM 3498 O O . ALA B 1 32 ? -2.498 20.094 10.742 1 87.69 32 ALA B O 1
ATOM 3499 N N . CYS B 1 33 ? -3.201 18.016 10.156 1 94 33 CYS B N 1
ATOM 3500 C CA . CYS B 1 33 ? -4.316 18.438 9.305 1 94 33 CYS B CA 1
ATOM 3501 C C . CYS B 1 33 ? -3.893 19.547 8.352 1 94 33 CYS B C 1
ATOM 3503 O O . CYS B 1 33 ? -4.523 20.594 8.305 1 94 33 CYS B O 1
ATOM 3505 N N . ASP B 1 34 ? -2.83 19.359 7.668 1 93.06 34 ASP B N 1
ATOM 3506 C CA . ASP B 1 34 ? -2.469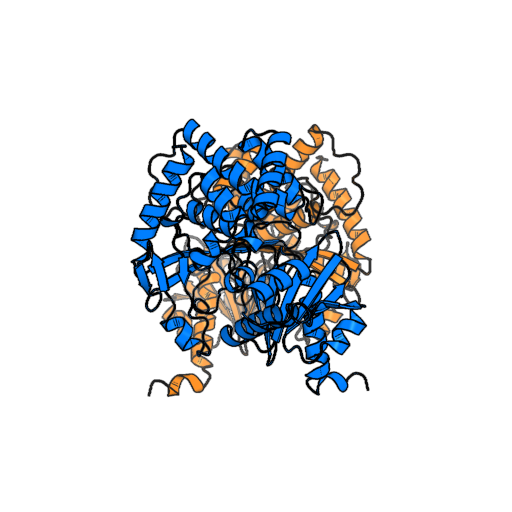 20.312 6.621 1 93.06 34 ASP B CA 1
ATOM 3507 C C . ASP B 1 34 ? -3.342 20.125 5.383 1 93.06 34 ASP B C 1
ATOM 3509 O O . ASP B 1 34 ? -4.293 19.344 5.402 1 93.06 34 ASP B O 1
ATOM 3513 N N . LEU B 1 35 ? -3.145 20.875 4.414 1 96.38 35 LEU B N 1
ATOM 3514 C CA . LEU B 1 35 ? -3.988 20.859 3.223 1 96.38 35 LEU B CA 1
ATOM 3515 C C . LEU B 1 35 ? -4.051 19.453 2.623 1 96.38 35 LEU B C 1
ATOM 3517 O O . LEU B 1 35 ? -5.129 18.984 2.258 1 96.38 35 LEU B O 1
ATOM 3521 N N . ASP B 1 36 ? -2.908 18.844 2.52 1 96.94 36 ASP B N 1
ATOM 3522 C CA . ASP B 1 36 ? -2.824 17.484 1.973 1 96.94 36 ASP B CA 1
ATOM 3523 C C . ASP B 1 36 ? -3.66 16.516 2.795 1 96.94 36 ASP B C 1
ATOM 3525 O O . ASP B 1 36 ? -4.453 15.742 2.24 1 96.94 36 ASP B O 1
ATOM 3529 N N . SER B 1 37 ? -3.539 16.609 4.059 1 96.62 37 SER B N 1
ATOM 3530 C CA . SER B 1 37 ? -4.262 15.75 4.984 1 96.62 37 SER B CA 1
ATOM 3531 C C . SER B 1 37 ? -5.766 16 4.918 1 96.62 37 SER B C 1
ATOM 3533 O O . SER B 1 37 ? -6.555 15.055 4.848 1 96.62 37 SER B O 1
ATOM 3535 N N . PHE B 1 38 ? -6.164 17.25 4.973 1 98.25 38 PHE B N 1
ATOM 3536 C CA . PHE B 1 38 ? -7.578 17.609 4.996 1 98.25 38 PHE B CA 1
ATOM 3537 C C . PHE B 1 38 ? -8.258 17.203 3.697 1 98.25 38 PHE B C 1
ATOM 3539 O O . PHE B 1 38 ? -9.297 16.531 3.719 1 98.25 38 PHE B O 1
ATOM 3546 N N . ILE B 1 39 ? -7.711 17.516 2.578 1 98.44 39 ILE B N 1
ATOM 3547 C CA . ILE B 1 39 ? -8.336 17.312 1.278 1 98.44 39 ILE B CA 1
ATOM 3548 C C . ILE B 1 39 ? -8.32 15.82 0.933 1 98.44 39 ILE B C 1
ATOM 3550 O O . ILE B 1 39 ? -9.328 15.273 0.468 1 98.44 39 ILE B O 1
ATOM 3554 N N . SER B 1 40 ? -7.188 15.141 1.148 1 98.44 40 SER B N 1
ATOM 3555 C CA . SER B 1 40 ? -7.129 13.719 0.829 1 98.44 40 SER B CA 1
ATOM 3556 C C . SER B 1 40 ? -8.148 12.922 1.641 1 98.44 40 SER B C 1
ATOM 3558 O O . SER B 1 40 ? -8.867 12.086 1.094 1 98.44 40 SER B O 1
ATOM 3560 N N . SER B 1 41 ? -8.227 13.203 2.957 1 98.5 41 SER B N 1
ATOM 3561 C CA . SER B 1 41 ? -9.164 12.469 3.799 1 98.5 41 SER B CA 1
ATOM 3562 C C . SER B 1 41 ? -10.609 12.789 3.428 1 98.5 41 SER B C 1
ATOM 3564 O O . SER B 1 41 ? -11.469 11.906 3.447 1 98.5 41 SER B O 1
ATOM 3566 N N . LEU B 1 42 ? -10.914 14.047 3.084 1 98.12 42 LEU B N 1
ATOM 3567 C CA . LEU B 1 42 ? -12.266 14.438 2.686 1 98.12 42 LEU B CA 1
ATOM 3568 C C . LEU B 1 42 ? -12.688 13.711 1.415 1 98.12 42 LEU B C 1
ATOM 3570 O O . LEU B 1 42 ? -13.789 13.148 1.355 1 98.12 42 LEU B O 1
ATOM 3574 N N . VAL B 1 43 ? -11.82 13.75 0.409 1 97.44 43 VAL B N 1
ATOM 3575 C CA . VAL B 1 43 ? -12.141 13.148 -0.88 1 97.44 43 VAL B CA 1
ATOM 3576 C C . VAL B 1 43 ? -12.289 11.633 -0.722 1 97.44 43 VAL B C 1
ATOM 3578 O O . VAL B 1 43 ? -13.203 11.031 -1.291 1 97.44 43 VAL B O 1
ATOM 3581 N N . VAL B 1 44 ? -11.414 11.008 0.052 1 97.31 44 VAL B N 1
ATOM 3582 C CA . VAL B 1 44 ? -11.508 9.57 0.299 1 97.31 44 VAL B CA 1
ATOM 3583 C C . VAL B 1 44 ? -12.797 9.258 1.05 1 97.31 44 VAL B C 1
ATOM 3585 O O . VAL B 1 44 ? -13.484 8.289 0.737 1 97.31 44 VAL B O 1
ATOM 3588 N N . ALA B 1 45 ? -13.102 10.062 2.064 1 97.44 45 ALA B N 1
ATOM 3589 C CA . ALA B 1 45 ? -14.352 9.867 2.799 1 97.44 45 ALA B CA 1
ATOM 3590 C C . ALA B 1 45 ? -15.547 9.891 1.856 1 97.44 45 ALA B C 1
ATOM 3592 O O . ALA B 1 45 ? -16.422 9.031 1.935 1 97.44 45 ALA B O 1
ATOM 3593 N N . TYR B 1 46 ? -15.562 10.875 1.015 1 95.69 46 TYR B N 1
ATOM 3594 C CA . TYR B 1 46 ? -16.656 11.023 0.066 1 95.69 46 TYR B CA 1
ATOM 3595 C C . TYR B 1 46 ? -16.734 9.828 -0.875 1 95.69 46 TYR B C 1
ATOM 3597 O O . TYR B 1 46 ? -17.812 9.266 -1.094 1 95.69 46 TYR B O 1
ATOM 3605 N N . ALA B 1 47 ? -15.617 9.414 -1.42 1 93.56 47 ALA B N 1
ATOM 3606 C CA . ALA B 1 47 ? -15.555 8.344 -2.404 1 93.56 47 ALA B CA 1
ATOM 3607 C C . ALA B 1 47 ? -15.93 7 -1.779 1 93.56 47 ALA B C 1
ATOM 3609 O O . ALA B 1 47 ? -16.516 6.141 -2.443 1 93.56 47 ALA B O 1
ATOM 3610 N N . GLU B 1 48 ? -15.609 6.816 -0.498 1 94.75 48 GLU B N 1
ATOM 3611 C CA . GLU B 1 48 ? -15.789 5.527 0.165 1 94.75 48 GLU B CA 1
ATOM 3612 C C . GLU B 1 48 ? -17.047 5.52 1.031 1 94.75 48 GLU B C 1
ATOM 3614 O O . GLU B 1 48 ? -17.312 4.547 1.741 1 94.75 48 GLU B O 1
ATOM 3619 N N . ASP B 1 49 ? -17.766 6.621 1.054 1 93.56 49 ASP B N 1
ATOM 3620 C CA . ASP B 1 49 ? -18.953 6.781 1.884 1 93.56 49 ASP B CA 1
ATOM 3621 C C . ASP B 1 49 ? -18.641 6.543 3.357 1 93.56 49 ASP B C 1
ATOM 3623 O O . ASP B 1 49 ? -19.328 5.777 4.035 1 93.56 49 ASP B O 1
ATOM 3627 N N . ALA B 1 50 ? -17.547 7.004 3.816 1 97.06 50 ALA B N 1
ATOM 3628 C CA . ALA B 1 50 ? -17.141 7.008 5.219 1 97.06 50 ALA B CA 1
ATOM 3629 C C . ALA B 1 50 ? -17.359 8.375 5.855 1 97.06 50 ALA B C 1
ATOM 3631 O O . ALA B 1 50 ? -17.5 9.375 5.152 1 97.06 50 ALA B O 1
ATOM 3632 N N . VAL B 1 51 ? -17.438 8.422 7.117 1 98.5 51 VAL B N 1
ATOM 3633 C CA . VAL B 1 51 ? -17.562 9.688 7.836 1 98.5 51 VAL B CA 1
ATOM 3634 C C . VAL B 1 51 ? -16.219 10.414 7.855 1 98.5 51 VAL B C 1
ATOM 3636 O O . VAL B 1 51 ? -15.203 9.836 8.227 1 98.5 51 VAL B O 1
ATOM 3639 N N . HIS B 1 52 ? -16.25 11.648 7.398 1 98.62 52 HIS B N 1
ATOM 3640 C CA . HIS B 1 52 ? -15.039 12.453 7.457 1 98.62 52 HIS B CA 1
ATOM 3641 C C . HIS B 1 52 ? -14.852 13.07 8.836 1 98.62 52 HIS B C 1
ATOM 3643 O O . HIS B 1 52 ? -15.75 13.742 9.352 1 98.62 52 HIS B O 1
ATOM 3649 N N . VAL B 1 53 ? -13.758 12.836 9.445 1 98.69 53 VAL B N 1
ATOM 3650 C CA . VAL B 1 53 ? -13.43 13.414 10.742 1 98.69 53 VAL B CA 1
ATOM 3651 C C . VAL B 1 53 ? -12.109 14.172 10.656 1 98.69 53 VAL B C 1
ATOM 3653 O O . VAL B 1 53 ? -11.102 13.625 10.211 1 98.69 53 VAL B O 1
ATOM 3656 N N . VAL B 1 54 ? -12.18 15.398 11.055 1 98.19 54 VAL B N 1
ATOM 3657 C CA . VAL B 1 54 ? -10.977 16.234 11.102 1 98.19 54 VAL B CA 1
ATOM 3658 C C . VAL B 1 54 ? -10.195 15.938 12.375 1 98.19 54 VAL B C 1
ATOM 3660 O O . VAL B 1 54 ? -10.711 16.109 13.484 1 98.19 54 VAL B O 1
ATOM 3663 N N . ASN B 1 55 ? -8.977 15.523 12.227 1 95.44 55 ASN B N 1
ATOM 3664 C CA . ASN B 1 55 ? -8.117 15.109 13.328 1 95.44 55 ASN B CA 1
ATOM 3665 C C . ASN B 1 55 ? -7.477 16.312 14.023 1 95.44 55 ASN B C 1
ATOM 3667 O O . ASN B 1 55 ? -6.254 16.359 14.172 1 95.44 55 ASN B O 1
ATOM 3671 N N . MET B 1 56 ? -8.32 17.219 14.422 1 94.62 56 MET B N 1
ATOM 3672 C CA . MET B 1 56 ? -7.898 18.469 15.055 1 94.62 56 MET B CA 1
ATOM 3673 C C . MET B 1 56 ? -9.078 19.172 15.703 1 94.62 56 MET B C 1
ATOM 3675 O O . MET B 1 56 ? -10.227 18.984 15.305 1 94.62 56 MET B O 1
ATOM 3679 N N . ARG B 1 57 ? -8.781 20.016 16.703 1 94.56 57 ARG B N 1
ATOM 3680 C CA . ARG B 1 57 ? -9.836 20.828 17.281 1 94.56 57 ARG B CA 1
ATOM 3681 C C . ARG B 1 57 ? -10.305 21.906 16.312 1 94.56 57 ARG B C 1
ATOM 3683 O O . ARG B 1 57 ? -9.5 22.453 15.547 1 94.56 57 ARG B O 1
ATOM 3690 N N . LYS B 1 58 ? -11.562 22.219 16.438 1 97 58 LYS B N 1
ATOM 3691 C CA . LYS B 1 58 ? -12.188 23.188 15.547 1 97 58 LYS B CA 1
ATOM 3692 C C . LYS B 1 58 ? -11.484 24.531 15.617 1 97 58 LYS B C 1
ATOM 3694 O O . LYS B 1 58 ? -11.234 25.172 14.594 1 97 58 LYS B O 1
ATOM 3699 N N . GLU B 1 59 ? -11.102 24.938 16.797 1 95.81 59 GLU B N 1
ATOM 3700 C CA . GLU B 1 59 ? -10.477 26.234 17 1 95.81 59 GLU B CA 1
ATOM 3701 C C . GLU B 1 59 ? -9.125 26.312 16.281 1 95.81 59 GLU B C 1
ATOM 3703 O O . GLU B 1 59 ? -8.781 27.359 15.703 1 95.81 59 GLU B O 1
ATOM 3708 N N . VAL B 1 60 ? -8.391 25.25 16.391 1 95.88 60 VAL B N 1
ATOM 3709 C CA . VAL B 1 60 ? -7.078 25.219 15.75 1 95.88 60 VAL B CA 1
ATOM 3710 C C . VAL B 1 60 ? -7.246 25.203 14.234 1 95.88 60 VAL B C 1
ATOM 3712 O O . VAL B 1 60 ? -6.527 25.891 13.508 1 95.88 60 VAL B O 1
ATOM 3715 N N . PHE B 1 61 ? -8.211 24.438 13.75 1 97.25 61 PHE B N 1
ATOM 3716 C CA . PHE B 1 61 ? -8.523 24.359 12.328 1 97.25 61 PHE B CA 1
ATOM 3717 C C . PHE B 1 61 ? -8.844 25.734 11.766 1 97.25 61 PHE B C 1
ATOM 3719 O O . PHE B 1 61 ? -8.328 26.125 10.719 1 97.25 61 PHE B O 1
ATOM 3726 N N . MET B 1 62 ? -9.648 26.469 12.5 1 97.25 62 MET B N 1
ATOM 3727 C CA . MET B 1 62 ? -10.109 27.781 12.047 1 97.25 62 MET B CA 1
ATOM 3728 C C . MET B 1 62 ? -8.969 28.797 12.07 1 97.25 62 MET B C 1
ATOM 3730 O O . MET B 1 62 ? -9.031 29.812 11.391 1 97.25 62 MET B O 1
ATOM 3734 N N . ALA B 1 63 ? -7.934 28.516 12.844 1 97.12 63 ALA B N 1
ATOM 3735 C CA . ALA B 1 63 ? -6.781 29.406 12.906 1 97.12 63 ALA B CA 1
ATOM 3736 C C . ALA B 1 63 ? -5.875 29.219 11.695 1 97.12 63 ALA B C 1
ATOM 3738 O O . ALA B 1 63 ? -5.012 30.062 11.422 1 97.12 63 ALA B O 1
ATOM 3739 N N . LYS B 1 64 ? -6.051 28.188 10.992 1 96.94 64 LYS B N 1
ATOM 3740 C CA . LYS B 1 64 ? -5.254 27.938 9.789 1 96.94 64 LYS B CA 1
ATOM 3741 C C . LYS B 1 64 ? -5.836 28.656 8.586 1 96.94 64 LYS B C 1
ATOM 3743 O O . LYS B 1 64 ? -6.824 28.203 7.996 1 96.94 64 LYS B O 1
ATOM 3748 N N . GLY B 1 65 ? -5.152 29.688 8.188 1 97.19 65 GLY B N 1
ATOM 3749 C CA . GLY B 1 65 ? -5.656 30.547 7.125 1 97.19 65 GLY B CA 1
ATOM 3750 C C . GLY B 1 65 ? -5.867 29.812 5.816 1 97.19 65 GLY B C 1
ATOM 3751 O O . GLY B 1 65 ? -6.82 30.094 5.09 1 97.19 65 GLY B O 1
ATOM 3752 N N . GLU B 1 66 ? -4.973 28.906 5.508 1 96.5 66 GLU B N 1
ATOM 3753 C CA . GLU B 1 66 ? -5.094 28.172 4.254 1 96.5 66 GLU B CA 1
ATOM 3754 C C . GLU B 1 66 ? -6.324 27.266 4.258 1 96.5 66 GLU B C 1
ATOM 3756 O O . GLU B 1 66 ? -6.969 27.078 3.225 1 96.5 66 GLU B O 1
ATOM 3761 N N . MET B 1 67 ? -6.645 26.703 5.422 1 97.38 67 MET B N 1
ATOM 3762 C CA . MET B 1 67 ? -7.836 25.859 5.535 1 97.38 67 MET B CA 1
ATOM 3763 C C . MET B 1 67 ? -9.102 26.688 5.355 1 97.38 67 MET B C 1
ATOM 3765 O O . MET B 1 67 ? -10.031 26.266 4.664 1 97.38 67 MET B O 1
ATOM 3769 N N . MET B 1 68 ? -9.086 27.812 5.984 1 97.44 68 MET B N 1
ATOM 3770 C CA . MET B 1 68 ? -10.242 28.703 5.871 1 97.44 68 MET B CA 1
ATOM 3771 C C . MET B 1 68 ? -10.406 29.188 4.438 1 97.44 68 MET B C 1
ATOM 3773 O O . MET B 1 68 ? -11.531 29.359 3.963 1 97.44 68 MET B O 1
ATOM 3777 N N . TRP B 1 69 ? -9.305 29.453 3.818 1 97.38 69 TRP B N 1
ATOM 3778 C CA . TRP B 1 69 ? -9.359 29.859 2.42 1 97.38 69 TRP B CA 1
ATOM 3779 C C . TRP B 1 69 ? -9.992 28.781 1.558 1 97.38 69 TRP B C 1
ATOM 3781 O O . TRP B 1 69 ? -10.867 29.062 0.735 1 97.38 69 TRP B O 1
ATOM 3791 N N . ILE B 1 70 ? -9.57 27.531 1.716 1 97 70 ILE B N 1
ATOM 3792 C CA . ILE B 1 70 ? -10.086 26.406 0.947 1 97 70 ILE B CA 1
ATOM 3793 C C . ILE B 1 70 ? -11.57 26.219 1.232 1 97 70 ILE B C 1
ATOM 3795 O O . ILE B 1 70 ? -12.359 25.984 0.315 1 97 70 ILE B O 1
ATOM 3799 N N . CYS B 1 71 ? -11.945 26.266 2.525 1 97.44 71 CYS B N 1
ATOM 3800 C CA . CYS B 1 71 ? -13.344 26.109 2.898 1 97.44 71 CYS B CA 1
ATOM 3801 C C . CYS B 1 71 ? -14.211 27.172 2.213 1 97.44 71 CYS B C 1
ATOM 3803 O O . CYS B 1 71 ? -15.266 26.844 1.664 1 97.44 71 CYS B O 1
ATOM 3805 N N . SER B 1 72 ? -13.711 28.344 2.225 1 96.44 72 SER B N 1
ATOM 3806 C CA . SER B 1 72 ? -14.453 29.438 1.588 1 96.44 72 SER B CA 1
ATOM 3807 C C . SER B 1 72 ? -14.539 29.234 0.079 1 96.44 72 SER B C 1
ATOM 3809 O O . SER B 1 72 ? -15.617 29.359 -0.509 1 96.44 72 SER B O 1
ATOM 3811 N N . ARG B 1 73 ? -13.484 28.906 -0.536 1 94.31 73 ARG B N 1
ATOM 3812 C CA . ARG B 1 73 ? -13.391 28.766 -1.985 1 94.31 73 ARG B CA 1
ATOM 3813 C C . ARG B 1 73 ? -14.297 27.656 -2.488 1 94.31 73 ARG B C 1
ATOM 3815 O O . ARG B 1 73 ? -14.859 27.75 -3.582 1 94.31 73 ARG B O 1
ATOM 3822 N N . PHE B 1 74 ? -14.438 26.594 -1.711 1 94.38 74 PHE B N 1
ATOM 3823 C CA . PHE B 1 74 ? -15.18 25.422 -2.17 1 94.38 74 PHE B CA 1
ATOM 3824 C C . PHE B 1 74 ? -16.516 25.312 -1.453 1 94.38 74 PHE B C 1
ATOM 3826 O O . PHE B 1 74 ? -17.203 24.297 -1.545 1 94.38 74 PHE B O 1
ATOM 3833 N N . GLY B 1 75 ? -16.859 26.328 -0.717 1 94.88 75 GLY B N 1
ATOM 3834 C CA . GLY B 1 75 ? -18.172 26.406 -0.098 1 94.88 75 GLY B CA 1
ATOM 3835 C C . GLY B 1 75 ? -18.359 25.406 1.022 1 94.88 75 GLY B C 1
ATOM 3836 O O . GLY B 1 75 ? -19.438 24.828 1.166 1 94.88 75 GLY B O 1
ATOM 3837 N N . ILE B 1 76 ? -17.359 25.125 1.736 1 96.94 76 ILE B N 1
ATOM 3838 C CA . ILE B 1 76 ? -17.438 24.219 2.879 1 96.94 76 ILE B CA 1
ATOM 3839 C C . ILE B 1 76 ? -17.688 25.031 4.156 1 96.94 76 ILE B C 1
ATOM 3841 O O . ILE B 1 76 ? -16.875 25.891 4.52 1 96.94 76 ILE B O 1
ATOM 3845 N N . ASN B 1 77 ? -18.781 24.781 4.754 1 96.88 77 ASN B N 1
ATOM 3846 C CA . ASN B 1 77 ? -19.047 25.375 6.059 1 96.88 77 ASN B CA 1
ATOM 3847 C C . ASN B 1 77 ? -18.344 24.609 7.18 1 96.88 77 ASN B C 1
ATOM 3849 O O . ASN B 1 77 ? -18.609 23.422 7.391 1 96.88 77 ASN B O 1
ATOM 3853 N N . VAL B 1 78 ? -17.484 25.25 7.938 1 97.69 78 VAL B N 1
ATOM 3854 C CA . VAL B 1 78 ? -16.672 24.625 8.977 1 97.69 78 VAL B CA 1
ATOM 3855 C C . VAL B 1 78 ? -17.594 23.969 10.016 1 97.69 78 VAL B C 1
ATOM 3857 O O . VAL B 1 78 ? -17.25 22.922 10.57 1 97.69 78 VAL B O 1
ATOM 3860 N N . ASP B 1 79 ? -18.766 24.531 10.172 1 96.69 79 ASP B N 1
ATOM 3861 C CA . ASP B 1 79 ? -19.703 24 11.156 1 96.69 79 ASP B CA 1
ATOM 3862 C C . ASP B 1 79 ? -20.266 22.656 10.719 1 96.69 79 ASP B C 1
ATOM 3864 O O . ASP B 1 79 ? -20.828 21.922 11.523 1 96.69 79 ASP B O 1
ATOM 3868 N N . ASP B 1 80 ? -20.141 22.344 9.484 1 97.44 80 ASP B N 1
ATOM 3869 C CA . ASP B 1 80 ? -20.625 21.062 8.969 1 97.44 80 ASP B CA 1
ATOM 3870 C C . ASP B 1 80 ? -19.609 19.953 9.211 1 97.44 80 ASP B C 1
ATOM 3872 O O . ASP B 1 80 ? -19.938 18.781 9.094 1 97.44 80 ASP B O 1
ATOM 3876 N N . LEU B 1 81 ? -18.406 20.312 9.539 1 98.44 81 LEU B N 1
ATOM 3877 C CA . LEU B 1 81 ? -17.328 19.359 9.719 1 98.44 81 LEU B CA 1
ATOM 3878 C C . LEU B 1 81 ? -17.375 18.734 11.102 1 98.44 81 LEU B C 1
ATOM 3880 O O . LEU B 1 81 ? -17.938 19.312 12.031 1 98.44 81 LEU B O 1
ATOM 3884 N N . ILE B 1 82 ? -16.891 17.562 11.227 1 98.75 82 ILE B N 1
ATOM 3885 C CA . ILE B 1 82 ? -16.781 16.859 12.492 1 98.75 82 ILE B CA 1
ATOM 3886 C C . ILE B 1 82 ? -15.32 16.844 12.945 1 98.75 82 ILE B C 1
ATOM 3888 O O . ILE B 1 82 ? -14.43 16.469 12.172 1 98.75 82 ILE B O 1
ATOM 3892 N N . PHE B 1 83 ? -15.094 17.219 14.195 1 98.31 83 PHE B N 1
ATOM 3893 C CA . PHE B 1 83 ? -13.734 17.359 14.711 1 98.31 83 PHE B CA 1
ATOM 3894 C C . PHE B 1 83 ? -13.469 16.344 15.82 1 98.31 83 PHE B C 1
ATOM 3896 O O . PHE B 1 83 ? -14.375 16.016 16.594 1 98.31 83 PHE B O 1
ATOM 3903 N N . LEU B 1 84 ? -12.297 15.805 15.805 1 96.88 84 LEU B N 1
ATOM 3904 C CA . LEU B 1 84 ? -11.867 14.922 16.891 1 96.88 84 LEU B CA 1
ATOM 3905 C C . LEU B 1 84 ? -11.234 15.719 18.016 1 96.88 84 LEU B C 1
ATOM 3907 O O . LEU B 1 84 ? -10.305 16.5 17.781 1 96.88 84 LEU B O 1
ATOM 3911 N N . VAL B 1 85 ? -11.695 15.555 19.188 1 93.75 85 VAL B N 1
ATOM 3912 C CA . VAL B 1 85 ? -11.148 16.219 20.359 1 93.75 85 VAL B CA 1
ATOM 3913 C C . VAL B 1 85 ? -10.531 15.18 21.297 1 93.75 85 VAL B C 1
ATOM 3915 O O . VAL B 1 85 ? -11.211 14.234 21.719 1 93.75 85 VAL B O 1
ATOM 3918 N N . LYS B 1 86 ? -9.227 15.375 21.484 1 87.31 86 LYS B N 1
ATOM 3919 C CA . LYS B 1 86 ? -8.477 14.5 22.375 1 87.31 86 LYS B CA 1
ATOM 3920 C C . LYS B 1 86 ? -8.055 15.242 23.641 1 87.31 86 LYS B C 1
ATOM 3922 O O . LYS B 1 86 ? -7.652 16.406 23.578 1 87.31 86 LYS B O 1
ATOM 3927 N N . PRO B 1 87 ? -8.188 14.523 24.719 1 76.62 87 PRO B N 1
ATOM 3928 C CA . PRO B 1 87 ? -7.707 15.18 25.938 1 76.62 87 PRO B CA 1
ATOM 3929 C C . PRO B 1 87 ? -6.191 15.359 25.953 1 76.62 87 PRO B C 1
ATOM 3931 O O . PRO B 1 87 ? -5.457 14.492 25.469 1 76.62 87 PRO B O 1
ATOM 3934 N N . THR B 1 88 ? -5.535 16.391 25.969 1 63.69 88 THR B N 1
ATOM 3935 C CA . THR B 1 88 ? -4.117 16.734 25.891 1 63.69 88 THR B CA 1
ATOM 3936 C C . THR B 1 88 ? -3.4 16.391 27.188 1 63.69 88 THR B C 1
ATOM 3938 O O . THR B 1 88 ? -2.178 16.234 27.219 1 63.69 88 THR B O 1
ATOM 3941 N N . LEU B 1 89 ? -4.074 16 28.297 1 59.78 89 LEU B N 1
ATOM 3942 C CA . LEU B 1 89 ? -3.432 16.062 29.609 1 59.78 89 LEU B CA 1
ATOM 3943 C C . LEU B 1 89 ? -2.66 14.766 29.875 1 59.78 89 LEU B C 1
ATOM 3945 O O . LEU B 1 89 ? -2.719 13.82 29.078 1 59.78 89 LEU B O 1
ATOM 3949 N N . HIS B 1 90 ? -1.806 14.852 30.812 1 60.12 90 HIS B N 1
ATOM 3950 C CA . HIS B 1 90 ? -0.974 13.852 31.453 1 60.12 90 HIS B CA 1
ATOM 3951 C C . HIS B 1 90 ? -1.781 12.602 31.797 1 60.12 90 HIS B C 1
ATOM 3953 O O . HIS B 1 90 ? -1.415 11.852 32.719 1 60.12 90 HIS B O 1
ATOM 3959 N N . PHE B 1 91 ? -2.67 12.43 31 1 63.16 91 PHE B N 1
ATOM 3960 C CA . PHE B 1 91 ? -3.494 11.273 31.328 1 63.16 91 PHE B CA 1
ATOM 3961 C C . PHE B 1 91 ? -2.93 10.008 30.703 1 63.16 91 PHE B C 1
ATOM 3963 O O . PHE B 1 91 ? -2.18 10.078 29.719 1 63.16 91 PHE B O 1
ATOM 3970 N N . SER B 1 92 ? -3.258 8.906 31.406 1 68.12 92 SER B N 1
ATOM 3971 C CA . SER B 1 92 ? -2.926 7.602 30.844 1 68.12 92 SER B CA 1
ATOM 3972 C C . SER B 1 92 ? -3.568 7.41 29.484 1 68.12 92 SER B C 1
ATOM 3974 O O . SER B 1 92 ? -4.555 8.07 29.156 1 68.12 92 SER B O 1
ATOM 3976 N N . PRO B 1 93 ? -2.979 6.703 28.656 1 69.81 93 PRO B N 1
ATOM 3977 C CA . PRO B 1 93 ? -3.566 6.418 27.344 1 69.81 93 PRO B CA 1
ATOM 3978 C C . PRO B 1 93 ? -5.031 5.988 27.438 1 69.81 93 PRO B C 1
ATOM 3980 O O . PRO B 1 93 ? -5.852 6.414 26.625 1 69.81 93 PRO B O 1
ATOM 3983 N N . LYS B 1 94 ? -5.309 5.148 28.406 1 73.81 94 LYS B N 1
ATOM 3984 C CA . LYS B 1 94 ? -6.68 4.684 28.594 1 73.81 94 LYS B CA 1
ATOM 3985 C C . LYS B 1 94 ? -7.617 5.848 28.906 1 73.81 94 LYS B C 1
ATOM 3987 O O . LYS B 1 94 ? -8.727 5.926 28.375 1 73.81 94 LYS B O 1
ATOM 3992 N N . ALA B 1 95 ? -7.184 6.711 29.781 1 75 95 ALA B N 1
ATOM 3993 C CA . ALA B 1 95 ? -7.984 7.867 30.188 1 75 95 ALA B CA 1
ATOM 3994 C C . ALA B 1 95 ? -8.203 8.812 29.016 1 75 95 ALA B C 1
ATOM 3996 O O . ALA B 1 95 ? -9.281 9.391 28.875 1 75 95 ALA B O 1
ATOM 3997 N N . ARG B 1 96 ? -7.266 8.93 28.188 1 76.38 96 ARG B N 1
ATOM 3998 C CA . ARG B 1 96 ? -7.383 9.781 27.016 1 76.38 96 ARG B CA 1
ATOM 3999 C C . ARG B 1 96 ? -8.414 9.227 26.031 1 76.38 96 ARG B C 1
ATOM 4001 O O . ARG B 1 96 ? -9.172 9.984 25.422 1 76.38 96 ARG B O 1
ATOM 4008 N N . LYS B 1 97 ? -8.422 7.961 25.969 1 80.31 97 LYS B N 1
ATOM 4009 C CA . LYS B 1 97 ? -9.383 7.32 25.078 1 80.31 97 LYS B CA 1
ATOM 4010 C C . LYS B 1 97 ? -10.812 7.531 25.578 1 80.31 97 LYS B C 1
ATOM 4012 O O . LYS B 1 97 ? -11.719 7.816 24.781 1 80.31 97 LYS B O 1
ATOM 4017 N N . VAL B 1 98 ? -10.984 7.457 26.875 1 82.94 98 VAL B N 1
ATOM 4018 C CA . VAL B 1 98 ? -12.305 7.598 27.469 1 82.94 98 VAL B CA 1
ATOM 4019 C C . VAL B 1 98 ? -12.781 9.047 27.344 1 82.94 98 VAL B C 1
ATOM 4021 O O . VAL B 1 98 ? -13.969 9.297 27.156 1 82.94 98 VAL B O 1
ATOM 4024 N N . GLY B 1 99 ? -11.852 9.898 27.344 1 87.38 99 GLY B N 1
ATOM 4025 C CA . GLY B 1 99 ? -12.203 11.312 27.344 1 87.38 99 GLY B CA 1
ATOM 4026 C C . GLY B 1 99 ? -12.281 11.898 25.938 1 87.38 99 GLY B C 1
ATOM 4027 O O . GLY B 1 99 ? -12.727 13.031 25.766 1 87.38 99 GLY B O 1
ATOM 4028 N N . ALA B 1 100 ? -11.969 11.133 24.938 1 92.5 100 ALA B N 1
ATOM 4029 C CA . ALA B 1 100 ? -11.984 11.617 23.562 1 92.5 100 ALA B CA 1
ATOM 4030 C C . ALA B 1 100 ? -13.398 11.609 22.984 1 92.5 100 ALA B C 1
ATOM 4032 O O . ALA B 1 100 ? -14.203 10.734 23.328 1 92.5 100 ALA B O 1
ATOM 4033 N N . TYR B 1 101 ? -13.742 12.609 22.172 1 95.88 101 TYR B N 1
ATOM 4034 C CA . TYR B 1 101 ? -15.07 12.68 21.594 1 95.88 101 TYR B CA 1
ATOM 4035 C C . TYR B 1 101 ? -15.039 13.367 20.234 1 95.88 101 TYR B C 1
ATOM 4037 O O . TYR B 1 101 ? -14.062 14.039 19.891 1 95.88 101 TYR B O 1
ATOM 4045 N N . PHE B 1 102 ? -16.047 13.125 19.453 1 97.38 102 PHE B N 1
ATOM 4046 C CA . PHE B 1 102 ? -16.297 13.875 18.219 1 97.38 102 PHE B CA 1
ATOM 4047 C C . PHE B 1 102 ? -17.062 15.156 18.516 1 97.38 102 PHE B C 1
ATOM 4049 O O . PHE B 1 102 ? -18.094 15.125 19.203 1 97.38 102 PHE B O 1
ATOM 4056 N N . ASP B 1 103 ? -16.531 16.25 18.078 1 97.88 103 ASP B N 1
ATOM 4057 C CA . ASP B 1 103 ? -17.25 17.516 18.141 1 97.88 103 ASP B CA 1
ATOM 4058 C C . ASP B 1 103 ? -18.156 17.703 16.922 1 97.88 103 ASP B C 1
ATOM 4060 O O . ASP B 1 103 ? -17.672 17.953 15.82 1 97.88 103 ASP B O 1
ATOM 4064 N N . VAL B 1 104 ? -19.438 17.547 17.125 1 97.38 104 VAL B N 1
ATOM 4065 C CA . VAL B 1 104 ? -20.438 17.672 16.078 1 97.38 104 VAL B CA 1
ATOM 4066 C C . VAL B 1 104 ? -21.281 18.922 16.312 1 97.38 104 VAL B C 1
ATOM 4068 O O . VAL B 1 104 ? -22.297 18.859 17.016 1 97.38 104 VAL B O 1
ATOM 4071 N N . GLU B 1 105 ? -20.969 20 15.648 1 94.5 105 GLU B N 1
ATOM 4072 C CA . GLU B 1 105 ? -21.656 21.266 15.805 1 94.5 105 GLU B CA 1
ATOM 4073 C C . GLU B 1 105 ? -21.75 21.688 17.266 1 94.5 105 GLU B C 1
ATOM 4075 O O . GLU B 1 105 ? -22.812 22.047 17.766 1 94.5 105 GLU B O 1
ATOM 4080 N N . GLY B 1 106 ? -20.688 21.453 17.938 1 93.81 106 GLY B N 1
ATOM 4081 C CA . GLY B 1 106 ? -20.609 21.875 19.328 1 93.81 106 GLY B CA 1
ATOM 4082 C C . GLY B 1 106 ? -21.109 20.812 20.297 1 93.81 106 GLY B C 1
ATOM 4083 O O . GLY B 1 106 ? -21.047 21 21.516 1 93.81 106 GLY B O 1
ATOM 4084 N N . LYS B 1 107 ? -21.594 19.766 19.781 1 95.88 107 LYS B N 1
ATOM 4085 C CA . LYS B 1 107 ? -22.062 18.656 20.625 1 95.88 107 LYS B CA 1
ATOM 4086 C C . LYS B 1 107 ? -21.016 17.562 20.719 1 95.88 107 LYS B C 1
ATOM 4088 O O . LYS B 1 107 ? -20.375 17.203 19.719 1 95.88 107 LYS B O 1
ATOM 4093 N N . GLU B 1 108 ? -20.891 17.062 21.953 1 95.81 108 GLU B N 1
ATOM 4094 C CA . GLU B 1 108 ? -19.891 16.016 22.203 1 95.81 108 GLU B CA 1
ATOM 4095 C C . GLU B 1 108 ? -20.484 14.633 21.938 1 95.81 108 GLU B C 1
ATOM 4097 O O . GLU B 1 108 ? -21.484 14.25 22.547 1 95.81 108 GLU B O 1
ATOM 4102 N N . CYS B 1 109 ? -19.891 13.922 21.016 1 95.69 109 CYS B N 1
ATOM 4103 C CA . CYS B 1 109 ? -20.234 12.531 20.75 1 95.69 109 CYS B CA 1
ATOM 4104 C C . CYS B 1 109 ? -19.094 11.602 21.172 1 95.69 109 CYS B C 1
ATOM 4106 O O . CYS B 1 109 ? -18.062 11.539 20.5 1 95.69 109 CYS B O 1
ATOM 4108 N N . PRO B 1 110 ? -19.312 10.859 22.219 1 93.94 110 PRO B N 1
ATOM 4109 C CA . PRO B 1 110 ? -18.234 10.023 22.734 1 93.94 110 PRO B CA 1
ATOM 4110 C C . PRO B 1 110 ? -17.781 8.953 21.734 1 93.94 110 PRO B C 1
ATOM 4112 O O . PRO B 1 110 ? -18.609 8.391 21.016 1 93.94 110 PRO B O 1
ATOM 4115 N N . ILE B 1 111 ? -16.531 8.625 21.734 1 93.75 111 ILE B N 1
ATOM 4116 C CA . ILE B 1 111 ? -15.938 7.605 20.875 1 93.75 111 ILE B CA 1
ATOM 4117 C C . ILE B 1 111 ? -16.047 6.234 21.547 1 93.75 111 ILE B C 1
ATOM 4119 O O . ILE B 1 111 ? -16.172 5.215 20.859 1 93.75 111 ILE B O 1
ATOM 4123 N N . SER B 1 112 ? -15.984 6.277 22.906 1 89 112 SER B N 1
ATOM 4124 C CA . SER B 1 112 ? -16.016 5.043 23.688 1 89 112 SER B CA 1
ATOM 4125 C C . SER B 1 112 ? -17.25 4.207 23.344 1 89 112 SER B C 1
ATOM 4127 O O . SER B 1 112 ? -18.359 4.734 23.234 1 89 112 SER B O 1
ATOM 4129 N N . GLY B 1 113 ? -17.031 2.889 23.172 1 88.69 113 GLY B N 1
ATOM 4130 C CA . GLY B 1 113 ? -18.125 1.968 22.906 1 88.69 113 GLY B CA 1
ATOM 4131 C C . GLY B 1 113 ? -18.422 1.791 21.438 1 88.69 113 GLY B C 1
ATOM 4132 O O . GLY B 1 113 ? -19.219 0.926 21.047 1 88.69 113 GLY B O 1
ATOM 4133 N N . LYS B 1 114 ? -17.891 2.596 20.594 1 93.75 114 LYS B N 1
ATOM 4134 C CA . LYS B 1 114 ? -18.141 2.494 19.172 1 93.75 114 LYS B CA 1
ATOM 4135 C C . LYS B 1 114 ? -17.172 1.522 18.5 1 93.75 114 LYS B C 1
ATOM 4137 O O . LYS B 1 114 ? -16.016 1.402 18.922 1 93.75 114 LYS B O 1
ATOM 4142 N N . LYS B 1 115 ? -17.656 0.786 17.578 1 96.38 115 LYS B N 1
ATOM 4143 C CA . LYS B 1 115 ? -16.812 -0.019 16.688 1 96.38 115 LYS B CA 1
ATOM 4144 C C . LYS B 1 115 ? -16.422 0.766 15.438 1 96.38 115 LYS B C 1
ATOM 4146 O O . LYS B 1 115 ? -17.266 1.029 14.578 1 96.38 115 LYS B O 1
ATOM 4151 N N . ILE B 1 116 ? -15.164 1.087 15.359 1 96.81 116 ILE B N 1
ATOM 4152 C CA . ILE B 1 116 ? -14.734 2.023 14.328 1 96.81 116 ILE B CA 1
ATOM 4153 C C . ILE B 1 116 ? -13.742 1.34 13.383 1 96.81 116 ILE B C 1
ATOM 4155 O O . ILE B 1 116 ? -12.82 0.662 13.836 1 96.81 116 ILE B O 1
ATOM 4159 N N . LYS B 1 117 ? -13.961 1.459 12.086 1 97.5 117 LYS B N 1
ATOM 4160 C CA . LYS B 1 117 ? -12.992 1.134 11.039 1 97.5 117 LYS B CA 1
ATOM 4161 C C . LYS B 1 117 ? -12.383 2.398 10.445 1 97.5 117 LYS B C 1
ATOM 4163 O O . LYS B 1 117 ? -13.086 3.375 10.188 1 97.5 117 LYS B O 1
ATOM 4168 N N . LEU B 1 118 ? -11.062 2.367 10.219 1 97.81 118 LEU B N 1
ATOM 4169 C CA . LEU B 1 118 ? -10.367 3.596 9.852 1 97.81 118 LEU B CA 1
ATOM 4170 C C . LEU B 1 118 ? -9.891 3.541 8.406 1 97.81 118 LEU B C 1
ATOM 4172 O O . LEU B 1 118 ? -9.438 2.494 7.934 1 97.81 118 LEU B O 1
ATOM 4176 N N . LEU B 1 119 ? -10.109 4.594 7.703 1 98 119 LEU B N 1
ATOM 4177 C CA . LEU B 1 119 ? -9.438 4.914 6.445 1 98 119 LEU B CA 1
ATOM 4178 C C . LEU B 1 119 ? -8.453 6.07 6.629 1 98 119 LEU B C 1
ATOM 4180 O O . LEU B 1 119 ? -8.867 7.211 6.836 1 98 119 LEU B O 1
ATOM 4184 N N . LEU B 1 120 ? -7.195 5.781 6.516 1 97.31 120 LEU B N 1
ATOM 4185 C CA . LEU B 1 120 ? -6.164 6.762 6.848 1 97.31 120 LEU B CA 1
ATOM 4186 C C . LEU B 1 120 ? -5.543 7.34 5.582 1 97.31 120 LEU B C 1
ATOM 4188 O O . LEU B 1 120 ? -5.223 6.602 4.648 1 97.31 120 LEU B O 1
ATOM 4192 N N . THR B 1 121 ? -5.402 8.617 5.527 1 97.62 121 THR B N 1
ATOM 4193 C CA . THR B 1 121 ? -4.695 9.289 4.438 1 97.62 121 THR B CA 1
ATOM 4194 C C . THR B 1 121 ? -3.607 10.211 4.984 1 97.62 121 THR B C 1
ATOM 4196 O O . THR B 1 121 ? -3.773 10.812 6.047 1 97.62 121 THR B O 1
ATOM 4199 N N . ASP B 1 122 ? -2.527 10.266 4.312 1 95.56 122 ASP B N 1
ATOM 4200 C CA . ASP B 1 122 ? -1.397 11.125 4.645 1 95.56 122 ASP B CA 1
ATOM 4201 C C . ASP B 1 122 ? -0.763 10.719 5.973 1 95.56 122 ASP B C 1
ATOM 4203 O O . ASP B 1 122 ? -0.082 11.516 6.613 1 95.56 122 ASP B O 1
ATOM 4207 N N . HIS B 1 123 ? -1.09 9.602 6.453 1 91.31 123 HIS B N 1
ATOM 4208 C CA . HIS B 1 123 ? -0.437 8.945 7.582 1 91.31 123 HIS B CA 1
ATOM 4209 C C . HIS B 1 123 ? -0.763 7.457 7.621 1 91.31 123 HIS B C 1
ATOM 4211 O O . HIS B 1 123 ? -1.725 7.012 6.992 1 91.31 123 HIS B O 1
ATOM 4217 N N . ASN B 1 124 ? 0.036 6.703 8.297 1 90.94 124 ASN B N 1
ATOM 4218 C CA . ASN B 1 124 ? -0.111 5.254 8.18 1 90.94 124 ASN B CA 1
ATOM 4219 C C . ASN B 1 124 ? -0.25 4.594 9.547 1 90.94 124 ASN B C 1
ATOM 4221 O O . ASN B 1 124 ? -0.182 3.367 9.656 1 90.94 124 ASN B O 1
ATOM 4225 N N . ARG B 1 125 ? -0.438 5.363 10.547 1 87.25 125 ARG B N 1
ATOM 4226 C CA . ARG B 1 125 ? -0.675 4.852 11.891 1 87.25 125 ARG B CA 1
ATOM 4227 C C . ARG B 1 125 ? -1.845 5.57 12.555 1 87.25 125 ARG B C 1
ATOM 4229 O O . ARG B 1 125 ? -1.938 6.801 12.5 1 87.25 125 ARG B O 1
ATOM 4236 N N . PRO B 1 126 ? -2.645 4.742 13.195 1 89.19 126 PRO B N 1
ATOM 4237 C CA . PRO B 1 126 ? -3.736 5.406 13.914 1 89.19 126 PRO B CA 1
ATOM 4238 C C . PRO B 1 126 ? -3.248 6.215 15.109 1 89.19 126 PRO B C 1
ATOM 4240 O O . PRO B 1 126 ? -2.225 5.879 15.711 1 89.19 126 PRO B O 1
ATOM 4243 N N . VAL B 1 127 ? -3.941 7.277 15.422 1 86.62 127 VAL B N 1
ATOM 4244 C CA . VAL B 1 127 ? -3.67 7.996 16.656 1 86.62 127 VAL B CA 1
ATOM 4245 C C . VAL B 1 127 ? -3.998 7.105 17.859 1 86.62 127 VAL B C 1
ATOM 4247 O O . VAL B 1 127 ? -4.73 6.125 17.719 1 86.62 127 VAL B O 1
ATOM 4250 N N . GLU B 1 128 ? -3.568 7.461 18.938 1 82.81 128 GLU B N 1
ATOM 4251 C CA . GLU B 1 128 ? -3.629 6.633 20.141 1 82.81 128 GLU B CA 1
ATOM 4252 C C . GLU B 1 128 ? -5.066 6.238 20.453 1 82.81 128 GLU B C 1
ATOM 4254 O O . GLU B 1 128 ? -5.332 5.098 20.844 1 82.81 128 GLU B O 1
ATOM 4259 N N . VAL B 1 129 ? -5.98 7.129 20.359 1 88 129 VAL B N 1
ATOM 4260 C CA . VAL B 1 129 ? -7.367 6.891 20.734 1 88 129 VAL B CA 1
ATOM 4261 C C . VAL B 1 129 ? -7.977 5.816 19.844 1 88 129 VAL B C 1
ATOM 4263 O O . VAL B 1 129 ? -8.961 5.172 20.219 1 88 129 VAL B O 1
ATOM 4266 N N . PHE B 1 130 ? -7.348 5.605 18.625 1 92.06 130 PHE B N 1
ATOM 4267 C CA . PHE B 1 130 ? -7.871 4.641 17.672 1 92.06 130 PHE B CA 1
ATOM 4268 C C . PHE B 1 130 ? -6.902 3.475 17.5 1 92.06 130 PHE B C 1
ATOM 4270 O O . PHE B 1 130 ? -6.945 2.773 16.484 1 92.06 130 PHE B O 1
ATOM 4277 N N . ASP B 1 131 ? -6.012 3.191 18.422 1 86.5 131 ASP B N 1
ATOM 4278 C CA . ASP B 1 131 ? -4.938 2.211 18.297 1 86.5 131 ASP B CA 1
ATOM 4279 C C . ASP B 1 131 ? -5.496 0.796 18.156 1 86.5 131 ASP B C 1
ATOM 4281 O O . ASP B 1 131 ? -4.848 -0.086 17.594 1 86.5 131 ASP B O 1
ATOM 4285 N N . ASP B 1 132 ? -6.715 0.522 18.625 1 89.06 132 ASP B N 1
ATOM 4286 C CA . ASP B 1 132 ? -7.289 -0.819 18.594 1 89.06 132 ASP B CA 1
ATOM 4287 C C . ASP B 1 132 ? -8.273 -0.964 17.422 1 89.06 132 ASP B C 1
ATOM 4289 O O . ASP B 1 132 ? -8.914 -2.008 17.281 1 89.06 132 ASP B O 1
ATOM 4293 N N . CYS B 1 133 ? -8.406 0.037 16.656 1 93.12 133 CYS B N 1
ATOM 4294 C CA . CYS B 1 133 ? -9.375 0.017 15.57 1 93.12 133 CYS B CA 1
ATOM 4295 C C . CYS B 1 133 ? -8.812 -0.703 14.352 1 93.12 133 CYS B C 1
ATOM 4297 O O . CYS B 1 133 ? -7.598 -0.721 14.141 1 93.12 133 CYS B O 1
ATOM 4299 N N . GLU B 1 134 ? -9.695 -1.335 13.703 1 93.94 134 GLU B N 1
ATOM 4300 C CA . GLU B 1 134 ? -9.328 -1.949 12.43 1 93.94 134 GLU B CA 1
ATOM 4301 C C . GLU B 1 134 ? -9.07 -0.891 11.359 1 93.94 134 GLU B C 1
ATOM 4303 O O . GLU B 1 134 ? -9.781 0.116 11.297 1 93.94 134 GLU B O 1
ATOM 4308 N N . ILE B 1 135 ? -8.047 -1.122 10.586 1 94.88 135 ILE B N 1
ATOM 4309 C CA . ILE B 1 135 ? -7.738 -0.203 9.5 1 94.88 135 ILE B CA 1
ATOM 4310 C C . ILE B 1 135 ? -8.164 -0.815 8.164 1 94.88 135 ILE B C 1
ATOM 4312 O O . ILE B 1 135 ? -7.75 -1.925 7.824 1 94.88 135 ILE B O 1
ATOM 4316 N N . GLU B 1 136 ? -8.961 -0.1 7.43 1 95.62 136 GLU B N 1
ATOM 4317 C CA . GLU B 1 136 ? -9.477 -0.575 6.148 1 95.62 136 GLU B CA 1
ATOM 4318 C C . GLU B 1 136 ? -8.609 -0.086 4.992 1 95.62 136 GLU B C 1
ATOM 4320 O O . GLU B 1 136 ? -8.477 -0.777 3.98 1 95.62 136 GLU B O 1
ATOM 4325 N N . LEU B 1 137 ? -8.117 1.081 5.152 1 96.38 137 LEU B N 1
ATOM 4326 C CA . LEU B 1 137 ? -7.395 1.715 4.055 1 96.38 137 LEU B CA 1
ATOM 4327 C C . LEU B 1 137 ? -6.281 2.613 4.582 1 96.38 137 LEU B C 1
ATOM 4329 O O . LEU B 1 137 ? -6.473 3.336 5.562 1 96.38 137 LEU B O 1
ATOM 4333 N N . ILE B 1 138 ? -5.152 2.527 3.953 1 96.12 138 ILE B N 1
ATOM 4334 C CA . ILE B 1 138 ? -4.047 3.451 4.191 1 96.12 138 ILE B CA 1
ATOM 4335 C C . ILE B 1 138 ? -3.564 4.031 2.863 1 96.12 138 ILE B C 1
ATOM 4337 O O . ILE B 1 138 ? -3.191 3.287 1.953 1 96.12 138 ILE B O 1
ATOM 4341 N N . ILE B 1 139 ? -3.615 5.281 2.699 1 97.56 139 ILE B N 1
ATOM 4342 C CA . ILE B 1 139 ? -2.971 6.004 1.607 1 97.56 139 ILE B CA 1
ATOM 4343 C C . ILE B 1 139 ? -1.966 7.004 2.172 1 97.56 139 ILE B C 1
ATOM 4345 O O . ILE B 1 139 ? -2.348 7.953 2.865 1 97.56 139 ILE B O 1
ATOM 4349 N N . ASP B 1 140 ? -0.744 6.832 1.92 1 96.12 140 ASP B N 1
ATOM 4350 C CA . ASP B 1 140 ? 0.255 7.652 2.598 1 96.12 140 ASP B CA 1
ATOM 4351 C C . ASP B 1 140 ? 1.521 7.781 1.753 1 96.12 140 ASP B C 1
ATOM 4353 O O . ASP B 1 140 ? 1.702 7.051 0.778 1 96.12 140 ASP B O 1
ATOM 4357 N N . HIS B 1 141 ? 2.314 8.773 2.053 1 94.5 141 HIS B N 1
ATOM 4358 C CA . HIS B 1 141 ? 3.572 8.977 1.342 1 94.5 141 HIS B CA 1
ATOM 4359 C C . HIS B 1 141 ? 4.711 9.266 2.311 1 94.5 141 HIS B C 1
ATOM 4361 O O . HIS B 1 141 ? 5.773 9.75 1.901 1 94.5 141 HIS B O 1
ATOM 4367 N N . HIS B 1 142 ? 4.445 8.984 3.566 1 85.94 142 HIS B N 1
ATOM 4368 C CA . HIS B 1 142 ? 5.469 9.211 4.582 1 85.94 142 HIS B CA 1
ATOM 4369 C C . HIS B 1 142 ? 6.297 7.953 4.82 1 85.94 142 HIS B C 1
ATOM 4371 O O . HIS B 1 142 ? 5.832 6.84 4.562 1 85.94 142 HIS B O 1
ATOM 4377 N N . THR B 1 143 ? 7.441 8.18 5.305 1 77.75 143 THR B N 1
ATOM 4378 C CA . THR B 1 143 ? 8.352 7.082 5.617 1 77.75 143 THR B CA 1
ATOM 4379 C C . THR B 1 143 ? 7.746 6.164 6.676 1 77.75 143 THR B C 1
ATOM 4381 O O . THR B 1 143 ? 7.098 6.633 7.613 1 77.75 143 THR B O 1
ATOM 4384 N N . LEU B 1 144 ? 8.023 4.914 6.473 1 75.19 144 LEU B N 1
ATOM 4385 C CA . LEU B 1 144 ? 7.551 3.896 7.402 1 75.19 144 LEU B CA 1
ATOM 4386 C C . LEU B 1 144 ? 8.555 3.668 8.523 1 75.19 144 LEU B C 1
ATOM 4388 O O . LEU B 1 144 ? 9.75 3.5 8.266 1 75.19 144 LEU B O 1
ATOM 4392 N N . SER B 1 145 ? 8.281 4.125 9.758 1 64.56 145 SER B N 1
ATOM 4393 C CA . SER B 1 145 ? 9.188 3.912 10.883 1 64.56 145 SER B CA 1
ATOM 4394 C C . SER B 1 145 ? 9.289 2.434 11.242 1 64.56 145 SER B C 1
ATOM 4396 O O . SER B 1 145 ? 10.32 1.975 11.727 1 64.56 145 SER B O 1
ATOM 4398 N N . ASP B 1 146 ? 8.297 1.813 11.117 1 72.75 146 ASP B N 1
ATOM 4399 C CA . ASP B 1 146 ? 8.203 0.396 11.453 1 72.75 146 ASP B CA 1
ATOM 4400 C C . ASP B 1 146 ? 7.301 -0.343 10.469 1 72.75 146 ASP B C 1
ATOM 4402 O O . ASP B 1 146 ? 7.023 0.161 9.375 1 72.75 146 ASP B O 1
ATOM 4406 N N . HIS B 1 147 ? 6.969 -1.516 10.836 1 76.81 147 HIS B N 1
ATOM 4407 C CA . HIS B 1 147 ? 6.047 -2.314 10.039 1 76.81 147 HIS B CA 1
ATOM 4408 C C . HIS B 1 147 ? 4.711 -1.603 9.859 1 76.81 147 HIS B C 1
ATOM 4410 O O . HIS B 1 147 ? 4.32 -0.788 10.703 1 76.81 147 HIS B O 1
ATOM 4416 N N . VAL B 1 148 ? 4.23 -1.746 8.641 1 80.38 148 VAL B N 1
ATOM 4417 C CA . VAL B 1 148 ? 2.928 -1.158 8.344 1 80.38 148 VAL B CA 1
ATOM 4418 C C . VAL B 1 148 ? 1.822 -2.004 8.969 1 80.38 148 VAL B C 1
ATOM 4420 O O . VAL B 1 148 ? 1.855 -3.234 8.898 1 80.38 148 VAL B O 1
ATOM 4423 N N . PHE B 1 149 ? 0.956 -1.311 9.641 1 83.19 149 PHE B N 1
ATOM 4424 C CA . PHE B 1 149 ? -0.217 -1.979 10.188 1 83.19 149 PHE B CA 1
ATOM 4425 C C . PHE B 1 149 ? -0.975 -2.729 9.102 1 83.19 149 PHE B C 1
ATOM 4427 O O . PHE B 1 149 ? -1.06 -2.264 7.965 1 83.19 149 PHE B O 1
ATOM 4434 N N . PRO B 1 150 ? -1.44 -3.891 9.492 1 86.44 150 PRO B N 1
ATOM 4435 C CA . PRO B 1 150 ? -2.266 -4.598 8.508 1 86.44 150 PRO B CA 1
ATOM 4436 C C . PRO B 1 150 ? -3.545 -3.842 8.156 1 86.44 150 PRO B C 1
ATOM 4438 O O . PRO B 1 150 ? -4.176 -3.246 9.039 1 86.44 150 PRO B O 1
ATOM 4441 N N . ALA B 1 151 ? -3.83 -3.736 6.934 1 91.06 151 ALA B N 1
ATOM 4442 C CA . ALA B 1 151 ? -5.043 -3.119 6.402 1 91.06 151 ALA B CA 1
ATOM 4443 C C . ALA B 1 151 ? -5.539 -3.861 5.164 1 91.06 151 ALA B C 1
ATOM 4445 O O . ALA B 1 151 ? -4.773 -4.59 4.523 1 91.06 151 ALA B O 1
ATOM 4446 N N . LYS B 1 152 ? -6.77 -3.707 4.883 1 92 152 LYS B N 1
ATOM 4447 C CA . LYS B 1 152 ? -7.348 -4.355 3.709 1 92 152 LYS B CA 1
ATOM 4448 C C . LYS B 1 152 ? -6.758 -3.791 2.42 1 92 152 LYS B C 1
ATOM 4450 O O . LYS B 1 152 ? -6.551 -4.527 1.452 1 92 152 LYS B O 1
ATOM 4455 N N . ARG B 1 153 ? -6.578 -2.506 2.428 1 94.94 153 ARG B N 1
ATOM 4456 C CA . ARG B 1 153 ? -6.008 -1.805 1.282 1 94.94 153 ARG B CA 1
ATOM 4457 C C . ARG B 1 153 ? -4.895 -0.858 1.721 1 94.94 153 ARG B C 1
ATOM 4459 O O . ARG B 1 153 ? -5.078 -0.058 2.641 1 94.94 153 ARG B O 1
ATOM 4466 N N . ILE B 1 154 ? -3.775 -0.943 1.108 1 95.19 154 ILE B N 1
ATOM 4467 C CA . ILE B 1 154 ? -2.615 -0.122 1.435 1 95.19 154 ILE B CA 1
ATOM 4468 C C . ILE B 1 154 ? -2.02 0.462 0.156 1 95.19 154 ILE B C 1
ATOM 4470 O O . ILE B 1 154 ? -1.664 -0.278 -0.765 1 95.19 154 ILE B O 1
ATOM 4474 N N . TYR B 1 155 ? -1.94 1.732 0.052 1 96.25 155 TYR B N 1
ATOM 4475 C CA . TYR B 1 155 ? -1.292 2.465 -1.029 1 96.25 155 TYR B CA 1
ATOM 4476 C C . TYR B 1 155 ? -0.266 3.451 -0.482 1 96.25 155 TYR B C 1
ATOM 4478 O O . TYR B 1 155 ? -0.612 4.578 -0.117 1 96.25 155 TYR B O 1
ATOM 4486 N N . ILE B 1 156 ? 0.946 3.035 -0.455 1 95.81 156 ILE B N 1
ATOM 4487 C CA . ILE B 1 156 ? 2.029 3.859 0.071 1 95.81 156 ILE B CA 1
ATOM 4488 C C . ILE B 1 156 ? 3.088 4.07 -1.008 1 95.81 156 ILE B C 1
ATOM 4490 O O . ILE B 1 156 ? 3.48 3.123 -1.695 1 95.81 156 ILE B O 1
ATOM 4494 N N . ASP B 1 157 ? 3.486 5.262 -1.241 1 95.56 157 ASP B N 1
ATOM 4495 C CA . ASP B 1 157 ? 4.551 5.633 -2.168 1 95.56 157 ASP B CA 1
ATOM 4496 C C . ASP B 1 157 ? 5.367 6.805 -1.627 1 95.56 157 ASP B C 1
ATOM 4498 O O . ASP B 1 157 ? 4.898 7.945 -1.625 1 95.56 157 ASP B O 1
ATOM 4502 N N . LEU B 1 158 ? 6.574 6.586 -1.274 1 92.5 158 LEU B N 1
ATOM 4503 C CA . LEU B 1 158 ? 7.402 7.578 -0.598 1 92.5 158 LEU B CA 1
ATOM 4504 C C . LEU B 1 158 ? 7.93 8.609 -1.587 1 92.5 158 LEU B C 1
ATOM 4506 O O . LEU B 1 158 ? 8.414 9.672 -1.184 1 92.5 158 LEU B O 1
ATOM 4510 N N . ASP B 1 159 ? 7.762 8.359 -2.854 1 90.88 159 ASP B N 1
ATOM 4511 C CA . ASP B 1 159 ? 8.352 9.227 -3.867 1 90.88 159 ASP B CA 1
ATOM 4512 C C . ASP B 1 159 ? 7.414 10.375 -4.223 1 90.88 159 ASP B C 1
ATOM 4514 O O . ASP B 1 159 ? 7.852 11.398 -4.758 1 90.88 159 ASP B O 1
ATOM 4518 N N . VAL B 1 160 ? 6.145 10.172 -3.943 1 95.25 160 VAL B N 1
ATOM 4519 C CA . VAL B 1 160 ? 5.207 11.203 -4.363 1 95.25 160 VAL B CA 1
ATOM 4520 C C . VAL B 1 160 ? 5.289 12.398 -3.414 1 95.25 160 VAL B C 1
ATOM 4522 O O . VAL B 1 160 ? 5.637 12.242 -2.24 1 95.25 160 VAL B O 1
ATOM 4525 N N . GLY B 1 161 ? 4.898 13.523 -3.92 1 95.06 161 GLY B N 1
ATOM 4526 C CA . GLY B 1 161 ? 4.984 14.75 -3.145 1 95.06 161 GLY B CA 1
ATOM 4527 C C . GLY B 1 161 ? 3.785 14.969 -2.242 1 95.06 161 GLY B C 1
ATOM 4528 O O . GLY B 1 161 ? 3.875 15.688 -1.243 1 95.06 161 GLY B O 1
ATOM 4529 N N . SER B 1 162 ? 2.729 14.391 -2.602 1 96.38 162 SER B N 1
ATOM 4530 C CA . SER B 1 162 ? 1.495 14.625 -1.856 1 96.38 162 SER B CA 1
ATOM 4531 C C . SER B 1 162 ? 0.65 13.359 -1.779 1 96.38 162 SER B C 1
ATOM 4533 O O . SER B 1 162 ? 0.648 12.547 -2.711 1 96.38 162 SER B O 1
ATOM 4535 N N . ALA B 1 163 ? -0.083 13.172 -0.728 1 97.69 163 ALA B N 1
ATOM 4536 C CA . ALA B 1 163 ? -1.018 12.055 -0.597 1 97.69 163 ALA B CA 1
ATOM 4537 C C . ALA B 1 163 ? -2.152 12.172 -1.61 1 97.69 163 ALA B C 1
ATOM 4539 O O . ALA B 1 163 ? -2.693 11.164 -2.064 1 97.69 163 ALA B O 1
ATOM 4540 N N . THR B 1 164 ? -2.504 13.422 -2 1 98.31 164 THR B N 1
ATOM 4541 C CA . THR B 1 164 ? -3.596 13.609 -2.947 1 98.31 164 THR B CA 1
ATOM 4542 C C . THR B 1 164 ? -3.213 13.078 -4.328 1 98.31 164 THR B C 1
ATOM 4544 O O . THR B 1 164 ? -4.086 12.75 -5.133 1 98.31 164 THR B O 1
ATOM 4547 N N . THR B 1 165 ? -1.873 13.031 -4.602 1 97.94 165 THR B N 1
ATOM 4548 C CA . THR B 1 165 ? -1.448 12.344 -5.816 1 97.94 165 THR B CA 1
ATOM 4549 C C . THR B 1 165 ? -1.92 10.891 -5.809 1 97.94 165 THR B C 1
ATOM 4551 O O . THR B 1 165 ? -2.48 10.414 -6.797 1 97.94 165 THR B O 1
ATOM 4554 N N . LEU B 1 166 ? -1.723 10.234 -4.723 1 97.75 166 LEU B N 1
ATOM 4555 C CA . LEU B 1 166 ? -2.102 8.836 -4.582 1 97.75 166 LEU B CA 1
ATOM 4556 C C . LEU B 1 166 ? -3.617 8.68 -4.562 1 97.75 166 LEU B C 1
ATOM 4558 O O . LEU B 1 166 ? -4.152 7.691 -5.07 1 97.75 166 LEU B O 1
ATOM 4562 N N . VAL B 1 167 ? -4.309 9.648 -3.926 1 97.81 167 VAL B N 1
ATOM 4563 C CA . VAL B 1 167 ? -5.766 9.609 -3.916 1 97.81 167 VAL B CA 1
ATOM 4564 C C . VAL B 1 167 ? -6.297 9.711 -5.344 1 97.81 167 VAL B C 1
ATOM 4566 O O . VAL B 1 167 ? -7.219 8.992 -5.727 1 97.81 167 VAL B O 1
ATOM 4569 N N . SER B 1 168 ? -5.727 10.648 -6.094 1 96.81 168 SER B N 1
ATOM 4570 C CA . SER B 1 168 ? -6.102 10.789 -7.496 1 96.81 168 SER B CA 1
ATOM 4571 C C . SER B 1 168 ? -5.902 9.484 -8.258 1 96.81 168 SER B C 1
ATOM 4573 O O . SER B 1 168 ? -6.777 9.062 -9.016 1 96.81 168 SER B O 1
ATOM 4575 N N . ARG B 1 169 ? -4.789 8.875 -8.023 1 93.69 169 ARG B N 1
ATOM 4576 C CA . ARG B 1 169 ? -4.504 7.594 -8.664 1 93.69 169 ARG B CA 1
ATOM 4577 C C . ARG B 1 169 ? -5.484 6.52 -8.211 1 93.69 169 ARG B C 1
ATOM 4579 O O . ARG B 1 169 ? -5.973 5.734 -9.016 1 93.69 169 ARG B O 1
ATOM 4586 N N . TYR B 1 170 ? -5.711 6.449 -6.977 1 93.25 170 TYR B N 1
ATOM 4587 C CA . TYR B 1 170 ? -6.625 5.484 -6.375 1 93.25 170 TYR B CA 1
ATOM 4588 C C . TYR B 1 170 ? -8.016 5.59 -7.004 1 93.25 170 TYR B C 1
ATOM 4590 O O . TYR B 1 170 ? -8.648 4.57 -7.285 1 93.25 170 TYR B O 1
ATOM 4598 N N . LEU B 1 171 ? -8.461 6.801 -7.301 1 92.56 171 LEU B N 1
ATOM 4599 C CA . LEU B 1 171 ? -9.82 7.035 -7.793 1 92.56 171 LEU B CA 1
ATOM 4600 C C . LEU B 1 171 ? -9.891 6.84 -9.305 1 92.56 171 LEU B C 1
ATOM 4602 O O . LEU B 1 171 ? -10.969 6.617 -9.852 1 92.56 171 LEU B O 1
ATOM 4606 N N . GLY B 1 172 ? -8.781 7.023 -9.984 1 88.56 172 GLY B N 1
ATOM 4607 C CA . GLY B 1 172 ? -8.766 6.836 -11.43 1 88.56 172 GLY B CA 1
ATOM 4608 C C . GLY B 1 172 ? -9.367 8 -12.188 1 88.56 172 GLY B C 1
ATOM 4609 O O . GLY B 1 172 ? -9.234 9.156 -11.773 1 88.56 172 GLY B O 1
ATOM 4610 N N . GLU B 1 173 ? -9.992 7.707 -13.289 1 84 173 GLU B N 1
ATOM 4611 C CA . GLU B 1 173 ? -10.469 8.75 -14.195 1 84 173 GLU B CA 1
ATOM 4612 C C . GLU B 1 173 ? -11.805 9.32 -13.727 1 84 173 GLU B C 1
ATOM 4614 O O . GLU B 1 173 ? -12.133 10.469 -14.031 1 84 173 GLU B O 1
ATOM 4619 N N . ASP B 1 174 ? -12.531 8.539 -13.086 1 86.19 174 ASP B N 1
ATOM 4620 C CA . ASP B 1 174 ? -13.789 9.008 -12.516 1 86.19 174 ASP B CA 1
ATOM 4621 C C . ASP B 1 174 ? -13.648 9.289 -11.023 1 86.19 174 ASP B C 1
ATOM 4623 O O . ASP B 1 174 ? -13.844 8.391 -10.203 1 86.19 174 ASP B O 1
ATOM 4627 N N . LEU B 1 175 ? -13.547 10.516 -10.688 1 89.88 175 LEU B N 1
ATOM 4628 C CA . LEU B 1 175 ? -13.273 10.93 -9.312 1 89.88 175 LEU B CA 1
ATOM 4629 C C . LEU B 1 175 ? -14.531 10.844 -8.461 1 89.88 175 LEU B C 1
ATOM 4631 O O . LEU B 1 175 ? -14.477 10.992 -7.238 1 89.88 175 LEU B O 1
ATOM 4635 N N . THR B 1 176 ? -15.633 10.586 -9.148 1 83.62 176 THR B N 1
ATOM 4636 C CA . THR B 1 176 ? -16.906 10.578 -8.43 1 83.62 176 THR B CA 1
ATOM 4637 C C . THR B 1 176 ? -17.359 9.148 -8.141 1 83.62 176 THR B C 1
ATOM 4639 O O . THR B 1 176 ? -18.406 8.938 -7.52 1 83.62 176 THR B O 1
ATOM 4642 N N . ARG B 1 177 ? -16.531 8.234 -8.633 1 76.31 177 ARG B N 1
ATOM 4643 C CA . ARG B 1 177 ? -16.922 6.832 -8.492 1 76.31 177 ARG B CA 1
ATOM 4644 C C . ARG B 1 177 ? -16.938 6.414 -7.023 1 76.31 177 ARG B C 1
ATOM 4646 O O . ARG B 1 177 ? -16.047 6.785 -6.262 1 76.31 177 ARG B O 1
ATOM 4653 N N . LYS B 1 178 ? -18.016 5.77 -6.703 1 77.75 178 LYS B N 1
ATOM 4654 C CA . LYS B 1 178 ? -18.109 5.188 -5.367 1 77.75 178 LYS B CA 1
ATOM 4655 C C . LYS B 1 178 ? -17.609 3.748 -5.355 1 77.75 178 LYS B C 1
ATOM 4657 O O . LYS B 1 178 ? -18.109 2.902 -6.098 1 77.75 178 LYS B O 1
ATOM 4662 N N . ASN B 1 179 ? -16.375 3.484 -5.047 1 61.97 179 ASN B N 1
ATOM 4663 C CA . ASN B 1 179 ? -15.641 2.23 -5.188 1 61.97 179 ASN B CA 1
ATOM 4664 C C . ASN B 1 179 ? -16.297 1.105 -4.391 1 61.97 179 ASN B C 1
ATOM 4666 O O . ASN B 1 179 ? -16.141 -0.07 -4.727 1 61.97 179 ASN B O 1
ATOM 4670 N N . HIS B 1 180 ? -16.812 1.29 -3.23 1 57.31 180 HIS B N 1
ATOM 4671 C CA . HIS B 1 180 ? -17.266 0.146 -2.449 1 57.31 180 HIS B CA 1
ATOM 4672 C C . HIS B 1 180 ? -18.734 0.295 -2.053 1 57.31 180 HIS B C 1
ATOM 4674 O O . HIS B 1 180 ? -19.094 0.03 -0.907 1 57.31 180 HIS B O 1
ATOM 4680 N N . ARG B 1 181 ? -19.469 0.892 -2.967 1 49.38 181 ARG B N 1
ATOM 4681 C CA . ARG B 1 181 ? -20.844 1.125 -2.512 1 49.38 181 ARG B CA 1
ATOM 4682 C C . ARG B 1 181 ? -21.562 -0.192 -2.234 1 49.38 181 ARG B C 1
ATOM 4684 O O . ARG B 1 181 ? -21.516 -1.111 -3.057 1 49.38 181 ARG B O 1
ATOM 4691 N N . THR B 1 182 ? -21.641 -0.52 -0.992 1 42.66 182 THR B N 1
ATOM 4692 C CA . THR B 1 182 ? -22.641 -1.482 -0.546 1 42.66 182 THR B CA 1
ATOM 4693 C C . THR B 1 182 ? -24.016 -1.135 -1.115 1 42.66 182 THR B C 1
ATOM 4695 O O . THR B 1 182 ? -24.891 -1.991 -1.181 1 42.66 182 THR B O 1
ATOM 4698 N N . ALA B 1 183 ? -24.359 0.217 -0.919 1 41.53 183 ALA B N 1
ATOM 4699 C CA . ALA B 1 183 ? -25.766 0.55 -1.132 1 41.53 183 ALA B CA 1
ATOM 4700 C C . ALA B 1 183 ? -26.078 0.66 -2.621 1 41.53 183 ALA B C 1
ATOM 4702 O O . ALA B 1 183 ? -25.219 1.063 -3.416 1 41.53 183 ALA B O 1
ATOM 4703 N N . PRO B 1 184 ? -27.109 -0.039 -2.977 1 42.28 184 PRO B N 1
ATOM 4704 C CA . PRO B 1 184 ? -27.641 0.079 -4.332 1 42.28 184 PRO B CA 1
ATOM 4705 C C . PRO B 1 184 ? -27.609 1.513 -4.859 1 42.28 184 PRO B C 1
ATOM 4707 O O . PRO B 1 184 ? -27.906 2.453 -4.117 1 42.28 184 PRO B O 1
ATOM 4710 N N . ARG B 1 185 ? -26.859 1.779 -5.742 1 44.72 185 ARG B N 1
ATOM 4711 C CA . ARG B 1 185 ? -26.656 3.078 -6.379 1 44.72 185 ARG B CA 1
ATOM 4712 C C . ARG B 1 185 ? -28 3.709 -6.746 1 44.72 185 ARG B C 1
ATOM 4714 O O . ARG B 1 185 ? -28.891 3.031 -7.262 1 44.72 185 ARG B O 1
ATOM 4721 N N . SER B 1 186 ? -28.203 4.844 -6.094 1 45.56 186 SER B N 1
ATOM 4722 C CA . SER B 1 186 ? -29.094 5.699 -6.875 1 45.56 186 SER B CA 1
ATOM 4723 C C . SER B 1 186 ? -28.594 5.855 -8.305 1 45.56 186 SER B C 1
ATOM 4725 O O . SER B 1 186 ? -27.422 5.586 -8.594 1 45.56 186 SER B O 1
ATOM 4727 N N . ARG B 1 187 ? -29.328 6.309 -9.211 1 51.97 187 ARG B N 1
ATOM 4728 C CA . ARG B 1 187 ? -29.062 6.535 -10.633 1 51.97 187 ARG B CA 1
ATOM 4729 C C . ARG B 1 187 ? -27.75 7.262 -10.844 1 51.97 187 ARG B C 1
ATOM 4731 O O . ARG B 1 187 ? -27.469 8.273 -10.195 1 51.97 187 ARG B O 1
ATOM 4738 N N . PRO B 1 188 ? -26.797 6.5 -11.5 1 59.72 188 PRO B N 1
ATOM 4739 C CA . PRO B 1 188 ? -25.594 7.254 -11.867 1 59.72 188 PRO B CA 1
ATOM 4740 C C . PRO B 1 188 ? -25.906 8.672 -12.344 1 59.72 188 PRO B C 1
ATOM 4742 O O . PRO B 1 188 ? -26.922 8.891 -13.023 1 59.72 188 PRO B O 1
ATOM 4745 N N . PRO B 1 189 ? -25.219 9.617 -11.742 1 61.25 189 PRO B N 1
ATOM 4746 C CA . PRO B 1 189 ? -25.484 10.977 -12.234 1 61.25 189 PRO B CA 1
ATOM 4747 C C . PRO B 1 189 ? -25.422 11.07 -13.758 1 61.25 189 PRO B C 1
ATOM 4749 O O . PRO B 1 189 ? -24.734 10.281 -14.398 1 61.25 189 PRO B O 1
ATOM 4752 N N . LYS B 1 190 ? -26.219 11.945 -14.219 1 72.62 190 LYS B N 1
ATOM 4753 C CA . LYS B 1 190 ? -26.125 12.281 -15.633 1 72.62 190 LYS B CA 1
ATOM 4754 C C . LYS B 1 190 ? -24.703 12.656 -16.016 1 72.62 190 LYS B C 1
ATOM 4756 O O . LYS B 1 190 ? -23.938 13.156 -15.188 1 72.62 190 LYS B O 1
ATOM 4761 N N . ASP B 1 191 ? -24.297 12.461 -17.094 1 80.12 191 ASP B N 1
ATOM 4762 C CA . ASP B 1 191 ? -22.938 12.656 -17.609 1 80.12 191 ASP B CA 1
ATOM 4763 C C . ASP B 1 191 ? -22.438 14.062 -17.297 1 80.12 191 ASP B C 1
ATOM 4765 O O . ASP B 1 191 ? -21.297 14.242 -16.875 1 80.12 191 ASP B O 1
ATOM 4769 N N . GLU B 1 192 ? -23.375 14.961 -17.359 1 84.38 192 GLU B N 1
ATOM 4770 C CA . GLU B 1 192 ? -22.969 16.344 -17.125 1 84.38 192 GLU B CA 1
ATOM 4771 C C . GLU B 1 192 ? -22.656 16.594 -15.656 1 84.38 192 GLU B C 1
ATOM 4773 O O . GLU B 1 192 ? -21.688 17.281 -15.32 1 84.38 192 GLU B O 1
ATOM 4778 N N . GLU B 1 193 ? -23.453 16.094 -14.828 1 86.81 193 GLU B N 1
ATOM 4779 C CA . GLU B 1 193 ? -23.234 16.234 -13.391 1 86.81 193 GLU B CA 1
ATOM 4780 C C . GLU B 1 193 ? -21.953 15.539 -12.953 1 86.81 193 GLU B C 1
ATOM 4782 O O . GLU B 1 193 ? -21.203 16.062 -12.117 1 86.81 193 GLU B O 1
ATOM 4787 N N . ARG B 1 194 ? -21.781 14.453 -13.539 1 88.88 194 ARG B N 1
ATOM 4788 C CA . ARG B 1 194 ? -20.562 13.695 -13.242 1 88.88 194 ARG B CA 1
ATOM 4789 C C . ARG B 1 194 ? -19.328 14.492 -13.641 1 88.88 194 ARG B C 1
ATOM 4791 O O . ARG B 1 194 ? -18.359 14.562 -12.875 1 88.88 194 ARG B O 1
ATOM 4798 N N . GLU B 1 195 ? -19.406 15.055 -14.773 1 90.94 195 GLU B N 1
ATOM 4799 C CA . GLU B 1 195 ? -18.281 15.828 -15.273 1 90.94 195 GLU B CA 1
ATOM 4800 C C . GLU B 1 195 ? -18.016 17.047 -14.391 1 90.94 195 GLU B C 1
ATOM 4802 O O . GLU B 1 195 ? -16.859 17.375 -14.109 1 90.94 195 GLU B O 1
ATOM 4807 N N . ALA B 1 196 ? -19.078 17.672 -13.977 1 91.81 196 ALA B N 1
ATOM 4808 C CA . ALA B 1 196 ? -18.953 18.859 -13.125 1 91.81 196 ALA B CA 1
ATOM 4809 C C . ALA B 1 196 ? -18.359 18.484 -11.773 1 91.81 196 ALA B C 1
ATOM 4811 O O . ALA B 1 196 ? -17.516 19.219 -11.242 1 91.81 196 ALA B O 1
ATOM 4812 N N . LEU B 1 197 ? -18.812 17.453 -11.242 1 92.56 197 LEU B N 1
ATOM 4813 C CA . LEU B 1 197 ? -18.312 17.016 -9.945 1 92.56 197 LEU B CA 1
ATOM 4814 C C . LEU B 1 197 ? -16.859 16.562 -10.047 1 92.56 197 LEU B C 1
ATOM 4816 O O . LEU B 1 197 ? -16.062 16.828 -9.148 1 92.56 197 LEU B O 1
ATOM 4820 N N . CYS B 1 198 ? -16.562 15.883 -11.133 1 93.94 198 CYS B N 1
ATOM 4821 C CA . CYS B 1 198 ? -15.172 15.484 -11.383 1 93.94 198 CYS B CA 1
ATOM 4822 C C . CYS B 1 198 ? -14.266 16.703 -11.469 1 93.94 198 CYS B C 1
ATOM 4824 O O . CYS B 1 198 ? -13.164 16.703 -10.922 1 93.94 198 CYS B O 1
ATOM 4826 N N . SER B 1 199 ? -14.773 17.656 -12.156 1 95.44 199 SER B N 1
ATOM 4827 C CA . SER B 1 199 ? -14.008 18.891 -12.312 1 95.44 199 SER B CA 1
ATOM 4828 C C . SER B 1 199 ? -13.742 19.547 -10.961 1 95.44 199 SER B C 1
ATOM 4830 O O . SER B 1 199 ? -12.625 20 -10.695 1 95.44 199 SER B O 1
ATOM 4832 N N . ALA B 1 200 ? -14.727 19.578 -10.133 1 94.81 200 ALA B N 1
ATOM 4833 C CA . ALA B 1 200 ? -14.602 20.219 -8.82 1 94.81 200 ALA B CA 1
ATOM 4834 C C . ALA B 1 200 ? -13.625 19.438 -7.934 1 94.81 200 ALA B C 1
ATOM 4836 O O . ALA B 1 200 ? -12.773 20.047 -7.273 1 94.81 200 ALA B O 1
ATOM 4837 N N . PHE B 1 201 ? -13.742 18.141 -7.945 1 96.5 201 PHE B N 1
ATOM 4838 C CA . PHE B 1 201 ? -12.828 17.312 -7.16 1 96.5 201 PHE B CA 1
ATOM 4839 C C . PHE B 1 201 ? -11.406 17.438 -7.691 1 96.5 201 PHE B C 1
ATOM 4841 O O . PHE B 1 201 ? -10.445 17.406 -6.914 1 96.5 201 PHE B O 1
ATOM 4848 N N . ALA B 1 202 ? -11.297 17.516 -8.984 1 97.75 202 ALA B N 1
ATOM 4849 C CA . ALA B 1 202 ? -9.977 17.672 -9.586 1 97.75 202 ALA B CA 1
ATOM 4850 C C . ALA B 1 202 ? -9.305 18.953 -9.102 1 97.75 202 ALA B C 1
ATOM 4852 O O . ALA B 1 202 ? -8.117 18.953 -8.773 1 97.75 202 ALA B O 1
ATOM 4853 N N . ARG B 1 203 ? -10.055 20.031 -9.07 1 96.62 203 ARG B N 1
ATOM 4854 C CA . ARG B 1 203 ? -9.531 21.312 -8.578 1 96.62 203 ARG B CA 1
ATOM 4855 C C . ARG B 1 203 ? -9.07 21.188 -7.133 1 96.62 203 ARG B C 1
ATOM 4857 O O . ARG B 1 203 ? -8.031 21.734 -6.758 1 96.62 203 ARG B O 1
ATOM 4864 N N . LEU B 1 204 ? -9.836 20.5 -6.375 1 96.5 204 LEU B N 1
ATOM 4865 C CA . LEU B 1 204 ? -9.523 20.312 -4.965 1 96.5 204 LEU B CA 1
ATOM 4866 C C . LEU B 1 204 ? -8.242 19.5 -4.805 1 96.5 204 LEU B C 1
ATOM 4868 O O . LEU B 1 204 ? -7.371 19.859 -4.008 1 96.5 204 LEU B O 1
ATOM 4872 N N . LEU B 1 205 ? -8.086 18.438 -5.578 1 98 205 LEU B N 1
ATOM 4873 C CA . LEU B 1 205 ? -6.957 17.516 -5.457 1 98 205 LEU B CA 1
ATOM 4874 C C . LEU B 1 205 ? -5.676 18.156 -5.98 1 98 205 LEU B C 1
ATOM 4876 O O . LEU B 1 205 ? -4.578 17.828 -5.531 1 98 205 LEU B O 1
ATOM 4880 N N . LEU B 1 206 ? -5.809 19.125 -6.879 1 98.19 206 LEU B N 1
ATOM 4881 C CA . LEU B 1 206 ? -4.652 19.797 -7.477 1 98.19 206 LEU B CA 1
ATOM 4882 C C . LEU B 1 206 ? -3.924 20.641 -6.441 1 98.19 206 LEU B C 1
ATOM 4884 O O . LEU B 1 206 ? -2.703 20.812 -6.516 1 98.19 206 LEU B O 1
ATOM 4888 N N . VAL B 1 207 ? -4.648 21.125 -5.512 1 97.19 207 VAL B N 1
ATOM 4889 C CA . VAL B 1 207 ? -4.145 22.156 -4.605 1 97.19 207 VAL B CA 1
ATOM 4890 C C . VAL B 1 207 ? -2.965 21.594 -3.805 1 97.19 207 VAL B C 1
ATOM 4892 O O . VAL B 1 207 ? -1.854 22.125 -3.877 1 97.19 207 VAL B O 1
ATOM 4895 N N . PRO B 1 208 ? -3.156 20.469 -3.062 1 97.44 208 PRO B N 1
ATOM 4896 C CA . PRO B 1 208 ? -2.016 19.984 -2.287 1 97.44 208 PRO B CA 1
ATOM 4897 C C . PRO B 1 208 ? -0.858 19.516 -3.168 1 97.44 208 PRO B C 1
ATOM 4899 O O . PRO B 1 208 ? 0.308 19.672 -2.795 1 97.44 208 PRO B O 1
ATOM 4902 N N . ILE B 1 209 ? -1.132 18.922 -4.348 1 97.94 209 ILE B N 1
ATOM 4903 C CA . ILE B 1 209 ? -0.069 18.484 -5.246 1 97.94 209 ILE B CA 1
ATOM 4904 C C . ILE B 1 209 ? 0.844 19.656 -5.586 1 97.94 209 ILE B C 1
ATOM 4906 O O . ILE B 1 209 ? 2.068 19.547 -5.473 1 97.94 209 ILE B O 1
ATOM 4910 N N . LEU B 1 210 ? 0.23 20.781 -5.922 1 97.19 210 LEU B N 1
ATOM 4911 C CA . LEU B 1 210 ? 0.987 21.953 -6.344 1 97.19 210 LEU B CA 1
ATOM 4912 C C . LEU B 1 210 ? 1.732 22.578 -5.168 1 97.19 210 LEU B C 1
ATOM 4914 O O . LEU B 1 210 ? 2.893 22.969 -5.301 1 97.19 210 LEU B O 1
ATOM 4918 N N . ILE B 1 211 ? 1.098 22.625 -4.035 1 95.06 211 ILE B N 1
ATOM 4919 C CA . ILE B 1 211 ? 1.696 23.234 -2.857 1 95.06 211 ILE B CA 1
ATOM 4920 C C . ILE B 1 211 ? 2.863 22.391 -2.361 1 95.06 211 ILE B C 1
ATOM 4922 O O . ILE B 1 211 ? 3.957 22.906 -2.115 1 95.06 211 ILE B O 1
ATOM 4926 N N . ASP B 1 212 ? 2.707 21.141 -2.252 1 93.06 212 ASP B N 1
ATOM 4927 C CA . ASP B 1 212 ? 3.691 20.25 -1.649 1 93.06 212 ASP B CA 1
ATOM 4928 C C . ASP B 1 212 ? 4.863 20.016 -2.596 1 93.06 212 ASP B C 1
ATOM 4930 O O . ASP B 1 212 ? 5.98 19.734 -2.15 1 93.06 212 ASP B O 1
ATOM 4934 N N . THR B 1 213 ? 4.641 20.156 -3.912 1 95.19 213 THR B N 1
ATOM 4935 C CA . THR B 1 213 ? 5.703 19.906 -4.883 1 95.19 213 THR B CA 1
ATOM 4936 C C . THR B 1 213 ? 6.309 21.219 -5.363 1 95.19 213 THR B C 1
ATOM 4938 O O . THR B 1 213 ? 7.125 21.234 -6.289 1 95.19 213 THR B O 1
ATOM 4941 N N . GLY B 1 214 ? 5.863 22.328 -4.809 1 92.25 214 GLY B N 1
ATOM 4942 C CA . GLY B 1 214 ? 6.324 23.609 -5.34 1 92.25 214 GLY B CA 1
ATOM 4943 C C . GLY B 1 214 ? 6.055 23.766 -6.82 1 92.25 214 GLY B C 1
ATOM 4944 O O . GLY B 1 214 ? 6.957 24.125 -7.586 1 92.25 214 GLY B O 1
ATOM 4945 N N . PHE B 1 215 ? 4.859 23.406 -7.168 1 94.25 215 PHE B N 1
ATOM 4946 C CA . PHE B 1 215 ? 4.449 23.438 -8.57 1 94.25 215 PHE B CA 1
ATOM 4947 C C . PHE B 1 215 ? 5.32 22.516 -9.414 1 94.25 215 PHE B C 1
ATOM 4949 O O . PHE B 1 215 ? 5.836 22.938 -10.453 1 94.25 215 PHE B O 1
ATOM 4956 N N . LEU B 1 216 ? 5.594 21.281 -8.898 1 93.75 216 LEU B N 1
ATOM 4957 C CA . LEU B 1 216 ? 6.246 20.156 -9.547 1 93.75 216 LEU B CA 1
ATOM 4958 C C . LEU B 1 216 ? 7.742 20.406 -9.703 1 93.75 216 LEU B C 1
ATOM 4960 O O . LEU B 1 216 ? 8.375 19.875 -10.625 1 93.75 216 LEU B O 1
ATOM 4964 N N . ARG B 1 217 ? 8.281 21.156 -8.781 1 90.25 217 ARG B N 1
ATOM 4965 C CA . ARG B 1 217 ? 9.695 21.484 -8.859 1 90.25 217 ARG B CA 1
ATOM 4966 C C . ARG B 1 217 ? 10.484 20.781 -7.762 1 90.25 217 ARG B C 1
ATOM 4968 O O . ARG B 1 217 ? 11.695 20.578 -7.895 1 90.25 217 ARG B O 1
ATOM 4975 N N . LYS B 1 218 ? 9.844 20.422 -6.691 1 86.69 218 LYS B N 1
ATOM 4976 C CA . LYS B 1 218 ? 10.5 19.797 -5.555 1 86.69 218 LYS B CA 1
ATOM 4977 C C . LYS B 1 218 ? 9.734 18.562 -5.094 1 86.69 218 LYS B C 1
ATOM 4979 O O . LYS B 1 218 ? 8.5 18.547 -5.094 1 86.69 218 LYS B O 1
ATOM 4984 N N . ARG B 1 219 ? 10.539 17.531 -4.691 1 83.94 219 ARG B N 1
ATOM 4985 C CA . ARG B 1 219 ? 9.93 16.312 -4.188 1 83.94 219 ARG B CA 1
ATOM 4986 C C . ARG B 1 219 ? 8.836 15.812 -5.125 1 83.94 219 ARG B C 1
ATOM 4988 O O . ARG B 1 219 ? 7.699 15.586 -4.695 1 83.94 219 ARG B O 1
ATOM 4995 N N . THR B 1 220 ? 9.102 15.812 -6.402 1 91.25 220 THR B N 1
ATOM 4996 C CA . THR B 1 220 ? 8.133 15.5 -7.441 1 91.25 220 THR B CA 1
ATOM 4997 C C . THR B 1 220 ? 8.453 14.164 -8.102 1 91.25 220 THR B C 1
ATOM 4999 O O . THR B 1 220 ? 9.555 13.977 -8.625 1 91.25 220 THR B O 1
ATOM 5002 N N . SER B 1 221 ? 7.562 13.305 -8 1 91.06 221 SER B N 1
ATOM 5003 C CA . SER B 1 221 ? 7.699 12.047 -8.727 1 91.06 221 SER B CA 1
ATOM 5004 C C . SER B 1 221 ? 7 12.102 -10.078 1 91.06 221 SER B C 1
ATOM 5006 O O . SER B 1 221 ? 6.285 13.062 -10.375 1 91.06 221 SER B O 1
ATOM 5008 N N . ILE B 1 222 ? 7.215 11.094 -10.867 1 88.62 222 ILE B N 1
ATOM 5009 C CA . ILE B 1 222 ? 6.562 11 -12.164 1 88.62 222 ILE B CA 1
ATOM 5010 C C . ILE B 1 222 ? 5.047 10.922 -11.984 1 88.62 222 ILE B C 1
ATOM 5012 O O . ILE B 1 222 ? 4.293 11.461 -12.797 1 88.62 222 ILE B O 1
ATOM 5016 N N . PHE B 1 223 ? 4.629 10.336 -10.883 1 92.62 223 PHE B N 1
ATOM 5017 C CA . PHE B 1 223 ? 3.195 10.203 -10.641 1 92.62 223 PHE B CA 1
ATOM 5018 C C . PHE B 1 223 ? 2.57 11.555 -10.328 1 92.62 223 PHE B C 1
ATOM 5020 O O . PHE B 1 223 ? 1.418 11.812 -10.68 1 92.62 223 PHE B O 1
ATOM 5027 N N . ASP B 1 224 ? 3.324 12.445 -9.625 1 95.94 224 ASP B N 1
ATOM 5028 C CA . ASP B 1 224 ? 2.826 13.797 -9.391 1 95.94 224 ASP B CA 1
ATOM 5029 C C . ASP B 1 224 ? 2.584 14.523 -10.711 1 95.94 224 ASP B C 1
ATOM 5031 O O . ASP B 1 224 ? 1.573 15.211 -10.875 1 95.94 224 ASP B O 1
ATOM 5035 N N . VAL B 1 225 ? 3.5 14.289 -11.656 1 94.31 225 VAL B N 1
ATOM 5036 C CA . VAL B 1 225 ? 3.424 14.961 -12.945 1 94.31 225 VAL B CA 1
ATOM 5037 C C . VAL B 1 225 ? 2.232 14.43 -13.734 1 94.31 225 VAL B C 1
ATOM 5039 O O . VAL B 1 225 ? 1.445 15.203 -14.289 1 94.31 225 VAL B O 1
ATOM 5042 N N . VAL B 1 226 ? 2.094 13.109 -13.781 1 92.75 226 VAL B N 1
ATOM 5043 C CA . VAL B 1 226 ? 1.039 12.453 -14.555 1 92.75 226 VAL B CA 1
ATOM 5044 C C . VAL B 1 226 ? -0.326 12.828 -13.977 1 92.75 226 VAL B C 1
ATOM 5046 O O . VAL B 1 226 ? -1.246 13.18 -14.727 1 92.75 226 VAL B O 1
ATOM 5049 N N . GLU B 1 227 ? -0.448 12.734 -12.672 1 95.81 227 GLU B N 1
ATOM 5050 C CA . GLU B 1 227 ? -1.727 13.055 -12.039 1 95.81 227 GLU B CA 1
ATOM 5051 C C . GLU B 1 227 ? -2.041 14.547 -12.148 1 95.81 227 GLU B C 1
ATOM 5053 O O . GLU B 1 227 ? -3.205 14.93 -12.273 1 95.81 227 GLU B O 1
ATOM 5058 N N . TYR B 1 228 ? -0.998 15.445 -12.055 1 97.12 228 TYR B N 1
ATOM 5059 C CA . TYR B 1 228 ? -1.201 16.875 -12.281 1 97.12 228 TYR B CA 1
ATOM 5060 C C . TYR B 1 228 ? -1.832 17.125 -13.648 1 97.12 228 TYR B C 1
ATOM 5062 O O . TYR B 1 228 ? -2.814 17.859 -13.758 1 97.12 228 TYR B O 1
ATOM 5070 N N . LYS B 1 229 ? -1.296 16.5 -14.688 1 96 229 LYS B N 1
ATOM 5071 C CA . LYS B 1 229 ? -1.807 16.688 -16.047 1 96 229 LYS B CA 1
ATOM 5072 C C . LYS B 1 229 ? -3.246 16.203 -16.156 1 96 229 LYS B C 1
ATOM 5074 O O . LYS B 1 229 ? -4.102 16.891 -16.719 1 96 229 LYS B O 1
ATOM 5079 N N . LYS B 1 230 ? -3.492 15.031 -15.609 1 95.12 230 LYS B N 1
ATOM 5080 C CA . LYS B 1 230 ? -4.832 14.453 -15.633 1 95.12 230 LYS B CA 1
ATOM 5081 C C . LYS B 1 230 ? -5.832 15.352 -14.922 1 95.12 230 LYS B C 1
ATOM 5083 O O . LYS B 1 230 ? -6.887 15.68 -15.469 1 95.12 230 LYS B O 1
ATOM 5088 N N . LEU B 1 231 ? -5.504 15.773 -13.742 1 97.81 231 LEU B N 1
ATOM 5089 C CA . LEU B 1 231 ? -6.406 16.578 -12.922 1 97.81 231 LEU B CA 1
ATOM 5090 C C . LEU B 1 231 ? -6.625 17.953 -13.539 1 97.81 231 LEU B C 1
ATOM 5092 O O . LEU B 1 231 ? -7.73 18.5 -13.477 1 97.81 231 LEU B O 1
ATOM 5096 N N . LYS B 1 232 ? -5.562 18.516 -14.062 1 97.62 232 LYS B N 1
ATOM 5097 C CA . LYS B 1 232 ? -5.688 19.812 -14.734 1 97.62 232 LYS B CA 1
ATOM 5098 C C . LYS B 1 232 ? -6.668 19.734 -15.898 1 97.62 232 LYS B C 1
ATOM 5100 O O . LYS B 1 232 ? -7.5 20.625 -16.078 1 97.62 232 LYS B O 1
ATOM 5105 N N . ASP B 1 233 ? -6.559 18.688 -16.641 1 96.62 233 ASP B N 1
ATOM 5106 C CA . ASP B 1 233 ? -7.461 18.469 -17.781 1 96.62 233 ASP B CA 1
ATOM 5107 C C . ASP B 1 233 ? -8.898 18.281 -17.297 1 96.62 233 ASP B C 1
ATOM 5109 O O . ASP B 1 233 ? -9.828 18.859 -17.875 1 96.62 233 ASP B O 1
ATOM 5113 N N . LEU B 1 234 ? -9.125 17.484 -16.281 1 95.94 234 LEU B N 1
ATOM 5114 C CA . LEU B 1 234 ? -10.445 17.25 -15.719 1 95.94 234 LEU B CA 1
ATOM 5115 C C . LEU B 1 234 ? -11.039 18.531 -15.156 1 95.94 234 LEU B C 1
ATOM 5117 O O . LEU B 1 234 ? -12.242 18.781 -15.281 1 95.94 234 LEU B O 1
ATOM 5121 N N . ALA B 1 235 ? -10.203 19.328 -14.508 1 96.44 235 ALA B N 1
ATOM 5122 C CA . ALA B 1 235 ? -10.641 20.578 -13.867 1 96.44 235 ALA B CA 1
ATOM 5123 C C . ALA B 1 235 ? -10.945 21.641 -14.914 1 96.44 235 ALA B C 1
ATOM 5125 O O . ALA B 1 235 ? -11.703 22.578 -14.648 1 96.44 235 ALA B O 1
ATOM 5126 N N . GLY B 1 236 ? -10.328 21.516 -16.094 1 96.06 236 GLY B N 1
ATOM 5127 C CA . GLY B 1 236 ? -10.477 22.516 -17.141 1 96.06 236 GLY B CA 1
ATOM 5128 C C . GLY B 1 236 ? -9.898 23.859 -16.734 1 96.06 236 GLY B C 1
ATOM 5129 O O . GLY B 1 236 ? -10.516 24.906 -16.969 1 96.06 236 GLY B O 1
ATOM 5130 N N . VAL B 1 237 ? -8.812 23.844 -16.109 1 96.06 237 VAL B N 1
ATOM 5131 C CA . VAL B 1 237 ? -8.203 25.078 -15.625 1 96.06 237 VAL B CA 1
ATOM 5132 C C . VAL B 1 237 ? -6.84 25.266 -16.297 1 96.06 237 VAL B C 1
ATOM 5134 O O . VAL B 1 237 ? -6.191 24.297 -16.688 1 96.06 237 VAL B O 1
ATOM 5137 N N . ARG B 1 238 ? -6.441 26.531 -16.406 1 94.81 238 ARG B N 1
ATOM 5138 C CA . ARG B 1 238 ? -5.141 26.859 -16.984 1 94.81 238 ARG B CA 1
ATOM 5139 C C . ARG B 1 238 ? -4.086 27.016 -15.883 1 94.81 238 ARG B C 1
ATOM 5141 O O . ARG B 1 238 ? -4.418 27.281 -14.734 1 94.81 238 ARG B O 1
ATOM 5148 N N . ARG B 1 239 ? -2.889 26.859 -16.25 1 94.88 239 ARG B N 1
ATOM 5149 C CA . ARG B 1 239 ? -1.753 26.938 -15.328 1 94.88 239 ARG B CA 1
ATOM 5150 C C . ARG B 1 239 ? -1.734 28.266 -14.586 1 94.88 239 ARG B C 1
ATOM 5152 O O . ARG B 1 239 ? -1.415 28.312 -13.391 1 94.88 239 ARG B O 1
ATOM 5159 N N . LYS B 1 240 ? -2.055 29.328 -15.266 1 95.06 240 LYS B N 1
ATOM 5160 C CA . LYS B 1 240 ? -2.039 30.656 -14.68 1 95.06 240 LYS B CA 1
ATOM 5161 C C . LYS B 1 240 ? -3.033 30.766 -13.523 1 95.06 240 LYS B C 1
ATOM 5163 O O . LYS B 1 240 ? -2.756 31.422 -12.516 1 95.06 240 LYS B O 1
ATOM 5168 N N . GLU B 1 241 ? -4.133 30.203 -13.672 1 95.81 241 GLU B N 1
ATOM 5169 C CA . GLU B 1 241 ? -5.148 30.203 -12.617 1 95.81 241 GLU B CA 1
ATOM 5170 C C . GLU B 1 241 ? -4.672 29.422 -11.398 1 95.81 241 GLU B C 1
ATOM 5172 O O . GLU B 1 241 ? -4.922 29.828 -10.258 1 95.81 241 GLU B O 1
ATOM 5177 N N . LEU B 1 242 ? -4.039 28.375 -11.617 1 96.25 242 LEU B N 1
ATOM 5178 C CA . LEU B 1 242 ? -3.521 27.547 -10.531 1 96.25 242 LEU B CA 1
ATOM 5179 C C . LEU B 1 242 ? -2.438 28.281 -9.758 1 96.25 242 LEU B C 1
ATOM 5181 O O . LEU B 1 242 ? -2.357 28.172 -8.531 1 96.25 242 LEU B O 1
ATOM 5185 N N . LYS B 1 243 ? -1.647 29 -10.445 1 95.44 243 LYS B N 1
ATOM 5186 C CA . LYS B 1 243 ? -0.613 29.812 -9.805 1 95.44 243 LYS B CA 1
ATOM 5187 C C . LYS B 1 243 ? -1.226 30.844 -8.859 1 95.44 243 LYS B C 1
ATOM 5189 O O . LYS B 1 243 ? -0.69 31.094 -7.777 1 95.44 243 LYS B O 1
ATOM 5194 N N . LYS B 1 244 ? -2.262 31.406 -9.281 1 95.62 244 LYS B N 1
ATOM 5195 C CA . LYS B 1 244 ? -2.967 32.375 -8.453 1 95.62 244 LYS B CA 1
ATOM 5196 C C . LYS B 1 244 ? -3.494 31.719 -7.176 1 95.62 244 LYS B C 1
ATOM 5198 O O . LYS B 1 244 ? -3.426 32.312 -6.098 1 95.62 244 LYS B O 1
ATOM 5203 N N . VAL B 1 245 ? -4.043 30.578 -7.336 1 95.19 245 VAL B N 1
ATOM 5204 C CA . VAL B 1 245 ? -4.574 29.844 -6.195 1 95.19 245 VAL B CA 1
ATOM 5205 C C . VAL B 1 245 ? -3.447 29.531 -5.207 1 95.19 245 VAL B C 1
ATOM 5207 O O . VAL B 1 245 ? -3.596 29.75 -4 1 95.19 245 VAL B O 1
ATOM 5210 N N . VAL B 1 246 ? -2.338 29.109 -5.684 1 94.94 246 VAL B N 1
ATOM 5211 C CA . VAL B 1 246 ? -1.196 28.75 -4.848 1 94.94 246 VAL B CA 1
ATOM 5212 C C . VAL B 1 246 ? -0.695 29.984 -4.102 1 94.94 246 VAL B C 1
ATOM 5214 O O . VAL B 1 246 ? -0.392 29.922 -2.91 1 94.94 246 VAL B O 1
ATOM 5217 N N . ARG B 1 247 ? -0.64 31.078 -4.793 1 94.94 247 ARG B N 1
ATOM 5218 C CA . ARG B 1 247 ? -0.202 32.344 -4.176 1 94.94 247 ARG B CA 1
ATOM 5219 C C . ARG B 1 247 ? -1.163 32.781 -3.074 1 94.94 247 ARG B C 1
ATOM 5221 O O . ARG B 1 247 ? -0.733 33.219 -2.008 1 94.94 247 ARG B O 1
ATOM 5228 N N . ALA B 1 248 ? -2.391 32.656 -3.371 1 96 248 ALA B N 1
ATOM 5229 C CA . ALA B 1 248 ? -3.406 33.031 -2.391 1 96 248 ALA B CA 1
ATOM 5230 C C . ALA B 1 248 ? -3.309 32.156 -1.142 1 96 248 ALA B C 1
ATOM 5232 O O . ALA B 1 248 ? -3.445 32.656 -0.02 1 96 248 ALA B O 1
ATOM 5233 N N . LEU B 1 249 ? -3.107 30.922 -1.337 1 95.75 249 LEU B N 1
ATOM 5234 C CA . LEU B 1 249 ? -3.012 30 -0.22 1 95.75 249 LEU B CA 1
ATOM 5235 C C . LEU B 1 249 ? -1.76 30.266 0.606 1 95.75 249 LEU B C 1
ATOM 5237 O O . LEU B 1 249 ? -1.799 30.203 1.838 1 95.75 249 LEU B O 1
ATOM 5241 N N . LYS B 1 250 ? -0.667 30.516 -0.057 1 91.88 250 LYS B N 1
ATOM 5242 C CA . LYS B 1 250 ? 0.574 30.828 0.643 1 91.88 250 LYS B CA 1
ATOM 5243 C C . LYS B 1 250 ? 0.417 32.094 1.501 1 91.88 250 LYS B C 1
ATOM 5245 O O . LYS B 1 250 ? 0.939 32.156 2.617 1 91.88 250 LYS B O 1
ATOM 5250 N N . SER B 1 251 ? -0.25 33.031 0.949 1 94.38 251 SER B N 1
ATOM 5251 C CA . SER B 1 251 ? -0.511 34.25 1.691 1 94.38 251 SER B CA 1
ATOM 5252 C C . SER B 1 251 ? -1.435 34 2.877 1 94.38 251 SER B C 1
ATOM 5254 O O . SER B 1 251 ? -1.188 34.5 3.98 1 94.38 251 SER B O 1
ATOM 5256 N N . ALA B 1 252 ? -2.441 33.219 2.674 1 95.75 252 ALA B N 1
ATOM 5257 C CA . ALA B 1 252 ? -3.426 32.938 3.715 1 95.75 252 ALA B CA 1
ATOM 5258 C C . ALA B 1 252 ? -2.789 32.156 4.875 1 95.75 252 ALA B C 1
ATOM 5260 O O . ALA B 1 252 ? -3.191 32.312 6.027 1 95.75 252 ALA B O 1
ATOM 5261 N N . ARG B 1 253 ? -1.867 31.391 4.57 1 93.25 253 ARG B N 1
ATOM 5262 C CA . ARG B 1 253 ? -1.188 30.562 5.57 1 93.25 253 ARG B CA 1
ATOM 5263 C C . ARG B 1 253 ? -0.408 31.438 6.551 1 93.25 253 ARG B C 1
ATOM 5265 O O . ARG B 1 253 ? -0.136 31.016 7.68 1 93.25 253 ARG B O 1
ATOM 5272 N N . ARG B 1 254 ? 0.014 32.625 6.117 1 93.12 254 ARG B N 1
ATOM 5273 C CA . ARG B 1 254 ? 0.826 33.531 6.93 1 93.12 254 ARG B CA 1
ATOM 5274 C C . ARG B 1 254 ? -0.051 34.438 7.777 1 93.12 254 ARG B C 1
ATOM 5276 O O . ARG B 1 254 ? -0.044 35.656 7.598 1 93.12 254 ARG B O 1
ATOM 5283 N N . ASN B 1 255 ? -0.737 33.875 8.703 1 96.12 255 ASN B N 1
ATOM 5284 C CA . ASN B 1 255 ? -1.646 34.656 9.523 1 96.12 255 ASN B CA 1
ATOM 5285 C C . ASN B 1 255 ? -1.404 34.438 11.016 1 96.12 255 ASN B C 1
ATOM 5287 O O . ASN B 1 255 ? -2.295 34.656 11.828 1 96.12 255 ASN B O 1
ATOM 5291 N N . ASP B 1 256 ? -0.211 33.875 11.32 1 96.12 256 ASP B N 1
ATOM 5292 C CA . ASP B 1 256 ? 0.073 33.531 12.711 1 96.12 256 ASP B CA 1
ATOM 5293 C C . ASP B 1 256 ? -0.033 34.781 13.609 1 96.12 256 ASP B C 1
ATOM 5295 O O . ASP B 1 256 ? -0.477 34.688 14.758 1 96.12 256 ASP B O 1
ATOM 5299 N N . SER B 1 257 ? 0.361 35.906 13.117 1 94.62 257 SER B N 1
ATOM 5300 C CA . SER B 1 257 ? 0.36 37.156 13.914 1 94.62 257 SER B CA 1
ATOM 5301 C C . SER B 1 257 ? -1.051 37.5 14.359 1 94.62 257 SER B C 1
ATOM 5303 O O . SER B 1 257 ? -1.227 38.312 15.273 1 94.62 257 SER B O 1
ATOM 5305 N N . GLU B 1 258 ? -2.043 36.906 13.766 1 95.88 258 GLU B N 1
ATOM 5306 C CA . GLU B 1 258 ? -3.436 37.219 14.047 1 95.88 258 GLU B CA 1
ATOM 5307 C C . GLU B 1 258 ? -3.992 36.344 15.164 1 95.88 258 GLU B C 1
ATOM 5309 O O . GLU B 1 258 ? -5.121 36.531 15.617 1 95.88 258 GLU B O 1
ATOM 5314 N N . HIS B 1 259 ? -3.193 35.469 15.656 1 96.94 259 HIS B N 1
ATOM 5315 C CA . HIS B 1 259 ? -3.699 34.469 16.625 1 96.94 259 HIS B CA 1
ATOM 5316 C C . HIS B 1 259 ? -2.883 34.5 17.906 1 96.94 259 HIS B C 1
ATOM 5318 O O . HIS B 1 259 ? -1.758 35 17.922 1 96.94 259 HIS B O 1
ATOM 5324 N N . GLU B 1 260 ? -3.506 33.906 18.938 1 95.62 260 GLU B N 1
ATOM 5325 C CA . GLU B 1 260 ? -2.795 33.75 20.203 1 95.62 260 GLU B CA 1
ATOM 5326 C C . GLU B 1 260 ? -1.694 32.719 20.094 1 95.62 260 GLU B C 1
ATOM 5328 O O . GLU B 1 260 ? -1.798 31.766 19.312 1 95.62 260 GLU B O 1
ATOM 5333 N N . THR B 1 261 ? -0.691 32.906 20.938 1 96.44 261 THR B N 1
ATOM 5334 C CA . THR B 1 261 ? 0.509 32.094 20.875 1 96.44 261 THR B CA 1
ATOM 5335 C C . THR B 1 261 ? 0.155 30.609 21.031 1 96.44 261 THR B C 1
ATOM 5337 O O . THR B 1 261 ? 0.703 29.766 20.312 1 96.44 261 THR B O 1
ATOM 5340 N N . ASP B 1 262 ? -0.739 30.328 21.875 1 94.81 262 ASP B N 1
ATOM 5341 C CA . ASP B 1 262 ? -1.133 28.938 22.094 1 94.81 262 ASP B CA 1
ATOM 5342 C C . ASP B 1 262 ? -1.665 28.312 20.797 1 94.81 262 ASP B C 1
ATOM 5344 O O . ASP B 1 262 ? -1.318 27.172 20.469 1 94.81 262 ASP B O 1
ATOM 5348 N N . LEU B 1 263 ? -2.461 29.031 20.109 1 94.81 263 LEU B N 1
ATOM 5349 C CA . LEU B 1 263 ? -3.025 28.562 18.859 1 94.81 263 LEU B CA 1
ATOM 5350 C C . LEU B 1 263 ? -1.945 28.438 17.781 1 94.81 263 LEU B C 1
ATOM 5352 O O . LEU B 1 263 ? -1.942 27.5 17 1 94.81 263 LEU B O 1
ATOM 5356 N N . ILE B 1 264 ? -1.026 29.391 17.781 1 96.75 264 ILE B N 1
ATOM 5357 C CA . ILE B 1 264 ? 0.07 29.375 16.812 1 96.75 264 ILE B CA 1
ATOM 5358 C C . ILE B 1 264 ? 0.869 28.078 16.953 1 96.75 264 ILE B C 1
ATOM 5360 O O . ILE B 1 264 ? 1.18 27.422 15.961 1 96.75 264 ILE B O 1
ATOM 5364 N N . LEU B 1 265 ? 1.085 27.719 18.156 1 96.38 265 LEU B N 1
ATOM 5365 C CA . LEU B 1 265 ? 1.946 26.578 18.453 1 96.38 265 LEU B CA 1
ATOM 5366 C C . LEU B 1 265 ? 1.239 25.266 18.125 1 96.38 265 LEU B C 1
ATOM 5368 O O . LEU B 1 265 ? 1.891 24.234 17.938 1 96.38 265 LEU B O 1
ATOM 5372 N N . GLN B 1 266 ? -0.02 25.297 17.984 1 94.06 266 GLN B N 1
ATOM 5373 C CA . GLN B 1 266 ? -0.796 24.078 17.75 1 94.06 266 GLN B CA 1
ATOM 5374 C C . GLN B 1 266 ? -1.021 23.844 16.266 1 94.06 266 GLN B C 1
ATOM 5376 O O . GLN B 1 266 ? -1.278 22.719 15.844 1 94.06 266 GLN B O 1
ATOM 5381 N N . LYS B 1 267 ? -0.936 24.859 15.453 1 94.25 267 LYS B N 1
ATOM 5382 C CA . LYS B 1 267 ? -1.323 24.812 14.047 1 94.25 267 LYS B CA 1
ATOM 5383 C C . LYS B 1 267 ? -0.532 23.75 13.297 1 94.25 267 LYS B C 1
ATOM 5385 O O . LYS B 1 267 ? -1.095 23 12.5 1 94.25 267 LYS B O 1
ATOM 5390 N N . ASP B 1 268 ? 0.765 23.703 13.508 1 91.25 268 ASP B N 1
ATOM 5391 C CA . ASP B 1 268 ? 1.646 22.719 12.906 1 91.25 268 ASP B CA 1
ATOM 5392 C C . ASP B 1 268 ? 2.506 22.031 13.961 1 91.25 268 ASP B C 1
ATOM 5394 O O . ASP B 1 268 ? 3.734 22.031 13.875 1 91.25 268 ASP B O 1
ATOM 5398 N N . PHE B 1 269 ? 1.834 21.422 14.859 1 91.62 269 PHE B N 1
ATOM 5399 C CA . PHE B 1 269 ? 2.455 20.719 15.977 1 91.62 269 PHE B CA 1
ATOM 5400 C C . PHE B 1 269 ? 2.527 19.219 15.703 1 91.62 269 PHE B C 1
ATOM 5402 O O . PHE B 1 269 ? 1.585 18.641 15.156 1 91.62 269 PHE B O 1
ATOM 5409 N N . LYS B 1 270 ? 3.59 18.547 15.969 1 85.19 270 LYS B N 1
ATOM 5410 C CA . LYS B 1 270 ? 3.768 17.109 15.914 1 85.19 270 LYS B CA 1
ATOM 5411 C C . LYS B 1 270 ? 4.426 16.578 17.188 1 85.19 270 LYS B C 1
ATOM 5413 O O . LYS B 1 270 ? 5.332 17.219 17.719 1 85.19 270 LYS B O 1
ATOM 5418 N N . ALA B 1 271 ? 3.924 15.539 17.641 1 86.25 271 ALA B N 1
ATOM 5419 C CA . ALA B 1 271 ? 4.488 14.906 18.828 1 86.25 271 ALA B CA 1
ATOM 5420 C C . ALA B 1 271 ? 5.219 13.617 18.469 1 86.25 271 ALA B C 1
ATOM 5422 O O . ALA B 1 271 ? 4.84 12.922 17.516 1 86.25 271 ALA B O 1
ATOM 5423 N N . PHE B 1 272 ? 6.207 13.281 19.234 1 85.12 272 PHE B N 1
ATOM 5424 C CA . PHE B 1 272 ? 7.043 12.109 19 1 85.12 272 PHE B CA 1
ATOM 5425 C C . PHE B 1 272 ? 7.32 11.367 20.297 1 85.12 272 PHE B C 1
ATOM 5427 O O . PHE B 1 272 ? 7.543 11.992 21.344 1 85.12 272 PHE B O 1
ATOM 5434 N N . HIS B 1 273 ? 7.137 10.094 20.219 1 83.5 273 HIS B N 1
ATOM 5435 C CA . HIS B 1 273 ? 7.578 9.219 21.297 1 83.5 273 HIS B CA 1
ATOM 5436 C C . HIS B 1 273 ? 8.82 8.438 20.891 1 83.5 273 HIS B C 1
ATOM 5438 O O . HIS B 1 273 ? 8.82 7.73 19.875 1 83.5 273 HIS B O 1
ATOM 5444 N N . TYR B 1 274 ? 9.836 8.625 21.625 1 87.75 274 TYR B N 1
ATOM 5445 C CA . TYR B 1 274 ? 11.062 7.887 21.359 1 87.75 274 TYR B CA 1
ATOM 5446 C C . TYR B 1 274 ? 11.773 7.523 22.656 1 87.75 274 TYR B C 1
ATOM 5448 O O . TYR B 1 274 ? 12.195 8.406 23.406 1 87.75 274 TYR B O 1
ATOM 5456 N N . LYS B 1 275 ? 11.875 6.148 22.906 1 89.69 275 LYS B N 1
ATOM 5457 C CA . LYS B 1 275 ? 12.414 5.656 24.172 1 89.69 275 LYS B CA 1
ATOM 5458 C C . LYS B 1 275 ? 11.703 6.297 25.359 1 89.69 275 LYS B C 1
ATOM 5460 O O . LYS B 1 275 ? 10.477 6.25 25.453 1 89.69 275 LYS B O 1
ATOM 5465 N N . LYS B 1 276 ? 12.352 6.906 26.281 1 89.69 276 LYS B N 1
ATOM 5466 C CA . LYS B 1 276 ? 11.703 7.449 27.469 1 89.69 276 LYS B CA 1
ATOM 5467 C C . LYS B 1 276 ? 11.219 8.875 27.234 1 89.69 276 LYS B C 1
ATOM 5469 O O . LYS B 1 276 ? 10.578 9.469 28.094 1 89.69 276 LYS B O 1
ATOM 5474 N N . PHE B 1 277 ? 11.414 9.383 26.094 1 92.12 277 PHE B N 1
ATOM 5475 C CA . PHE B 1 277 ? 11.117 10.789 25.859 1 92.12 277 PHE B CA 1
ATOM 5476 C C . PHE B 1 277 ? 9.82 10.945 25.078 1 92.12 277 PHE B C 1
ATOM 5478 O O . PHE B 1 277 ? 9.547 10.18 24.156 1 92.12 277 PHE B O 1
ATOM 5485 N N . PHE B 1 278 ? 9.031 11.867 25.531 1 90.19 278 PHE B N 1
ATOM 5486 C CA . PHE B 1 278 ? 7.891 12.414 24.812 1 90.19 278 PHE B CA 1
ATOM 5487 C C . PHE B 1 278 ? 8.125 13.875 24.453 1 90.19 278 PHE B C 1
ATOM 5489 O O . PHE B 1 278 ? 8.219 14.727 25.344 1 90.19 278 PHE B O 1
ATOM 5496 N N . PHE B 1 279 ? 8.281 14.117 23.188 1 93.88 279 PHE B N 1
ATOM 5497 C CA . PHE B 1 279 ? 8.625 15.484 22.797 1 93.88 279 PHE B CA 1
ATOM 5498 C C . PHE B 1 279 ? 7.82 15.922 21.594 1 93.88 279 PHE B C 1
ATOM 5500 O O . PHE B 1 279 ? 7.055 15.141 21.031 1 93.88 279 PHE B O 1
ATOM 5507 N N . GLY B 1 280 ? 7.906 17.266 21.234 1 94 280 GLY B N 1
ATOM 5508 C CA . GLY B 1 280 ? 7.129 17.797 20.125 1 94 280 GLY B CA 1
ATOM 5509 C C . GLY B 1 280 ? 7.82 18.938 19.406 1 94 280 GLY B C 1
ATOM 5510 O O . GLY B 1 280 ? 8.875 19.406 19.844 1 94 280 GLY B O 1
ATOM 5511 N N . GLY B 1 281 ? 7.336 19.219 18.359 1 95.56 281 GLY B N 1
ATOM 5512 C CA . GLY B 1 281 ? 7.824 20.328 17.562 1 95.56 281 GLY B CA 1
ATOM 5513 C C . GLY B 1 281 ? 6.715 21.078 16.844 1 95.56 281 GLY B C 1
ATOM 5514 O O . GLY B 1 281 ? 5.742 20.469 16.391 1 95.56 281 GLY B O 1
ATOM 5515 N N . SER B 1 282 ? 6.879 22.406 16.797 1 96.06 282 SER B N 1
ATOM 5516 C CA . SER B 1 282 ? 5.961 23.266 16.047 1 96.06 282 SER B CA 1
ATOM 5517 C C . SER B 1 282 ? 6.695 24.047 14.969 1 96.06 282 SER B C 1
ATOM 5519 O O . SER B 1 282 ? 7.832 24.484 15.172 1 96.06 282 SER B O 1
ATOM 5521 N N . THR B 1 283 ? 6.109 24.125 13.898 1 94.62 283 THR B N 1
ATOM 5522 C CA . THR B 1 283 ? 6.594 25.016 12.852 1 94.62 283 THR B CA 1
ATOM 5523 C C . THR B 1 283 ? 5.664 26.219 12.695 1 94.62 283 THR B C 1
ATOM 5525 O O . THR B 1 283 ? 4.461 26.062 12.484 1 94.62 283 THR B O 1
ATOM 5528 N N . VAL B 1 284 ? 6.277 27.406 12.805 1 96.19 284 VAL B N 1
ATOM 5529 C CA . VAL B 1 284 ? 5.449 28.609 12.797 1 96.19 284 VAL B CA 1
ATOM 5530 C C . VAL B 1 284 ? 5.883 29.531 11.664 1 96.19 284 VAL B C 1
ATOM 5532 O O . VAL B 1 284 ? 6.996 29.406 11.148 1 96.19 284 VAL B O 1
ATOM 5535 N N . LYS B 1 285 ? 4.914 30.328 11.211 1 93.31 285 LYS B N 1
ATOM 5536 C CA . LYS B 1 285 ? 5.18 31.344 10.211 1 93.31 285 LYS B CA 1
ATOM 5537 C C . LYS B 1 285 ? 5.141 32.75 10.836 1 93.31 285 LYS B C 1
ATOM 5539 O O . LYS B 1 285 ? 4.348 33.594 10.414 1 93.31 285 LYS B O 1
ATOM 5544 N N . TYR B 1 286 ? 5.93 32.875 11.742 1 94.5 286 TYR B N 1
ATOM 5545 C CA . TYR B 1 286 ? 6.043 34.125 12.516 1 94.5 286 TYR B CA 1
ATOM 5546 C C . TYR B 1 286 ? 7.496 34.375 12.906 1 94.5 286 TYR B C 1
ATOM 5548 O O . TYR B 1 286 ? 8.094 33.625 13.664 1 94.5 286 TYR B O 1
ATOM 5556 N N . PRO B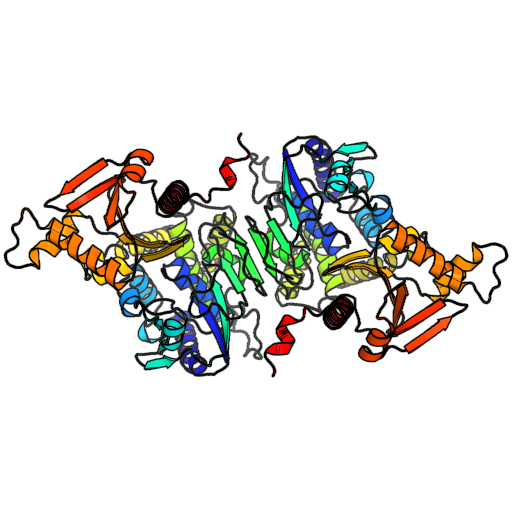 1 287 ? 8.055 35.469 12.367 1 95.12 287 PRO B N 1
ATOM 5557 C CA . PRO B 1 287 ? 9.43 35.781 12.805 1 95.12 287 PRO B CA 1
ATOM 5558 C C . PRO B 1 287 ? 9.555 35.875 14.32 1 95.12 287 PRO B C 1
ATOM 5560 O O . PRO B 1 287 ? 8.75 36.531 14.969 1 95.12 287 PRO B O 1
ATOM 5563 N N . PHE B 1 288 ? 10.586 35.281 14.852 1 96.56 288 PHE B N 1
ATOM 5564 C CA . PHE B 1 288 ? 10.719 35.125 16.297 1 96.56 288 PHE B CA 1
ATOM 5565 C C . PHE B 1 288 ? 10.812 36.469 16.984 1 96.56 288 PHE B C 1
ATOM 5567 O O . PHE B 1 288 ? 10.234 36.688 18.047 1 96.56 288 PHE B O 1
ATOM 5574 N N . GLU B 1 289 ? 11.469 37.406 16.375 1 95.75 289 GLU B N 1
ATOM 5575 C CA . GLU B 1 289 ? 11.664 38.719 17 1 95.75 289 GLU B CA 1
ATOM 5576 C C . GLU B 1 289 ? 10.359 39.5 17.062 1 95.75 289 GLU B C 1
ATOM 5578 O O . GLU B 1 289 ? 10.031 40.125 18.078 1 95.75 289 GLU B O 1
ATOM 5583 N N . ASP B 1 290 ? 9.648 39.406 15.953 1 95.5 290 ASP B N 1
ATOM 5584 C CA . ASP B 1 290 ? 8.336 40.062 15.945 1 95.5 290 ASP B CA 1
ATOM 5585 C C . ASP B 1 290 ? 7.398 39.406 16.953 1 95.5 290 ASP B C 1
ATOM 5587 O O . ASP B 1 290 ? 6.621 40.094 17.625 1 95.5 290 ASP B O 1
ATOM 5591 N N . TRP B 1 291 ? 7.469 38.125 17.031 1 96.62 291 TRP B N 1
ATOM 5592 C CA . TRP B 1 291 ? 6.645 37.344 17.953 1 96.62 291 TRP B CA 1
ATOM 5593 C C . TRP B 1 291 ? 6.973 37.688 19.391 1 96.62 291 TRP B C 1
ATOM 5595 O O . TRP B 1 291 ? 6.07 37.906 20.203 1 96.62 291 TRP B O 1
ATOM 5605 N N . ALA B 1 292 ? 8.242 37.812 19.703 1 96.06 292 ALA B N 1
ATOM 5606 C CA . ALA B 1 292 ? 8.703 38.188 21.047 1 96.06 292 ALA B CA 1
ATOM 5607 C C . ALA B 1 292 ? 8.219 39.594 21.422 1 96.06 292 ALA B C 1
ATOM 5609 O O . ALA B 1 292 ? 7.738 39.812 22.531 1 96.06 292 ALA B O 1
ATOM 5610 N N . ASP B 1 293 ? 8.375 40.469 20.484 1 95.31 293 ASP B N 1
ATOM 5611 C CA . ASP B 1 293 ? 7.957 41.844 20.75 1 95.31 293 ASP B CA 1
ATOM 5612 C C . ASP B 1 293 ? 6.457 41.938 21.016 1 95.31 293 ASP B C 1
ATOM 5614 O O . ASP B 1 293 ? 6.016 42.688 21.891 1 95.31 293 ASP B O 1
ATOM 5618 N N . ARG B 1 294 ? 5.719 41.156 20.297 1 94.88 294 ARG B N 1
ATOM 5619 C CA . ARG B 1 294 ? 4.273 41.125 20.5 1 94.88 294 ARG B CA 1
ATOM 5620 C C . ARG B 1 294 ? 3.922 40.625 21.891 1 94.88 294 ARG B C 1
ATOM 5622 O O . ARG B 1 294 ? 3.115 41.219 22.594 1 94.88 294 ARG B O 1
ATOM 5629 N N . GLU B 1 295 ? 4.547 39.562 22.297 1 94.06 295 GLU B N 1
ATOM 5630 C CA . GLU B 1 295 ? 4.238 38.938 23.578 1 94.06 295 GLU B CA 1
ATOM 5631 C C . GLU B 1 295 ? 4.707 39.812 24.734 1 94.06 295 GLU B C 1
ATOM 5633 O O . GLU B 1 295 ? 4.094 39.844 25.812 1 94.06 295 GLU B O 1
ATOM 5638 N N . GLY B 1 296 ? 5.762 40.5 24.5 1 91.5 296 GLY B N 1
ATOM 5639 C CA . GLY B 1 296 ? 6.266 41.438 25.5 1 91.5 296 GLY B CA 1
ATOM 5640 C C . GLY B 1 296 ? 5.312 42.562 25.797 1 91.5 296 GLY B C 1
ATOM 5641 O O . GLY B 1 296 ? 5.199 43 26.953 1 91.5 296 GLY B O 1
ATOM 5642 N N . LYS B 1 297 ? 4.641 43.031 24.828 1 89.19 297 LYS B N 1
ATOM 5643 C CA . LYS B 1 297 ? 3.711 44.156 24.984 1 89.19 297 LYS B CA 1
ATOM 5644 C C . LYS B 1 297 ? 2.512 43.781 25.844 1 89.19 297 LYS B C 1
ATOM 5646 O O . LYS B 1 297 ? 1.866 44.625 26.438 1 89.19 297 LYS B O 1
ATOM 5651 N N . SER B 1 298 ? 2.271 42.531 25.906 1 83.56 298 SER B N 1
ATOM 5652 C CA . SER B 1 298 ? 1.099 42.031 26.625 1 83.56 298 SER B CA 1
ATOM 5653 C C . SER B 1 298 ? 1.362 41.969 28.125 1 83.56 298 SER B C 1
ATOM 5655 O O . SER B 1 298 ? 0.43 41.812 28.922 1 83.56 298 SER B O 1
ATOM 5657 N N . ILE B 1 299 ? 2.631 42.094 28.5 1 86.38 299 ILE B N 1
ATOM 5658 C CA . ILE B 1 299 ? 2.982 42 29.922 1 86.38 299 ILE B CA 1
ATOM 5659 C C . ILE B 1 299 ? 3.322 43.375 30.453 1 86.38 299 ILE B C 1
ATOM 5661 O O . ILE B 1 299 ? 4.355 43.969 30.109 1 86.38 299 ILE B O 1
ATOM 5665 N N . SER B 1 300 ? 2.48 43.812 31.344 1 85.06 300 SER B N 1
ATOM 5666 C CA . SER B 1 300 ? 2.699 45.125 31.938 1 85.06 300 SER B CA 1
ATOM 5667 C C . SER B 1 300 ? 3.973 45.156 32.781 1 85.06 300 SER B C 1
ATOM 5669 O O . SER B 1 300 ? 4.207 44.25 33.594 1 85.06 300 SER B O 1
ATOM 5671 N N . GLY B 1 301 ? 4.777 46.156 32.562 1 85.5 301 GLY B N 1
ATOM 5672 C CA . GLY B 1 301 ? 5.941 46.375 33.406 1 85.5 301 GLY B CA 1
ATOM 5673 C C . GLY B 1 301 ? 7.18 45.656 32.906 1 85.5 301 GLY B C 1
ATOM 5674 O O . GLY B 1 301 ? 8.266 45.812 33.469 1 85.5 301 GLY B O 1
ATOM 5675 N N . LEU B 1 302 ? 7.043 44.875 31.922 1 85.56 302 LEU B N 1
ATOM 5676 C CA . LEU B 1 302 ? 8.203 44.156 31.391 1 85.56 302 LEU B CA 1
ATOM 5677 C C . LEU B 1 302 ? 9.094 45.094 30.578 1 85.56 302 LEU B C 1
ATOM 5679 O O . LEU B 1 302 ? 8.617 45.75 29.641 1 85.56 302 LEU B O 1
ATOM 5683 N N . PRO B 1 303 ? 10.359 45.188 31.016 1 89.38 303 PRO B N 1
ATOM 5684 C CA . PRO B 1 303 ? 11.266 46.031 30.234 1 89.38 303 PRO B CA 1
ATOM 5685 C C . PRO B 1 303 ? 11.391 45.594 28.797 1 89.38 303 PRO B C 1
ATOM 5687 O O . PRO B 1 303 ? 11.367 44.406 28.516 1 89.38 303 PRO B O 1
ATOM 5690 N N . GLU B 1 304 ? 11.562 46.5 27.984 1 87.56 304 GLU B N 1
ATOM 5691 C CA . GLU B 1 304 ? 11.664 46.25 26.562 1 87.56 304 GLU B CA 1
ATOM 5692 C C . GLU B 1 304 ? 12.812 45.281 26.25 1 87.56 304 GLU B C 1
ATOM 5694 O O . GLU B 1 304 ? 12.734 44.5 25.312 1 87.56 304 GLU B O 1
ATOM 5699 N N . SER B 1 305 ? 13.758 45.312 27.047 1 89.81 305 SER B N 1
ATOM 5700 C CA . SER B 1 305 ? 14.961 44.5 26.844 1 89.81 305 SER B CA 1
ATOM 5701 C C . SER B 1 305 ? 14.727 43.062 27.234 1 89.81 305 SER B C 1
ATOM 5703 O O . SER B 1 305 ? 15.562 42.188 26.969 1 89.81 305 SER B O 1
ATOM 5705 N N . ARG B 1 306 ? 13.523 42.719 27.656 1 90.88 306 ARG B N 1
ATOM 5706 C CA . ARG B 1 306 ? 13.289 41.375 28.172 1 90.88 306 ARG B CA 1
ATOM 5707 C C . ARG B 1 306 ? 12.023 40.781 27.578 1 90.88 306 ARG B C 1
ATOM 5709 O O . ARG B 1 306 ? 11.438 39.875 28.156 1 90.88 306 ARG B O 1
ATOM 5716 N N . THR B 1 307 ? 11.609 41.312 26.438 1 90.31 307 THR B N 1
ATOM 5717 C CA . THR B 1 307 ? 10.359 40.875 25.844 1 90.31 307 THR B CA 1
ATOM 5718 C C . THR B 1 307 ? 10.484 39.438 25.359 1 90.31 307 THR B C 1
ATOM 5720 O O . THR B 1 307 ? 9.492 38.688 25.281 1 90.31 307 THR B O 1
ATOM 5723 N N . GLY B 1 308 ? 11.641 39 25.016 1 94.19 308 GLY B N 1
ATOM 5724 C CA . GLY B 1 308 ? 11.891 37.656 24.594 1 94.19 308 GLY B CA 1
ATOM 5725 C C . GLY B 1 308 ? 11.555 36.625 25.672 1 94.19 308 GLY B C 1
ATOM 5726 O O . GLY B 1 308 ? 11.148 35.5 25.359 1 94.19 308 GLY B O 1
ATOM 5727 N N . MET B 1 309 ? 11.672 37.062 26.844 1 92.06 309 MET B N 1
ATOM 5728 C CA . MET B 1 309 ? 11.367 36.188 27.984 1 92.06 309 MET B CA 1
ATOM 5729 C C . MET B 1 309 ? 9.875 35.844 28.031 1 92.06 309 MET B C 1
ATOM 5731 O O . MET B 1 309 ? 9.492 34.75 28.453 1 92.06 309 MET B O 1
ATOM 5735 N N . ALA B 1 310 ? 9.133 36.812 27.625 1 94.5 310 ALA B N 1
ATOM 5736 C CA . ALA B 1 310 ? 7.688 36.594 27.609 1 94.5 310 ALA B CA 1
ATOM 5737 C C . ALA B 1 310 ? 7.312 35.469 26.656 1 94.5 310 ALA B C 1
ATOM 5739 O O . ALA B 1 310 ? 6.473 34.625 26.984 1 94.5 310 ALA B O 1
ATOM 5740 N N . LEU B 1 311 ? 7.902 35.5 25.531 1 96.12 311 LEU B N 1
ATOM 5741 C CA . LEU B 1 311 ? 7.633 34.438 24.547 1 96.12 311 LEU B CA 1
ATOM 5742 C C . LEU B 1 311 ? 8.102 33.094 25.062 1 96.12 311 LEU B C 1
ATOM 5744 O O . LEU B 1 311 ? 7.391 32.094 24.922 1 96.12 311 LEU B O 1
ATOM 5748 N N . MET B 1 312 ? 9.234 33.031 25.656 1 96 312 MET B N 1
ATOM 5749 C CA . MET B 1 312 ? 9.773 31.797 26.188 1 96 312 MET B CA 1
ATOM 5750 C C . MET B 1 312 ? 8.867 31.219 27.266 1 96 312 MET B C 1
ATOM 5752 O O . MET B 1 312 ? 8.695 30 27.359 1 96 312 MET B O 1
ATOM 5756 N N . LEU B 1 313 ? 8.352 32.094 28.016 1 94.75 313 LEU B N 1
ATOM 5757 C CA . LEU B 1 313 ? 7.43 31.656 29.062 1 94.75 313 LEU B CA 1
ATOM 5758 C C . LEU B 1 313 ? 6.203 30.984 28.453 1 94.75 313 LEU B C 1
ATOM 5760 O O . LEU B 1 313 ? 5.73 29.969 28.984 1 94.75 313 LEU B O 1
ATOM 5764 N N . GLN B 1 314 ? 5.691 31.531 27.438 1 95.75 314 GLN B N 1
ATOM 5765 C CA . GLN B 1 314 ? 4.527 30.953 26.766 1 95.75 314 GLN B CA 1
ATOM 5766 C C . GLN B 1 314 ? 4.871 29.609 26.125 1 95.75 314 GLN B C 1
ATOM 5768 O O . GLN B 1 314 ? 4.074 28.672 26.172 1 95.75 314 GLN B O 1
ATOM 5773 N N . ILE B 1 315 ? 6.012 29.5 25.547 1 97.5 315 ILE B N 1
ATOM 5774 C CA . ILE B 1 315 ? 6.465 28.266 24.906 1 97.5 315 ILE B CA 1
ATOM 5775 C C . ILE B 1 315 ? 6.629 27.172 25.969 1 97.5 315 ILE B C 1
ATOM 5777 O O . ILE B 1 315 ? 6.195 26.047 25.766 1 97.5 315 ILE B O 1
ATOM 5781 N N . GLU B 1 316 ? 7.16 27.547 27.078 1 96.44 316 GLU B N 1
ATOM 5782 C CA . GLU B 1 316 ? 7.324 26.609 28.172 1 96.44 316 GLU B CA 1
ATOM 5783 C C . GLU B 1 316 ? 5.977 26.172 28.75 1 96.44 316 GLU B C 1
ATOM 5785 O O . GLU B 1 316 ? 5.797 25.016 29.125 1 96.44 316 GLU B O 1
ATOM 5790 N N . ALA B 1 317 ? 5.148 27.156 28.844 1 95.19 317 ALA B N 1
ATOM 5791 C CA . ALA B 1 317 ? 3.805 26.828 29.328 1 95.19 317 ALA B CA 1
ATOM 5792 C C . ALA B 1 317 ? 3.121 25.828 28.406 1 95.19 317 ALA B C 1
ATOM 5794 O O . ALA B 1 317 ? 2.443 24.906 28.859 1 95.19 317 ALA B O 1
ATOM 5795 N N . PHE B 1 318 ? 3.258 26.016 27.141 1 94.69 318 PHE B N 1
ATOM 5796 C CA . PHE B 1 318 ? 2.701 25.109 26.156 1 94.69 318 PHE B CA 1
ATOM 5797 C C . PHE B 1 318 ? 3.312 23.719 26.312 1 94.69 318 PHE B C 1
ATOM 5799 O O . PHE B 1 318 ? 2.598 22.719 26.312 1 94.69 318 PHE B O 1
ATOM 5806 N N . ARG B 1 319 ? 4.559 23.641 26.375 1 95.12 319 ARG B N 1
ATOM 5807 C CA . ARG B 1 319 ? 5.273 22.391 26.578 1 95.12 319 ARG B CA 1
ATOM 5808 C C . ARG B 1 319 ? 4.715 21.609 27.766 1 95.12 319 ARG B C 1
ATOM 5810 O O . ARG B 1 319 ? 4.434 20.422 27.656 1 95.12 319 ARG B O 1
ATOM 5817 N N . LYS B 1 320 ? 4.559 22.312 28.844 1 93.38 320 LYS B N 1
ATOM 5818 C CA . LYS B 1 320 ? 4.066 21.703 30.078 1 93.38 320 LYS B CA 1
ATOM 5819 C C . LYS B 1 320 ? 2.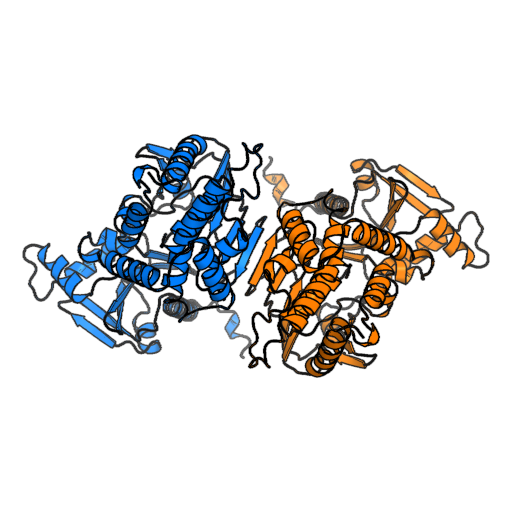619 21.234 29.922 1 93.38 320 LYS B C 1
ATOM 5821 O O . LYS B 1 320 ? 2.258 20.141 30.375 1 93.38 320 LYS B O 1
ATOM 5826 N N . ALA B 1 321 ? 1.897 22.078 29.344 1 88.56 321 ALA B N 1
ATOM 5827 C CA . ALA B 1 321 ? 0.486 21.75 29.141 1 88.56 321 ALA B CA 1
ATOM 5828 C C . ALA B 1 321 ? 0.322 20.5 28.281 1 88.56 321 ALA B C 1
ATOM 5830 O O . ALA B 1 321 ? -0.61 19.719 28.484 1 88.56 321 ALA B O 1
ATOM 5831 N N . MET B 1 322 ? 1.218 20.328 27.312 1 87.81 322 MET B N 1
ATOM 5832 C CA . MET B 1 322 ? 1.144 19.188 26.391 1 87.81 322 MET B CA 1
ATOM 5833 C C . MET B 1 322 ? 1.826 17.969 26.984 1 87.81 322 MET B C 1
ATOM 5835 O O . MET B 1 322 ? 1.786 16.891 26.406 1 87.81 322 MET B O 1
ATOM 5839 N N . GLY B 1 323 ? 2.453 18.141 28.078 1 86.69 323 GLY B N 1
ATOM 5840 C CA . GLY B 1 323 ? 3.117 17.031 28.75 1 86.69 323 GLY B CA 1
ATOM 5841 C C . GLY B 1 323 ? 4.387 16.578 28.047 1 86.69 323 GLY B C 1
ATOM 5842 O O . GLY B 1 323 ? 4.723 15.398 28.062 1 86.69 323 GLY B O 1
ATOM 5843 N N . LEU B 1 324 ? 5.055 17.5 27.438 1 92.81 324 LEU B N 1
ATOM 5844 C CA . LEU B 1 324 ? 6.242 17.172 26.656 1 92.81 324 LEU B CA 1
ATOM 5845 C C . LEU B 1 324 ? 7.5 17.281 27.516 1 92.81 324 LEU B C 1
ATOM 5847 O O . LEU B 1 324 ? 7.625 18.219 28.312 1 92.81 324 LEU B O 1
ATOM 5851 N N . ASP B 1 325 ? 8.383 16.328 27.344 1 94.69 325 ASP B N 1
ATOM 5852 C CA . ASP B 1 325 ? 9.688 16.422 28 1 94.69 325 ASP B CA 1
ATOM 5853 C C . ASP B 1 325 ? 10.492 17.578 27.453 1 94.69 325 ASP B C 1
ATOM 5855 O O . ASP B 1 325 ? 11.18 18.281 28.203 1 94.69 325 ASP B O 1
ATOM 5859 N N . PHE B 1 326 ? 10.477 17.766 26.266 1 97 326 PHE B N 1
ATOM 5860 C CA . PHE B 1 326 ? 11.078 18.922 25.609 1 97 326 PHE B CA 1
ATOM 5861 C C . PHE B 1 326 ? 10.32 19.281 24.344 1 97 326 PHE B C 1
ATOM 5863 O O . PHE B 1 326 ? 9.469 18.516 23.891 1 97 326 PHE B O 1
ATOM 5870 N N . PHE B 1 327 ? 10.641 20.516 23.844 1 97.25 327 PHE B N 1
ATOM 5871 C CA . PHE B 1 327 ? 9.852 21.078 22.766 1 97.25 327 PHE B CA 1
ATOM 5872 C C . PHE B 1 327 ? 10.711 22 21.891 1 97.25 327 PHE B C 1
ATOM 5874 O O . PHE B 1 327 ? 11.672 22.609 22.375 1 97.25 327 PHE B O 1
ATOM 5881 N N . PHE B 1 328 ? 10.477 21.969 20.656 1 98.12 328 PHE B N 1
ATOM 5882 C CA . PHE B 1 328 ? 11.164 22.922 19.812 1 98.12 328 PHE B CA 1
ATOM 5883 C C . PHE B 1 328 ? 10.18 23.641 18.891 1 98.12 328 PHE B C 1
ATOM 5885 O O . PHE B 1 328 ? 9.133 23.094 18.547 1 98.12 328 PHE B O 1
ATOM 5892 N N . VAL B 1 329 ? 10.523 24.875 18.562 1 98.06 329 VAL B N 1
ATOM 5893 C CA . VAL B 1 329 ? 9.75 25.703 17.641 1 98.06 329 VAL B CA 1
ATOM 5894 C C . VAL B 1 329 ? 10.641 26.188 16.516 1 98.06 329 VAL B C 1
ATOM 5896 O O . VAL B 1 329 ? 11.711 26.766 16.75 1 98.06 329 VAL B O 1
ATOM 5899 N N . ALA B 1 330 ? 10.188 25.922 15.359 1 97.31 330 ALA B N 1
ATOM 5900 C CA . ALA B 1 330 ? 10.992 26.312 14.203 1 97.31 330 ALA B CA 1
ATOM 5901 C C . ALA B 1 330 ? 10.242 27.281 13.305 1 97.31 330 ALA B C 1
ATOM 5903 O O . ALA B 1 330 ? 9.016 27.25 13.227 1 97.31 330 ALA B O 1
ATOM 5904 N N . THR B 1 331 ? 10.977 28.156 12.68 1 95.75 331 THR B N 1
ATOM 5905 C CA . THR B 1 331 ? 10.438 29.062 11.664 1 95.75 331 THR B CA 1
ATOM 5906 C C . THR B 1 331 ? 11.43 29.25 10.523 1 95.75 331 THR B C 1
ATOM 5908 O O . THR B 1 331 ? 12.617 28.922 10.664 1 95.75 331 THR B O 1
ATOM 5911 N N . LYS B 1 332 ? 10.914 29.516 9.406 1 90.5 332 LYS B N 1
ATOM 5912 C CA . LYS B 1 332 ? 11.742 29.844 8.25 1 90.5 332 LYS B CA 1
ATOM 5913 C C . LYS B 1 332 ? 11.438 31.25 7.742 1 90.5 332 LYS B C 1
ATOM 5915 O O . LYS B 1 332 ? 10.281 31.578 7.477 1 90.5 332 LYS B O 1
ATOM 5920 N N . ASN B 1 333 ? 12.391 32.062 7.715 1 83.5 333 ASN B N 1
ATOM 5921 C CA . ASN B 1 333 ? 12.273 33.438 7.223 1 83.5 333 ASN B CA 1
ATOM 5922 C C . ASN B 1 333 ? 13.461 33.812 6.336 1 83.5 333 ASN B C 1
ATOM 5924 O O . ASN B 1 333 ? 14.609 33.75 6.77 1 83.5 333 ASN B O 1
ATOM 5928 N N . ARG B 1 334 ? 13.125 34.25 5.137 1 81.69 334 ARG B N 1
ATOM 5929 C CA . ARG B 1 334 ? 14.109 34.75 4.188 1 81.69 334 ARG B CA 1
ATOM 5930 C C . ARG B 1 334 ? 15.281 33.781 4.039 1 81.69 334 ARG B C 1
ATOM 5932 O O . ARG B 1 334 ? 16.438 34.188 4.176 1 81.69 334 ARG B O 1
ATOM 5939 N N . GLY B 1 335 ? 15 32.5 3.959 1 82.94 335 GLY B N 1
ATOM 5940 C CA . GLY B 1 335 ? 16 31.484 3.629 1 82.94 335 GLY B CA 1
ATOM 5941 C C . GLY B 1 335 ? 16.781 31 4.836 1 82.94 335 GLY B C 1
ATOM 5942 O O . GLY B 1 335 ? 17.781 30.281 4.691 1 82.94 335 GLY B O 1
ATOM 5943 N N . VAL B 1 336 ? 16.406 31.484 5.957 1 89.75 336 VAL B N 1
ATOM 5944 C CA . VAL B 1 336 ? 17.094 31.062 7.172 1 89.75 336 VAL B CA 1
ATOM 5945 C C . VAL B 1 336 ? 16.109 30.312 8.086 1 89.75 336 VAL B C 1
ATOM 5947 O O . VAL B 1 336 ? 14.961 30.719 8.234 1 89.75 336 VAL B O 1
ATOM 5950 N N . ARG B 1 337 ? 16.625 29.25 8.633 1 94.69 337 ARG B N 1
ATOM 5951 C CA . ARG B 1 337 ? 15.867 28.5 9.641 1 94.69 337 ARG B CA 1
ATOM 5952 C C . ARG B 1 337 ? 16.25 28.938 11.047 1 94.69 337 ARG B C 1
ATOM 5954 O O . ARG B 1 337 ? 17.438 29.156 11.336 1 94.69 337 ARG B O 1
ATOM 5961 N N . SER B 1 338 ? 15.289 29.266 11.828 1 96.5 338 SER B N 1
ATOM 5962 C CA . SER B 1 338 ? 15.5 29.578 13.242 1 96.5 338 SER B CA 1
ATOM 5963 C C . SER B 1 338 ? 14.758 28.594 14.133 1 96.5 338 SER B C 1
ATOM 5965 O O . SER B 1 338 ? 13.641 28.172 13.82 1 96.5 338 SER B O 1
ATOM 5967 N N . ILE B 1 339 ? 15.391 28.203 15.242 1 97.88 339 ILE B N 1
ATOM 5968 C CA . ILE B 1 339 ? 14.797 27.188 16.109 1 97.88 339 ILE B CA 1
ATOM 5969 C C . ILE B 1 339 ? 14.938 27.609 17.562 1 97.88 339 ILE B C 1
ATOM 5971 O O . ILE B 1 339 ? 16.016 28.016 18 1 97.88 339 ILE B O 1
ATOM 5975 N N . ILE B 1 340 ? 13.891 27.547 18.312 1 98 340 ILE B N 1
ATOM 5976 C CA . ILE B 1 340 ? 13.875 27.688 19.766 1 98 340 ILE B CA 1
ATOM 5977 C C . ILE B 1 340 ? 13.773 26.297 20.406 1 98 340 ILE B C 1
ATOM 5979 O O . ILE B 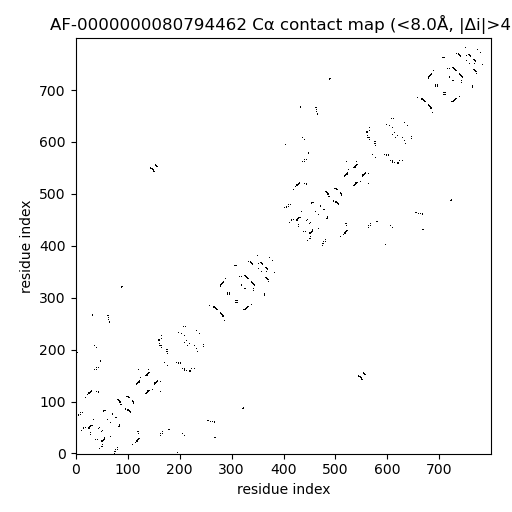1 340 ? 12.977 25.469 19.984 1 98 340 ILE B O 1
ATOM 5983 N N . PHE B 1 341 ? 14.617 26.016 21.344 1 97.56 341 PHE B N 1
ATOM 5984 C CA . PHE B 1 341 ? 14.523 24.781 22.109 1 97.56 341 PHE B CA 1
ATOM 5985 C C . PHE B 1 341 ? 14.055 25.078 23.531 1 97.56 341 PHE B C 1
ATOM 5987 O O . PHE B 1 341 ? 14.578 25.969 24.203 1 97.56 341 PHE B O 1
ATOM 5994 N N . ALA B 1 342 ? 13.062 24.391 23.922 1 97.19 342 ALA B N 1
ATOM 5995 C CA . ALA B 1 342 ? 12.57 24.469 25.297 1 97.19 342 ALA B CA 1
ATOM 5996 C C . ALA B 1 342 ? 12.867 23.172 26.047 1 97.19 342 ALA B C 1
ATOM 5998 O O . ALA B 1 342 ? 12.297 22.125 25.75 1 97.19 342 ALA B O 1
ATOM 5999 N N . SER B 1 343 ? 13.789 23.203 26.969 1 95.81 343 SER B N 1
ATOM 6000 C CA . SER B 1 343 ? 14.117 22.141 27.922 1 95.81 343 SER B CA 1
ATOM 6001 C C . SER B 1 343 ? 14.734 20.938 27.219 1 95.81 343 SER B C 1
ATOM 6003 O O . SER B 1 343 ? 14.469 19.797 27.594 1 95.81 343 SER B O 1
ATOM 6005 N N . PHE B 1 344 ? 15.398 21.156 26.094 1 95.38 344 PHE B N 1
ATOM 6006 C CA . PHE B 1 344 ? 16.094 20.062 25.438 1 95.38 344 PHE B CA 1
ATOM 6007 C C . PHE B 1 344 ? 17.453 19.812 26.078 1 95.38 344 PHE B C 1
ATOM 6009 O O . PHE B 1 344 ? 18.344 20.641 26 1 95.38 344 PHE B O 1
ATOM 6016 N N . PRO B 1 345 ? 17.594 18.672 26.672 1 93.31 345 PRO B N 1
ATOM 6017 C CA . PRO B 1 345 ? 18.781 18.438 27.5 1 93.31 345 PRO B CA 1
ATOM 6018 C C . PRO B 1 345 ? 20.062 18.359 26.672 1 93.31 345 PRO B C 1
ATOM 6020 O O . PRO B 1 345 ? 21.156 18.562 27.203 1 93.31 345 PRO B O 1
ATOM 6023 N N . PHE B 1 346 ? 19.969 18.125 25.469 1 94.44 346 PHE B N 1
ATOM 6024 C CA . PHE B 1 346 ? 21.172 17.906 24.672 1 94.44 346 PHE B CA 1
ATOM 6025 C C . PHE B 1 346 ? 21.328 18.984 23.609 1 94.44 346 PHE B C 1
ATOM 6027 O O . PHE B 1 346 ? 21.797 18.719 22.5 1 94.44 346 PHE B O 1
ATOM 6034 N N . VAL B 1 347 ? 20.922 20.172 23.922 1 94.75 347 VAL B N 1
ATOM 6035 C CA . VAL B 1 347 ? 20.859 21.266 22.938 1 94.75 347 VAL B CA 1
ATOM 6036 C C . VAL B 1 347 ? 22.266 21.609 22.453 1 94.75 347 VAL B C 1
ATOM 6038 O O . VAL B 1 347 ? 22.484 21.844 21.266 1 94.75 347 VAL B O 1
ATOM 6041 N N . LYS B 1 348 ? 23.234 21.625 23.328 1 93.56 348 LYS B N 1
ATOM 6042 C CA . LYS B 1 348 ? 24.609 21.984 22.969 1 93.56 348 LYS B CA 1
ATOM 6043 C C . LYS B 1 348 ? 25.172 21.016 21.938 1 93.56 348 LYS B C 1
ATOM 6045 O O . LYS B 1 348 ? 25.828 21.438 20.984 1 93.56 348 LYS B O 1
ATOM 6050 N N . GLN B 1 349 ? 24.922 19.812 22.156 1 94.69 349 GLN B N 1
ATOM 6051 C CA . GLN B 1 349 ? 25.406 18.797 21.234 1 94.69 349 GLN B CA 1
ATOM 6052 C C . GLN B 1 349 ? 24.734 18.953 19.875 1 94.69 349 GLN B C 1
ATOM 6054 O O . GLN B 1 349 ? 25.391 18.812 18.828 1 94.69 349 GLN B O 1
ATOM 6059 N N . LEU B 1 350 ? 23.438 19.156 19.891 1 94.44 350 LEU B N 1
ATOM 6060 C CA . LEU B 1 350 ? 22.703 19.297 18.656 1 94.44 350 LEU B CA 1
ATOM 6061 C C . LEU B 1 350 ? 23.156 20.531 17.875 1 94.44 350 LEU B C 1
ATOM 6063 O O . LEU B 1 350 ? 23.297 20.469 16.641 1 94.44 350 LEU B O 1
ATOM 6067 N N . VAL B 1 351 ? 23.406 21.609 18.562 1 93.94 351 VAL B N 1
ATOM 6068 C CA . VAL B 1 351 ? 23.812 22.875 17.953 1 93.94 351 VAL B CA 1
ATOM 6069 C C . VAL B 1 351 ? 25.172 22.719 17.297 1 93.94 351 VAL B C 1
ATOM 6071 O O . VAL B 1 351 ? 25.391 23.203 16.172 1 93.94 351 VAL B O 1
ATOM 6074 N N . ARG B 1 352 ? 26.031 22.031 17.953 1 93.19 352 ARG B N 1
ATOM 6075 C CA . ARG B 1 352 ? 27.359 21.781 17.406 1 93.19 352 ARG B CA 1
ATOM 6076 C C . ARG B 1 352 ? 27.281 20.891 16.172 1 93.19 352 ARG B C 1
ATOM 6078 O O . ARG B 1 352 ? 27.875 21.203 15.133 1 93.19 352 ARG B O 1
ATOM 6085 N N . LYS B 1 353 ? 26.547 19.891 16.266 1 92.19 353 LYS B N 1
ATOM 6086 C CA . LYS B 1 353 ? 26.438 18.891 15.195 1 92.19 353 LYS B CA 1
ATOM 6087 C C . LYS B 1 353 ? 25.797 19.5 13.953 1 92.19 353 LYS B C 1
ATOM 6089 O O . LYS B 1 353 ? 26.172 19.172 12.828 1 92.19 353 LYS B O 1
ATOM 6094 N N . SER B 1 354 ? 24.812 20.312 14.203 1 92.38 354 SER B N 1
ATOM 6095 C CA . SER B 1 354 ? 24.047 20.859 13.078 1 92.38 354 SER B CA 1
ATOM 6096 C C . SER B 1 354 ? 24.562 22.234 12.688 1 92.38 354 SER B C 1
ATOM 6098 O O . SER B 1 354 ? 23.938 22.922 11.883 1 92.38 354 SER B O 1
ATOM 6100 N N . LYS B 1 355 ? 25.656 22.688 13.289 1 92 355 LYS B N 1
ATOM 6101 C CA . LYS B 1 355 ? 26.328 23.953 12.969 1 92 355 LYS B CA 1
ATOM 6102 C C . LYS B 1 355 ? 25.359 25.125 13.078 1 92 355 LYS B C 1
ATOM 6104 O O . LYS B 1 355 ? 25.25 25.922 12.148 1 92 355 LYS B O 1
ATOM 6109 N N . MET B 1 356 ? 24.672 25.156 14.195 1 95.25 356 MET B N 1
ATOM 6110 C CA . MET B 1 356 ? 23.734 26.25 14.438 1 95.25 356 MET B CA 1
ATOM 6111 C C . MET B 1 356 ? 24.438 27.422 15.125 1 95.25 356 MET B C 1
ATOM 6113 O O . MET B 1 356 ? 25.484 27.25 15.75 1 95.25 356 MET B O 1
ATOM 6117 N N . LYS B 1 357 ? 23.922 28.562 14.852 1 95.81 357 LYS B N 1
ATOM 6118 C CA . LYS B 1 357 ? 24.438 29.766 15.5 1 95.81 357 LYS B CA 1
ATOM 6119 C C . LYS B 1 357 ? 23.438 30.297 16.516 1 95.81 357 LYS B C 1
ATOM 6121 O O . LYS B 1 357 ? 22.25 30.469 16.219 1 95.81 357 LYS B O 1
ATOM 6126 N N . SER B 1 358 ? 23.938 30.562 17.672 1 95.81 358 SER B N 1
ATOM 6127 C CA . SER B 1 358 ? 23.094 31.078 18.734 1 95.81 358 SER B CA 1
ATOM 6128 C C . SER B 1 358 ? 22.797 32.562 18.531 1 95.81 358 SER B C 1
ATOM 6130 O O . SER B 1 358 ? 23.688 33.344 18.141 1 95.81 358 SER B O 1
ATOM 6132 N N . ILE B 1 359 ? 21.562 32.906 18.719 1 96.12 359 ILE B N 1
ATOM 6133 C CA . ILE B 1 359 ? 21.125 34.312 18.641 1 96.12 359 ILE B CA 1
ATOM 6134 C C . ILE B 1 359 ? 20.344 34.656 19.906 1 96.12 359 ILE B C 1
ATOM 6136 O O . ILE B 1 359 ? 19.547 33.844 20.406 1 96.12 359 ILE B O 1
ATOM 6140 N N . GLU B 1 360 ? 20.609 35.781 20.406 1 95.44 360 GLU B N 1
ATOM 6141 C CA . GLU B 1 360 ? 19.875 36.312 21.547 1 95.44 360 GLU B CA 1
ATOM 6142 C C . GLU B 1 360 ? 19.125 37.594 21.188 1 95.44 360 GLU B C 1
ATOM 6144 O O . GLU B 1 360 ? 19.688 38.5 20.609 1 95.44 360 GLU B O 1
ATOM 6149 N N . TYR B 1 361 ? 17.875 37.594 21.422 1 96.31 361 TYR B N 1
ATOM 6150 C CA . TYR B 1 361 ? 17.047 38.781 21.172 1 96.31 361 TYR B CA 1
ATOM 6151 C C . TYR B 1 361 ? 16.156 39.094 22.375 1 96.31 361 TYR B C 1
ATOM 6153 O O . TYR B 1 361 ? 15.133 38.438 22.578 1 96.31 361 TYR B O 1
ATOM 6161 N N . LYS B 1 362 ? 16.5 40.125 23.172 1 95.62 362 LYS B N 1
ATOM 6162 C CA . LYS B 1 362 ? 15.711 40.625 24.281 1 95.62 362 LYS B CA 1
ATOM 6163 C C . LYS B 1 362 ? 15.336 39.531 25.25 1 95.62 362 LYS B C 1
ATOM 6165 O O . LYS B 1 362 ? 14.172 39.406 25.656 1 95.62 362 LYS B O 1
ATOM 6170 N N . GLY B 1 363 ? 16.297 38.594 25.484 1 93.06 363 GLY B N 1
ATOM 6171 C CA . GLY B 1 363 ? 16.094 37.531 26.453 1 93.06 363 GLY B CA 1
ATOM 6172 C C . GLY B 1 363 ? 15.672 36.219 25.828 1 93.06 363 GLY B C 1
ATOM 6173 O O . GLY B 1 363 ? 15.594 35.188 26.516 1 93.06 363 GLY B O 1
ATOM 6174 N N . LEU B 1 364 ? 15.344 36.219 24.578 1 95.5 364 LEU B N 1
ATOM 6175 C CA . LEU B 1 364 ? 15.016 35 23.859 1 95.5 364 LEU B CA 1
ATOM 6176 C C . LEU B 1 364 ? 16.25 34.406 23.203 1 95.5 364 LEU B C 1
ATOM 6178 O O . LEU B 1 364 ? 16.953 35.094 22.438 1 95.5 364 LEU B O 1
ATOM 6182 N N . GLU B 1 365 ? 16.516 33.219 23.562 1 95.38 365 GLU B N 1
ATOM 6183 C CA . GLU B 1 365 ? 17.609 32.5 22.906 1 95.38 365 GLU B CA 1
ATOM 6184 C C . GLU B 1 365 ? 17.062 31.547 21.844 1 95.38 365 GLU B C 1
ATOM 6186 O O . GLU B 1 365 ? 16.172 30.75 22.125 1 95.38 365 GLU B O 1
ATOM 6191 N N . TYR B 1 366 ? 17.531 31.75 20.672 1 97 366 TYR B N 1
ATOM 6192 C CA . TYR B 1 366 ? 17.188 30.812 19.594 1 97 366 TYR B CA 1
ATOM 6193 C C . TYR B 1 366 ? 18.375 30.578 18.672 1 97 366 TYR B C 1
ATOM 6195 O O . TYR B 1 366 ? 19.469 31.109 18.906 1 97 366 TYR B O 1
ATOM 6203 N N . TYR B 1 367 ? 18.219 29.672 17.719 1 97.31 367 TYR B N 1
ATOM 6204 C CA . TYR B 1 367 ? 19.359 29.25 16.906 1 97.31 367 TYR B CA 1
ATOM 6205 C C . TYR B 1 367 ? 19.047 29.375 15.414 1 97.31 367 TYR B C 1
ATOM 6207 O O . TYR B 1 367 ? 17.938 29.062 14.984 1 97.31 367 TYR B O 1
ATOM 6215 N N . SER B 1 368 ? 19.984 29.969 14.75 1 95.88 368 SER B N 1
ATOM 6216 C CA . SER B 1 368 ? 19.875 30 13.297 1 95.88 368 SER B CA 1
ATOM 6217 C C . SER B 1 368 ? 20.562 28.797 12.664 1 95.88 368 SER B C 1
ATOM 6219 O O . SER B 1 368 ? 21.625 28.359 13.125 1 95.88 368 SER B O 1
ATOM 6221 N N . ALA B 1 369 ? 19.922 28.25 11.648 1 94.5 369 ALA B N 1
ATOM 6222 C CA . ALA B 1 369 ? 20.438 27.078 10.961 1 94.5 369 ALA B CA 1
ATOM 6223 C C . ALA B 1 369 ? 20.141 27.141 9.461 1 94.5 369 ALA B C 1
ATOM 6225 O O . ALA B 1 369 ? 19.531 28.094 8.984 1 94.5 369 ALA B O 1
ATOM 6226 N N . ASN B 1 370 ? 20.766 26.188 8.711 1 91.56 370 ASN B N 1
ATOM 6227 C CA . ASN B 1 370 ? 20.484 26.062 7.289 1 91.56 370 ASN B CA 1
ATOM 6228 C C . ASN B 1 370 ? 18.984 25.844 7.035 1 91.56 370 ASN B C 1
ATOM 6230 O O . ASN B 1 370 ? 18.328 25.125 7.781 1 91.56 370 ASN B O 1
ATOM 6234 N N . LYS B 1 371 ? 18.547 26.5 6.004 1 88.94 371 LYS B N 1
ATOM 6235 C CA . LYS B 1 371 ? 17.141 26.406 5.652 1 88.94 371 LYS B CA 1
ATOM 6236 C C . LYS B 1 371 ? 16.719 24.953 5.41 1 88.94 371 LYS B C 1
ATOM 6238 O O . LYS B 1 371 ? 15.547 24.609 5.57 1 88.94 371 LYS B O 1
ATOM 6243 N N . LYS B 1 372 ? 17.594 24.016 5.168 1 86.5 372 LYS B N 1
ATOM 6244 C CA . LYS B 1 372 ? 17.328 22.609 4.848 1 86.5 372 LYS B CA 1
ATOM 6245 C C . LYS B 1 372 ? 17.031 21.812 6.109 1 86.5 372 LYS B C 1
ATOM 6247 O O . LYS B 1 372 ? 16.5 20.688 6.035 1 86.5 372 LYS B O 1
ATOM 6252 N N . LEU B 1 373 ? 17.25 22.391 7.219 1 91.06 373 LEU B N 1
ATOM 6253 C CA . LEU B 1 373 ? 17.062 21.688 8.477 1 91.06 373 LEU B CA 1
ATOM 6254 C C . LEU B 1 373 ? 15.586 21.688 8.883 1 91.06 373 LEU B C 1
ATOM 6256 O O . LEU B 1 373 ? 15.219 22.266 9.906 1 91.06 373 LEU B O 1
ATOM 6260 N N . THR B 1 374 ? 14.828 20.984 8.086 1 87.81 374 THR B N 1
ATOM 6261 C CA . THR B 1 374 ? 13.406 20.828 8.375 1 87.81 374 THR B CA 1
ATOM 6262 C C . THR B 1 374 ? 13.195 19.812 9.492 1 87.81 374 THR B C 1
ATOM 6264 O O . THR B 1 374 ? 14.148 19.172 9.945 1 87.81 374 THR B O 1
ATOM 6267 N N . ARG B 1 375 ? 12.016 19.781 9.938 1 88.44 375 ARG B N 1
ATOM 6268 C CA . ARG B 1 375 ? 11.672 18.812 10.977 1 88.44 375 ARG B CA 1
ATOM 6269 C C . ARG B 1 375 ? 12.055 17.406 10.555 1 88.44 375 ARG B C 1
ATOM 6271 O O . ARG B 1 375 ? 12.469 16.594 11.383 1 88.44 375 ARG B O 1
ATOM 6278 N N . LYS B 1 376 ? 11.938 17.094 9.297 1 79 376 LYS B N 1
ATOM 6279 C CA . LYS B 1 376 ? 12.219 15.758 8.766 1 79 376 LYS B CA 1
ATOM 6280 C C . LYS B 1 376 ? 13.688 15.398 8.938 1 79 376 LYS B C 1
ATOM 6282 O O . LYS B 1 376 ? 14.047 14.219 8.984 1 79 376 LYS B O 1
ATOM 6287 N N . ILE B 1 377 ? 14.5 16.422 9.031 1 87.19 377 ILE B N 1
ATOM 6288 C CA . ILE B 1 377 ? 15.93 16.219 9.227 1 87.19 377 ILE B CA 1
ATOM 6289 C C . ILE B 1 377 ? 16.281 16.375 10.703 1 87.19 377 ILE B C 1
ATOM 6291 O O . ILE B 1 377 ? 17.078 15.617 11.242 1 87.19 377 ILE B O 1
ATOM 6295 N N . LEU B 1 378 ? 15.68 17.312 11.328 1 93.44 378 LEU B N 1
ATOM 6296 C CA . LEU B 1 378 ? 15.977 17.672 12.711 1 93.44 378 LEU B CA 1
ATOM 6297 C C . LEU B 1 378 ? 15.586 16.547 13.656 1 93.44 378 LEU B C 1
ATOM 6299 O O . LEU B 1 378 ? 16.344 16.203 14.57 1 93.44 378 LEU B O 1
ATOM 6303 N N . VAL B 1 379 ? 14.43 15.969 13.508 1 92.75 379 VAL B N 1
ATOM 6304 C CA . VAL B 1 379 ? 13.914 14.977 14.438 1 92.75 379 VAL B CA 1
ATOM 6305 C C . VAL B 1 379 ? 14.805 13.742 14.43 1 92.75 379 VAL B C 1
ATOM 6307 O O . VAL B 1 379 ? 15.188 13.227 15.484 1 92.75 379 VAL B O 1
ATOM 6310 N N . PRO B 1 380 ? 15.172 13.258 13.234 1 89.69 380 PRO B N 1
ATOM 6311 C CA . PRO B 1 380 ? 16.125 12.148 13.227 1 89.69 380 PRO B CA 1
ATOM 6312 C C . PRO B 1 380 ? 17.422 12.484 13.945 1 89.69 380 PRO B C 1
ATOM 6314 O O . PRO B 1 380 ? 18.016 11.617 14.609 1 89.69 380 PRO B O 1
ATOM 6317 N N . GLU B 1 381 ? 17.906 13.695 13.797 1 93.31 381 GLU B N 1
ATOM 6318 C CA . GLU B 1 381 ? 19.109 14.125 14.492 1 93.31 381 GLU B CA 1
ATOM 6319 C C . GLU B 1 381 ? 18.922 14.102 16 1 93.31 381 GLU B C 1
ATOM 6321 O O . GLU B 1 381 ? 19.828 13.734 16.75 1 93.31 381 GLU B O 1
ATOM 6326 N N . ILE B 1 382 ? 17.766 14.508 16.438 1 95.06 382 ILE B N 1
ATOM 6327 C CA . ILE B 1 382 ? 17.422 14.477 17.844 1 95.06 382 ILE B CA 1
ATOM 6328 C C . ILE B 1 382 ? 17.406 13.039 18.344 1 95.06 382 ILE B C 1
ATOM 6330 O O . ILE B 1 382 ? 17.938 12.734 19.422 1 95.06 382 ILE B O 1
ATOM 6334 N N . VAL B 1 383 ? 16.781 12.219 17.594 1 92.44 383 VAL B N 1
ATOM 6335 C CA . VAL B 1 383 ? 16.672 10.805 17.938 1 92.44 383 VAL B CA 1
ATOM 6336 C C . VAL B 1 383 ? 18.062 10.195 18.062 1 92.44 383 VAL B C 1
ATOM 6338 O O . VAL B 1 383 ? 18.328 9.438 19 1 92.44 383 VAL B O 1
ATOM 6341 N N . LYS B 1 384 ? 18.938 10.484 17.156 1 92.62 384 LYS B N 1
ATOM 6342 C CA . LYS B 1 384 ? 20.312 9.984 17.188 1 92.62 384 LYS B CA 1
ATOM 6343 C C . LYS B 1 384 ? 21.031 10.422 18.469 1 92.62 384 LYS B C 1
ATOM 6345 O O . LYS B 1 384 ? 21.797 9.648 19.062 1 92.62 384 LYS B O 1
ATOM 6350 N N . ILE B 1 385 ? 20.828 11.594 18.828 1 94.12 385 ILE B N 1
ATOM 6351 C CA . ILE B 1 385 ? 21.469 12.141 20.016 1 94.12 385 ILE B CA 1
ATOM 6352 C C . ILE B 1 385 ? 20.938 11.438 21.266 1 94.12 385 ILE B C 1
ATOM 6354 O O . ILE B 1 385 ? 21.688 11.125 22.188 1 94.12 385 ILE B O 1
ATOM 6358 N N . ILE B 1 386 ? 19.656 11.227 21.266 1 92.94 386 ILE B N 1
ATOM 6359 C CA . ILE B 1 386 ? 19.031 10.508 22.375 1 92.94 386 ILE B CA 1
ATOM 6360 C C . ILE B 1 386 ? 19.625 9.102 22.469 1 92.94 386 ILE B C 1
ATOM 6362 O O . ILE B 1 386 ? 19.922 8.609 23.562 1 92.94 386 ILE B O 1
ATOM 6366 N N . ASP B 1 387 ? 19.75 8.492 21.344 1 92.5 387 ASP B N 1
ATOM 6367 C CA . ASP B 1 387 ? 20.328 7.148 21.281 1 92.5 387 ASP B CA 1
ATOM 6368 C C . ASP B 1 387 ? 21.734 7.125 21.875 1 92.5 387 ASP B C 1
ATOM 6370 O O . ASP B 1 387 ? 22.109 6.168 22.562 1 92.5 387 ASP B O 1
ATOM 6374 N N . LYS B 1 388 ? 22.531 8.094 21.562 1 90.38 388 LYS B N 1
ATOM 6375 C CA . LYS B 1 388 ? 23.906 8.18 22.047 1 90.38 388 LYS B CA 1
ATOM 6376 C C . LYS B 1 388 ? 23.938 8.312 23.562 1 90.38 388 LYS B C 1
ATOM 6378 O O . LYS B 1 388 ? 24.875 7.836 24.203 1 90.38 388 LYS B O 1
ATOM 6383 N N . HIS B 1 389 ? 23 8.906 24.047 1 89.44 389 HIS B N 1
ATOM 6384 C CA . HIS B 1 389 ? 23.016 9.195 25.484 1 89.44 389 HIS B CA 1
ATOM 6385 C C . HIS B 1 389 ? 22.219 8.172 26.266 1 89.44 389 HIS B C 1
ATOM 6387 O O . HIS B 1 389 ? 22.266 8.148 27.5 1 89.44 389 HIS B O 1
ATOM 6393 N N . THR B 1 390 ? 21.328 7.469 25.578 1 79.88 390 THR B N 1
ATOM 6394 C CA . THR B 1 390 ? 20.547 6.449 26.25 1 79.88 390 THR B CA 1
ATOM 6395 C C . THR B 1 390 ? 21.062 5.051 25.906 1 79.88 390 THR B C 1
ATOM 6397 O O . THR B 1 390 ? 20.484 4.051 26.344 1 79.88 390 THR B O 1
ATOM 6400 N N . GLY B 1 391 ? 22.078 4.812 25.219 1 60.12 391 GLY B N 1
ATOM 6401 C CA . GLY B 1 391 ? 22.656 3.551 24.781 1 60.12 391 GLY B CA 1
ATOM 6402 C C . GLY B 1 391 ? 22.453 2.422 25.781 1 60.12 391 GLY B C 1
ATOM 6403 O O . GLY B 1 391 ? 22.531 2.631 26.984 1 60.12 391 GLY B O 1
ATOM 6404 N N . ASP B 1 392 ? 21.688 1.495 25.469 1 50.12 392 ASP B N 1
ATOM 6405 C CA . ASP B 1 392 ? 21.734 0.137 26 1 50.12 392 ASP B CA 1
ATOM 6406 C C . ASP B 1 392 ? 23.172 -0.377 26.062 1 50.12 392 ASP B C 1
ATOM 6408 O O . ASP B 1 392 ? 23.953 -0.17 25.125 1 50.12 392 ASP B O 1
ATOM 6412 N N . PRO B 1 393 ? 23.891 -0.826 27.203 1 44.88 393 PRO B N 1
ATOM 6413 C CA . PRO B 1 393 ? 25.203 -1.472 27.297 1 44.88 393 PRO B CA 1
ATOM 6414 C C . PRO B 1 393 ? 25.453 -2.48 26.188 1 44.88 393 PRO B C 1
ATOM 6416 O O . PRO B 1 393 ? 26.562 -3.008 26.047 1 44.88 393 PRO B O 1
ATOM 6419 N N . LYS B 1 394 ? 24.594 -3.201 25.625 1 34.5 394 LYS B N 1
ATOM 6420 C CA . LYS B 1 394 ? 24.891 -4.449 24.938 1 34.5 394 LYS B CA 1
ATOM 6421 C C . LYS B 1 394 ? 25.672 -4.188 23.641 1 34.5 394 LYS B C 1
ATOM 6423 O O . LYS B 1 394 ? 26.156 -5.121 23.016 1 34.5 394 LYS B O 1
ATOM 6428 N N . ARG B 1 395 ? 25.531 -3.146 22.828 1 37.56 395 ARG B N 1
ATOM 6429 C CA . ARG B 1 395 ? 26.312 -3.314 21.609 1 37.56 395 ARG B CA 1
ATOM 6430 C C . ARG B 1 395 ? 27.781 -2.939 21.844 1 37.56 395 ARG B C 1
ATOM 6432 O O . ARG B 1 395 ? 28.578 -2.961 20.922 1 37.56 395 ARG B O 1
ATOM 6439 N N . ASP B 1 396 ? 28.125 -2.23 22.828 1 32.94 396 ASP B N 1
ATOM 6440 C CA . ASP B 1 396 ? 29.562 -1.944 22.938 1 32.94 396 ASP B CA 1
ATOM 6441 C C . ASP B 1 396 ? 30.359 -3.23 23.094 1 32.94 396 ASP B C 1
ATOM 6443 O O . ASP B 1 396 ? 31.594 -3.189 23.234 1 32.94 396 ASP B O 1
ATOM 6447 N N . LYS B 1 397 ? 29.891 -4.332 23.688 1 33.47 397 LYS B N 1
ATOM 6448 C CA . LYS B 1 397 ? 30.906 -5.379 23.844 1 33.47 397 LYS B CA 1
ATOM 6449 C C . LYS B 1 397 ? 31.328 -5.938 22.5 1 33.47 397 LYS B C 1
ATOM 6451 O O . LYS B 1 397 ? 32.156 -6.84 22.422 1 33.47 397 LYS B O 1
ATOM 6456 N N . LYS B 1 398 ? 30.516 -5.957 21.469 1 29.36 398 LYS B N 1
ATOM 6457 C CA . LYS B 1 398 ? 31.109 -6.82 20.453 1 29.36 398 LYS B CA 1
ATOM 6458 C C . LYS B 1 398 ? 32.25 -6.105 19.734 1 29.36 398 LYS B C 1
ATOM 6460 O O . LYS B 1 398 ? 32.844 -6.645 18.781 1 29.36 398 LYS B O 1
ATOM 6465 N N . GLY B 1 399 ? 32.438 -4.723 19.906 1 22.66 399 GLY B N 1
ATOM 6466 C CA . GLY B 1 399 ? 33.688 -4.312 19.266 1 22.66 399 GLY B CA 1
ATOM 6467 C C . GLY B 1 399 ? 34.906 -4.672 20.078 1 22.66 399 GLY B C 1
ATOM 6468 O O . GLY B 1 399 ? 36.031 -4.293 19.719 1 22.66 399 GLY B O 1
ATOM 6469 N N . SER B 1 400 ? 34.844 -5.152 21.391 1 20.83 400 SER B N 1
ATOM 6470 C CA . SER B 1 400 ? 36.188 -5.633 21.688 1 20.83 400 SER B CA 1
ATOM 6471 C C . SER B 1 400 ? 36.438 -6.98 21.016 1 20.83 400 SER B C 1
ATOM 6473 O O . SER B 1 400 ? 35.531 -7.805 20.891 1 20.83 400 SER B O 1
#

Secondary structure (DSSP, 8-state):
--HHHHHHHHHHHHHHHHTTSSEEEEEE--TT--HHHHHHHHHHHHHHTPEEEBSS-HHHHHH-HHHHHHHHHTT--GGGSEEEE---SS--HHHHHHH-EEEETTEEEE-TT-EEEEEEES-SS--GGGTTSEEEEEEE-S--SSPBPP-SEEEEETT-S-HHHHHHHHHTT-TT--TT--S-------HHHHHHHHHHHHHHHHHHHHHHTTTTTSS--HHHHHHHHHHHHHHT--HHHHHHHHHHHHHHH--GGGS-HHHHHHHTEEEEEETTEEEEEEEESS-HHHHHHHHHHTSTT--GGGHHHHHHHHHHHHHHHHT-SEEEEEEEETTEEEEEEES-TTHHHHHHHTT-EEEEETTEEEEEEETT--HHHHHHHHHHHHHHHH--GGGGGTT-/--HHHHHHHHHHHHHHHHTTSSEEEEEE--TT--HHHHHHHHHHHHHHTPEE-BSS-HHHHHH-HHHHHHHHHTT--GGGSEEEE---SS--HHHHHHH-EEEETTEEEE-TT-EEEEEEES-SS--GGGTTSEEEEEEE-S--SSPBPP-SEEEEETT-S-HHHHHHHHHTT-TT--TT--S-------HHHHHHHHHHHHHHHHHHHHHHTTTTTSS--HHHHHHHHHHHHHHT--HHHHHHHHHHHHHHH--GGGS-HHHHHHHTEEEEEETTEEEEEEEESS-HHHHHHHHHHTSTT--GGGHHHHHHHHHHHHHHHHT-SEEEEEEEETTEEEEEEES-TTHHHHHHHTT-EEEEETTEEEEEEETT--HHHHHHHHHHHHHHHH--GGGTTTT-